Protein AF-0000000066917647 (afdb_homodimer)

Organism: Strongyloides stercoralis (NCBI:txid6248)

pLDDT: mean 91.64, std 12.32, range [26.16, 98.88]

Foldseek 3Di:
DVPDPPPPPPPPPPPVPPAFEEEEEAEQLDALRLVVRLLVQQLLQVVRHAYEYEYQDQAPVHDNPPHDRHHYDYFPDDDPQSVVLSVVLLVVLLCLLPDPPLLPLVVQLVNLLSVLSNLLSSLLVQLPRPVNLVVLLVVPGLEYEYALLNLLVLVSCVSSVHQAYEHEHAADDAQCLCQLLAHHWPLQQFAGLRHLDHRPDDPVSSVSRVSNNVSSVVSSVSSQVSSVVSCCVPPVVSVDRSSVSSNQHAAYEYLADPLLAPDTDDFPRYYHLHCLSPDDADADPPVVVVLLVPAQAEEEEEAGDSRAPVSNDPLLVVLVVVLLVVCLRYAYEYQHCDFCDPSCVPRPRYGYDVDDPLLNSLLDPRYAEYEYQQDSNNLSSNLLSLHQYEHEHRGGSRSVRQSSSVVQLLAYYDYSVCSRPPSPVVNVSVCCSRPPVSNSVRSVVSNVCVVVPPDNSNVVVNVSVVVCSVPGHDVVRGDDRDDPVND/DVPPPPPPPPPPPPPVPPAFEEEFEAEQLDALRLVVRLLVQQLLQVVRHAYEYEYQDQAPVYDNPPHDRHHYDYFPDDDPQSVVLSVVLLVVLLCLLPDPPLLPLVVQLVNLLSVLSNLLSSLLVQLPRPVNLVVLLVVQGLEYEYALLNLLVLVSCVSSVHQAYEHEHAADDAQCLCQLLAHHWPLQQFAGLRHLDHRPDDPVSSVSRVSNNVSSVVSSVSSQVSSQVSCCVRPVVSVDRSSVSSNQHAAYEYLADPLLAPDTDDFPRYYHLHCLSPDDADADPPVVVVLLVPAQAEEEEEAGDSRAPVSNDPLLVVLVVVLLVVCLRYAYEYQHCDFCDPSCVPRPRYGYDVDDPVLNSLLDPRYAEYEYQQDSNNLSSNLLSLHQYEHEHRGGSRSNRQSSSVVQLLAYYDYSVCSRPPSPVVNVSVCCSRPPVSNSVRSVVSNVCVVVPPDNSNVVVNVSVVVCSVPGHDVVRGDDRDDPVND

Nearest PDB structures (foldseek):
  7vm0-assembly1_A  TM=7.507E-01  e=3.489E-16  Bacillus subtilis
  8in7-assembly1_A  TM=6.864E-01  e=1.246E-13  Catharanthus roseus
  8ind-assembly1_A  TM=6.768E-01  e=7.802E-14  Catharanthus roseus
  8ino-assembly1_A  TM=7.016E-01  e=4.575E-13  Catharanthus roseus
  7cjx-assembly2_B  TM=8.558E-01  e=3.903E-09  Homo sapiens

InterPro domains:
  IPR002213 UDP-glucuronosyl/UDP-glucosyltransferase [PF00201] (30-467)
  IPR002213 UDP-glucuronosyl/UDP-glucosyltransferase [cd03784] (21-450)
  IPR050271 UDP-glycosyltransferase [PTHR48043] (26-473)

Structure (mmCIF, N/CA/C/O backbone):
data_AF-0000000066917647-model_v1
#
loop_
_entity.id
_entity.type
_entity.pdbx_description
1 polymer glucuronosyltransferase
#
loop_
_atom_site.group_PDB
_atom_site.id
_atom_site.type_symbol
_atom_site.label_atom_id
_atom_site.label_alt_id
_atom_site.label_comp_id
_atom_site.label_asym_id
_atom_site.label_entity_id
_atom_site.label_seq_id
_atom_site.pdbx_PDB_ins_code
_atom_site.Cartn_x
_atom_site.Cartn_y
_atom_site.Cartn_z
_atom_site.occupancy
_atom_site.B_iso_or_equiv
_atom_site.auth_seq_id
_atom_site.auth_comp_id
_atom_site.auth_asym_id
_atom_site.auth_atom_id
_atom_site.pdbx_PDB_model_num
ATOM 1 N N . MET A 1 1 ? -22.734 21.031 -53.625 1 26.3 1 MET A N 1
ATOM 2 C CA . MET A 1 1 ? -23.734 20.766 -52.594 1 26.3 1 MET A CA 1
ATOM 3 C C . MET A 1 1 ? -23.234 19.719 -51.625 1 26.3 1 MET A C 1
ATOM 5 O O . MET A 1 1 ? -23.875 19.469 -50.594 1 26.3 1 MET A O 1
ATOM 9 N N . LEU A 1 2 ? -22.406 18.734 -52.094 1 32.75 2 LEU A N 1
ATOM 10 C CA . LEU A 1 2 ? -21.781 17.562 -51.469 1 32.75 2 LEU A CA 1
ATOM 11 C C . LEU A 1 2 ? -20.906 17.984 -50.281 1 32.75 2 LEU A C 1
ATOM 13 O O . LEU A 1 2 ? -20.297 17.125 -49.625 1 32.75 2 LEU A O 1
ATOM 17 N N . ILE A 1 3 ? -20.438 19.234 -50.312 1 33.56 3 ILE A N 1
ATOM 18 C CA . ILE A 1 3 ? -19.469 19.875 -49.406 1 33.56 3 ILE A CA 1
ATOM 19 C C . ILE A 1 3 ? -19.875 19.656 -47.969 1 33.56 3 ILE A C 1
ATOM 21 O O . ILE A 1 3 ? -19.031 19.344 -47.125 1 33.56 3 ILE A O 1
ATOM 25 N N . ASN A 1 4 ? -21.078 20.078 -47.594 1 34.41 4 ASN A N 1
ATOM 26 C CA . ASN A 1 4 ? -21.406 20.734 -46.344 1 34.41 4 ASN A CA 1
ATOM 27 C C . ASN A 1 4 ? -21.516 19.734 -45.188 1 34.41 4 ASN A C 1
ATOM 29 O O . ASN A 1 4 ? -21.719 20.109 -44.031 1 34.41 4 ASN A O 1
ATOM 33 N N . TYR A 1 5 ? -21.984 18.469 -45.469 1 35.78 5 TYR A N 1
ATOM 34 C CA . TYR A 1 5 ? -22.5 17.625 -44.406 1 35.78 5 TYR A CA 1
ATOM 35 C C . TYR A 1 5 ? -21.375 17.047 -43.562 1 35.78 5 TYR A C 1
ATOM 37 O O . TYR A 1 5 ? -21.578 16.109 -42.781 1 35.78 5 TYR A O 1
ATOM 45 N N . ASN A 1 6 ? -20.094 17.328 -43.906 1 35.38 6 ASN A N 1
ATOM 46 C CA . ASN A 1 6 ? -19.078 16.797 -43 1 35.38 6 ASN A CA 1
ATOM 47 C C . ASN A 1 6 ? -19.344 17.203 -41.562 1 35.38 6 ASN A C 1
ATOM 49 O O . ASN A 1 6 ? -18.859 18.25 -41.094 1 35.38 6 ASN A O 1
ATOM 53 N N . LEU A 1 7 ? -20.578 17.422 -41.188 1 35.72 7 LEU A N 1
ATOM 54 C CA . LEU A 1 7 ? -20.891 17.547 -39.781 1 35.72 7 LEU A CA 1
ATOM 55 C C . LEU A 1 7 ? -20.047 16.547 -38.969 1 35.72 7 LEU A C 1
ATOM 57 O O . LEU A 1 7 ? -20.141 15.344 -39.156 1 35.72 7 LEU A O 1
ATOM 61 N N . LEU A 1 8 ? -18.844 16.875 -38.562 1 36.09 8 LEU A N 1
ATOM 62 C CA . LEU A 1 8 ? -17.906 16.359 -37.594 1 36.09 8 LEU A CA 1
ATOM 63 C C . LEU A 1 8 ? -18.625 15.773 -36.406 1 36.09 8 LEU A C 1
ATOM 65 O O . LEU A 1 8 ? -19.281 16.5 -35.656 1 36.09 8 LEU A O 1
ATOM 69 N N . ILE A 1 9 ? -19.234 14.656 -36.5 1 37.34 9 ILE A N 1
ATOM 70 C CA . ILE A 1 9 ? -19.641 13.875 -35.344 1 37.34 9 ILE A CA 1
ATOM 71 C C . ILE A 1 9 ? -18.578 13.938 -34.281 1 37.34 9 ILE A C 1
ATOM 73 O O . ILE A 1 9 ? -17.484 13.398 -34.438 1 37.34 9 ILE A O 1
ATOM 77 N N . PHE A 1 10 ? -18.266 15.078 -33.719 1 38.56 10 PHE A N 1
ATOM 78 C CA . PHE A 1 10 ? -17.641 15.117 -32.406 1 38.56 10 PHE A CA 1
ATOM 79 C C . PHE A 1 10 ? -18.188 14.008 -31.5 1 38.56 10 PHE A C 1
ATOM 81 O O . PHE A 1 10 ? -19.328 14.078 -31.047 1 38.56 10 PHE A O 1
ATOM 88 N N . ALA A 1 11 ? -17.891 12.773 -31.812 1 35.53 11 ALA A N 1
ATOM 89 C CA . ALA A 1 11 ? -18.078 11.711 -30.812 1 35.53 11 ALA A CA 1
ATOM 90 C C . ALA A 1 11 ? -17.75 12.219 -29.422 1 35.53 11 ALA A C 1
ATOM 92 O O . ALA A 1 11 ? -16.578 12.438 -29.078 1 35.53 11 ALA A O 1
ATOM 93 N N . ILE A 1 12 ? -18.469 13.102 -28.859 1 38.66 12 ILE A N 1
ATOM 94 C CA . ILE A 1 12 ? -18.516 13.273 -27.406 1 38.66 12 ILE A CA 1
ATOM 95 C C . ILE A 1 12 ? -18.359 11.922 -26.719 1 38.66 12 ILE A C 1
ATOM 97 O O . ILE A 1 12 ? -19.219 11.047 -26.828 1 38.66 12 ILE A O 1
ATOM 101 N N . ILE A 1 13 ? -17.328 11.312 -26.766 1 40.53 13 ILE A N 1
ATOM 102 C CA . ILE A 1 13 ? -17.062 10.312 -25.734 1 40.53 13 ILE A CA 1
ATOM 103 C C . ILE A 1 13 ? -17.609 10.805 -24.391 1 40.53 13 ILE A C 1
ATOM 105 O O . ILE A 1 13 ? -17.031 11.695 -23.766 1 40.53 13 ILE A O 1
ATOM 109 N N . ILE A 1 14 ? -18.859 11.078 -24.266 1 39.38 14 ILE A N 1
ATOM 110 C CA . ILE A 1 14 ? -19.531 11.125 -22.969 1 39.38 14 ILE A CA 1
ATOM 111 C C . ILE A 1 14 ? -18.984 10.016 -22.062 1 39.38 14 ILE A C 1
ATOM 113 O O . ILE A 1 14 ? -19.203 8.836 -22.328 1 39.38 14 ILE A O 1
ATOM 117 N N . LYS A 1 15 ? -17.844 10.117 -21.672 1 45.09 15 LYS A N 1
ATOM 118 C CA . LYS A 1 15 ? -17.562 9.312 -20.484 1 45.09 15 LYS A CA 1
ATOM 119 C C . LYS A 1 15 ? -18.766 9.258 -19.562 1 45.09 15 LYS A C 1
ATOM 121 O O . LYS A 1 15 ? -19.156 10.273 -18.969 1 45.09 15 LYS A O 1
ATOM 126 N N . LEU A 1 16 ? -19.812 8.633 -19.844 1 48.5 16 LEU A N 1
ATOM 127 C CA . LEU A 1 16 ? -20.859 8.297 -18.875 1 48.5 16 LEU A CA 1
ATOM 128 C C . LEU A 1 16 ? -20.266 8.102 -17.484 1 48.5 16 LEU A C 1
ATOM 130 O O . LEU A 1 16 ? -19.875 6.996 -17.125 1 48.5 16 LEU A O 1
ATOM 134 N N . SER A 1 17 ? -19.438 8.945 -17.109 1 58.72 17 SER A N 1
ATOM 135 C CA . SER A 1 17 ? -18.938 8.836 -15.734 1 58.72 17 SER A CA 1
ATOM 136 C C . SER A 1 17 ? -20.094 8.812 -14.734 1 58.72 17 SER A C 1
ATOM 138 O O . SER A 1 17 ? -21.031 9.602 -14.844 1 58.72 17 SER A O 1
ATOM 140 N N . TYR A 1 18 ? -20.391 7.688 -14.148 1 71.25 18 TYR A N 1
ATOM 141 C CA . TYR A 1 18 ? -21.375 7.535 -13.078 1 71.25 18 TYR A CA 1
ATOM 142 C C . TYR A 1 18 ? -21.234 8.664 -12.055 1 71.25 18 TYR A C 1
ATOM 144 O O . TYR A 1 18 ? -20.141 8.992 -11.625 1 71.25 18 TYR A O 1
ATOM 152 N N . GLN A 1 19 ? -22.141 9.578 -12.039 1 92.75 19 GLN A N 1
ATOM 153 C CA . GLN A 1 19 ? -22.25 10.609 -11.008 1 92.75 19 GLN A CA 1
ATOM 154 C C . GLN A 1 19 ? -22.688 10.016 -9.672 1 92.75 19 GLN A C 1
ATOM 156 O O . GLN A 1 19 ? -23.812 9.5 -9.562 1 92.75 19 GLN A O 1
ATOM 161 N N . PHE A 1 20 ? -21.766 9.969 -8.695 1 97.94 20 PHE A N 1
ATOM 162 C CA . PHE A 1 20 ? -22.078 9.461 -7.367 1 97.94 20 PHE A CA 1
ATOM 163 C C . PHE A 1 20 ? -22.547 10.594 -6.453 1 97.94 20 PHE A C 1
ATOM 165 O O . PHE A 1 20 ? -22.094 11.734 -6.602 1 97.94 20 PHE A O 1
ATOM 172 N N . LYS A 1 21 ? -23.469 10.32 -5.586 1 98.31 21 LYS A N 1
ATOM 173 C CA . LYS A 1 21 ? -23.875 11.227 -4.52 1 98.31 21 LYS A CA 1
ATOM 174 C C . LYS A 1 21 ? -23.047 11.008 -3.262 1 98.31 21 LYS A C 1
ATOM 176 O O . LYS A 1 21 ? -23.125 9.953 -2.629 1 98.31 21 LYS A O 1
ATOM 181 N N . ILE A 1 22 ? -22.266 12.023 -2.883 1 98.75 22 ILE A N 1
ATOM 182 C CA . ILE A 1 22 ? -21.281 11.852 -1.814 1 98.75 22 ILE A CA 1
ATOM 183 C C . ILE A 1 22 ? -21.531 12.883 -0.717 1 98.75 22 ILE A C 1
ATOM 185 O O . ILE A 1 22 ? -21.75 14.062 -1.005 1 98.75 22 ILE A O 1
ATOM 189 N N . LEU A 1 23 ? -21.547 12.461 0.507 1 98.81 23 LEU A N 1
ATOM 190 C CA . LEU A 1 23 ? -21.625 13.352 1.661 1 98.81 23 LEU A CA 1
ATOM 191 C C . LEU A 1 23 ? -20.266 13.5 2.334 1 98.81 23 LEU A C 1
ATOM 193 O O . LEU A 1 23 ? -19.641 12.508 2.693 1 98.81 23 LEU A O 1
ATOM 197 N N . VAL A 1 24 ? -19.812 14.688 2.504 1 98.69 24 VAL A N 1
ATOM 198 C CA . VAL A 1 24 ? -18.594 15.008 3.23 1 98.69 24 VAL A CA 1
ATOM 199 C C . VAL A 1 24 ? -18.938 15.711 4.539 1 98.69 24 VAL A C 1
ATOM 201 O O . VAL A 1 24 ? -19.766 16.609 4.559 1 98.69 24 VAL A O 1
ATOM 204 N N . TYR A 1 25 ? -18.328 15.266 5.625 1 98.12 25 TYR A N 1
ATOM 205 C CA . TYR A 1 25 ? -18.547 15.898 6.922 1 98.12 25 TYR A CA 1
ATOM 206 C C . TYR A 1 25 ? -17.328 16.75 7.316 1 98.12 25 TYR A C 1
ATOM 208 O O . TYR A 1 25 ? -16.203 16.25 7.383 1 98.12 25 TYR A O 1
ATOM 216 N N . ASN A 1 26 ? -17.547 18 7.605 1 97.12 26 ASN A N 1
ATOM 217 C CA . ASN A 1 26 ? -16.5 18.953 7.969 1 97.12 26 ASN A CA 1
ATOM 218 C C . ASN A 1 26 ? -16.688 19.484 9.391 1 97.12 26 ASN A C 1
ATOM 220 O O . ASN A 1 26 ? -17.516 20.359 9.617 1 97.12 26 ASN A O 1
ATOM 224 N N . PRO A 1 27 ? -15.898 18.875 10.312 1 95.12 27 PRO A N 1
ATOM 225 C CA . PRO A 1 27 ? -15.875 19.531 11.625 1 95.12 27 PRO A CA 1
ATOM 226 C C . PRO A 1 27 ? -15.102 20.844 11.617 1 95.12 27 PRO A C 1
ATOM 228 O O . PRO A 1 27 ? -13.867 20.844 11.594 1 95.12 27 PRO A O 1
ATOM 231 N N . VAL A 1 28 ? -15.812 21.969 11.781 1 94 28 VAL A N 1
ATOM 232 C CA . VAL A 1 28 ? -15.195 23.281 11.57 1 94 28 VAL A CA 1
ATOM 233 C C . VAL A 1 28 ? -14.531 23.75 12.859 1 94 28 VAL A C 1
ATOM 235 O O . VAL A 1 28 ? -14.938 24.766 13.438 1 94 28 VAL A O 1
ATOM 238 N N . PHE A 1 29 ? -13.516 23.031 13.273 1 91.19 29 PHE A N 1
ATOM 239 C CA . PHE A 1 29 ? -12.875 23.422 14.523 1 91.19 29 PHE A CA 1
ATOM 240 C C . PHE A 1 29 ? -11.555 24.125 14.258 1 91.19 29 PHE A C 1
ATOM 242 O O . PHE A 1 29 ? -11.078 24.906 15.094 1 91.19 29 PHE A O 1
ATOM 249 N N . GLY A 1 30 ? -10.953 23.797 13.117 1 89.62 30 GLY A N 1
ATOM 250 C CA . GLY A 1 30 ? -9.68 24.391 12.75 1 89.62 30 GLY A CA 1
ATOM 251 C C . GLY A 1 30 ? -9.516 24.578 11.25 1 89.62 30 GLY A C 1
ATOM 252 O O . GLY A 1 30 ? -10.031 23.781 10.461 1 89.62 30 GLY A O 1
ATOM 253 N N . THR A 1 31 ? -8.734 25.531 10.906 1 88.06 31 THR A N 1
ATOM 254 C CA . THR A 1 31 ? -8.633 25.953 9.516 1 88.06 31 THR A CA 1
ATOM 255 C C . THR A 1 31 ? -8.023 24.844 8.656 1 88.06 31 THR A C 1
ATOM 257 O O . THR A 1 31 ? -8.547 24.531 7.586 1 88.06 31 THR A O 1
ATOM 260 N N . SER A 1 32 ? -6.973 24.266 9.102 1 88.06 32 SER A N 1
ATOM 261 C CA . SER A 1 32 ? -6.273 23.25 8.312 1 88.06 32 SER A CA 1
ATOM 262 C C . SER A 1 32 ? -7.164 22.047 8.047 1 88.06 32 SER A C 1
ATOM 264 O O . SER A 1 32 ? -7.227 21.547 6.922 1 88.06 32 SER A O 1
ATOM 266 N N . HIS A 1 33 ? -7.84 21.562 9.023 1 91.88 33 HIS A N 1
ATOM 267 C CA . HIS A 1 33 ? -8.727 20.406 8.891 1 91.88 33 HIS A CA 1
ATOM 268 C C . HIS A 1 33 ? -9.945 20.75 8.047 1 91.88 33 HIS A C 1
ATOM 270 O O . HIS A 1 33 ? -10.359 19.969 7.188 1 91.88 33 HIS A O 1
ATOM 276 N N . SER A 1 34 ? -10.523 21.922 8.367 1 93.69 34 SER A N 1
ATOM 277 C CA . SER A 1 34 ? -11.68 22.359 7.59 1 93.69 34 SER A CA 1
ATOM 278 C C . SER A 1 34 ? -11.336 22.516 6.117 1 93.69 34 SER A C 1
ATOM 280 O O . SER A 1 34 ? -12.078 22.078 5.242 1 93.69 34 SER A O 1
ATOM 282 N N . ASN A 1 35 ? -10.188 23.156 5.883 1 92.31 35 ASN A N 1
ATOM 283 C CA . ASN A 1 35 ? -9.742 23.328 4.504 1 92.31 35 ASN A CA 1
ATOM 284 C C . ASN A 1 35 ? -9.539 21.984 3.812 1 92.31 35 ASN A C 1
ATOM 286 O O . ASN A 1 35 ? -9.836 21.828 2.625 1 92.31 35 ASN A O 1
ATOM 290 N N . HIS A 1 36 ? -9 21.047 4.531 1 94.69 36 HIS A N 1
ATOM 291 C CA . HIS A 1 36 ? -8.781 19.719 3.98 1 94.69 36 HIS A CA 1
ATOM 292 C C . HIS A 1 36 ? -10.086 19.094 3.516 1 94.69 36 HIS A C 1
ATOM 294 O O . HIS A 1 36 ? -10.18 18.609 2.387 1 94.69 36 HIS A O 1
ATOM 300 N N . MET A 1 37 ? -11.109 19.125 4.309 1 97.31 37 MET A N 1
ATOM 301 C CA . MET A 1 37 ? -12.398 18.531 3.98 1 97.31 37 MET A CA 1
ATOM 302 C C . MET A 1 37 ? -13.086 19.297 2.859 1 97.31 37 MET A C 1
ATOM 304 O O . MET A 1 37 ? -13.703 18.688 1.974 1 97.31 37 MET A O 1
ATOM 308 N N . ILE A 1 38 ? -12.953 20.594 2.912 1 97.25 38 ILE A N 1
ATOM 309 C CA . ILE A 1 38 ? -13.562 21.422 1.876 1 97.25 38 ILE A CA 1
ATOM 310 C C . ILE A 1 38 ? -12.906 21.125 0.529 1 97.25 38 ILE A C 1
ATOM 312 O O . ILE A 1 38 ? -13.594 20.953 -0.48 1 97.25 38 ILE A O 1
ATOM 316 N N . LYS A 1 39 ? -11.602 21.047 0.543 1 96.5 39 LYS A N 1
ATOM 317 C CA . LYS A 1 39 ? -10.891 20.766 -0.697 1 96.5 39 LYS A CA 1
ATOM 318 C C . LYS A 1 39 ? -11.289 19.391 -1.255 1 96.5 39 LYS A C 1
ATOM 320 O O . LYS A 1 39 ? -11.391 19.219 -2.471 1 96.5 39 LYS A O 1
ATOM 325 N N . ILE A 1 40 ? -11.492 18.406 -0.417 1 98.25 40 ILE A N 1
ATOM 326 C CA . ILE A 1 40 ? -11.945 17.094 -0.85 1 98.25 40 ILE A CA 1
ATOM 327 C C . ILE A 1 40 ? -13.312 17.203 -1.516 1 98.25 40 ILE A C 1
ATOM 329 O O . ILE A 1 40 ? -13.523 16.703 -2.621 1 98.25 40 ILE A O 1
ATOM 333 N N . ALA A 1 41 ? -14.219 17.922 -0.848 1 98.38 41 ALA A N 1
ATOM 334 C CA . ALA A 1 41 ? -15.57 18.094 -1.373 1 98.38 41 ALA A CA 1
ATOM 335 C C . ALA A 1 41 ? -15.555 18.797 -2.727 1 98.38 41 ALA A C 1
ATOM 337 O O . ALA A 1 41 ? -16.203 18.344 -3.678 1 98.38 41 ALA A O 1
ATOM 338 N N . GLU A 1 42 ? -14.789 19.844 -2.801 1 97.44 42 GLU A N 1
ATOM 339 C CA . GLU A 1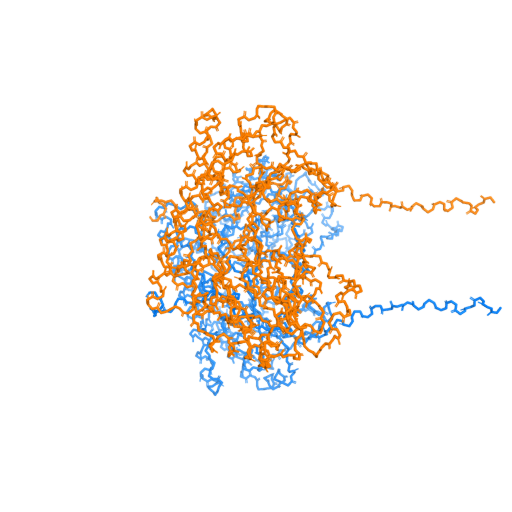 42 ? -14.711 20.625 -4.031 1 97.44 42 GLU A CA 1
ATOM 340 C C . GLU A 1 42 ? -14.086 19.812 -5.16 1 97.44 42 GLU A C 1
ATOM 342 O O . GLU A 1 42 ? -14.547 19.859 -6.301 1 97.44 42 GLU A O 1
ATOM 347 N N . PHE A 1 43 ? -13.039 19.109 -4.863 1 96.88 43 PHE A N 1
ATOM 348 C CA . PHE A 1 43 ? -12.344 18.297 -5.852 1 96.88 43 PHE A CA 1
ATOM 349 C C . PHE A 1 43 ? -13.281 17.266 -6.465 1 96.88 43 PHE A C 1
ATOM 351 O O . PHE A 1 43 ? -13.336 17.109 -7.684 1 96.88 43 PHE A O 1
ATOM 358 N N . LEU A 1 44 ? -14.023 16.547 -5.629 1 98.06 44 LEU A N 1
ATOM 359 C CA . LEU A 1 44 ? -14.938 15.531 -6.109 1 98.06 44 LEU A CA 1
ATOM 360 C C . LEU A 1 44 ? -16.078 16.156 -6.914 1 98.06 44 LEU A C 1
ATOM 362 O O . LEU A 1 44 ? -16.5 15.594 -7.926 1 98.06 44 LEU A O 1
ATOM 366 N N . ALA A 1 45 ? -16.562 17.328 -6.469 1 97.88 45 ALA A N 1
ATOM 367 C CA . ALA A 1 45 ? -17.609 18.031 -7.211 1 97.88 45 ALA A CA 1
ATOM 368 C C . ALA A 1 45 ? -17.094 18.484 -8.578 1 97.88 45 ALA A C 1
ATOM 370 O O . ALA A 1 45 ? -17.797 18.359 -9.578 1 97.88 45 ALA A O 1
ATOM 371 N N . GLU A 1 46 ? -15.891 18.969 -8.594 1 95.88 46 GLU A N 1
ATOM 372 C CA . GLU A 1 46 ? -15.273 19.422 -9.844 1 95.88 46 GLU A CA 1
ATOM 373 C C . GLU A 1 46 ? -15.086 18.266 -10.812 1 95.88 46 GLU A C 1
ATOM 375 O O . GLU A 1 46 ? -15.023 18.469 -12.031 1 95.88 46 GLU A O 1
ATOM 380 N N . ASN A 1 47 ? -14.953 17.109 -10.289 1 96 47 ASN A N 1
ATOM 381 C CA . ASN A 1 47 ? -14.742 15.938 -11.141 1 96 47 ASN A CA 1
ATOM 382 C C . ASN A 1 47 ? -16.062 15.211 -11.422 1 96 47 ASN A C 1
ATOM 384 O O . ASN A 1 47 ? -16.062 14 -11.664 1 96 47 ASN A O 1
ATOM 388 N N . GLY A 1 48 ? -17.203 15.852 -11.258 1 96.25 48 GLY A N 1
ATOM 389 C CA . GLY A 1 48 ? -18.453 15.406 -11.844 1 96.25 48 GLY A CA 1
ATOM 390 C C . GLY A 1 48 ? -19.359 14.719 -10.852 1 96.25 48 GLY A C 1
ATOM 391 O O . GLY A 1 48 ? -20.453 14.258 -11.211 1 96.25 48 GLY A O 1
ATOM 392 N N . HIS A 1 49 ? -19.047 14.656 -9.578 1 98.06 49 HIS A N 1
ATOM 393 C CA . HIS A 1 49 ? -19.906 14 -8.594 1 98.06 49 HIS A CA 1
ATOM 394 C C . HIS A 1 49 ? -20.828 15 -7.91 1 98.06 49 HIS A C 1
ATOM 396 O O . HIS A 1 49 ? -20.562 16.203 -7.914 1 98.06 49 HIS A O 1
ATOM 402 N N . ASP A 1 50 ? -22 14.523 -7.457 1 98.06 50 ASP A N 1
ATOM 403 C CA . ASP A 1 50 ? -22.922 15.312 -6.648 1 98.06 50 ASP A CA 1
ATOM 404 C C . ASP A 1 50 ? -22.516 15.289 -5.176 1 98.06 50 ASP A C 1
ATOM 406 O O . ASP A 1 50 ? -22.875 14.367 -4.441 1 98.06 50 ASP A O 1
ATOM 410 N N . VAL A 1 51 ? -21.875 16.375 -4.75 1 98.44 51 VAL A N 1
ATOM 411 C CA . VAL A 1 51 ? -21.25 16.375 -3.432 1 98.44 51 VAL A CA 1
ATOM 412 C C . VAL A 1 51 ? -21.984 17.344 -2.508 1 98.44 51 VAL A C 1
ATOM 414 O O . VAL A 1 51 ? -22.219 18.5 -2.881 1 98.44 51 VAL A O 1
ATOM 417 N N . THR A 1 52 ? -22.359 16.875 -1.393 1 98.38 52 THR A N 1
ATOM 418 C CA . THR A 1 52 ? -22.859 17.688 -0.294 1 98.38 52 THR A CA 1
ATOM 419 C C . THR A 1 52 ? -21.891 17.703 0.875 1 98.38 52 THR A C 1
ATOM 421 O O . THR A 1 52 ? -21.344 16.656 1.246 1 98.38 52 THR A O 1
ATOM 424 N N . ILE A 1 53 ? -21.625 18.859 1.404 1 98.25 53 ILE A N 1
ATOM 425 C CA . ILE A 1 53 ? -20.75 18.984 2.566 1 98.25 53 ILE A CA 1
ATOM 426 C C . ILE A 1 53 ? -21.516 19.578 3.736 1 98.25 53 ILE A C 1
ATOM 428 O O . ILE A 1 53 ? -22.188 20.609 3.586 1 98.25 53 ILE A O 1
ATOM 432 N N . ILE A 1 54 ? -21.469 18.906 4.871 1 97.38 54 ILE A N 1
ATOM 433 C CA . ILE A 1 54 ? -22.031 19.453 6.105 1 97.38 54 ILE A CA 1
ATOM 434 C C . ILE A 1 54 ? -20.938 20.203 6.875 1 97.38 54 ILE A C 1
ATOM 436 O O . ILE A 1 54 ? -19.938 19.609 7.273 1 97.38 54 ILE A O 1
ATOM 440 N N . HIS A 1 55 ? -21.125 21.469 7.043 1 96.62 55 HIS A N 1
ATOM 441 C CA . HIS A 1 55 ? -20.281 22.234 7.953 1 96.62 55 HIS A CA 1
ATOM 442 C C . HIS A 1 55 ? -20.844 22.219 9.375 1 96.62 55 HIS A C 1
ATOM 444 O O . HIS A 1 55 ? -21.875 22.844 9.641 1 96.62 55 HIS A O 1
ATOM 450 N N . ALA A 1 56 ? -20.188 21.484 10.281 1 95.88 56 ALA A N 1
ATOM 451 C CA . ALA A 1 56 ? -20.562 21.516 11.695 1 95.88 56 ALA A CA 1
ATOM 452 C C . ALA A 1 56 ? -19.906 22.703 12.406 1 95.88 56 ALA A C 1
ATOM 454 O O . ALA A 1 56 ? -18.688 22.734 12.586 1 95.88 56 ALA A O 1
ATOM 455 N N . PRO A 1 57 ? -20.688 23.641 12.836 1 94.06 57 PRO A N 1
ATOM 456 C CA . PRO A 1 57 ? -20.094 24.828 13.43 1 94.06 57 PRO A CA 1
ATOM 457 C C . PRO A 1 57 ? -19.547 24.578 14.836 1 94.06 57 PRO A C 1
ATOM 459 O O . PRO A 1 57 ? -20.312 24.297 15.758 1 94.06 57 PRO A O 1
ATOM 462 N N . MET A 1 58 ? -18.25 24.688 14.961 1 95.06 58 MET A N 1
ATOM 463 C CA . MET A 1 58 ? -17.594 24.422 16.234 1 95.06 58 MET A CA 1
ATOM 464 C C . MET A 1 58 ? -16.797 25.625 16.719 1 95.06 58 MET A C 1
ATOM 466 O O . MET A 1 58 ? -16.859 26 17.891 1 95.06 58 MET A O 1
ATOM 470 N N . ASN A 1 59 ? -16.031 26.156 15.859 1 93.19 59 ASN A N 1
ATOM 471 C CA . ASN A 1 59 ? -15.148 27.297 16.109 1 93.19 59 ASN A CA 1
ATOM 472 C C . ASN A 1 59 ? -15.531 28.5 15.25 1 93.19 59 ASN A C 1
ATOM 474 O O . ASN A 1 59 ? -15.25 28.531 14.047 1 93.19 59 ASN A O 1
ATOM 478 N N . PRO A 1 60 ? -16.125 29.547 15.805 1 90 60 PRO A N 1
ATOM 479 C CA . PRO A 1 60 ? -16.578 30.703 15.031 1 90 60 PRO A CA 1
ATOM 480 C C . PRO A 1 60 ? -15.414 31.469 14.398 1 90 60 PRO A C 1
ATOM 482 O O . PRO A 1 60 ? -15.633 32.312 13.508 1 90 60 PRO A O 1
ATOM 485 N N . LYS A 1 61 ? -14.234 31.172 14.773 1 86.75 61 LYS A N 1
ATOM 486 C CA . LYS A 1 61 ? -13.062 31.875 14.258 1 86.75 61 LYS A CA 1
ATOM 487 C C . LYS A 1 61 ? -12.516 31.188 13.008 1 86.75 61 LYS A C 1
ATOM 489 O O . LYS A 1 61 ? -11.555 31.672 12.406 1 86.75 61 LYS A O 1
ATOM 494 N N . THR A 1 62 ? -13.07 30.078 12.664 1 87.31 62 THR A N 1
ATOM 495 C CA . THR A 1 62 ? -12.609 29.328 11.508 1 87.31 62 THR A CA 1
ATOM 496 C C . THR A 1 62 ? -13.484 29.625 10.289 1 87.31 62 THR A C 1
ATOM 498 O O . THR A 1 62 ? -14.703 29.469 10.344 1 87.31 62 THR A O 1
ATOM 501 N N . ASN A 1 63 ? -12.797 30.031 9.195 1 81.81 63 ASN A N 1
ATOM 502 C CA . ASN A 1 63 ? -13.516 30.297 7.953 1 81.81 63 ASN A CA 1
ATOM 503 C C . ASN A 1 63 ? -13.789 29 7.188 1 81.81 63 ASN A C 1
ATOM 505 O O . ASN A 1 63 ? -12.898 28.172 7.016 1 81.81 63 ASN A O 1
ATOM 509 N N . ASP A 1 64 ? -15.023 28.844 6.773 1 84.31 64 ASP A N 1
ATOM 510 C CA . ASP A 1 64 ? -15.406 27.625 6.051 1 84.31 64 ASP A CA 1
ATOM 511 C C . ASP A 1 64 ? -16.188 27.969 4.785 1 84.31 64 ASP A C 1
ATOM 513 O O . ASP A 1 64 ? -16.938 27.141 4.262 1 84.31 64 ASP A O 1
ATOM 517 N N . ASN A 1 65 ? -16.047 29.156 4.238 1 81.56 65 ASN A N 1
ATOM 518 C CA . ASN A 1 65 ? -16.891 29.625 3.145 1 81.56 65 ASN A CA 1
ATOM 519 C C . ASN A 1 65 ? -16.141 29.594 1.812 1 81.56 65 ASN A C 1
ATOM 521 O O . ASN A 1 65 ? -16.609 30.172 0.829 1 81.56 65 ASN A O 1
ATOM 525 N N . HIS A 1 66 ? -15.164 28.906 1.649 1 79.44 66 HIS A N 1
ATOM 526 C CA . HIS A 1 66 ? -14.391 29 0.418 1 79.44 66 HIS A CA 1
ATOM 527 C C . HIS A 1 66 ? -14.812 27.922 -0.582 1 79.44 66 HIS A C 1
ATOM 529 O O . HIS A 1 66 ? -14.43 27.969 -1.752 1 79.44 66 HIS A O 1
ATOM 535 N N . GLY A 1 67 ? -15.703 27.109 -0.289 1 83.25 67 GLY A N 1
ATOM 536 C CA . GLY A 1 67 ? -16.203 26.141 -1.252 1 83.25 67 GLY A CA 1
ATOM 537 C C . GLY A 1 67 ? -17.281 26.703 -2.156 1 83.25 67 GLY A C 1
ATOM 538 O O . GLY A 1 67 ? -18.125 27.484 -1.714 1 83.25 67 GLY A O 1
ATOM 539 N N . LYS A 1 68 ? -17.172 26.266 -3.559 1 87.75 68 LYS A N 1
ATOM 540 C CA . LYS A 1 68 ? -18.094 26.875 -4.504 1 87.75 68 LYS A CA 1
ATOM 541 C C . LYS A 1 68 ? -18.875 25.812 -5.266 1 87.75 68 LYS A C 1
ATOM 543 O O . LYS A 1 68 ? -19.953 26.094 -5.812 1 87.75 68 LYS A O 1
ATOM 548 N N . LYS A 1 69 ? -18.438 24.703 -5.32 1 94.81 69 LYS A N 1
ATOM 549 C CA . LYS A 1 69 ? -19.016 23.703 -6.211 1 94.81 69 LYS A CA 1
ATOM 550 C C . LYS A 1 69 ? -19.891 22.719 -5.441 1 94.81 69 LYS A C 1
ATOM 552 O O . LYS A 1 69 ? -20.969 22.359 -5.906 1 94.81 69 LYS A O 1
ATOM 557 N N . ALA A 1 70 ? -19.469 22.312 -4.285 1 97.06 70 ALA A N 1
ATOM 558 C CA . ALA A 1 70 ? -20.25 21.375 -3.477 1 97.06 70 ALA A CA 1
ATOM 559 C C . ALA A 1 70 ? -21.453 22.078 -2.832 1 97.06 70 ALA A C 1
ATOM 561 O O . ALA A 1 70 ? -21.391 23.266 -2.547 1 97.06 70 ALA A O 1
ATOM 562 N N . ARG A 1 71 ? -22.531 21.359 -2.668 1 97.25 71 ARG A N 1
ATOM 563 C CA . ARG A 1 71 ? -23.688 21.875 -1.93 1 97.25 71 ARG A CA 1
ATOM 564 C C . ARG A 1 71 ? -23.375 21.953 -0.437 1 97.25 71 ARG A C 1
ATOM 566 O O . ARG A 1 71 ? -23.031 20.953 0.186 1 97.25 71 ARG A O 1
ATOM 573 N N . VAL A 1 72 ? -23.516 23.156 0.129 1 97.06 72 VAL A N 1
ATOM 574 C CA . VAL A 1 72 ? -23.203 23.359 1.536 1 97.06 72 VAL A CA 1
ATOM 575 C C . VAL A 1 72 ? -24.469 23.297 2.377 1 97.06 72 VAL A C 1
ATOM 577 O O . VAL A 1 72 ? -25.469 23.938 2.045 1 97.06 72 VAL A O 1
ATOM 580 N N . ILE A 1 73 ? -24.406 22.547 3.418 1 95.94 73 ILE A N 1
ATOM 581 C CA . ILE A 1 73 ? -25.516 22.453 4.367 1 95.94 73 ILE A CA 1
ATOM 582 C C . ILE A 1 73 ? -25.016 22.766 5.773 1 95.94 73 ILE A C 1
ATOM 584 O O . ILE A 1 73 ? -23.891 22.391 6.145 1 95.94 73 ILE A O 1
ATOM 588 N N . ARG A 1 74 ? -25.844 23.422 6.555 1 93.69 74 ARG A N 1
ATOM 589 C CA . ARG A 1 74 ? -25.578 23.781 7.945 1 93.69 74 ARG A CA 1
ATOM 590 C C . ARG A 1 74 ? -26.781 23.469 8.828 1 93.69 74 ARG A C 1
ATOM 592 O O . ARG A 1 74 ? -27.922 23.484 8.352 1 93.69 74 ARG A O 1
ATOM 599 N N . PRO A 1 75 ? -26.422 23.203 10.094 1 94.06 75 PRO A N 1
ATOM 600 C CA . PRO A 1 75 ? -27.562 23.078 10.992 1 94.06 75 PRO A CA 1
ATOM 601 C C . PRO A 1 75 ? -28.328 24.391 11.164 1 94.06 75 PRO A C 1
ATOM 603 O O . PRO A 1 75 ? -27.766 25.469 10.938 1 94.06 75 PRO A O 1
ATOM 606 N N . SER A 1 76 ? -29.547 24.297 11.609 1 89.56 76 SER A N 1
ATOM 607 C CA . SER A 1 76 ? -30.391 25.469 11.773 1 89.56 76 SER A CA 1
ATOM 608 C C . SER A 1 76 ? -30.156 26.141 13.125 1 89.56 76 SER A C 1
ATOM 610 O O . SER A 1 76 ? -30.547 27.281 13.328 1 89.56 76 SER A O 1
ATOM 612 N N . THR A 1 77 ? -29.469 25.453 14 1 86.88 77 THR A N 1
ATOM 613 C CA . THR A 1 77 ? -29.328 25.969 15.352 1 86.88 77 THR A CA 1
ATOM 614 C C . THR A 1 77 ? -27.859 26.047 15.758 1 86.88 77 THR A C 1
ATOM 616 O O . THR A 1 77 ? -26.984 25.531 15.062 1 86.88 77 THR A O 1
ATOM 619 N N . TYR A 1 78 ? -27.625 26.781 16.797 1 86.81 78 TYR A N 1
ATOM 620 C CA . TYR A 1 78 ? -26.344 26.812 17.484 1 86.81 78 TYR A CA 1
ATOM 621 C C . TYR A 1 78 ? -26.438 26.125 18.844 1 86.81 78 TYR A C 1
ATOM 623 O O . TYR A 1 78 ? -27.484 26.156 19.484 1 86.81 78 TYR A O 1
ATOM 631 N N . ASP A 1 79 ? -25.391 25.469 19.203 1 92.56 79 ASP A N 1
ATOM 632 C CA . ASP A 1 79 ? -25.406 24.688 20.438 1 92.56 79 ASP A CA 1
ATOM 633 C C . ASP A 1 79 ? -24.531 25.359 21.516 1 92.56 79 ASP A C 1
ATOM 635 O O . ASP A 1 79 ? -23.328 25.547 21.312 1 92.56 79 ASP A O 1
ATOM 639 N N . LYS A 1 80 ? -25.125 25.594 22.656 1 94.94 80 LYS A N 1
ATOM 640 C CA . LYS A 1 80 ? -24.422 26.266 23.75 1 94.94 80 LYS A CA 1
ATOM 641 C C . LYS A 1 80 ? -23.281 25.406 24.281 1 94.94 80 LYS A C 1
ATOM 643 O O . LYS A 1 80 ? -22.219 25.938 24.641 1 94.94 80 LYS A O 1
ATOM 648 N N . LYS A 1 81 ? -23.5 24.156 24.375 1 95.5 81 LYS A N 1
ATOM 649 C CA . LYS A 1 81 ? -22.469 23.266 24.875 1 95.5 81 LYS A CA 1
ATOM 650 C C . LYS A 1 81 ? -21.219 23.328 24 1 95.5 81 LYS A C 1
ATOM 652 O O . LYS A 1 81 ? -20.094 23.344 24.516 1 95.5 81 LYS A O 1
ATOM 657 N N . VAL A 1 82 ? -21.375 23.312 22.719 1 97.12 82 VAL A N 1
ATOM 658 C CA . VAL A 1 82 ? -20.281 23.422 21.781 1 97.12 82 VAL A CA 1
ATOM 659 C C . VAL A 1 82 ? -19.531 24.734 21.984 1 97.12 82 VAL A C 1
ATOM 661 O O . VAL A 1 82 ? -18.297 24.766 22.031 1 97.12 82 VAL A O 1
ATOM 664 N N . LYS A 1 83 ? -20.266 25.812 22.156 1 96.12 83 LYS A N 1
ATOM 665 C CA . LYS A 1 83 ? -19.688 27.125 22.375 1 96.12 83 LYS A CA 1
ATOM 666 C C . LYS A 1 83 ? -18.906 27.188 23.672 1 96.12 83 LYS A C 1
ATOM 668 O O . LYS A 1 83 ? -17.812 27.75 23.734 1 96.12 83 LYS A O 1
ATOM 673 N N . ASP A 1 84 ? -19.5 26.594 24.734 1 96.5 84 ASP A N 1
ATOM 674 C CA . ASP A 1 84 ? -18.844 26.609 26.047 1 96.5 84 ASP A CA 1
ATOM 675 C C . ASP A 1 84 ? -17.5 25.875 26 1 96.5 84 ASP A C 1
ATOM 677 O O . ASP A 1 84 ? -16.516 26.344 26.562 1 96.5 84 ASP A O 1
ATOM 681 N N . ILE A 1 85 ? -17.516 24.781 25.391 1 96 85 ILE A N 1
ATOM 682 C CA . ILE A 1 85 ? -16.281 24 25.312 1 96 85 ILE A CA 1
ATOM 683 C C . ILE A 1 85 ? -15.258 24.734 24.453 1 96 85 ILE A C 1
ATOM 685 O O . ILE A 1 85 ? -14.062 24.719 24.734 1 96 85 ILE A O 1
ATOM 689 N N . PHE A 1 86 ? -15.711 25.344 23.359 1 94.56 86 PHE 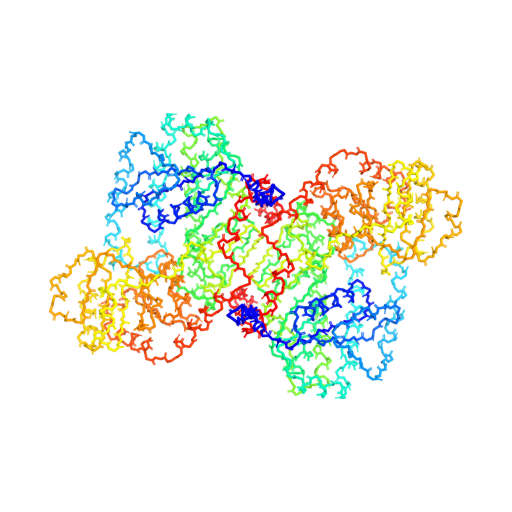A N 1
ATOM 690 C CA . PHE A 1 86 ? -14.836 26.141 22.516 1 94.56 86 PHE A CA 1
ATOM 691 C C . PHE A 1 86 ? -14.062 27.156 23.344 1 94.56 86 PHE A C 1
ATOM 693 O O . PHE A 1 86 ? -12.859 27.344 23.156 1 94.56 86 PHE A O 1
ATOM 700 N N . GLU A 1 87 ? -14.742 27.844 24.25 1 94.12 87 GLU A N 1
ATOM 701 C CA . GLU A 1 87 ? -14.102 28.875 25.047 1 94.12 87 GLU A CA 1
ATOM 702 C C . GLU A 1 87 ? -12.961 28.312 25.891 1 94.12 87 GLU A C 1
ATOM 704 O O . GLU A 1 87 ? -11.922 28.938 26.047 1 94.12 87 GLU A O 1
ATOM 709 N N . ILE A 1 88 ? -13.156 27.156 26.344 1 92.31 88 ILE A N 1
ATOM 710 C CA . ILE A 1 88 ? -12.133 26.5 27.141 1 92.31 88 ILE A CA 1
ATOM 711 C C . ILE A 1 88 ? -10.961 26.094 26.25 1 92.31 88 ILE A C 1
ATOM 713 O O . ILE A 1 88 ? -9.805 26.344 26.578 1 92.31 88 ILE A O 1
ATOM 717 N N . VAL A 1 89 ? -11.305 25.469 25.109 1 90.44 89 VAL A N 1
ATOM 718 C CA . VAL A 1 89 ? -10.289 25.016 24.172 1 90.44 89 VAL A CA 1
ATOM 719 C C . VAL A 1 89 ? -9.484 26.219 23.656 1 90.44 89 VAL A C 1
ATOM 721 O O . VAL A 1 89 ? -8.258 26.156 23.578 1 90.44 89 VAL A O 1
ATOM 724 N N . ASP A 1 90 ? -10.164 27.266 23.312 1 88.56 90 ASP A N 1
ATOM 725 C CA . ASP A 1 90 ? -9.531 28.469 22.797 1 88.56 90 ASP A CA 1
ATOM 726 C C . ASP A 1 90 ? -8.555 29.047 23.812 1 88.56 90 ASP A C 1
ATOM 728 O O . ASP A 1 90 ? -7.469 29.516 23.453 1 88.56 90 ASP A O 1
ATOM 732 N N . LYS A 1 91 ? -8.93 29.016 25.078 1 86.69 91 LYS A N 1
ATOM 733 C CA . LYS A 1 91 ? -8.062 29.5 26.156 1 86.69 91 LYS A CA 1
ATOM 734 C C . LYS A 1 91 ? -6.82 28.641 26.281 1 86.69 91 LYS A C 1
ATOM 736 O O . LYS A 1 91 ? -5.707 29.141 26.438 1 86.69 91 LYS A O 1
ATOM 741 N N . ASN A 1 92 ? -7.016 27.391 26.188 1 84.25 92 ASN A N 1
ATOM 742 C CA . ASN A 1 92 ? -5.895 26.453 26.281 1 84.25 92 ASN A CA 1
ATOM 743 C C . ASN A 1 92 ? -4.922 26.625 25.125 1 84.25 92 ASN A C 1
ATOM 745 O O . ASN A 1 92 ? -3.711 26.469 25.297 1 84.25 92 ASN A O 1
ATOM 749 N N . LEU A 1 93 ? -5.426 26.875 23.969 1 82.88 93 LEU A N 1
ATOM 750 C CA . LEU A 1 93 ? -4.594 27.016 22.781 1 82.88 93 LEU A CA 1
ATOM 751 C C . LEU A 1 93 ? -3.707 28.25 22.875 1 82.88 93 LEU A C 1
ATOM 753 O O . LEU A 1 93 ? -2.602 28.266 22.328 1 82.88 93 LEU A O 1
ATOM 757 N N . LYS A 1 94 ? -4.152 29.219 23.578 1 82.56 94 LYS A N 1
ATOM 758 C CA . LYS A 1 94 ? -3.359 30.422 23.766 1 82.56 94 LYS A CA 1
ATOM 759 C C . LYS A 1 94 ? -2.113 30.141 24.594 1 82.56 94 LYS A C 1
ATOM 761 O O . LYS A 1 94 ? -1.097 30.828 24.453 1 82.56 94 LYS A O 1
ATOM 766 N N . ASP A 1 95 ? -2.199 29.062 25.312 1 85.31 95 ASP A N 1
ATOM 767 C CA . ASP A 1 95 ? -1.109 28.766 26.234 1 85.31 95 ASP A CA 1
ATOM 768 C C . ASP A 1 95 ? -0.141 27.75 25.641 1 85.31 95 ASP A C 1
ATOM 770 O O . ASP A 1 95 ? 0.843 27.375 26.281 1 85.31 95 ASP A O 1
ATOM 774 N N . VAL A 1 96 ? -0.395 27.375 24.484 1 86.5 96 VAL A N 1
ATOM 775 C CA . VAL A 1 96 ? 0.385 26.297 23.891 1 86.5 96 VAL A CA 1
ATOM 776 C C . VAL A 1 96 ? 1.842 26.719 23.734 1 86.5 96 VAL A C 1
ATOM 778 O O . VAL A 1 96 ? 2.756 25.906 23.875 1 86.5 96 VAL A O 1
ATOM 781 N N . TRP A 1 97 ? 2.117 27.984 23.5 1 88.38 97 TRP A N 1
ATOM 782 C CA . TRP A 1 97 ? 3.475 28.5 23.344 1 88.38 97 TRP A CA 1
ATOM 783 C C . TRP A 1 97 ? 4.254 28.375 24.656 1 88.38 97 TRP A C 1
ATOM 785 O O . TRP A 1 97 ? 5.477 28.234 24.641 1 88.38 97 TRP A O 1
ATOM 795 N N . ASN A 1 98 ? 3.506 28.344 25.703 1 85.44 98 ASN A N 1
ATOM 796 C CA . ASN A 1 98 ? 4.152 28.484 27 1 85.44 98 ASN A CA 1
ATOM 797 C C . ASN A 1 98 ? 4.25 27.141 27.719 1 85.44 98 ASN A C 1
ATOM 799 O O . ASN A 1 98 ? 5.02 27.016 28.672 1 85.44 98 ASN A O 1
ATOM 803 N N . ILE A 1 99 ? 3.582 26.25 27.25 1 83.19 99 ILE A N 1
ATOM 804 C CA . ILE A 1 99 ? 3.545 24.969 27.938 1 83.19 99 ILE A CA 1
ATOM 805 C C . ILE A 1 99 ? 4.598 24.031 27.344 1 83.19 99 ILE A C 1
ATOM 807 O O . ILE A 1 99 ? 4.699 23.891 26.125 1 83.19 99 ILE A O 1
ATOM 811 N N . ASN A 1 100 ? 5.406 23.5 28.25 1 79.75 100 ASN A N 1
ATOM 812 C CA . ASN A 1 100 ? 6.363 22.484 27.812 1 79.75 100 ASN A CA 1
ATOM 813 C C . ASN A 1 100 ? 5.695 21.125 27.625 1 79.75 100 ASN A C 1
ATOM 815 O O . ASN A 1 100 ? 5.766 20.281 28.516 1 79.75 100 ASN A O 1
ATOM 819 N N . SER A 1 101 ? 5.188 20.891 26.453 1 77.88 101 SER A N 1
ATOM 820 C CA . SER A 1 101 ? 4.301 19.75 26.266 1 77.88 101 SER A CA 1
ATOM 821 C C . SER A 1 101 ? 4.867 18.766 25.25 1 77.88 101 SER A C 1
ATOM 823 O O . SER A 1 101 ? 4.367 17.656 25.109 1 77.88 101 SER A O 1
ATOM 825 N N . LEU A 1 102 ? 5.953 19.078 24.641 1 79.62 102 LEU A N 1
ATOM 826 C CA . LEU A 1 102 ? 6.387 18.266 23.5 1 79.62 102 LEU A CA 1
ATOM 827 C C . LEU A 1 102 ? 6.852 16.891 23.953 1 79.62 102 LEU A C 1
ATOM 829 O O . LEU A 1 102 ? 6.75 15.914 23.203 1 79.62 102 LEU A O 1
ATOM 833 N N . TRP A 1 103 ? 7.266 16.828 25.203 1 80.5 103 TRP A N 1
ATOM 834 C CA . TRP A 1 103 ? 7.785 15.57 25.734 1 80.5 103 TRP A CA 1
ATOM 835 C C . TRP A 1 103 ? 6.91 15.047 26.859 1 80.5 103 TRP A C 1
ATOM 837 O O . TRP A 1 103 ? 7.359 14.242 27.672 1 80.5 103 TRP A O 1
ATOM 847 N N . ASN A 1 104 ? 5.688 15.562 26.938 1 85.25 104 ASN A N 1
ATOM 848 C CA . ASN A 1 104 ? 4.805 15.219 28.047 1 85.25 104 ASN A CA 1
ATOM 849 C C . ASN A 1 104 ? 3.521 14.555 27.562 1 85.25 104 ASN A C 1
ATOM 851 O O . ASN A 1 104 ? 2.559 15.242 27.203 1 85.25 104 ASN A O 1
ATOM 855 N N . PRO A 1 105 ? 3.455 13.273 27.672 1 86.44 105 PRO A N 1
ATOM 856 C CA . PRO A 1 105 ? 2.266 12.562 27.188 1 86.44 105 PRO A CA 1
ATOM 857 C C . PRO A 1 105 ? 1.002 12.953 27.953 1 86.44 105 PRO A C 1
ATOM 859 O O . PRO A 1 105 ? -0.097 12.922 27.391 1 86.44 105 PRO A O 1
ATOM 862 N N . TYR A 1 106 ? 1.189 13.375 29.188 1 84.75 106 TYR A N 1
ATOM 863 C CA . TYR A 1 106 ? 0.033 13.742 29.984 1 84.75 106 TYR A CA 1
ATOM 864 C C . TYR A 1 106 ? -0.61 15.023 29.469 1 84.75 106 TYR A C 1
ATOM 866 O O . TYR A 1 106 ? -1.837 15.133 29.406 1 84.75 106 TYR A O 1
ATOM 874 N N . TYR A 1 107 ? 0.197 15.961 29.156 1 82.5 107 TYR A N 1
ATOM 875 C CA . TYR A 1 107 ? -0.333 17.203 28.594 1 82.5 107 TYR A CA 1
ATOM 876 C C . TYR A 1 107 ? -1.059 16.938 27.281 1 82.5 107 TYR A C 1
ATOM 878 O O . TYR A 1 107 ? -2.123 17.5 27.016 1 82.5 107 TYR A O 1
ATOM 886 N N . THR A 1 108 ? -0.48 16.094 26.5 1 82.62 108 THR A N 1
ATOM 887 C CA . THR A 1 108 ? -1.11 15.727 25.25 1 82.62 108 THR A CA 1
ATOM 888 C C . THR A 1 108 ? -2.475 15.086 25.5 1 82.62 108 THR A C 1
ATOM 890 O O . THR A 1 108 ? -3.459 15.438 24.844 1 82.62 108 THR A O 1
ATOM 893 N N . LEU A 1 109 ? -2.541 14.281 26.484 1 87 109 LEU A N 1
ATOM 894 C CA . LEU A 1 109 ? -3.779 13.594 26.828 1 87 109 LEU A CA 1
ATOM 895 C C . LEU A 1 109 ? -4.855 14.594 27.25 1 87 109 LEU A C 1
ATOM 897 O O . LEU A 1 109 ? -5.992 14.516 26.781 1 87 109 LEU A O 1
ATOM 901 N N . THR A 1 110 ? -4.484 15.547 28.047 1 84.44 110 THR A N 1
ATOM 902 C CA . THR A 1 110 ? -5.457 16.484 28.594 1 84.44 110 THR A CA 1
ATOM 903 C C . THR A 1 110 ? -6 17.406 27.5 1 84.44 110 THR A C 1
ATOM 905 O O . THR A 1 110 ? -7.203 17.656 27.438 1 84.44 110 THR A O 1
ATOM 908 N N . LEU A 1 111 ? -5.117 17.797 26.688 1 81.75 111 LEU A N 1
ATOM 909 C CA . LEU A 1 111 ? -5.52 18.688 25.609 1 81.75 111 LEU A CA 1
ATOM 910 C C . LEU A 1 111 ? -6.43 17.969 24.609 1 81.75 111 LEU A C 1
ATOM 912 O O . LEU A 1 111 ? -7.473 18.5 24.219 1 81.75 111 LEU A O 1
ATOM 916 N N . ILE A 1 112 ? -6.105 16.797 24.281 1 86.06 112 ILE A N 1
ATOM 917 C CA . ILE A 1 112 ? -6.855 16.094 23.25 1 86.06 112 ILE A CA 1
ATOM 918 C C . ILE A 1 112 ? -8.156 15.539 23.828 1 86.06 112 ILE A C 1
ATOM 920 O O . ILE A 1 112 ? -9.156 15.422 23.125 1 86.06 112 ILE A O 1
ATOM 924 N N . SER A 1 113 ? -8.156 15.266 25.125 1 89.81 113 SER A N 1
ATOM 925 C CA . SER A 1 113 ? -9.406 14.867 25.766 1 89.81 113 SER A CA 1
ATOM 926 C C . SER A 1 113 ? -10.453 15.969 25.688 1 89.81 113 SER A C 1
ATOM 928 O O . SER A 1 113 ? -11.641 15.695 25.5 1 89.81 113 SER A O 1
ATOM 930 N N . MET A 1 114 ? -10.008 17.172 25.828 1 90.81 114 MET A N 1
ATOM 931 C CA . MET A 1 114 ? -10.922 18.297 25.672 1 90.81 114 MET A CA 1
ATOM 932 C C . MET A 1 114 ? -11.461 18.391 24.25 1 90.81 114 MET A C 1
ATOM 934 O O . MET A 1 114 ? -12.625 18.734 24.047 1 90.81 114 MET A O 1
ATOM 938 N N . PHE A 1 115 ? -10.656 18.062 23.359 1 91.62 115 PHE A N 1
ATOM 939 C CA . PHE A 1 115 ? -11.086 18.031 21.969 1 91.62 115 PHE A CA 1
ATOM 940 C C . PHE A 1 115 ? -12.125 16.938 21.734 1 91.62 115 PHE A C 1
ATOM 942 O O . PHE A 1 115 ? -13.094 17.141 21 1 91.62 115 PHE A O 1
ATOM 949 N N . ASN A 1 116 ? -11.859 15.805 22.312 1 95.56 116 ASN A N 1
ATOM 950 C CA . ASN A 1 116 ? -12.828 14.719 22.203 1 95.56 116 ASN A CA 1
ATOM 951 C C . ASN A 1 116 ? -14.203 15.125 22.734 1 95.56 116 ASN A C 1
ATOM 953 O O . ASN A 1 116 ? -15.227 14.781 22.141 1 95.56 116 ASN A O 1
ATOM 957 N N . LYS A 1 117 ? -14.203 15.844 23.844 1 96 117 LYS A N 1
ATOM 958 C CA . LYS A 1 117 ? -15.453 16.375 24.375 1 96 117 LYS A CA 1
ATOM 959 C C . LYS A 1 117 ? -16.109 17.328 23.406 1 96 117 LYS A C 1
ATOM 961 O O . LYS A 1 117 ? -17.328 17.297 23.203 1 96 117 LYS A O 1
ATOM 966 N N . TRP A 1 118 ? -15.297 18.156 22.844 1 96.62 118 TRP A N 1
ATOM 967 C CA . TRP A 1 118 ? -15.758 19.141 21.875 1 96.62 118 TRP A CA 1
ATOM 968 C C . TRP A 1 118 ? -16.375 18.453 20.656 1 96.62 118 TRP A C 1
ATOM 970 O O . TRP A 1 118 ? -17.469 18.828 20.219 1 96.62 118 TRP A O 1
ATOM 980 N N . LEU A 1 119 ? -15.734 17.422 20.125 1 96.38 119 LEU A N 1
ATOM 981 C CA . LEU A 1 119 ? -16.188 16.672 18.953 1 96.38 119 LEU A CA 1
ATOM 982 C C . LEU A 1 119 ? -17.484 15.938 19.25 1 96.38 119 LEU A C 1
ATOM 984 O O . LEU A 1 119 ? -18.406 15.914 18.406 1 96.38 119 LEU A O 1
ATOM 988 N N . ALA A 1 120 ? -17.562 15.359 20.375 1 96.5 120 ALA A N 1
ATOM 989 C CA . ALA A 1 120 ? -18.781 14.656 20.766 1 96.5 120 ALA A CA 1
ATOM 990 C C . ALA A 1 120 ? -19.969 15.625 20.891 1 96.5 120 ALA A C 1
ATOM 992 O O . ALA A 1 120 ? -21.078 15.312 20.453 1 96.5 120 ALA A O 1
ATOM 993 N N . ALA A 1 121 ? -19.703 16.766 21.5 1 97.19 121 ALA A N 1
ATOM 994 C CA . ALA A 1 121 ? -20.75 17.781 21.625 1 97.19 121 ALA A CA 1
ATOM 995 C C . ALA A 1 121 ? -21.219 18.234 20.25 1 97.19 121 ALA A C 1
ATOM 997 O O . ALA A 1 121 ? -22.422 18.484 20.047 1 97.19 121 ALA A O 1
ATOM 998 N N . SER A 1 122 ? -20.312 18.422 19.375 1 96.88 122 SER A N 1
ATOM 999 C CA . SER A 1 122 ? -20.656 18.797 18 1 96.88 122 SER A CA 1
ATOM 1000 C C . SER A 1 122 ? -21.516 17.734 17.344 1 96.88 122 SER A C 1
ATOM 1002 O O . SER A 1 122 ? -22.516 18.062 16.688 1 96.88 122 SER A O 1
ATOM 1004 N N . CYS A 1 123 ? -21.141 16.484 17.453 1 95.56 123 CYS A N 1
ATOM 1005 C CA . CYS A 1 123 ? -21.922 15.383 16.891 1 95.56 123 CYS A CA 1
ATOM 1006 C C . CYS A 1 123 ? -23.344 15.383 17.469 1 95.56 123 CYS A C 1
ATOM 1008 O O . CYS A 1 123 ? -24.312 15.188 16.719 1 95.56 123 CYS A O 1
ATOM 1010 N N . GLU A 1 124 ? -23.406 15.555 18.734 1 96.19 124 GLU A N 1
ATOM 1011 C CA . GLU A 1 124 ? -24.703 15.656 19.391 1 96.19 124 GLU A CA 1
ATOM 1012 C C . GLU A 1 124 ? -25.547 16.781 18.797 1 96.19 124 GLU A C 1
ATOM 1014 O O . GLU A 1 124 ? -26.719 16.578 18.484 1 96.19 124 GLU A O 1
ATOM 1019 N N . HIS A 1 125 ? -24.984 17.906 18.625 1 96.75 125 HIS A N 1
ATOM 1020 C CA . HIS A 1 125 ? -25.656 19.062 18.031 1 96.75 125 HIS A CA 1
ATOM 1021 C C . HIS A 1 125 ? -26.219 18.719 16.656 1 96.75 125 HIS A C 1
ATOM 1023 O O . HIS A 1 125 ? -27.375 19.047 16.359 1 96.75 125 HIS A O 1
ATOM 1029 N N . ILE A 1 126 ? -25.422 18.031 15.836 1 95.81 126 ILE A N 1
ATOM 1030 C CA . ILE A 1 126 ? -25.781 17.781 14.445 1 95.81 126 ILE A CA 1
ATOM 1031 C C . ILE A 1 126 ? -26.891 16.734 14.375 1 95.81 126 ILE A C 1
ATOM 1033 O O . ILE A 1 126 ? -27.859 16.891 13.617 1 95.81 126 ILE A O 1
ATOM 1037 N N . ILE A 1 127 ? -26.828 15.68 15.18 1 93 127 ILE A N 1
ATOM 1038 C CA . ILE A 1 127 ? -27.781 14.586 15.039 1 93 127 ILE A CA 1
ATOM 1039 C C . ILE A 1 127 ? -29.125 14.984 15.641 1 93 127 ILE A C 1
ATOM 1041 O O . ILE A 1 127 ? -30.156 14.359 15.359 1 93 127 ILE A O 1
ATOM 1045 N N . LYS A 1 128 ? -29.156 16.031 16.469 1 93.31 128 LYS A N 1
ATOM 1046 C CA . LYS A 1 128 ? -30.391 16.5 17.078 1 93.31 128 LYS A CA 1
ATOM 1047 C C . LYS A 1 128 ? -31.188 17.375 16.125 1 93.31 128 LYS A C 1
ATOM 1049 O O . LYS A 1 128 ? -32.344 17.703 16.391 1 93.31 128 LYS A O 1
ATOM 1054 N N . ASP A 1 129 ? -30.562 17.781 15.094 1 94.06 129 ASP A N 1
ATOM 1055 C CA . ASP A 1 129 ? -31.266 18.562 14.078 1 94.06 129 ASP A CA 1
ATOM 1056 C C . ASP A 1 129 ? -32.125 17.672 13.195 1 94.06 129 ASP A C 1
ATOM 1058 O O . ASP A 1 129 ? -31.672 17.172 12.172 1 94.06 129 ASP A O 1
ATOM 1062 N N . ASP A 1 130 ? -33.438 17.641 13.477 1 92.12 130 ASP A N 1
ATOM 1063 C CA . ASP A 1 130 ? -34.344 16.703 12.82 1 92.12 130 ASP A CA 1
ATOM 1064 C C . ASP A 1 130 ? -34.5 17.047 11.344 1 92.12 130 ASP A C 1
ATOM 1066 O O . ASP A 1 130 ? -34.594 16.141 10.508 1 92.12 130 ASP A O 1
ATOM 1070 N N . GLU A 1 131 ? -34.562 18.297 11.078 1 94 131 GLU A N 1
ATOM 1071 C CA . GLU A 1 131 ? -34.719 18.703 9.68 1 94 131 GLU A CA 1
ATOM 1072 C C . GLU A 1 131 ? -33.5 18.297 8.844 1 94 131 GLU A C 1
ATOM 1074 O O . GLU A 1 131 ? -33.656 17.797 7.727 1 94 131 GLU A O 1
ATOM 1079 N N . LEU A 1 132 ? -32.375 18.547 9.398 1 95.31 132 LEU A N 1
ATOM 1080 C CA . LEU A 1 132 ? -31.141 18.156 8.719 1 95.31 132 LEU A CA 1
ATOM 1081 C C . LEU A 1 132 ? -31.094 16.641 8.531 1 95.31 132 LEU A C 1
ATOM 1083 O O . LEU A 1 132 ? -30.703 16.156 7.461 1 95.31 132 LEU A O 1
ATOM 1087 N N . THR A 1 133 ? -31.438 15.93 9.539 1 94.44 133 THR A N 1
ATOM 1088 C CA . THR A 1 133 ? -31.422 14.469 9.484 1 94.44 133 THR A CA 1
ATOM 1089 C C . THR A 1 133 ? -32.344 13.961 8.383 1 94.44 133 THR A C 1
ATOM 1091 O O . THR A 1 133 ? -31.984 13.086 7.602 1 94.44 133 THR A O 1
ATOM 1094 N N . LYS A 1 134 ? -33.562 14.5 8.391 1 95.38 134 LYS A N 1
ATOM 1095 C CA . LYS A 1 134 ? -34.531 14.102 7.371 1 95.38 134 LYS A CA 1
ATOM 1096 C C . LYS A 1 134 ? -34 14.375 5.969 1 95.38 134 LYS A C 1
ATOM 1098 O O . LYS A 1 134 ? -34.125 13.539 5.074 1 95.38 134 LYS A O 1
ATOM 1103 N N . LEU A 1 135 ? -33.438 15.516 5.809 1 95.94 135 LEU A N 1
ATOM 1104 C CA . LEU A 1 135 ? -32.875 15.898 4.52 1 95.94 135 LEU A CA 1
ATOM 1105 C C . LEU A 1 135 ? -31.781 14.914 4.09 1 95.94 135 LEU A C 1
ATOM 1107 O O . LEU A 1 135 ? -31.766 14.469 2.941 1 95.94 135 LEU A O 1
ATOM 1111 N N . MET A 1 136 ? -30.812 14.586 4.957 1 96.5 136 MET A N 1
ATOM 1112 C CA . MET A 1 136 ? -29.688 13.703 4.645 1 96.5 136 MET A CA 1
ATOM 1113 C C . MET A 1 136 ? -30.172 12.297 4.312 1 96.5 136 MET A C 1
ATOM 1115 O O . MET A 1 136 ? -29.656 11.656 3.4 1 96.5 136 MET A O 1
ATOM 1119 N N . ARG A 1 137 ? -31.125 11.828 5.023 1 96 137 ARG A N 1
ATOM 1120 C CA . ARG A 1 137 ? -31.641 10.477 4.809 1 96 137 ARG A CA 1
ATOM 1121 C C . ARG A 1 137 ? -32.344 10.375 3.461 1 96 137 ARG A C 1
ATOM 1123 O O . ARG A 1 137 ? -32.312 9.336 2.809 1 96 137 ARG A O 1
ATOM 1130 N N . ASN A 1 138 ? -32.969 11.398 3.012 1 96.38 138 ASN A N 1
ATOM 1131 C CA . ASN A 1 138 ? -33.75 11.398 1.774 1 96.38 138 ASN A CA 1
ATOM 1132 C C . ASN A 1 138 ? -32.844 11.508 0.548 1 96.38 138 ASN A C 1
ATOM 1134 O O . ASN A 1 138 ? -33.281 11.195 -0.567 1 96.38 138 ASN A O 1
ATOM 1138 N N . GLU A 1 139 ? -31.625 11.898 0.764 1 96.19 139 GLU A N 1
ATOM 1139 C CA . GLU A 1 139 ? -30.703 12.094 -0.354 1 96.19 139 GLU A CA 1
ATOM 1140 C C . GLU A 1 139 ? -30.203 10.766 -0.912 1 96.19 139 GLU A C 1
ATOM 1142 O O . GLU A 1 139 ? -29.812 10.68 -2.078 1 96.19 139 GLU A O 1
ATOM 1147 N N . ASN A 1 140 ? -30.203 9.711 -0.082 1 96.31 140 ASN A N 1
ATOM 1148 C CA . ASN A 1 140 ? -29.719 8.391 -0.485 1 96.31 140 ASN A CA 1
ATOM 1149 C C . ASN A 1 140 ? -28.297 8.453 -1.04 1 96.31 140 ASN A C 1
ATOM 1151 O O . ASN A 1 140 ? -28.047 8.008 -2.162 1 96.31 140 ASN A O 1
ATOM 1155 N N . PHE A 1 141 ? -27.375 8.883 -0.234 1 98.5 141 PHE A N 1
ATOM 1156 C CA . PHE A 1 141 ? -25.969 9.031 -0.618 1 98.5 141 PHE A CA 1
ATOM 1157 C C . PHE A 1 141 ? -25.344 7.672 -0.917 1 98.5 141 PHE A C 1
ATOM 1159 O O . PHE A 1 141 ? -25.656 6.684 -0.248 1 98.5 141 PHE A O 1
ATOM 1166 N N . ASP A 1 142 ? -24.422 7.68 -1.871 1 98.19 142 ASP A N 1
ATOM 1167 C CA . ASP A 1 142 ? -23.672 6.48 -2.219 1 98.19 142 ASP A CA 1
ATOM 1168 C C . ASP A 1 142 ? -22.516 6.25 -1.239 1 98.19 142 ASP A C 1
ATOM 1170 O O . ASP A 1 142 ? -22.078 5.113 -1.045 1 98.19 142 ASP A O 1
ATOM 1174 N N . LEU A 1 143 ? -22.047 7.344 -0.664 1 98.69 143 LEU A N 1
ATOM 1175 C CA . LEU A 1 143 ? -20.828 7.254 0.138 1 98.69 143 LEU A CA 1
ATOM 1176 C C . LEU A 1 143 ? -20.734 8.422 1.112 1 98.69 143 LEU A C 1
ATOM 1178 O O . LEU A 1 143 ? -21.109 9.547 0.779 1 98.69 143 LEU A O 1
ATOM 1182 N N . GLY A 1 144 ? -20.25 8.156 2.303 1 98.62 144 GLY A N 1
ATOM 1183 C CA . GLY A 1 144 ? -19.844 9.188 3.25 1 98.62 144 GLY A CA 1
ATOM 1184 C C . GLY A 1 144 ? -18.344 9.297 3.4 1 98.62 144 GLY A C 1
ATOM 1185 O O . GLY A 1 144 ? -17.625 8.289 3.396 1 98.62 144 GLY A O 1
ATOM 1186 N N . ILE A 1 145 ? -17.812 10.523 3.541 1 98.81 145 ILE A N 1
ATOM 1187 C CA . ILE A 1 145 ? -16.406 10.766 3.803 1 98.81 145 ILE A CA 1
ATOM 1188 C C . ILE A 1 145 ? -16.234 11.562 5.09 1 98.81 145 ILE A C 1
ATOM 1190 O O . ILE A 1 145 ? -16.828 12.641 5.238 1 98.81 145 ILE A O 1
ATOM 1194 N N . GLY A 1 146 ? -15.516 11.055 5.98 1 98 146 GLY A N 1
ATOM 1195 C CA . GLY A 1 146 ? -15.258 11.711 7.254 1 98 146 GLY A CA 1
ATOM 1196 C C . GLY A 1 146 ? -13.805 11.625 7.68 1 98 146 GLY A C 1
ATOM 1197 O O . GLY A 1 146 ? -13.047 10.797 7.168 1 98 146 GLY A O 1
ATOM 1198 N N . GLU A 1 147 ? -13.422 12.445 8.578 1 96.75 147 GLU A N 1
ATOM 1199 C CA . GLU A 1 147 ? -12.07 12.375 9.117 1 96.75 147 GLU A CA 1
ATOM 1200 C C . GLU A 1 147 ? -11.969 11.312 10.203 1 96.75 147 GLU A C 1
ATOM 1202 O O . GLU A 1 147 ? -12.828 11.227 11.086 1 96.75 147 GLU A O 1
ATOM 1207 N N . ALA A 1 148 ? -10.945 10.625 10.195 1 95.31 148 ALA A N 1
ATOM 1208 C CA . ALA A 1 148 ? -10.781 9.414 10.992 1 95.31 148 ALA A CA 1
ATOM 1209 C C . ALA A 1 148 ? -10.711 9.75 12.484 1 95.31 148 ALA A C 1
ATOM 1211 O O . ALA A 1 148 ? -11.117 8.945 13.328 1 95.31 148 ALA A O 1
ATOM 1212 N N . PHE A 1 149 ? -10.242 10.891 12.867 1 91.88 149 PHE A N 1
ATOM 1213 C CA . PHE A 1 149 ? -10.062 11.172 14.289 1 91.88 149 PHE A CA 1
ATOM 1214 C C . PHE A 1 149 ? -11.352 11.68 14.906 1 91.88 149 PHE A C 1
ATOM 1216 O O . PHE A 1 149 ? -11.414 11.953 16.109 1 91.88 149 PHE A O 1
ATOM 1223 N N . VAL A 1 150 ? -12.414 11.773 14.102 1 94.12 150 VAL A N 1
ATOM 1224 C CA . VAL A 1 150 ? -13.766 12.078 14.57 1 94.12 150 VAL A CA 1
ATOM 1225 C C . VAL A 1 150 ? -14.609 10.812 14.555 1 94.12 150 VAL A C 1
ATOM 1227 O O . VAL A 1 150 ? -15.453 10.633 13.672 1 94.12 150 VAL A O 1
ATOM 1230 N N . PRO A 1 151 ? -14.539 10.07 15.594 1 93.56 151 PRO A N 1
ATOM 1231 C CA . PRO A 1 151 ? -15.203 8.766 15.531 1 93.56 151 PRO A CA 1
ATOM 1232 C C . PRO A 1 151 ? -16.719 8.883 15.305 1 93.56 151 PRO A C 1
ATOM 1234 O O . PRO A 1 151 ? -17.297 8.078 14.578 1 93.56 151 PRO A O 1
ATOM 1237 N N . CYS A 1 152 ? -17.375 9.852 15.828 1 95.31 152 CYS A N 1
ATOM 1238 C CA . CYS A 1 152 ? -18.828 9.953 15.82 1 95.31 152 CYS A CA 1
ATOM 1239 C C . CYS A 1 152 ? -19.344 10.141 14.398 1 95.31 152 CYS A C 1
ATOM 1241 O O . CYS A 1 152 ? -20.5 9.805 14.109 1 95.31 152 CYS A O 1
ATOM 1243 N N . VAL A 1 153 ? -18.516 10.648 13.469 1 96.56 153 VAL A N 1
ATOM 1244 C CA . VAL A 1 153 ? -18.969 10.914 12.109 1 96.56 153 VAL A CA 1
ATOM 1245 C C . VAL A 1 153 ? -19.375 9.609 11.43 1 96.56 153 VAL A C 1
ATOM 1247 O O . VAL A 1 153 ? -20.297 9.578 10.625 1 96.56 153 VAL A O 1
ATOM 1250 N N . PHE A 1 154 ? -18.766 8.57 11.742 1 96.56 154 PHE A N 1
ATOM 1251 C CA . PHE A 1 154 ? -19.047 7.293 11.094 1 96.56 154 PHE A CA 1
ATOM 1252 C C . PHE A 1 154 ? -20.359 6.707 11.594 1 96.56 154 PHE A C 1
ATOM 1254 O O . PHE A 1 154 ? -21.062 6.008 10.852 1 96.56 154 PHE A O 1
ATOM 1261 N N . GLY A 1 155 ? -20.703 6.984 12.844 1 96.5 155 GLY A N 1
ATOM 1262 C CA . GLY A 1 155 ? -22.047 6.668 13.32 1 96.5 155 GLY A CA 1
ATOM 1263 C C . GLY A 1 155 ? -23.125 7.52 12.672 1 96.5 155 GLY A C 1
ATOM 1264 O O . GLY A 1 155 ? -24.219 7.039 12.414 1 96.5 155 GLY A O 1
ATOM 1265 N N . MET A 1 156 ? -22.797 8.773 12.438 1 96.62 156 MET A N 1
ATOM 1266 C CA . MET A 1 156 ? -23.719 9.68 11.758 1 96.62 156 MET A CA 1
ATOM 1267 C C . MET A 1 156 ? -24.062 9.164 10.367 1 96.62 156 MET A C 1
ATOM 1269 O O . MET A 1 156 ? -25.203 9.273 9.922 1 96.62 156 MET A O 1
ATOM 1273 N N . PHE A 1 157 ? -23.047 8.625 9.656 1 96.94 157 PHE A N 1
ATOM 1274 C CA . PHE A 1 157 ? -23.312 8.055 8.336 1 96.94 157 PHE A CA 1
ATOM 1275 C C . PHE A 1 157 ? -24.344 6.934 8.43 1 96.94 157 PHE A C 1
ATOM 1277 O O . PHE A 1 157 ? -25.297 6.895 7.656 1 96.94 157 PHE A O 1
ATOM 1284 N N . LYS A 1 158 ? -24.109 6.078 9.406 1 94.94 158 LYS A N 1
ATOM 1285 C CA . LYS A 1 158 ? -25.094 5.016 9.617 1 94.94 158 LYS A CA 1
ATOM 1286 C C . LYS A 1 158 ? -26.469 5.586 9.969 1 94.94 158 LYS A C 1
ATOM 1288 O O . LYS A 1 158 ? -27.484 5.117 9.461 1 94.94 158 LYS A O 1
ATOM 1293 N N . TYR A 1 159 ? -26.469 6.574 10.836 1 96.25 159 TYR A N 1
ATOM 1294 C CA . TYR A 1 159 ? -27.688 7.254 11.242 1 96.25 159 TYR A CA 1
ATOM 1295 C C . TYR A 1 159 ? -28.391 7.863 10.039 1 96.25 159 TYR A C 1
ATOM 1297 O O . TYR A 1 159 ? -29.625 7.926 10 1 96.25 159 TYR A O 1
ATOM 1305 N N . TYR A 1 160 ? -27.719 8.281 9.023 1 96.88 160 TYR A N 1
ATOM 1306 C CA . TYR A 1 160 ? -28.266 8.906 7.816 1 96.88 160 TYR A CA 1
ATOM 1307 C C . TYR A 1 160 ? -28.5 7.863 6.727 1 96.88 160 TYR A C 1
ATOM 1309 O O . TYR A 1 160 ? -28.766 8.211 5.574 1 96.88 160 TYR A O 1
ATOM 1317 N N . ASN A 1 161 ? -28.297 6.594 6.98 1 95.44 161 ASN A N 1
ATOM 1318 C CA . ASN A 1 161 ? -28.531 5.465 6.086 1 95.44 161 ASN A CA 1
ATOM 1319 C C . ASN A 1 161 ? -27.453 5.395 4.992 1 95.44 161 ASN A C 1
ATOM 1321 O O . ASN A 1 161 ? -27.766 5.047 3.85 1 95.44 161 ASN A O 1
ATOM 1325 N N . ILE A 1 162 ? -26.328 5.848 5.32 1 96.88 162 ILE A N 1
ATOM 1326 C CA . ILE A 1 162 ? -25.188 5.691 4.426 1 96.88 162 ILE A CA 1
ATOM 1327 C C . ILE A 1 162 ? -24.375 4.457 4.828 1 96.88 162 ILE A C 1
ATOM 1329 O O . ILE A 1 162 ? -23.781 4.422 5.906 1 96.88 162 ILE A O 1
ATOM 1333 N N . THR A 1 163 ? -24.281 3.486 3.965 1 93.44 163 THR A N 1
ATOM 1334 C CA . THR A 1 163 ? -23.734 2.191 4.348 1 93.44 163 THR A CA 1
ATOM 1335 C C . THR A 1 163 ? -22.266 2.094 3.953 1 93.44 163 THR A C 1
ATOM 1337 O O . THR A 1 163 ? -21.547 1.209 4.426 1 93.44 163 THR A O 1
ATOM 1340 N N . LYS A 1 164 ? -21.781 2.928 3.057 1 97.5 164 LYS A N 1
ATOM 1341 C CA . LYS A 1 164 ? -20.391 2.943 2.621 1 97.5 164 LYS A CA 1
ATOM 1342 C C . LYS A 1 164 ? -19.688 4.227 3.059 1 97.5 164 LYS A C 1
ATOM 1344 O O . LYS A 1 164 ? -20.266 5.316 2.973 1 97.5 164 LYS A O 1
ATOM 1349 N N . HIS A 1 165 ? -18.5 4.086 3.561 1 97.88 165 HIS A N 1
ATOM 1350 C CA . HIS A 1 165 ? -17.797 5.305 3.941 1 97.88 165 HIS A CA 1
ATOM 1351 C C . HIS A 1 165 ? -16.297 5.148 3.777 1 97.88 165 HIS A C 1
ATOM 1353 O O . HIS A 1 165 ? -15.789 4.023 3.732 1 97.88 165 HIS A O 1
ATOM 1359 N N . VAL A 1 166 ? -15.633 6.219 3.582 1 98.31 166 VAL A N 1
ATOM 1360 C CA . VAL A 1 166 ? -14.18 6.332 3.533 1 98.31 166 VAL A CA 1
ATOM 1361 C C . VAL A 1 166 ? -13.695 7.234 4.664 1 98.31 166 VAL A C 1
ATOM 1363 O O . VAL A 1 166 ? -14.297 8.273 4.945 1 98.31 166 VAL A O 1
ATOM 1366 N N . ALA A 1 167 ? -12.672 6.797 5.367 1 97.88 167 ALA A N 1
ATOM 1367 C CA . ALA A 1 167 ? -12.016 7.609 6.383 1 97.88 167 ALA A CA 1
ATOM 1368 C C . ALA A 1 167 ? -10.797 8.328 5.809 1 97.88 167 ALA A C 1
ATOM 1370 O O . ALA A 1 167 ? -9.922 7.703 5.207 1 97.88 167 ALA A O 1
ATOM 1371 N N . VAL A 1 168 ? -10.812 9.609 5.977 1 98.19 168 VAL A N 1
ATOM 1372 C CA . VAL A 1 168 ? -9.641 10.375 5.566 1 98.19 168 VAL A CA 1
ATOM 1373 C C . VAL A 1 168 ? -8.938 10.945 6.793 1 98.19 168 VAL A C 1
ATOM 1375 O O . VAL A 1 168 ? -9.547 11.094 7.855 1 98.19 168 VAL A O 1
ATOM 1378 N N . MET A 1 169 ? -7.664 11.156 6.66 1 97.12 169 MET A N 1
ATOM 1379 C CA . MET A 1 169 ? -6.844 11.766 7.703 1 97.12 169 MET A CA 1
ATOM 1380 C C . MET A 1 169 ? -5.98 12.891 7.141 1 97.12 169 MET A C 1
ATOM 1382 O O . MET A 1 169 ? -5.18 12.664 6.23 1 97.12 169 MET A O 1
ATOM 1386 N N . SER A 1 170 ? -6.141 14.055 7.641 1 95.31 170 SER A N 1
ATOM 1387 C CA . SER A 1 170 ? -5.414 15.219 7.145 1 95.31 170 SER A CA 1
ATOM 1388 C C . SER A 1 170 ? -3.938 15.148 7.516 1 95.31 170 SER A C 1
ATOM 1390 O O . SER A 1 170 ? -3.111 15.859 6.934 1 95.31 170 SER A O 1
ATOM 1392 N N . GLY A 1 171 ? -3.578 14.289 8.391 1 94.5 171 GLY A N 1
ATOM 1393 C CA . GLY A 1 171 ? -2.201 14.109 8.812 1 94.5 171 GLY A CA 1
ATOM 1394 C C . GLY A 1 171 ? -1.817 12.648 8.984 1 94.5 171 GLY A C 1
ATOM 1395 O O . GLY A 1 171 ? -2.199 11.805 8.172 1 94.5 171 GLY A O 1
ATOM 1396 N N . ILE A 1 172 ? -1.04 12.406 10.016 1 95.44 172 ILE A N 1
ATOM 1397 C CA . ILE A 1 172 ? -0.518 11.078 10.32 1 95.44 172 ILE A CA 1
ATOM 1398 C C . ILE A 1 172 ? -1.615 10.219 10.953 1 95.44 172 ILE A C 1
ATOM 1400 O O . ILE A 1 172 ? -2.346 10.688 11.828 1 95.44 172 ILE A O 1
ATOM 1404 N N . PRO A 1 173 ? -1.774 9.023 10.477 1 96.19 173 PRO A N 1
ATOM 1405 C CA . PRO A 1 173 ? -2.729 8.141 11.148 1 96.19 173 PRO A CA 1
ATOM 1406 C C . PRO A 1 173 ? -2.43 7.969 12.633 1 96.19 173 PRO A C 1
ATOM 1408 O O . PRO A 1 173 ? -1.263 7.875 13.023 1 96.19 173 PRO A O 1
ATOM 1411 N N . ILE A 1 174 ? -3.457 7.984 13.383 1 95.62 174 ILE A N 1
ATOM 1412 C CA . ILE A 1 174 ? -3.322 7.684 14.805 1 95.62 174 ILE A CA 1
ATOM 1413 C C . ILE A 1 174 ? -2.863 6.242 14.984 1 95.62 174 ILE A C 1
ATOM 1415 O O . ILE A 1 174 ? -3.293 5.348 14.25 1 95.62 174 ILE A O 1
ATOM 1419 N N . ASP A 1 175 ? -2.062 6.031 16.047 1 95.69 175 ASP A N 1
ATOM 1420 C CA . ASP A 1 175 ? -1.458 4.723 16.266 1 95.69 175 ASP A CA 1
ATOM 1421 C C . ASP A 1 175 ? -2.523 3.633 16.359 1 95.69 175 ASP A C 1
ATOM 1423 O O . ASP A 1 175 ? -2.387 2.574 15.742 1 95.69 175 ASP A O 1
ATOM 1427 N N . SER A 1 176 ? -3.58 3.951 16.984 1 93.12 176 SER A N 1
ATOM 1428 C CA . SER A 1 176 ? -4.633 2.975 17.25 1 93.12 176 SER A CA 1
ATOM 1429 C C . SER A 1 176 ? -5.418 2.65 15.984 1 93.12 176 SER A C 1
ATOM 1431 O O . SER A 1 176 ? -6.086 1.616 15.914 1 93.12 176 SER A O 1
ATOM 1433 N N . HIS A 1 177 ? -5.395 3.564 15.047 1 94.5 177 HIS A N 1
ATOM 1434 C CA . HIS A 1 177 ? -6.113 3.307 13.805 1 94.5 177 HIS A CA 1
ATOM 1435 C C . HIS A 1 177 ? -5.516 2.121 13.055 1 94.5 177 HIS A C 1
ATOM 1437 O O . HIS A 1 177 ? -6.234 1.379 12.383 1 94.5 177 HIS A O 1
ATOM 1443 N N . TYR A 1 178 ? -4.152 1.882 13.172 1 93.19 178 TYR A N 1
ATOM 1444 C CA . TYR A 1 178 ? -3.533 0.684 12.609 1 93.19 178 TYR A CA 1
ATOM 1445 C C . TYR A 1 178 ? -4.145 -0.576 13.219 1 93.19 178 TYR A C 1
ATOM 1447 O O . TYR A 1 178 ? -4.512 -1.504 12.492 1 93.19 178 TYR A O 1
ATOM 1455 N N . ASN A 1 179 ? -4.344 -0.478 14.477 1 90.69 179 ASN A N 1
ATOM 1456 C CA . ASN A 1 179 ? -4.906 -1.621 15.18 1 90.69 179 ASN A CA 1
ATOM 1457 C C . ASN A 1 179 ? -6.352 -1.879 14.766 1 90.69 179 ASN A C 1
ATOM 1459 O O . ASN A 1 179 ? -6.777 -3.031 14.664 1 90.69 179 ASN A O 1
ATOM 1463 N N . GLU A 1 180 ? -7.062 -0.771 14.578 1 90.25 180 GLU A N 1
ATOM 1464 C CA . GLU A 1 180 ? -8.453 -0.9 14.141 1 90.25 180 GLU A CA 1
ATOM 1465 C C . GLU A 1 180 ? -8.547 -1.556 12.773 1 90.25 180 GLU A C 1
ATOM 1467 O O . GLU A 1 180 ? -9.562 -2.176 12.438 1 90.25 180 GLU A O 1
ATOM 1472 N N . MET A 1 181 ? -7.488 -1.438 11.984 1 89.62 181 MET A N 1
ATOM 1473 C CA . MET A 1 181 ? -7.457 -2.031 10.656 1 89.62 181 MET A CA 1
ATOM 1474 C C . MET A 1 181 ? -6.793 -3.404 10.688 1 89.62 181 MET A C 1
ATOM 1476 O O . MET A 1 181 ? -6.512 -3.986 9.641 1 89.62 181 MET A O 1
ATOM 1480 N N . GLY A 1 182 ? -6.477 -3.865 11.859 1 88.25 182 GLY A N 1
ATOM 1481 C CA . GLY A 1 182 ? -5.918 -5.195 12.031 1 88.25 182 GLY A CA 1
ATOM 1482 C C . GLY A 1 182 ? -4.402 -5.227 11.953 1 88.25 182 GLY A C 1
ATOM 1483 O O . GLY A 1 182 ? -3.801 -6.293 11.836 1 88.25 182 GLY A O 1
ATOM 1484 N N . ILE A 1 183 ? -3.76 -4.137 11.992 1 91.31 183 ILE A N 1
ATOM 1485 C CA . ILE A 1 183 ? -2.305 -4.066 11.906 1 91.31 183 ILE A CA 1
ATOM 1486 C C . ILE A 1 183 ? -1.724 -3.76 13.289 1 91.31 183 ILE A C 1
ATOM 1488 O O . ILE A 1 183 ? -2.09 -2.764 13.914 1 91.31 183 ILE A O 1
ATOM 1492 N N . ASP A 1 184 ? -0.828 -4.57 13.719 1 88.75 184 ASP A N 1
ATOM 1493 C CA . ASP A 1 184 ? -0.146 -4.285 14.977 1 88.75 184 ASP A CA 1
ATOM 1494 C C . ASP A 1 184 ? 0.849 -3.139 14.812 1 88.75 184 ASP A C 1
ATOM 1496 O O . ASP A 1 184 ? 1.812 -3.248 14.055 1 88.75 184 ASP A O 1
ATOM 1500 N N . PHE A 1 185 ? 0.578 -2.102 15.516 1 91.94 185 PHE A N 1
ATOM 1501 C CA . PHE A 1 185 ? 1.498 -0.973 15.469 1 91.94 185 PHE A CA 1
ATOM 1502 C C . PHE A 1 185 ? 2.846 -1.343 16.078 1 91.94 185 PHE A C 1
ATOM 1504 O O . PHE A 1 185 ? 2.91 -1.804 17.219 1 91.94 185 PHE A O 1
ATOM 1511 N N . PRO A 1 186 ? 3.959 -1.147 15.344 1 92.44 186 PRO A N 1
ATOM 1512 C CA . PRO A 1 186 ? 5.27 -1.523 15.883 1 92.44 186 PRO A CA 1
ATOM 1513 C C . PRO A 1 186 ? 5.828 -0.482 16.844 1 92.44 186 PRO A C 1
ATOM 1515 O O . PRO A 1 186 ? 6.738 0.27 16.5 1 92.44 186 PRO A O 1
ATOM 1518 N N . ILE A 1 187 ? 5.543 -0.557 18.062 1 92.56 187 ILE A N 1
ATOM 1519 C CA . ILE A 1 187 ? 5.766 0.47 19.078 1 92.56 187 ILE A CA 1
ATOM 1520 C C . ILE A 1 187 ? 7.262 0.655 19.312 1 92.56 187 ILE A C 1
ATOM 1522 O O . ILE A 1 187 ? 7.719 1.761 19.609 1 92.56 187 ILE A O 1
ATOM 1526 N N . GLY A 1 188 ? 8.039 -0.333 19.156 1 91.62 188 GLY A N 1
ATOM 1527 C CA . GLY A 1 188 ? 9.469 -0.24 19.406 1 91.62 188 GLY A CA 1
ATOM 1528 C C . GLY A 1 188 ? 10.258 0.262 18.219 1 91.62 188 GLY A C 1
ATOM 1529 O O . GLY A 1 188 ? 11.445 0.55 18.328 1 91.62 188 GLY A O 1
ATOM 1530 N N . ARG A 1 189 ? 9.555 0.499 17.078 1 92.81 189 ARG A N 1
ATOM 1531 C CA . ARG A 1 189 ? 10.32 0.764 15.867 1 92.81 189 ARG A CA 1
ATOM 1532 C C . ARG A 1 189 ? 9.734 1.948 15.102 1 92.81 189 ARG A C 1
ATOM 1534 O O . ARG A 1 189 ? 10.398 2.514 14.227 1 92.81 189 ARG A O 1
ATOM 1541 N N . VAL A 1 190 ? 8.492 2.279 15.367 1 94.5 190 VAL A N 1
ATOM 1542 C CA . VAL A 1 190 ? 7.824 3.396 14.711 1 94.5 190 VAL A CA 1
ATOM 1543 C C . VAL A 1 190 ? 7.438 4.449 15.75 1 94.5 190 VAL A C 1
ATOM 1545 O O . VAL A 1 190 ? 6.797 4.129 16.75 1 94.5 190 VAL A O 1
ATOM 1548 N N . PRO A 1 191 ? 7.812 5.66 15.508 1 95.88 191 PRO A N 1
ATOM 1549 C CA . PRO A 1 191 ? 7.402 6.703 16.453 1 95.88 191 PRO A CA 1
ATOM 1550 C C . PRO A 1 191 ? 5.891 6.902 16.5 1 95.88 191 PRO A C 1
ATOM 1552 O O . PRO A 1 191 ? 5.234 6.895 15.453 1 95.88 191 PRO A O 1
ATOM 1555 N N . SER A 1 192 ? 5.418 7.004 17.734 1 96.06 192 SER A N 1
ATOM 1556 C CA . SER A 1 192 ? 4.008 7.352 17.906 1 96.06 192 SER A CA 1
ATOM 1557 C C . SER A 1 192 ? 3.695 8.711 17.297 1 96.06 192 SER A C 1
ATOM 1559 O O . SER A 1 192 ? 4.586 9.547 17.141 1 96.06 192 SER A O 1
ATOM 1561 N N . ILE A 1 193 ? 2.488 8.969 17.031 1 95.81 193 ILE A N 1
ATOM 1562 C CA . ILE A 1 193 ? 2.029 10.156 16.312 1 95.81 193 ILE A CA 1
ATOM 1563 C C . ILE A 1 193 ? 2.455 11.406 17.078 1 95.81 193 ILE A C 1
ATOM 1565 O O . ILE A 1 193 ? 2.697 12.453 16.469 1 95.81 193 ILE A O 1
ATOM 1569 N N . PHE A 1 194 ? 2.662 11.297 18.375 1 93.19 194 PHE A N 1
ATOM 1570 C CA . PHE A 1 194 ? 2.93 12.5 19.172 1 93.19 194 PHE A CA 1
ATOM 1571 C C . PHE A 1 194 ? 4.375 12.516 19.641 1 93.19 194 PHE A C 1
ATOM 1573 O O . PHE A 1 194 ? 4.801 13.461 20.328 1 93.19 194 PHE A O 1
ATOM 1580 N N . ALA A 1 195 ? 5.117 11.508 19.312 1 93.12 195 ALA A N 1
ATOM 1581 C CA . ALA A 1 195 ? 6.441 11.359 19.922 1 93.12 195 ALA A CA 1
ATOM 1582 C C . ALA A 1 195 ? 7.508 12.062 19.078 1 93.12 195 ALA A C 1
ATOM 1584 O O . ALA A 1 195 ? 7.609 11.828 17.875 1 93.12 195 ALA A O 1
ATOM 1585 N N . PRO A 1 196 ? 8.25 12.938 19.688 1 91.25 196 PRO A N 1
ATOM 1586 C CA . PRO A 1 196 ? 9.375 13.562 19 1 91.25 196 PRO A CA 1
ATOM 1587 C C . PRO A 1 196 ? 10.617 12.68 18.953 1 91.25 196 PRO A C 1
ATOM 1589 O O . PRO A 1 196 ? 11.711 13.133 19.312 1 91.25 196 PRO A O 1
ATOM 1592 N N . ILE A 1 197 ? 10.469 11.484 18.516 1 93.12 197 ILE A N 1
ATOM 1593 C CA . ILE A 1 197 ? 11.57 10.531 18.5 1 93.12 197 ILE A CA 1
ATOM 1594 C C . ILE A 1 197 ? 11.711 9.922 17.109 1 93.12 197 ILE A C 1
ATOM 1596 O O . ILE A 1 197 ? 10.828 10.094 16.266 1 93.12 197 ILE A O 1
ATOM 1600 N N . SER A 1 198 ? 12.852 9.336 16.844 1 91.12 198 SER A N 1
ATOM 1601 C CA . SER A 1 198 ? 13.125 8.711 15.555 1 91.12 198 SER A CA 1
ATOM 1602 C C . SER A 1 198 ? 12.969 7.199 15.633 1 91.12 198 SER A C 1
ATOM 1604 O O . SER A 1 198 ? 12.641 6.656 16.688 1 91.12 198 SER A O 1
ATOM 1606 N N . GLU A 1 199 ? 13.125 6.547 14.523 1 88.81 199 GLU A N 1
ATOM 1607 C CA . GLU A 1 199 ? 12.93 5.105 14.43 1 88.81 199 GLU A CA 1
ATOM 1608 C C . GLU A 1 199 ? 14.047 4.348 15.133 1 88.81 199 GLU A C 1
ATOM 1610 O O . GLU A 1 199 ? 13.859 3.207 15.57 1 88.81 199 GLU A O 1
ATOM 1615 N N . ASN A 1 200 ? 15.258 4.855 15.172 1 88 200 ASN A N 1
ATOM 1616 C CA . ASN A 1 200 ? 16.344 4.234 15.914 1 88 200 ASN A CA 1
ATOM 1617 C C . ASN A 1 200 ? 16.312 4.621 17.391 1 88 200 ASN A C 1
ATOM 1619 O O . ASN A 1 200 ? 17.141 5.395 17.859 1 88 200 ASN A O 1
ATOM 1623 N N . MET A 1 201 ? 15.516 3.918 18.156 1 93 201 MET A N 1
ATOM 1624 C CA . MET A 1 201 ? 15.195 4.312 19.516 1 93 201 MET A CA 1
ATOM 1625 C C . MET A 1 201 ? 16.156 3.664 20.516 1 93 201 MET A C 1
ATOM 1627 O O . MET A 1 201 ? 16.469 2.48 20.391 1 93 201 MET A O 1
ATOM 1631 N N . SER A 1 202 ? 16.594 4.473 21.438 1 93.25 202 SER A N 1
ATOM 1632 C CA . SER A 1 202 ? 17.219 3.91 22.641 1 93.25 202 SER A CA 1
ATOM 1633 C C . SER A 1 202 ? 16.188 3.244 23.531 1 93.25 202 SER A C 1
ATOM 1635 O O . SER A 1 202 ? 14.984 3.33 23.281 1 93.25 202 SER A O 1
ATOM 1637 N N . PHE A 1 203 ? 16.703 2.564 24.562 1 93.62 203 PHE A N 1
ATOM 1638 C CA . PHE A 1 203 ? 15.781 1.908 25.484 1 93.62 203 PHE A CA 1
ATOM 1639 C C . PHE A 1 203 ? 14.844 2.922 26.125 1 93.62 203 PHE A C 1
ATOM 1641 O O . PHE A 1 203 ? 13.633 2.688 26.203 1 93.62 203 PHE A O 1
ATOM 1648 N N . LEU A 1 204 ? 15.406 4.035 26.531 1 93.44 204 LEU A N 1
ATOM 1649 C CA . LEU A 1 204 ? 14.594 5.07 27.156 1 93.44 204 LEU A CA 1
ATOM 1650 C C . LEU A 1 204 ? 13.602 5.66 26.172 1 93.44 204 LEU A C 1
ATOM 1652 O O . LEU A 1 204 ? 12.453 5.949 26.531 1 93.44 204 LEU A O 1
ATOM 1656 N N . GLU A 1 205 ? 13.969 5.879 24.953 1 93.62 205 GLU A N 1
ATOM 1657 C CA . GLU A 1 205 ? 13.078 6.406 23.938 1 93.62 205 GLU A CA 1
ATOM 1658 C C . GLU A 1 205 ? 11.93 5.441 23.656 1 93.62 205 GLU A C 1
ATOM 1660 O O . GLU A 1 205 ? 10.812 5.871 23.359 1 93.62 205 GLU A O 1
ATOM 1665 N N . ARG A 1 206 ? 12.203 4.191 23.781 1 94.81 206 ARG A N 1
ATOM 1666 C CA . ARG A 1 206 ? 11.156 3.195 23.594 1 94.81 206 ARG A CA 1
ATOM 1667 C C . ARG A 1 206 ? 10.102 3.299 24.688 1 94.81 206 ARG A C 1
ATOM 1669 O O . ARG A 1 206 ? 8.914 3.123 24.438 1 94.81 206 ARG A O 1
ATOM 1676 N N . ILE A 1 207 ? 10.602 3.512 25.844 1 94.38 207 ILE A N 1
ATOM 1677 C CA . ILE A 1 207 ? 9.672 3.688 26.953 1 94.38 207 ILE A CA 1
ATOM 1678 C C . ILE A 1 207 ? 8.797 4.914 26.719 1 94.38 207 ILE A C 1
ATOM 1680 O O . ILE A 1 207 ? 7.578 4.852 26.859 1 94.38 207 ILE A O 1
ATOM 1684 N N . TYR A 1 208 ? 9.414 6.031 26.281 1 92.38 208 TYR A N 1
ATOM 1685 C CA . TYR A 1 208 ? 8.672 7.25 25.984 1 92.38 208 TYR A CA 1
ATOM 1686 C C . TYR A 1 208 ? 7.672 7.02 24.859 1 92.38 208 TYR A C 1
ATOM 1688 O O . TYR A 1 208 ? 6.527 7.469 24.922 1 92.38 208 TYR A O 1
ATOM 1696 N N . ASN A 1 209 ? 8.164 6.285 23.875 1 95.12 209 ASN A N 1
ATOM 1697 C CA . ASN A 1 209 ? 7.285 5.988 22.734 1 95.12 209 ASN A CA 1
ATOM 1698 C C . ASN A 1 209 ? 6.078 5.16 23.172 1 95.12 209 ASN A C 1
ATOM 1700 O O . ASN A 1 209 ? 4.965 5.383 22.688 1 95.12 209 ASN A O 1
ATOM 1704 N N . THR A 1 210 ? 6.305 4.266 24.047 1 95.81 210 THR A N 1
ATOM 1705 C CA . THR A 1 210 ? 5.223 3.438 24.562 1 95.81 210 THR A CA 1
ATOM 1706 C C . THR A 1 210 ? 4.207 4.289 25.312 1 95.81 210 THR A C 1
ATOM 1708 O O . THR A 1 210 ? 2.998 4.082 25.172 1 95.81 210 THR A O 1
ATOM 1711 N N . MET A 1 211 ? 4.699 5.215 26.078 1 95.06 211 MET A N 1
ATOM 1712 C CA . MET A 1 211 ? 3.797 6.09 26.812 1 95.06 211 MET A CA 1
ATOM 1713 C C . MET A 1 211 ? 2.941 6.918 25.859 1 95.06 211 MET A C 1
ATOM 1715 O O . MET A 1 211 ? 1.749 7.113 26.109 1 95.06 211 MET A O 1
ATOM 1719 N N . PHE A 1 212 ? 3.545 7.414 24.812 1 94.81 212 PHE A N 1
ATOM 1720 C CA . PHE A 1 212 ? 2.787 8.172 23.828 1 94.81 212 PHE A CA 1
ATOM 1721 C C . PHE A 1 212 ? 1.785 7.281 23.109 1 94.81 212 PHE A C 1
ATOM 1723 O O . PHE A 1 212 ? 0.669 7.711 22.797 1 94.81 212 PHE A O 1
ATOM 1730 N N . TYR A 1 213 ? 2.199 6.07 22.812 1 95.31 213 TYR A N 1
ATOM 1731 C CA . TYR A 1 213 ? 1.286 5.113 22.203 1 95.31 213 TYR A CA 1
ATOM 1732 C C . TYR A 1 213 ? 0.07 4.875 23.094 1 95.31 213 TYR A C 1
ATOM 1734 O O . TYR A 1 213 ? -1.065 4.879 22.609 1 95.31 213 TYR A O 1
ATOM 1742 N N . LEU A 1 214 ? 0.326 4.684 24.375 1 95.38 214 LEU A N 1
ATOM 1743 C CA . LEU A 1 214 ? -0.765 4.457 25.312 1 95.38 214 LEU A CA 1
ATOM 1744 C C . LEU A 1 214 ? -1.667 5.688 25.406 1 95.38 214 LEU A C 1
ATOM 1746 O O . LEU A 1 214 ? -2.887 5.559 25.531 1 95.38 214 LEU A O 1
ATOM 1750 N N . THR A 1 215 ? -1.072 6.82 25.297 1 93.56 215 THR A N 1
ATOM 1751 C CA . THR A 1 215 ? -1.832 8.062 25.281 1 93.56 215 THR A CA 1
ATOM 1752 C C . THR A 1 215 ? -2.754 8.109 24.062 1 93.56 215 THR A C 1
ATOM 1754 O O . THR A 1 215 ? -3.943 8.406 24.188 1 93.56 215 THR A O 1
ATOM 1757 N N . SER A 1 216 ? -2.178 7.812 22.953 1 93.38 216 SER A N 1
ATOM 1758 C CA . SER A 1 216 ? -2.971 7.812 21.719 1 93.38 216 SER A CA 1
ATOM 1759 C C . SER A 1 216 ? -4.09 6.777 21.797 1 93.38 216 SER A C 1
ATOM 1761 O O . SER A 1 216 ? -5.199 7.023 21.312 1 93.38 216 SER A O 1
ATOM 1763 N N . LYS A 1 217 ? -3.807 5.668 22.312 1 94.19 217 LYS A N 1
ATOM 1764 C CA . LYS A 1 217 ? -4.801 4.613 22.484 1 94.19 217 LYS A CA 1
ATOM 1765 C C . LYS A 1 217 ? -5.949 5.07 23.375 1 94.19 217 LYS A C 1
ATOM 1767 O O . LYS A 1 217 ? -7.117 4.848 23.062 1 94.19 217 LYS A O 1
ATOM 1772 N N . TYR A 1 218 ? -5.605 5.664 24.453 1 94.94 218 TYR A N 1
ATOM 1773 C CA . TYR A 1 218 ? -6.617 6.164 25.375 1 94.94 218 TYR A CA 1
ATOM 1774 C C . TYR A 1 218 ? -7.48 7.234 24.719 1 94.94 218 TYR A C 1
ATOM 1776 O O . TYR A 1 218 ? -8.703 7.238 24.859 1 94.94 218 TYR A O 1
ATOM 1784 N N . ILE A 1 219 ? -6.816 8.109 24.031 1 93.81 219 ILE A N 1
ATOM 1785 C CA . ILE A 1 219 ? -7.516 9.203 23.359 1 93.81 219 ILE A CA 1
ATOM 1786 C C . ILE A 1 219 ? -8.523 8.633 22.359 1 93.81 219 ILE A C 1
ATOM 1788 O O . ILE A 1 219 ? -9.672 9.086 22.312 1 93.81 219 ILE A O 1
ATOM 1792 N N . HIS A 1 220 ? -8.086 7.68 21.625 1 94.06 220 HIS A N 1
ATOM 1793 C CA . HIS A 1 220 ? -8.984 7.055 20.656 1 94.06 220 HIS A CA 1
ATOM 1794 C C . HIS A 1 220 ? -10.156 6.371 21.359 1 94.06 220 HIS A C 1
ATOM 1796 O O . HIS A 1 220 ? -11.312 6.543 20.953 1 94.06 220 HIS A O 1
ATOM 1802 N N . LYS A 1 221 ? -9.906 5.641 22.375 1 94.69 221 LYS A N 1
ATOM 1803 C CA . LYS A 1 221 ? -10.953 4.934 23.125 1 94.69 221 LYS A CA 1
ATOM 1804 C C . LYS A 1 221 ? -11.945 5.914 23.734 1 94.69 221 LYS A C 1
ATOM 1806 O O . LYS A 1 221 ? -13.156 5.66 23.734 1 94.69 221 LYS A O 1
ATOM 1811 N N . GLU A 1 222 ? -11.398 6.926 24.266 1 96 222 GLU A N 1
ATOM 1812 C CA . GLU A 1 222 ? -12.258 7.945 24.859 1 96 222 GLU A CA 1
ATOM 1813 C C . GLU A 1 222 ? -13.164 8.578 23.812 1 96 222 GLU A C 1
ATOM 1815 O O . GLU A 1 222 ? -14.352 8.797 24.062 1 96 222 GLU A O 1
ATOM 1820 N N . GLY A 1 223 ? -12.602 8.93 22.656 1 95.56 223 GLY A N 1
ATOM 1821 C CA . GLY A 1 223 ? -13.406 9.477 21.578 1 95.56 223 GLY A CA 1
ATOM 1822 C C . GLY A 1 223 ? -14.523 8.547 21.141 1 95.56 223 GLY A C 1
ATOM 1823 O O . GLY A 1 223 ? -15.664 8.977 20.938 1 95.56 223 GLY A O 1
ATOM 1824 N N . VAL A 1 224 ? -14.195 7.289 21 1 96 224 VAL A N 1
ATOM 1825 C CA . VAL A 1 224 ? -15.172 6.273 20.609 1 96 224 VAL A CA 1
ATOM 1826 C C . VAL A 1 224 ? -16.25 6.156 21.672 1 96 224 VAL A C 1
ATOM 1828 O O . VAL A 1 224 ? -17.438 6.109 21.359 1 96 224 VAL A O 1
ATOM 1831 N N . TYR A 1 225 ? -15.805 6.113 22.906 1 96.69 225 TYR A N 1
ATOM 1832 C CA . TYR A 1 225 ? -16.734 6.016 24.031 1 96.69 225 TYR A CA 1
ATOM 1833 C C . TYR A 1 225 ? -17.719 7.188 24.031 1 96.69 225 TYR A C 1
ATOM 1835 O O . TYR A 1 225 ? -18.922 6.988 24.125 1 96.69 225 TYR A O 1
ATOM 1843 N N . ARG A 1 226 ? -17.25 8.359 23.922 1 96.75 226 ARG A N 1
ATOM 1844 C CA . ARG A 1 226 ? -18.094 9.555 23.922 1 96.75 226 ARG A CA 1
ATOM 1845 C C . ARG A 1 226 ? -19.047 9.562 22.734 1 96.75 226 ARG A C 1
ATOM 1847 O O . ARG A 1 226 ? -20.203 9.961 22.859 1 96.75 226 ARG A O 1
ATOM 1854 N N . GLY A 1 227 ? -18.516 9.172 21.578 1 96.5 227 GLY A N 1
ATOM 1855 C CA . GLY A 1 227 ? -19.375 9.047 20.406 1 96.5 227 GLY A CA 1
ATOM 1856 C C . GLY A 1 227 ? -20.5 8.039 20.594 1 96.5 227 GLY A C 1
ATOM 1857 O O . GLY A 1 227 ? -21.656 8.32 20.25 1 96.5 227 GLY A O 1
ATOM 1858 N N . ASN A 1 228 ? -20.141 6.871 21.094 1 97.31 228 ASN A N 1
ATOM 1859 C CA . ASN A 1 228 ? -21.156 5.859 21.375 1 97.31 228 ASN A CA 1
ATOM 1860 C C . ASN A 1 228 ? -22.219 6.387 22.328 1 97.31 228 ASN A C 1
ATOM 1862 O O . ASN A 1 228 ? -23.406 6.102 22.172 1 97.31 228 ASN A O 1
ATOM 1866 N N . ASP A 1 229 ? -21.781 7.113 23.344 1 97.12 229 ASP A N 1
ATOM 1867 C CA . ASP A 1 229 ? -22.703 7.688 24.312 1 97.12 229 ASP A CA 1
ATOM 1868 C C . ASP A 1 229 ? -23.719 8.594 23.625 1 97.12 229 ASP A C 1
ATOM 1870 O O . ASP A 1 229 ? -24.906 8.586 23.969 1 97.12 229 ASP A O 1
ATOM 1874 N N . VAL A 1 230 ? -23.297 9.398 22.672 1 96.81 230 VAL A N 1
ATOM 1875 C CA . VAL A 1 230 ? -24.172 10.297 21.922 1 96.81 230 VAL A CA 1
ATOM 1876 C C . VAL A 1 230 ? -25.25 9.484 21.234 1 96.81 230 VAL A C 1
ATOM 1878 O O . VAL A 1 230 ? -26.438 9.797 21.344 1 96.81 230 VAL A O 1
ATOM 1881 N N . PHE A 1 231 ? -24.891 8.406 20.594 1 96.5 231 PHE A N 1
ATOM 1882 C CA . PHE A 1 231 ? -25.859 7.633 19.812 1 96.5 231 PHE A CA 1
ATOM 1883 C C . PHE A 1 231 ? -26.75 6.801 20.719 1 96.5 231 PHE A C 1
ATOM 1885 O O . PHE A 1 231 ? -27.922 6.586 20.422 1 96.5 231 PHE A O 1
ATOM 1892 N N . ASN A 1 232 ? -26.172 6.312 21.781 1 96.81 232 ASN A N 1
ATOM 1893 C CA . ASN A 1 232 ? -26.984 5.578 22.75 1 96.81 232 ASN A CA 1
ATOM 1894 C C . ASN A 1 232 ? -28.094 6.461 23.344 1 96.81 232 ASN A C 1
ATOM 1896 O O . ASN A 1 232 ? -29.172 5.977 23.641 1 96.81 232 ASN A O 1
ATOM 1900 N N . GLN A 1 233 ? -27.859 7.645 23.531 1 96.25 233 GLN A N 1
ATOM 1901 C CA . GLN A 1 233 ? -28.781 8.578 24.156 1 96.25 233 GLN A CA 1
ATOM 1902 C C . GLN A 1 233 ? -29.797 9.109 23.156 1 96.25 233 GLN A C 1
ATOM 1904 O O . GLN A 1 233 ? -30.984 9.219 23.453 1 96.25 233 GLN A O 1
ATOM 1909 N N . TYR A 1 234 ? -29.375 9.422 21.938 1 93.94 234 TYR A N 1
ATOM 1910 C CA . TYR A 1 234 ? -30.219 10.203 21.047 1 93.94 234 TYR A CA 1
ATOM 1911 C C . TYR A 1 234 ? -30.688 9.383 19.859 1 93.94 234 TYR A C 1
ATOM 1913 O O . TYR A 1 234 ? -31.594 9.781 19.141 1 93.94 234 TYR A O 1
ATOM 1921 N N . ALA A 1 235 ? -30.047 8.242 19.656 1 93.44 235 ALA A N 1
ATOM 1922 C CA . ALA A 1 235 ? -30.422 7.344 18.578 1 93.44 235 ALA A CA 1
ATOM 1923 C C . ALA A 1 235 ? -30.297 5.887 19 1 93.44 235 ALA A C 1
ATOM 1925 O O . ALA A 1 235 ? -29.688 5.082 18.297 1 93.44 235 ALA A O 1
ATOM 1926 N N . PRO A 1 236 ? -30.859 5.504 20.078 1 93.88 236 PRO A N 1
ATOM 1927 C CA . PRO A 1 236 ? -30.656 4.16 20.625 1 93.88 236 PRO A CA 1
ATOM 1928 C C . PRO A 1 236 ? -31.156 3.062 19.688 1 93.88 236 PRO A C 1
ATOM 1930 O O . PRO A 1 236 ? -30.594 1.968 19.656 1 93.88 236 PRO A O 1
ATOM 1933 N N . SER A 1 237 ? -32.125 3.262 18.875 1 93.19 237 SER A N 1
ATOM 1934 C CA . SER A 1 237 ? -32.75 2.246 18.016 1 93.19 237 SER A CA 1
ATOM 1935 C C . SER A 1 237 ? -31.812 1.833 16.891 1 93.19 237 SER A C 1
ATOM 1937 O O . SER A 1 237 ? -32 0.784 16.266 1 93.19 237 SER A O 1
ATOM 1939 N N . TYR A 1 238 ? -30.828 2.582 16.656 1 91.81 238 TYR A N 1
ATOM 1940 C CA . TYR A 1 238 ? -29.938 2.303 15.531 1 91.81 238 TYR A CA 1
ATOM 1941 C C . TYR A 1 238 ? -28.781 1.411 15.961 1 91.81 238 TYR A C 1
ATOM 1943 O O . TYR A 1 238 ? -28.062 0.876 15.125 1 91.81 238 TYR A O 1
ATOM 1951 N N . ASN A 1 239 ? -28.625 1.179 17.203 1 92.44 239 ASN A N 1
ATOM 1952 C CA . ASN A 1 239 ? -27.625 0.278 17.75 1 92.44 239 ASN A CA 1
ATOM 1953 C C . ASN A 1 239 ? -26.234 0.533 17.156 1 92.44 239 ASN A C 1
ATOM 1955 O O . ASN A 1 239 ? -25.594 -0.393 16.656 1 92.44 239 ASN A O 1
ATOM 1959 N N . ILE A 1 240 ? -25.938 1.784 17.141 1 94.19 240 ILE A N 1
ATOM 1960 C CA . ILE A 1 240 ? -24.672 2.191 16.562 1 94.19 240 ILE A CA 1
ATOM 1961 C C . ILE A 1 240 ? -23.531 1.855 17.531 1 94.19 240 ILE A C 1
ATOM 1963 O O . ILE A 1 240 ? -23.594 2.186 18.719 1 94.19 240 ILE A O 1
ATOM 1967 N N . ASN A 1 241 ? -22.516 1.114 17.047 1 93.69 241 ASN A N 1
ATOM 1968 C CA . ASN A 1 241 ? -21.25 0.814 17.719 1 93.69 241 ASN A CA 1
ATOM 1969 C C . ASN A 1 241 ? -20.062 1.298 16.906 1 93.69 241 ASN A C 1
ATOM 1971 O O . ASN A 1 241 ? -19.672 0.667 15.922 1 93.69 241 ASN A O 1
ATOM 1975 N N . LEU A 1 242 ? -19.453 2.324 17.422 1 94.44 242 LEU A N 1
ATOM 1976 C CA . LEU A 1 242 ? -18.422 3.014 16.656 1 94.44 242 LEU A CA 1
ATOM 1977 C C . LEU A 1 242 ? -17.156 2.154 16.531 1 94.44 242 LEU A C 1
ATOM 1979 O O . LEU A 1 242 ? -16.375 2.316 15.602 1 94.44 242 LEU A O 1
ATOM 1983 N N . GLU A 1 243 ? -16.844 1.258 17.422 1 87.12 243 GLU A N 1
ATOM 1984 C CA . GLU A 1 243 ? -15.695 0.359 17.328 1 87.12 243 GLU A CA 1
ATOM 1985 C C . GLU A 1 243 ? -15.789 -0.53 16.094 1 87.12 243 GLU A C 1
ATOM 1987 O O . GLU A 1 243 ? -14.789 -0.756 15.406 1 87.12 243 GLU A O 1
ATOM 1992 N N . ASN A 1 244 ? -16.938 -0.943 15.781 1 86.69 244 ASN A N 1
ATOM 1993 C CA . ASN A 1 244 ? -17.172 -1.833 14.648 1 86.69 244 ASN A CA 1
ATOM 1994 C C . ASN A 1 244 ? -17.219 -1.062 13.336 1 86.69 244 ASN A C 1
ATOM 1996 O O . ASN A 1 244 ? -16.734 -1.542 12.305 1 86.69 244 ASN A O 1
ATOM 2000 N N . ILE A 1 245 ? -17.719 0.12 13.422 1 90.06 245 ILE A N 1
ATOM 2001 C CA . ILE A 1 245 ? -18 0.872 12.195 1 90.06 245 ILE A CA 1
ATOM 2002 C C . ILE A 1 245 ? -16.688 1.375 11.602 1 90.06 245 ILE A C 1
ATOM 2004 O O . ILE A 1 245 ? -16.547 1.47 10.375 1 90.06 245 ILE A O 1
ATOM 2008 N N . PHE A 1 246 ? -15.734 1.671 12.445 1 83.69 246 PHE A N 1
ATOM 2009 C CA . PHE A 1 246 ? -14.484 2.242 11.969 1 83.69 246 PHE A CA 1
ATOM 2010 C C . PHE A 1 246 ? -13.75 1.264 11.055 1 83.69 246 PHE A C 1
ATOM 2012 O O . PHE A 1 246 ? -13.211 1.657 10.023 1 83.69 246 PHE A O 1
ATOM 2019 N N . ASN A 1 247 ? -13.766 -0.028 11.359 1 86.12 247 ASN A N 1
ATOM 2020 C CA . ASN A 1 247 ? -13.062 -1.034 10.578 1 86.12 247 ASN A CA 1
ATOM 2021 C C . ASN A 1 247 ? -13.82 -1.379 9.297 1 86.12 247 ASN A C 1
ATOM 2023 O O . ASN A 1 247 ? -13.281 -2.055 8.414 1 86.12 247 ASN A O 1
ATOM 2027 N N . GLU A 1 248 ? -14.961 -0.783 9.164 1 91.31 248 GLU A N 1
ATOM 2028 C CA . GLU A 1 248 ? -15.781 -1.069 7.992 1 91.31 248 GLU A CA 1
ATOM 2029 C C . GLU A 1 248 ? -15.555 -0.039 6.891 1 91.31 248 GLU A C 1
ATOM 2031 O O . GLU A 1 248 ? -16.125 -0.148 5.801 1 91.31 248 GLU A O 1
ATOM 2036 N N . CYS A 1 249 ? -14.742 0.945 7.188 1 94.81 249 CYS A N 1
ATOM 2037 C CA . CYS A 1 249 ? -14.461 1.888 6.109 1 94.81 249 CYS A CA 1
ATOM 2038 C C . CYS A 1 249 ? -13.859 1.176 4.906 1 94.81 249 CYS A C 1
ATOM 2040 O O . CYS A 1 249 ? -13.141 0.189 5.059 1 94.81 249 CYS A O 1
ATOM 2042 N N . VAL A 1 250 ? -14.172 1.625 3.766 1 96.69 250 VAL A N 1
ATOM 2043 C CA . VAL A 1 250 ? -13.672 1.004 2.545 1 96.69 250 VAL A CA 1
ATOM 2044 C C . VAL A 1 250 ? -12.172 1.261 2.416 1 96.69 250 VAL A C 1
ATOM 2046 O O . VAL A 1 250 ? -11.391 0.33 2.201 1 96.69 250 VAL A O 1
ATOM 2049 N N . PHE A 1 251 ? -11.828 2.52 2.57 1 97.19 251 PHE A N 1
ATOM 2050 C CA . PHE A 1 251 ? -10.43 2.926 2.557 1 97.19 251 PHE A CA 1
ATOM 2051 C C . PHE A 1 251 ? -10.133 3.895 3.695 1 97.19 251 PHE A C 1
ATOM 2053 O O . PHE A 1 251 ? -11.031 4.598 4.168 1 97.19 251 PHE A O 1
ATOM 2060 N N . TYR A 1 252 ? -8.984 3.824 4.188 1 96.94 252 TYR A N 1
ATOM 2061 C CA . TYR A 1 252 ? -8.352 4.809 5.066 1 96.94 252 TYR A CA 1
ATOM 2062 C C . TYR A 1 252 ? -7.266 5.578 4.332 1 96.94 252 TYR A C 1
ATOM 2064 O O . TYR A 1 252 ? -6.191 5.035 4.059 1 96.94 252 TYR A O 1
ATOM 2072 N N . ILE A 1 253 ? -7.535 6.859 4.023 1 98 253 ILE A N 1
ATOM 2073 C CA . ILE A 1 253 ? -6.621 7.621 3.18 1 98 253 ILE A CA 1
ATOM 2074 C C . ILE A 1 253 ? -5.992 8.75 3.988 1 98 253 ILE A C 1
ATOM 2076 O O . ILE A 1 253 ? -6.684 9.688 4.406 1 98 253 ILE A O 1
ATOM 2080 N N . SER A 1 254 ? -4.746 8.68 4.18 1 97.44 254 SER A N 1
ATOM 2081 C CA . SER A 1 254 ? -4.047 9.695 4.953 1 97.44 254 SER A CA 1
ATOM 2082 C C . SER A 1 254 ? -3.32 10.68 4.039 1 97.44 254 SER A C 1
ATOM 2084 O O . SER A 1 254 ? -2.887 10.32 2.945 1 97.44 254 SER A O 1
ATOM 2086 N N . ASN A 1 255 ? -3.252 11.891 4.504 1 97.19 255 ASN A N 1
ATOM 2087 C CA . ASN A 1 255 ? -2.506 12.93 3.797 1 97.19 255 ASN A CA 1
ATOM 2088 C C . ASN A 1 255 ? -1.01 12.828 4.078 1 97.19 255 ASN A C 1
ATOM 2090 O O . ASN A 1 255 ? -0.343 13.844 4.273 1 97.19 255 ASN A O 1
ATOM 2094 N N . THR A 1 256 ? -0.469 11.664 4.195 1 96.88 256 THR A N 1
ATOM 2095 C CA . THR A 1 256 ? 0.955 11.406 4.383 1 96.88 256 THR A CA 1
ATOM 2096 C C . THR A 1 256 ? 1.591 10.914 3.086 1 96.88 256 THR A C 1
ATOM 2098 O O . THR A 1 256 ? 0.928 10.273 2.27 1 96.88 256 THR A O 1
ATOM 2101 N N . ASP A 1 257 ? 2.787 11.328 2.928 1 97.06 257 ASP A N 1
ATOM 2102 C CA . ASP A 1 257 ? 3.602 10.891 1.799 1 97.06 257 ASP A CA 1
ATOM 2103 C C . ASP A 1 257 ? 4.688 9.914 2.25 1 97.06 257 ASP A C 1
ATOM 2105 O O . ASP A 1 257 ? 5.547 10.273 3.059 1 97.06 257 ASP A O 1
ATOM 2109 N N . PRO A 1 258 ? 4.676 8.711 1.676 1 96.38 258 PRO A N 1
ATOM 2110 C CA . PRO A 1 258 ? 5.676 7.738 2.125 1 96.38 258 PRO A CA 1
ATOM 2111 C C . PRO A 1 258 ? 7.105 8.242 1.946 1 96.38 258 PRO A C 1
ATOM 2113 O O . PRO A 1 258 ? 8 7.852 2.697 1 96.38 258 PRO A O 1
ATOM 2116 N N . ILE A 1 259 ? 7.406 9.117 1.055 1 97.44 259 ILE A N 1
ATOM 2117 C CA . ILE A 1 259 ? 8.742 9.617 0.756 1 97.44 259 ILE A CA 1
ATOM 2118 C C . ILE A 1 259 ? 9.227 10.5 1.899 1 97.44 259 ILE A C 1
ATOM 2120 O O . ILE A 1 259 ? 10.43 10.57 2.168 1 97.44 259 ILE A O 1
ATOM 2124 N N . ILE A 1 260 ? 8.32 11.172 2.604 1 97.62 260 ILE A N 1
ATOM 2125 C CA . ILE A 1 260 ? 8.703 12.047 3.703 1 97.62 260 ILE A CA 1
ATOM 2126 C C . ILE A 1 260 ? 8.008 11.602 4.988 1 97.62 260 ILE A C 1
ATOM 2128 O O . ILE A 1 260 ? 7.457 12.43 5.723 1 97.62 260 ILE A O 1
ATOM 2132 N N . ASN A 1 261 ? 7.961 10.344 5.195 1 96.69 261 ASN A N 1
ATOM 2133 C CA . ASN A 1 261 ? 7.414 9.711 6.391 1 96.69 261 ASN A CA 1
ATOM 2134 C C . ASN A 1 261 ? 8.352 8.641 6.938 1 96.69 261 ASN A C 1
ATOM 2136 O O . ASN A 1 261 ? 9.281 8.219 6.25 1 96.69 261 ASN A O 1
ATOM 2140 N N . PHE A 1 262 ? 8.164 8.297 8.211 1 95.06 262 PHE A N 1
ATOM 2141 C CA . PHE A 1 262 ? 8.82 7.094 8.711 1 95.06 262 PHE A CA 1
ATOM 2142 C C . PHE A 1 262 ? 8.219 5.848 8.062 1 95.06 262 PHE A C 1
ATOM 2144 O O . PHE A 1 262 ? 7.109 5.891 7.535 1 95.06 262 PHE A O 1
ATOM 2151 N N . GLY A 1 263 ? 9.062 4.82 8.047 1 93 263 GLY A N 1
ATOM 2152 C CA . GLY A 1 263 ? 8.5 3.557 7.602 1 93 263 GLY A CA 1
ATOM 2153 C C . GLY A 1 263 ? 7.414 3.027 8.523 1 93 263 GLY A C 1
ATOM 2154 O O . GLY A 1 263 ? 7.633 2.871 9.727 1 93 263 GLY A O 1
ATOM 2155 N N . VAL A 1 264 ? 6.242 2.844 7.98 1 93.62 264 VAL A N 1
ATOM 2156 C CA . VAL A 1 264 ? 5.113 2.326 8.742 1 93.62 264 VAL A CA 1
ATOM 2157 C C . VAL A 1 264 ? 4.473 1.162 7.996 1 93.62 264 VAL A C 1
ATOM 2159 O O . VAL A 1 264 ? 4.562 1.078 6.77 1 93.62 264 VAL A O 1
ATOM 2162 N N . PRO A 1 265 ? 3.842 0.261 8.773 1 91.62 265 PRO A N 1
ATOM 2163 C CA . PRO A 1 265 ? 3.09 -0.785 8.07 1 91.62 265 PRO A CA 1
ATOM 2164 C C . PRO A 1 265 ? 1.825 -0.255 7.402 1 91.62 265 PRO A C 1
ATOM 2166 O O . PRO A 1 265 ? 1.405 0.874 7.672 1 91.62 265 PRO A O 1
ATOM 2169 N N . GLY A 1 266 ? 1.341 -1.018 6.543 1 91.56 266 GLY A N 1
ATOM 2170 C CA . GLY A 1 266 ? 0.095 -0.681 5.871 1 91.56 266 GLY A CA 1
ATOM 2171 C C . GLY A 1 266 ? -0.676 -1.898 5.398 1 91.56 266 GLY A C 1
ATOM 2172 O O . GLY A 1 266 ? -0.448 -3.01 5.879 1 91.56 266 GLY A O 1
ATOM 2173 N N . SER A 1 267 ? -1.701 -1.679 4.668 1 91.94 267 SER A N 1
ATOM 2174 C CA . SER A 1 267 ? -2.549 -2.656 3.994 1 91.94 267 SER A CA 1
ATOM 2175 C C . SER A 1 267 ? -3.182 -2.066 2.738 1 91.94 267 SER A C 1
ATOM 2177 O O . SER A 1 267 ? -3.072 -0.864 2.488 1 91.94 267 SER A O 1
ATOM 2179 N N . PRO A 1 268 ? -3.775 -2.912 1.95 1 92.81 268 PRO A N 1
ATOM 2180 C CA . PRO A 1 268 ? -4.457 -2.373 0.771 1 92.81 268 PRO A CA 1
ATOM 2181 C C . PRO A 1 268 ? -5.559 -1.376 1.132 1 92.81 268 PRO A C 1
ATOM 2183 O O . PRO A 1 268 ? -5.98 -0.585 0.284 1 92.81 268 PRO A O 1
ATOM 2186 N N . LYS A 1 269 ? -5.977 -1.408 2.34 1 94.31 269 LYS A N 1
ATOM 2187 C CA . LYS A 1 269 ? -7.023 -0.503 2.807 1 94.31 269 LYS A CA 1
ATOM 2188 C C . LYS A 1 269 ? -6.445 0.861 3.174 1 94.31 269 LYS A C 1
ATOM 2190 O O . LYS A 1 269 ? -7.121 1.884 3.035 1 94.31 269 LYS A O 1
ATOM 2195 N N . MET A 1 270 ? -5.273 0.883 3.643 1 95.31 270 MET A N 1
ATOM 2196 C CA . MET A 1 270 ? -4.656 2.109 4.137 1 95.31 270 MET A CA 1
ATOM 2197 C C . MET A 1 270 ? -3.768 2.738 3.07 1 95.31 270 MET A C 1
ATOM 2199 O O . MET A 1 270 ? -2.75 2.158 2.684 1 95.31 270 MET A O 1
ATOM 2203 N N . LEU A 1 271 ? -4.164 3.924 2.662 1 95.94 271 LEU A N 1
ATOM 2204 C CA . LEU A 1 271 ? -3.469 4.598 1.571 1 95.94 271 LEU A CA 1
ATOM 2205 C C . LEU A 1 271 ? -2.809 5.883 2.059 1 95.94 271 LEU A C 1
ATOM 2207 O O . LEU A 1 271 ? -3.381 6.609 2.875 1 95.94 271 LEU A O 1
ATOM 2211 N N . GLN A 1 272 ? -1.602 6.09 1.635 1 96.75 272 GLN A N 1
ATOM 2212 C CA . GLN A 1 272 ? -0.89 7.348 1.849 1 96.75 272 GLN A CA 1
ATOM 2213 C C . GLN A 1 272 ? -0.853 8.18 0.572 1 96.75 272 GLN A C 1
ATOM 2215 O O . GLN A 1 272 ? -0.064 7.906 -0.334 1 96.75 272 GLN A O 1
ATOM 2220 N N . LEU A 1 273 ? -1.678 9.188 0.526 1 97.19 273 LEU A N 1
ATOM 2221 C CA . LEU A 1 273 ? -1.751 10.039 -0.657 1 97.19 273 LEU A CA 1
ATOM 2222 C C . LEU A 1 273 ? -1.447 11.492 -0.303 1 97.19 273 LEU A C 1
ATOM 2224 O O . LEU A 1 273 ? -2.248 12.383 -0.586 1 97.19 273 LEU A O 1
ATOM 2228 N N . GLY A 1 274 ? -0.275 11.641 0.247 1 95.94 274 GLY A N 1
ATOM 2229 C CA . GLY A 1 274 ? 0.127 12.969 0.693 1 95.94 274 GLY A CA 1
ATOM 2230 C C . GLY A 1 274 ? 0.186 13.977 -0.433 1 95.94 274 GLY A C 1
ATOM 2231 O O . GLY A 1 274 ? 0.802 13.727 -1.471 1 95.94 274 GLY A O 1
ATOM 2232 N N . GLY A 1 275 ? -0.501 15.156 -0.246 1 93.62 275 GLY A N 1
ATOM 2233 C CA . GLY A 1 275 ? -0.42 16.266 -1.192 1 93.62 275 GLY A CA 1
ATOM 2234 C C . GLY A 1 275 ? -1.377 16.109 -2.361 1 93.62 275 GLY A C 1
ATOM 2235 O O . GLY A 1 275 ? -1.285 16.859 -3.342 1 93.62 275 GLY A O 1
ATOM 2236 N N . PHE A 1 276 ? -2.311 15.141 -2.312 1 93.19 276 PHE A N 1
ATOM 2237 C CA . PHE A 1 276 ? -3.195 14.891 -3.443 1 93.19 276 PHE A CA 1
ATOM 2238 C C . PHE A 1 276 ? -4.078 16.094 -3.719 1 93.19 276 PHE A C 1
ATOM 2240 O O . PHE A 1 276 ? -4.668 16.219 -4.797 1 93.19 276 PHE A O 1
ATOM 2247 N N . LEU A 1 277 ? -4.148 17.062 -2.768 1 91 277 LEU A N 1
ATOM 2248 C CA . LEU A 1 277 ? -5 18.234 -2.945 1 91 277 LEU A CA 1
ATOM 2249 C C . LEU A 1 277 ? -4.172 19.453 -3.309 1 91 277 LEU A C 1
ATOM 2251 O O . LEU A 1 277 ? -4.715 20.547 -3.477 1 91 277 LEU A O 1
ATOM 2255 N N . LEU A 1 278 ? -2.846 19.281 -3.322 1 91.25 278 LEU A N 1
ATOM 2256 C CA . LEU A 1 278 ? -2 20.406 -3.699 1 91.25 278 LEU A CA 1
ATOM 2257 C C . LEU A 1 278 ? -2.102 20.688 -5.195 1 91.25 278 LEU A C 1
ATOM 2259 O O . LEU A 1 278 ? -1.949 19.781 -6.012 1 91.25 278 LEU A O 1
ATOM 2263 N N . LYS A 1 279 ? -2.412 21.875 -5.492 1 88.5 279 LYS A N 1
ATOM 2264 C CA . LYS A 1 279 ? -2.5 22.312 -6.883 1 88.5 279 LYS A CA 1
ATOM 2265 C C . LYS A 1 279 ? -1.139 22.75 -7.406 1 88.5 279 LYS A C 1
ATOM 2267 O O . LYS A 1 279 ? -0.207 22.969 -6.629 1 88.5 279 LYS A O 1
ATOM 2272 N N . GLN A 1 280 ? -1.048 22.844 -8.68 1 92.44 280 GLN A N 1
ATOM 2273 C CA . GLN A 1 280 ? 0.173 23.359 -9.281 1 92.44 280 GLN A CA 1
ATOM 2274 C C . GLN A 1 280 ? 0.44 24.797 -8.836 1 92.44 280 GLN A C 1
ATOM 2276 O O . GLN A 1 280 ? -0.486 25.609 -8.742 1 92.44 280 GLN A O 1
ATOM 2281 N N . PRO A 1 281 ? 1.695 25.016 -8.5 1 95.5 281 PRO A N 1
ATOM 2282 C CA . PRO A 1 281 ? 2.025 26.375 -8.086 1 95.5 281 PRO A CA 1
ATOM 2283 C C . PRO A 1 281 ? 1.711 27.406 -9.164 1 95.5 281 PRO A C 1
ATOM 2285 O O . PRO A 1 281 ? 1.905 27.156 -10.352 1 95.5 281 PRO A O 1
ATOM 2288 N N . LYS A 1 282 ? 1.295 28.547 -8.781 1 95.88 282 LYS A N 1
ATOM 2289 C CA . LYS A 1 282 ? 0.987 29.672 -9.664 1 95.88 282 LYS A CA 1
ATOM 2290 C C . LYS A 1 282 ? 2.051 30.766 -9.562 1 95.88 282 LYS A C 1
ATOM 2292 O O . LYS A 1 282 ? 2.771 30.844 -8.57 1 95.88 282 LYS A O 1
ATOM 2297 N N . PRO A 1 283 ? 2.049 31.547 -10.633 1 96.19 283 PRO A N 1
ATOM 2298 C CA . PRO A 1 283 ? 2.969 32.688 -10.539 1 96.19 283 PRO A CA 1
ATOM 2299 C C . PRO A 1 283 ? 2.598 33.656 -9.414 1 96.19 283 PRO A C 1
ATOM 2301 O O . PRO A 1 283 ? 1.413 33.875 -9.164 1 96.19 283 PRO A O 1
ATOM 2304 N N . LEU A 1 284 ? 3.637 34.281 -8.875 1 97.44 284 LEU A N 1
ATOM 2305 C CA . LEU A 1 284 ? 3.422 35.219 -7.785 1 97.44 284 LEU A CA 1
ATOM 2306 C C . LEU A 1 284 ? 2.855 36.531 -8.312 1 97.44 284 LEU A C 1
ATOM 2308 O O . LEU A 1 284 ? 3.148 36.938 -9.445 1 97.44 284 LEU A O 1
ATOM 2312 N N . ASP A 1 285 ? 2.006 37.219 -7.496 1 96.62 285 ASP A N 1
ATOM 2313 C CA . ASP A 1 285 ? 1.567 38.562 -7.855 1 96.62 285 ASP A CA 1
ATOM 2314 C C . ASP A 1 285 ? 2.729 39.531 -7.793 1 96.62 285 ASP A C 1
ATOM 2316 O O . ASP A 1 285 ? 3.842 39.188 -7.414 1 96.62 285 ASP A O 1
ATOM 2320 N N . SER A 1 286 ? 2.479 40.75 -8.242 1 97.06 286 SER A N 1
ATOM 2321 C CA . SER A 1 286 ? 3.539 41.75 -8.375 1 97.06 286 SER A CA 1
ATOM 2322 C C . SER A 1 286 ? 4.152 42.094 -7.02 1 97.06 286 SER A C 1
ATOM 2324 O O . SER A 1 286 ? 5.355 42.344 -6.922 1 97.06 286 SER A O 1
ATOM 2326 N N . PHE A 1 287 ? 3.41 42.031 -6.012 1 97.25 287 PHE A N 1
ATOM 2327 C CA . PHE A 1 287 ? 3.898 42.406 -4.684 1 97.25 287 PHE A CA 1
ATOM 2328 C C . PHE A 1 287 ? 4.98 41.438 -4.227 1 97.25 287 PHE A C 1
ATOM 2330 O O . PHE A 1 287 ? 6.086 41.844 -3.877 1 97.25 287 PHE A O 1
ATOM 2337 N N . PHE A 1 288 ? 4.695 40.219 -4.242 1 97.94 288 PHE A N 1
ATOM 2338 C CA . PHE A 1 288 ? 5.637 39.188 -3.76 1 97.94 288 PHE A CA 1
ATOM 2339 C C . PHE A 1 288 ? 6.816 39.062 -4.715 1 97.94 288 PHE A C 1
ATOM 2341 O O . PHE A 1 288 ? 7.941 38.812 -4.285 1 97.94 288 PHE A O 1
ATOM 2348 N N . ASP A 1 289 ? 6.496 39.156 -6.023 1 97.69 289 ASP A N 1
ATOM 2349 C CA . ASP A 1 289 ? 7.582 39.094 -6.996 1 97.69 289 ASP A CA 1
ATOM 2350 C C . ASP A 1 289 ? 8.625 40.188 -6.723 1 97.69 289 ASP A C 1
ATOM 2352 O O . ASP A 1 289 ? 9.828 39.906 -6.723 1 97.69 289 ASP A O 1
ATOM 2356 N N . GLU A 1 290 ? 8.164 41.406 -6.461 1 98 290 GLU A N 1
ATOM 2357 C CA . GLU A 1 290 ? 9.062 42.5 -6.164 1 98 290 GLU A CA 1
ATOM 2358 C C . GLU A 1 290 ? 9.773 42.312 -4.828 1 98 290 GLU A C 1
ATOM 2360 O O . GLU A 1 290 ? 10.953 42.625 -4.695 1 98 290 GLU A O 1
ATOM 2365 N N . LEU A 1 291 ? 9.039 41.812 -3.943 1 98.06 291 LEU A N 1
ATOM 2366 C CA . LEU A 1 291 ? 9.578 41.594 -2.607 1 98.06 291 LEU A CA 1
ATOM 2367 C C . LEU A 1 291 ? 10.766 40.625 -2.654 1 98.06 291 LEU A C 1
ATOM 2369 O O . LEU A 1 291 ? 11.773 40.875 -1.985 1 98.06 291 LEU A O 1
ATOM 2373 N N . LEU A 1 292 ? 10.711 39.594 -3.422 1 98.38 292 LEU A N 1
ATOM 2374 C CA . LEU A 1 292 ? 11.727 38.531 -3.486 1 98.38 292 LEU A CA 1
ATOM 2375 C C . LEU A 1 292 ? 12.977 39.062 -4.191 1 98.38 292 LEU A C 1
ATOM 2377 O O . LEU A 1 292 ? 14.039 38.406 -4.125 1 98.38 292 LEU A O 1
ATOM 2381 N N . ASN A 1 293 ? 12.891 40.219 -4.836 1 97.88 293 ASN A N 1
ATOM 2382 C CA . ASN A 1 293 ? 14.031 40.812 -5.547 1 97.88 293 ASN A CA 1
ATOM 2383 C C . ASN A 1 293 ? 14.805 41.781 -4.672 1 97.88 293 ASN A C 1
ATOM 2385 O O . ASN A 1 293 ? 15.906 42.188 -5.031 1 97.88 293 ASN A O 1
ATOM 2389 N N . LYS A 1 294 ? 14.297 42.094 -3.527 1 97.81 294 LYS A N 1
ATOM 2390 C CA . LYS A 1 294 ? 14.859 43.188 -2.721 1 97.81 294 LYS A CA 1
ATOM 2391 C C . LYS A 1 294 ? 16.203 42.781 -2.133 1 97.81 294 LYS A C 1
ATOM 2393 O O . LYS A 1 294 ? 17.078 43.625 -1.938 1 97.81 294 LYS A O 1
ATOM 2398 N N . ARG A 1 295 ? 16.297 41.531 -1.838 1 97.81 295 ARG A N 1
ATOM 2399 C CA . ARG A 1 295 ? 17.531 41.031 -1.211 1 97.81 295 ARG A CA 1
ATOM 2400 C C . ARG A 1 295 ? 17.969 39.719 -1.826 1 97.81 295 ARG A C 1
ATOM 2402 O O . ARG A 1 295 ? 17.25 39.125 -2.635 1 97.81 295 ARG A O 1
ATOM 2409 N N . GLU A 1 296 ? 19.109 39.25 -1.43 1 93.81 296 GLU A N 1
ATOM 2410 C CA . GLU A 1 296 ? 19.734 38.094 -2.057 1 93.81 296 GLU A CA 1
ATOM 2411 C C . GLU A 1 296 ? 19.016 36.812 -1.686 1 93.81 296 GLU A C 1
ATOM 2413 O O . GLU A 1 296 ? 18.922 35.875 -2.494 1 93.81 296 GLU A O 1
ATOM 2418 N N . ARG A 1 297 ? 18.625 36.75 -0.483 1 97.06 297 ARG A N 1
ATOM 2419 C CA . ARG A 1 297 ? 17.953 35.562 0.022 1 97.06 297 ARG A CA 1
ATOM 2420 C C . ARG A 1 297 ? 16.609 35.906 0.661 1 97.06 297 ARG A C 1
ATOM 2422 O O . ARG A 1 297 ? 16.406 37.031 1.125 1 97.06 297 ARG A O 1
ATOM 2429 N N . ASN A 1 298 ? 15.719 34.969 0.612 1 98.75 298 ASN A N 1
ATOM 2430 C CA . ASN A 1 298 ? 14.391 35.125 1.19 1 98.75 298 ASN A CA 1
ATOM 2431 C C . ASN A 1 298 ? 14.016 33.938 2.07 1 98.75 298 ASN A C 1
ATOM 2433 O O . ASN A 1 298 ? 14.281 32.781 1.717 1 98.75 298 ASN A O 1
ATOM 2437 N N . VAL A 1 299 ? 13.484 34.25 3.195 1 98.88 299 VAL A N 1
ATOM 2438 C CA . VAL A 1 299 ? 13.07 33.25 4.16 1 98.88 299 VAL A CA 1
ATOM 2439 C C . VAL A 1 299 ? 11.578 33.406 4.465 1 98.88 299 VAL A C 1
ATOM 2441 O O . VAL A 1 299 ? 11.094 34.5 4.688 1 98.88 299 VAL A O 1
ATOM 2444 N N . ILE A 1 300 ? 10.883 32.281 4.41 1 98.75 300 ILE A N 1
ATOM 2445 C CA . ILE A 1 300 ? 9.469 32.281 4.777 1 98.75 300 ILE A CA 1
ATOM 2446 C C . ILE A 1 300 ? 9.312 31.75 6.199 1 98.75 300 ILE A C 1
ATOM 2448 O O . ILE A 1 300 ? 9.93 30.75 6.57 1 98.75 300 ILE A O 1
ATOM 2452 N N . ILE A 1 301 ? 8.5 32.438 7.008 1 98.25 301 ILE A N 1
ATOM 2453 C CA . ILE A 1 301 ? 8.203 32.031 8.375 1 98.25 301 ILE A CA 1
ATOM 2454 C C . ILE A 1 301 ? 6.691 31.859 8.539 1 98.25 301 ILE A C 1
ATOM 2456 O O . ILE A 1 301 ? 5.918 32.781 8.266 1 98.25 301 ILE A O 1
ATOM 2460 N N . SER A 1 302 ? 6.266 30.672 8.914 1 96.62 302 SER A N 1
ATOM 2461 C CA . SER A 1 302 ? 4.855 30.422 9.195 1 96.62 302 SER A CA 1
ATOM 2462 C C . SER A 1 302 ? 4.684 29.406 10.312 1 96.62 302 SER A C 1
ATOM 2464 O O . SER A 1 302 ? 5.125 28.266 10.188 1 96.62 302 SER A O 1
ATOM 2466 N N . PHE A 1 303 ? 4.027 29.75 11.391 1 93.31 303 PHE A N 1
ATOM 2467 C CA . PHE A 1 303 ? 3.781 28.844 12.508 1 93.31 303 PHE A CA 1
ATOM 2468 C C . PHE A 1 303 ? 2.328 28.391 12.523 1 93.31 303 PHE A C 1
ATOM 2470 O O . PHE A 1 303 ? 1.804 28.016 13.578 1 93.31 303 PHE A O 1
ATOM 2477 N N . GLY A 1 304 ? 1.679 28.484 11.391 1 84.62 304 GLY A N 1
ATOM 2478 C CA . GLY A 1 304 ? 0.32 27.984 11.273 1 84.62 304 GLY A CA 1
ATOM 2479 C C . GLY A 1 304 ? -0.724 28.953 11.805 1 84.62 304 GLY A C 1
ATOM 2480 O O . GLY A 1 304 ? -0.429 30.125 12.039 1 84.62 304 GLY A O 1
ATOM 2481 N N . SER A 1 305 ? -2.033 28.484 11.852 1 75.81 305 SER A N 1
ATOM 2482 C CA . SER A 1 305 ? -3.125 29.375 12.227 1 75.81 305 SER A CA 1
ATOM 2483 C C . SER A 1 305 ? -3.758 28.953 13.547 1 75.81 305 SER A C 1
ATOM 2485 O O . SER A 1 305 ? -4.543 29.703 14.133 1 75.81 305 SER A O 1
ATOM 2487 N N . PHE A 1 306 ? -3.309 27.766 13.922 1 77.56 306 PHE A N 1
ATOM 2488 C CA . PHE A 1 306 ? -3.971 27.266 15.117 1 77.56 306 PHE A CA 1
ATOM 2489 C C . PHE A 1 306 ? -3.396 27.922 16.375 1 77.56 306 PHE A C 1
ATOM 2491 O O . PHE A 1 306 ? -4.137 28.5 17.172 1 77.56 306 PHE A O 1
ATOM 2498 N N . ALA A 1 307 ? -2.09 27.859 16.5 1 78.81 307 ALA A N 1
ATOM 2499 C CA . ALA A 1 307 ? -1.383 28.656 17.5 1 78.81 307 ALA A CA 1
ATOM 2500 C C . ALA A 1 307 ? -0.891 29.969 16.906 1 78.81 307 ALA A C 1
ATOM 2502 O O . ALA A 1 307 ? 0.027 29.984 16.078 1 78.81 307 ALA A O 1
ATOM 2503 N N . LYS A 1 308 ? -1.402 31 17.438 1 87.5 308 LYS A N 1
ATOM 2504 C CA . LYS A 1 308 ? -1.113 32.312 16.859 1 87.5 308 LYS A CA 1
ATOM 2505 C C . LYS A 1 308 ? 0.287 32.781 17.234 1 87.5 308 LYS A C 1
ATOM 2507 O O . LYS A 1 308 ? 0.705 32.625 18.391 1 87.5 308 LYS A O 1
ATOM 2512 N N . SER A 1 309 ? 0.946 33.312 16.266 1 91.69 309 SER A N 1
ATOM 2513 C CA . SER A 1 309 ? 2.301 33.812 16.469 1 91.69 309 SER A CA 1
ATOM 2514 C C . SER A 1 309 ? 2.309 35 17.422 1 91.69 309 SER A C 1
ATOM 2516 O O . SER A 1 309 ? 3.285 35.219 18.156 1 91.69 309 SER A O 1
ATOM 2518 N N . MET A 1 310 ? 1.201 35.688 17.469 1 89.69 310 MET A N 1
ATOM 2519 C CA . MET A 1 310 ? 1.125 36.875 18.328 1 89.69 310 MET A CA 1
ATOM 2520 C C . MET A 1 310 ? 1.166 36.5 19.797 1 89.69 310 MET A C 1
ATOM 2522 O O . MET A 1 310 ? 1.441 37.344 20.656 1 89.69 310 MET A O 1
ATOM 2526 N N . HIS A 1 311 ? 0.826 35.219 20.078 1 89.94 311 HIS A N 1
ATOM 2527 C CA . HIS A 1 311 ? 0.834 34.781 21.469 1 89.94 311 HIS A CA 1
ATOM 2528 C C . HIS A 1 311 ? 2.197 34.219 21.859 1 89.94 311 HIS A C 1
ATOM 2530 O O . HIS A 1 311 ? 2.381 33.719 22.984 1 89.94 311 HIS A O 1
ATOM 2536 N N . MET A 1 312 ? 3.119 34.25 20.953 1 92.31 312 MET A N 1
ATOM 2537 C CA . MET A 1 312 ? 4.484 33.844 21.234 1 92.31 312 MET A CA 1
ATOM 2538 C C . MET A 1 312 ? 5.07 34.625 22.406 1 92.31 312 MET A C 1
ATOM 2540 O O . MET A 1 312 ? 4.875 35.844 22.484 1 92.31 312 MET A O 1
ATOM 2544 N N . PRO A 1 313 ? 5.766 33.938 23.266 1 92.94 313 PRO A N 1
ATOM 2545 C CA . PRO A 1 313 ? 6.379 34.656 24.375 1 92.94 313 PRO A CA 1
ATOM 2546 C C . PRO A 1 313 ? 7.406 35.688 23.922 1 92.94 313 PRO A C 1
ATOM 2548 O O . PRO A 1 313 ? 7.984 35.562 22.844 1 92.94 313 PRO A O 1
ATOM 2551 N N . LYS A 1 314 ? 7.656 36.656 24.844 1 93.94 314 LYS A N 1
ATOM 2552 C CA . LYS A 1 314 ? 8.562 37.75 24.531 1 93.94 314 LYS A CA 1
ATOM 2553 C C . LYS A 1 314 ? 9.953 37.25 24.156 1 93.94 314 LYS A C 1
ATOM 2555 O O . LYS A 1 314 ? 10.602 37.781 23.266 1 93.94 314 LYS A O 1
ATOM 2560 N N . GLU A 1 315 ? 10.344 36.219 24.859 1 95.38 315 GLU A N 1
ATOM 2561 C CA . GLU A 1 315 ? 11.664 35.656 24.609 1 95.38 315 GLU A CA 1
ATOM 2562 C C . GLU A 1 315 ? 11.766 35.125 23.172 1 95.38 315 GLU A C 1
ATOM 2564 O O . GLU A 1 315 ? 12.781 35.312 22.5 1 95.38 315 GLU A O 1
ATOM 2569 N N . GLY A 1 316 ? 10.758 34.406 22.734 1 95.12 316 GLY A N 1
ATOM 2570 C CA . GLY A 1 316 ? 10.734 33.938 21.375 1 95.12 316 GLY A CA 1
ATOM 2571 C C . GLY A 1 316 ? 10.727 35.031 20.344 1 95.12 316 GLY A C 1
ATOM 2572 O O . GLY A 1 316 ? 11.469 35 19.359 1 95.12 316 GLY A O 1
ATOM 2573 N N . ARG A 1 317 ? 9.953 36.031 20.578 1 94.69 317 ARG A N 1
ATOM 2574 C CA . ARG A 1 317 ? 9.883 37.188 19.688 1 94.69 317 ARG A CA 1
ATOM 2575 C C . ARG A 1 317 ? 11.227 37.906 19.594 1 94.69 317 ARG A C 1
ATOM 2577 O O . ARG A 1 317 ? 11.656 38.312 18.516 1 94.69 317 ARG A O 1
ATOM 2584 N N . ASN A 1 318 ? 11.844 38 20.703 1 95.88 318 ASN A N 1
ATOM 2585 C CA . ASN A 1 318 ? 13.164 38.625 20.75 1 95.88 318 ASN A CA 1
ATOM 2586 C C . ASN A 1 318 ? 14.18 37.844 19.922 1 95.88 318 ASN A C 1
ATOM 2588 O O . ASN A 1 318 ? 15.062 38.438 19.297 1 95.88 318 ASN A O 1
ATOM 2592 N N . ASN A 1 319 ? 14.078 36.531 20.031 1 97.25 319 ASN A N 1
ATOM 2593 C CA . ASN A 1 319 ? 14.992 35.719 19.25 1 97.25 319 ASN A CA 1
ATOM 2594 C C . ASN A 1 319 ? 14.797 35.906 17.75 1 97.25 319 ASN A C 1
ATOM 2596 O O . ASN A 1 319 ? 15.766 35.938 16.984 1 97.25 319 ASN A O 1
ATOM 2600 N N . LEU A 1 320 ? 13.57 36.125 17.312 1 97.12 320 LEU A N 1
ATOM 2601 C CA . LEU A 1 320 ? 13.305 36.438 15.914 1 97.12 320 LEU A CA 1
ATOM 2602 C C . LEU A 1 320 ? 13.875 37.812 15.555 1 97.12 320 LEU A C 1
ATOM 2604 O O . LEU A 1 320 ? 14.461 37.969 14.484 1 97.12 320 LEU A O 1
ATOM 2608 N N . VAL A 1 321 ? 13.688 38.688 16.469 1 96.06 321 VAL A N 1
ATOM 2609 C CA . VAL A 1 321 ? 14.219 40.031 16.25 1 96.06 321 VAL A CA 1
ATOM 2610 C C . VAL A 1 321 ? 15.734 39.969 16.062 1 96.06 321 VAL A C 1
ATOM 2612 O O . VAL A 1 321 ? 16.281 40.625 15.18 1 96.06 321 VAL A O 1
ATOM 2615 N N . GLU A 1 322 ? 16.359 39.25 16.938 1 97 322 GLU A N 1
ATOM 2616 C CA . GLU A 1 322 ? 17.812 39.094 16.812 1 97 322 GLU A CA 1
ATOM 2617 C C . GLU A 1 322 ? 18.188 38.5 15.469 1 97 322 GLU A C 1
ATOM 2619 O O . GLU A 1 322 ? 19.172 38.875 14.859 1 97 322 GLU A O 1
ATOM 2624 N N . LEU A 1 323 ? 17.422 37.5 15.023 1 97.88 323 LEU A N 1
ATOM 2625 C CA . LEU A 1 323 ? 17.656 36.875 13.711 1 97.88 323 LEU A CA 1
ATOM 2626 C C . LEU A 1 323 ? 17.578 37.938 12.609 1 97.88 323 LEU A C 1
ATOM 2628 O O . LEU A 1 323 ? 18.438 38 11.734 1 97.88 323 LEU A O 1
ATOM 2632 N N . PHE A 1 324 ? 16.609 38.812 12.68 1 97.69 324 PHE A N 1
ATOM 2633 C CA . PHE A 1 324 ? 16.391 39.844 11.664 1 97.69 324 PHE A CA 1
ATOM 2634 C C . PHE A 1 324 ? 17.531 40.844 11.648 1 97.69 324 PHE A C 1
ATOM 2636 O O . PHE A 1 324 ? 17.938 41.312 10.586 1 97.69 324 PHE A O 1
ATOM 2643 N N . LYS A 1 325 ? 18.016 41.125 12.789 1 96.81 325 LYS A N 1
ATOM 2644 C CA . LYS A 1 325 ? 19.125 42.062 12.93 1 96.81 325 LYS A CA 1
ATOM 2645 C C . LYS A 1 325 ? 20.422 41.469 12.359 1 96.81 325 LYS A C 1
ATOM 2647 O O . LYS A 1 325 ? 21.188 42.188 11.703 1 96.81 325 LYS A O 1
ATOM 2652 N N . LEU A 1 326 ? 20.625 40.281 12.602 1 97.31 326 LEU A N 1
ATOM 2653 C CA . LEU A 1 326 ? 21.875 39.625 12.25 1 97.31 326 LEU A CA 1
ATOM 2654 C C . LEU A 1 326 ? 21.969 39.406 10.75 1 97.31 326 LEU A C 1
ATOM 2656 O O . LEU A 1 326 ? 23.062 39.281 10.195 1 97.31 326 LEU A O 1
ATOM 2660 N N . PHE A 1 327 ? 20.812 39.375 10.078 1 97.69 327 PHE A N 1
ATOM 2661 C CA . PHE A 1 327 ? 20.797 39.062 8.648 1 97.69 327 PHE A CA 1
ATOM 2662 C C . PHE A 1 327 ? 20.031 40.156 7.875 1 97.69 327 PHE A C 1
ATOM 2664 O O . PHE A 1 327 ? 19.016 39.844 7.238 1 97.69 327 PHE A O 1
ATOM 2671 N N . PRO A 1 328 ? 20.562 41.312 7.797 1 96.25 328 PRO A N 1
ATOM 2672 C CA . PRO A 1 328 ? 19.859 42.406 7.117 1 96.25 328 PRO A CA 1
ATOM 2673 C C . PRO A 1 328 ? 19.75 42.188 5.609 1 96.25 328 PRO A C 1
ATOM 2675 O O . PRO A 1 328 ? 18.922 42.812 4.949 1 96.25 328 PRO A O 1
ATOM 2678 N N . ASN A 1 329 ? 20.547 41.281 5.055 1 96.88 329 ASN A N 1
ATOM 2679 C CA . ASN A 1 329 ? 20.531 41.031 3.615 1 96.88 329 ASN A CA 1
ATOM 2680 C C . ASN A 1 329 ? 19.562 39.906 3.244 1 96.88 329 ASN A C 1
ATOM 2682 O O . ASN A 1 329 ? 19.578 39.406 2.109 1 96.88 329 ASN A O 1
ATOM 2686 N N . ILE A 1 330 ? 18.781 39.469 4.219 1 98.44 330 ILE A N 1
ATOM 2687 C CA . ILE A 1 330 ? 17.75 38.469 3.986 1 98.44 330 ILE A CA 1
ATOM 2688 C C . ILE A 1 330 ? 16.359 39.094 4.16 1 98.44 330 ILE A C 1
ATOM 2690 O O . ILE A 1 330 ? 16.141 39.844 5.109 1 98.44 330 ILE A O 1
ATOM 2694 N N . THR A 1 331 ? 15.484 38.875 3.199 1 98.69 331 THR A N 1
ATOM 2695 C CA . THR A 1 331 ? 14.086 39.219 3.379 1 98.69 331 THR A CA 1
ATOM 2696 C C . THR A 1 331 ? 13.344 38.125 4.137 1 98.69 331 THR A C 1
ATOM 2698 O O . THR A 1 331 ? 13.344 36.969 3.719 1 98.69 331 THR A O 1
ATOM 2701 N N . PHE A 1 332 ? 12.789 38.5 5.254 1 98.5 332 PHE A N 1
ATOM 2702 C CA . PHE A 1 332 ? 11.961 37.594 6.02 1 98.5 332 PHE A CA 1
ATOM 2703 C C . PHE A 1 332 ? 10.477 37.875 5.777 1 98.5 332 PHE A C 1
ATOM 2705 O O . PHE A 1 332 ? 9.984 38.938 6.086 1 98.5 332 PHE A O 1
ATOM 2712 N N . ILE A 1 333 ? 9.797 36.906 5.172 1 98.31 333 ILE A N 1
ATOM 2713 C CA . ILE A 1 333 ? 8.359 36.969 4.965 1 98.31 333 ILE A CA 1
ATOM 2714 C C . ILE A 1 333 ? 7.648 36.125 6.023 1 98.31 333 ILE A C 1
ATOM 2716 O O . ILE A 1 333 ? 7.727 34.906 6.008 1 98.31 333 ILE A O 1
ATOM 2720 N N . PHE A 1 334 ? 6.91 36.812 6.883 1 97.5 334 PHE A N 1
ATOM 2721 C CA . PHE A 1 334 ? 6.41 36.188 8.109 1 97.5 334 PHE A CA 1
ATOM 2722 C C . PHE A 1 334 ? 4.887 36.25 8.156 1 97.5 334 PHE A C 1
ATOM 2724 O O . PHE A 1 334 ? 4.305 37.312 8.242 1 97.5 334 PHE A O 1
ATOM 2731 N N . LYS A 1 335 ? 4.219 35 8.055 1 96 335 LYS A N 1
ATOM 2732 C CA . LYS A 1 335 ? 2.785 34.969 8.32 1 96 335 LYS A CA 1
ATOM 2733 C C . LYS A 1 335 ? 2.477 35.312 9.773 1 96 335 LYS A C 1
ATOM 2735 O O . LYS A 1 335 ? 2.893 34.594 10.688 1 96 335 LYS A O 1
ATOM 2740 N N . TYR A 1 336 ? 1.743 36.344 9.914 1 93.12 336 TYR A N 1
ATOM 2741 C CA . TYR A 1 336 ? 1.448 36.906 11.234 1 93.12 336 TYR A CA 1
ATOM 2742 C C . TYR A 1 336 ? 0.006 37.375 11.312 1 93.12 336 TYR A C 1
ATOM 2744 O O . TYR A 1 336 ? -0.641 37.594 10.289 1 93.12 336 TYR A O 1
ATOM 2752 N N . GLU A 1 337 ? -0.551 37.5 12.508 1 90.44 337 GLU A N 1
ATOM 2753 C CA . GLU A 1 337 ? -1.962 37.844 12.688 1 90.44 337 GLU A CA 1
ATOM 2754 C C . GLU A 1 337 ? -2.227 39.312 12.391 1 90.44 337 GLU A C 1
ATOM 2756 O O . GLU A 1 337 ? -3.359 39.688 12.086 1 90.44 337 GLU A O 1
ATOM 2761 N N . ILE A 1 338 ? -1.203 40.188 12.516 1 88.81 338 ILE A N 1
ATOM 2762 C CA . ILE A 1 338 ? -1.333 41.594 12.219 1 88.81 338 ILE A CA 1
ATOM 2763 C C . ILE A 1 338 ? -0.259 42.031 11.219 1 88.81 338 ILE A C 1
ATOM 2765 O O . ILE A 1 338 ? 0.882 41.562 11.297 1 88.81 338 ILE A O 1
ATOM 2769 N N . GLU A 1 339 ? -0.761 42.844 10.336 1 87.62 339 GLU A N 1
ATOM 2770 C CA . GLU A 1 339 ? 0.224 43.375 9.406 1 87.62 339 GLU A CA 1
ATOM 2771 C C . GLU A 1 339 ? 1.062 44.469 10.062 1 87.62 339 GLU A C 1
ATOM 2773 O O . GLU A 1 339 ? 0.54 45.312 10.812 1 87.62 339 GLU A O 1
ATOM 2778 N N . ASP A 1 340 ? 2.309 44.438 9.906 1 83.62 340 ASP A N 1
ATOM 2779 C CA . ASP A 1 340 ? 3.291 45.406 10.352 1 83.62 340 ASP A CA 1
ATOM 2780 C C . ASP A 1 340 ? 3.145 45.688 11.852 1 83.62 340 ASP A C 1
ATOM 2782 O O . ASP A 1 340 ? 2.996 46.844 12.258 1 83.62 340 ASP A O 1
ATOM 2786 N N . PRO A 1 341 ? 3.271 44.656 12.609 1 88.12 341 PRO A N 1
ATOM 2787 C CA . PRO A 1 341 ? 3.219 44.938 14.047 1 88.12 341 PRO A CA 1
ATOM 2788 C C . PRO A 1 341 ? 4.32 45.875 14.523 1 88.12 341 PRO A C 1
ATOM 2790 O O . PRO A 1 341 ? 5.418 45.875 13.961 1 88.12 341 PRO A O 1
ATOM 2793 N N . ILE A 1 342 ? 4.113 46.5 15.562 1 85.62 342 ILE A N 1
ATOM 2794 C CA . ILE A 1 342 ? 4.988 47.562 16.062 1 85.62 342 ILE A CA 1
ATOM 2795 C C . ILE A 1 342 ? 6.367 47 16.375 1 85.62 342 ILE A C 1
ATOM 2797 O O . ILE A 1 342 ? 7.387 47.625 16.109 1 85.62 342 ILE A O 1
ATOM 2801 N N . PHE A 1 343 ? 6.34 45.844 16.781 1 86.56 343 PHE A N 1
ATOM 2802 C CA . PHE A 1 343 ? 7.578 45.219 17.219 1 86.56 343 PHE A CA 1
ATOM 2803 C C . PHE A 1 343 ? 8.5 44.938 16.047 1 86.56 343 PHE A C 1
ATOM 2805 O O . PHE A 1 343 ? 9.719 44.844 16.203 1 86.56 343 PHE A O 1
ATOM 2812 N N . PHE A 1 344 ? 7.918 44.812 14.828 1 89.38 344 PHE A N 1
ATOM 2813 C CA . PHE A 1 344 ? 8.719 44.5 13.656 1 89.38 344 PHE A CA 1
ATOM 2814 C C . PHE A 1 344 ? 8.797 45.719 12.719 1 89.38 344 PHE A C 1
ATOM 2816 O O . PHE A 1 344 ? 9.406 45.625 11.648 1 89.38 344 PHE A O 1
ATOM 2823 N N . LYS A 1 345 ? 8.273 46.781 13.023 1 87.12 345 LYS A N 1
ATOM 2824 C CA . LYS A 1 345 ? 8.102 47.938 12.156 1 87.12 345 LYS A CA 1
ATOM 2825 C C . LYS A 1 345 ? 9.445 48.531 11.734 1 87.12 345 LYS A C 1
ATOM 2827 O O . LYS A 1 345 ? 9.586 49.062 10.633 1 87.12 345 LYS A O 1
ATOM 2832 N N . ASN A 1 346 ? 10.438 48.469 12.555 1 88.25 346 ASN A N 1
ATOM 2833 C CA . ASN A 1 346 ? 11.719 49.094 12.297 1 88.25 346 ASN A CA 1
ATOM 2834 C C . ASN A 1 346 ? 12.641 48.219 11.461 1 88.25 346 ASN A C 1
ATOM 2836 O O . ASN A 1 346 ? 13.773 48.594 11.164 1 88.25 346 ASN A O 1
ATOM 2840 N N . PHE A 1 347 ? 12.156 47.094 11.102 1 93.75 347 PHE A N 1
ATOM 2841 C CA . PHE A 1 347 ? 12.969 46.188 10.289 1 93.75 347 PHE A CA 1
ATOM 2842 C C . PHE A 1 347 ? 12.531 46.25 8.828 1 93.75 347 PHE A C 1
ATOM 2844 O O . PHE A 1 347 ? 11.477 45.719 8.469 1 93.75 347 PHE A O 1
ATOM 2851 N N . GLU A 1 348 ? 13.383 46.719 7.988 1 94.12 348 GLU A N 1
ATOM 2852 C CA . GLU A 1 348 ? 13.078 46.875 6.566 1 94.12 348 GLU A CA 1
ATOM 2853 C C . GLU A 1 348 ? 13.055 45.5 5.875 1 94.12 348 GLU A C 1
ATOM 2855 O O . GLU A 1 348 ? 12.422 45.344 4.828 1 94.12 348 GLU A O 1
ATOM 2860 N N . ASN A 1 349 ? 13.742 44.562 6.473 1 97.56 349 ASN A N 1
ATOM 2861 C CA . ASN A 1 349 ? 13.875 43.281 5.816 1 97.56 349 ASN A CA 1
ATOM 2862 C C . ASN A 1 349 ? 12.82 42.281 6.316 1 97.56 349 ASN A C 1
ATOM 2864 O O . ASN A 1 349 ? 12.898 41.094 6.039 1 97.56 349 ASN A O 1
ATOM 2868 N N . VAL A 1 350 ? 11.836 42.781 7.141 1 97.56 350 VAL A N 1
ATOM 2869 C CA . VAL A 1 350 ? 10.766 41.906 7.637 1 97.56 350 VAL A CA 1
ATOM 2870 C C . VAL A 1 350 ? 9.422 42.375 7.098 1 97.56 350 VAL A C 1
ATOM 2872 O O . VAL A 1 350 ? 9.07 43.562 7.238 1 97.56 350 VAL A O 1
ATOM 2875 N N . VAL A 1 351 ? 8.727 41.5 6.457 1 96.81 351 VAL A N 1
ATOM 2876 C CA . VAL A 1 351 ? 7.379 41.75 5.961 1 96.81 351 VAL A CA 1
ATOM 2877 C C . VAL A 1 351 ? 6.391 40.75 6.574 1 96.81 351 VAL A C 1
ATOM 2879 O O . VAL A 1 351 ? 6.555 39.562 6.434 1 96.81 351 VAL A O 1
ATOM 2882 N N . THR A 1 352 ? 5.367 41.25 7.285 1 96.19 352 THR A N 1
ATOM 2883 C CA . THR A 1 352 ? 4.34 40.406 7.875 1 96.19 352 THR A CA 1
ATOM 2884 C C . THR A 1 352 ? 3.039 40.5 7.086 1 96.19 352 THR A C 1
ATOM 2886 O O . THR A 1 352 ? 2.666 41.562 6.621 1 96.19 352 THR A O 1
ATOM 2889 N N . LYS A 1 353 ? 2.459 39.344 6.816 1 94.81 353 LYS A N 1
ATOM 2890 C CA . LYS A 1 353 ? 1.155 39.281 6.164 1 94.81 353 LYS A CA 1
ATOM 2891 C C . LYS A 1 353 ? 0.228 38.312 6.902 1 94.81 353 LYS A C 1
ATOM 2893 O O . LYS A 1 353 ? 0.681 37.312 7.457 1 94.81 353 LYS A O 1
ATOM 2898 N N . THR A 1 354 ? -1.068 38.625 6.902 1 92.06 354 THR A N 1
ATOM 2899 C CA . THR A 1 354 ? -2.047 37.781 7.57 1 92.06 354 THR A CA 1
ATOM 2900 C C . THR A 1 354 ? -2.312 36.5 6.754 1 92.06 354 THR A C 1
ATOM 2902 O O . THR A 1 354 ? -2.803 35.5 7.289 1 92.06 354 THR A O 1
ATOM 2905 N N . TRP A 1 355 ? -2.033 36.625 5.496 1 90.19 355 TRP A N 1
ATOM 2906 C CA . TRP A 1 355 ? -2.17 35.5 4.59 1 90.19 355 TRP A CA 1
ATOM 2907 C C . TRP A 1 355 ? -1.022 35.438 3.588 1 90.19 355 TRP A C 1
ATOM 2909 O O . TRP A 1 355 ? -0.574 36.5 3.107 1 90.19 355 TRP A O 1
ATOM 2919 N N . LEU A 1 356 ? -0.515 34.25 3.309 1 94.69 356 LEU A N 1
ATOM 2920 C CA . LEU A 1 356 ? 0.542 34.031 2.324 1 94.69 356 LEU A CA 1
ATOM 2921 C C . LEU A 1 356 ? 0.131 32.969 1.3 1 94.69 356 LEU A C 1
ATOM 2923 O O . LEU A 1 356 ? -0.469 31.953 1.654 1 94.69 356 LEU A O 1
ATOM 2927 N N . PRO A 1 357 ? 0.344 33.25 0.035 1 95.25 357 PRO A N 1
ATOM 2928 C CA . PRO A 1 357 ? 0.328 32.125 -0.908 1 95.25 357 PRO A CA 1
ATOM 2929 C C . PRO A 1 357 ? 1.508 31.172 -0.716 1 95.25 357 PRO A C 1
ATOM 2931 O O . PRO A 1 357 ? 2.379 31.078 -1.586 1 95.25 357 PRO A O 1
ATOM 2934 N N . LEU A 1 358 ? 1.467 30.484 0.35 1 95.19 358 LEU A N 1
ATOM 2935 C CA . LEU A 1 358 ? 2.602 29.75 0.909 1 95.19 358 LEU A CA 1
ATOM 2936 C C . LEU A 1 358 ? 3.219 28.828 -0.131 1 95.19 358 LEU A C 1
ATOM 2938 O O . LEU A 1 358 ? 4.426 28.875 -0.377 1 95.19 358 LEU A O 1
ATOM 2942 N N . TYR A 1 359 ? 2.385 27.984 -0.741 1 95.81 359 TYR A N 1
ATOM 2943 C CA . TYR A 1 359 ? 2.908 26.984 -1.672 1 95.81 359 TYR A CA 1
ATOM 2944 C C . TYR A 1 359 ? 3.527 27.656 -2.893 1 95.81 359 TYR A C 1
ATOM 2946 O O . TYR A 1 359 ? 4.566 27.219 -3.393 1 95.81 359 TYR A O 1
ATOM 2954 N N . ASP A 1 360 ? 2.941 28.734 -3.383 1 97.94 360 ASP A N 1
ATOM 2955 C CA . ASP A 1 360 ? 3.484 29.5 -4.508 1 97.94 360 ASP A CA 1
ATOM 2956 C C . ASP A 1 360 ? 4.824 30.125 -4.141 1 97.94 360 ASP A C 1
ATOM 2958 O O . ASP A 1 360 ? 5.766 30.109 -4.934 1 97.94 360 ASP A O 1
ATOM 2962 N N . LEU A 1 361 ? 4.855 30.688 -3.014 1 98.31 361 LEU A N 1
ATOM 2963 C CA . LEU A 1 361 ? 6.086 31.312 -2.533 1 98.31 361 LEU A CA 1
ATOM 2964 C C . LEU A 1 361 ? 7.203 30.281 -2.412 1 98.31 361 LEU A C 1
ATOM 2966 O O . LEU A 1 361 ? 8.32 30.516 -2.875 1 98.31 361 LEU A O 1
ATOM 2970 N N . LEU A 1 362 ? 6.891 29.141 -1.836 1 98.31 362 LEU A N 1
ATOM 2971 C CA . LEU A 1 362 ? 7.891 28.109 -1.601 1 98.31 362 LEU A CA 1
ATOM 2972 C C . LEU A 1 362 ? 8.445 27.578 -2.918 1 98.31 362 LEU A C 1
ATOM 2974 O O . LEU A 1 362 ? 9.602 27.156 -2.986 1 98.31 362 LEU A O 1
ATOM 2978 N N . ASN A 1 363 ? 7.637 27.609 -3.906 1 98 363 ASN A N 1
ATOM 2979 C CA . ASN A 1 363 ? 8.055 27.062 -5.191 1 98 363 ASN A CA 1
ATOM 2980 C C . ASN A 1 363 ? 8.875 28.062 -5.992 1 98 363 ASN A C 1
ATOM 2982 O O . ASN A 1 363 ? 9.297 27.781 -7.113 1 98 363 ASN A O 1
ATOM 2986 N N . ASP A 1 364 ? 9.141 29.266 -5.504 1 97.94 364 ASP A N 1
ATOM 2987 C CA . ASP A 1 364 ? 10.008 30.234 -6.164 1 97.94 364 ASP A CA 1
ATOM 2988 C C . ASP A 1 364 ? 11.477 29.953 -5.871 1 97.94 364 ASP A C 1
ATOM 2990 O O . ASP A 1 364 ? 11.859 29.75 -4.715 1 97.94 364 ASP A O 1
ATOM 2994 N N . LYS A 1 365 ? 12.289 29.969 -6.895 1 96.19 365 LYS A N 1
ATOM 2995 C CA . LYS A 1 365 ? 13.695 29.578 -6.781 1 96.19 365 LYS A CA 1
ATOM 2996 C C . LYS A 1 365 ? 14.453 30.531 -5.871 1 96.19 365 LYS A C 1
ATOM 2998 O O . LYS A 1 365 ? 15.531 30.203 -5.367 1 96.19 365 LYS A O 1
ATOM 3003 N N . ARG A 1 366 ? 13.953 31.781 -5.66 1 97.69 366 ARG A N 1
ATOM 3004 C CA . ARG A 1 366 ? 14.633 32.781 -4.863 1 97.69 366 ARG A CA 1
ATOM 3005 C C . ARG A 1 366 ? 14.414 32.562 -3.371 1 97.69 366 ARG A C 1
ATOM 3007 O O . ARG A 1 366 ? 15.031 33.219 -2.535 1 97.69 366 ARG A O 1
ATOM 3014 N N . VAL A 1 367 ? 13.508 31.531 -2.883 1 98.62 367 VAL A N 1
ATOM 3015 C CA . VAL A 1 367 ? 13.281 31.203 -1.48 1 98.62 367 VAL A CA 1
ATOM 3016 C C . VAL A 1 367 ? 14.336 30.203 -1.004 1 98.62 367 VAL A C 1
ATOM 3018 O O . VAL A 1 367 ? 14.555 29.172 -1.635 1 98.62 367 VAL A O 1
ATOM 3021 N N . SER A 1 368 ? 14.891 30.531 0.203 1 98.5 368 SER A N 1
ATOM 3022 C CA . SER A 1 368 ? 16.062 29.766 0.624 1 98.5 368 SER A CA 1
ATOM 3023 C C . SER A 1 368 ? 15.742 28.859 1.806 1 98.5 368 SER A C 1
ATOM 3025 O O . SER A 1 368 ? 16.344 27.797 1.958 1 98.5 368 SER A O 1
ATOM 3027 N N . VAL A 1 369 ? 14.93 29.312 2.686 1 98.81 369 VAL A N 1
ATOM 3028 C CA . VAL A 1 369 ? 14.641 28.562 3.904 1 98.81 369 VAL A CA 1
ATOM 3029 C C . VAL A 1 369 ? 13.164 28.734 4.273 1 98.81 369 VAL A C 1
ATOM 3031 O O . VAL A 1 369 ? 12.578 29.797 4.039 1 98.81 369 VAL A O 1
ATOM 3034 N N . PHE A 1 370 ? 12.562 27.75 4.766 1 98.88 370 PHE A N 1
ATOM 3035 C CA . PHE A 1 370 ? 11.203 27.75 5.297 1 98.88 370 PHE A CA 1
ATOM 3036 C C . PHE A 1 370 ? 11.203 27.422 6.785 1 98.88 370 PHE A C 1
ATOM 3038 O O . PHE A 1 370 ? 11.492 26.297 7.176 1 98.88 370 PHE A O 1
ATOM 3045 N N . ILE A 1 371 ? 10.914 28.359 7.66 1 98.69 371 ILE A N 1
ATOM 3046 C CA . ILE A 1 371 ? 10.742 28.156 9.094 1 98.69 371 ILE A CA 1
ATOM 3047 C C . ILE A 1 371 ? 9.273 27.844 9.398 1 98.69 371 ILE A C 1
ATOM 3049 O O . ILE A 1 371 ? 8.398 28.672 9.125 1 98.69 371 ILE A O 1
ATOM 3053 N N . MET A 1 372 ? 8.992 26.672 9.984 1 97.31 372 MET A N 1
ATOM 3054 C CA . MET A 1 372 ? 7.605 26.234 10.102 1 97.31 372 MET A CA 1
ATOM 3055 C C . MET A 1 372 ? 7.387 25.453 11.398 1 97.31 372 MET A C 1
ATOM 3057 O O . MET A 1 372 ? 8.352 25.062 12.062 1 97.31 372 MET A O 1
ATOM 3061 N N . HIS A 1 373 ? 6.148 25.203 11.758 1 95.75 373 HIS A N 1
ATOM 3062 C CA . HIS A 1 373 ? 5.801 24.578 13.023 1 95.75 373 HIS A CA 1
ATOM 3063 C C . HIS A 1 373 ? 5.711 23.062 12.867 1 95.75 373 HIS A C 1
ATOM 3065 O O . HIS A 1 373 ? 5.52 22.344 13.852 1 95.75 373 HIS A O 1
ATOM 3071 N N . GLY A 1 374 ? 5.746 22.578 11.672 1 95.06 374 GLY A N 1
ATOM 3072 C CA . GLY A 1 374 ? 5.777 21.125 11.508 1 95.06 374 GLY A CA 1
ATOM 3073 C C . GLY A 1 374 ? 4.418 20.531 11.203 1 95.06 374 GLY A C 1
ATOM 3074 O O . GLY A 1 374 ? 4.211 19.328 11.367 1 95.06 374 GLY A O 1
ATOM 3075 N N . GLY A 1 375 ? 3.449 21.375 10.781 1 94.94 375 GLY A N 1
ATOM 3076 C CA . GLY A 1 375 ? 2.199 20.812 10.289 1 94.94 375 GLY A CA 1
ATOM 3077 C C . GLY A 1 375 ? 2.381 19.953 9.062 1 94.94 375 GLY A C 1
ATOM 3078 O O . GLY A 1 375 ? 3.314 20.156 8.281 1 94.94 375 GLY A O 1
ATOM 3079 N N . MET A 1 376 ? 1.493 19.031 8.867 1 95.12 376 MET A N 1
ATOM 3080 C CA . MET A 1 376 ? 1.603 18.094 7.758 1 95.12 376 MET A CA 1
ATOM 3081 C C . MET A 1 376 ? 1.573 18.828 6.418 1 95.12 376 MET A C 1
ATOM 3083 O O . MET A 1 376 ? 2.389 18.562 5.539 1 95.12 376 MET A O 1
ATOM 3087 N N . ASN A 1 377 ? 0.675 19.766 6.277 1 94.38 377 ASN A N 1
ATOM 3088 C CA . ASN A 1 377 ? 0.598 20.516 5.027 1 94.38 377 ASN A CA 1
ATOM 3089 C C . ASN A 1 377 ? 1.89 21.281 4.746 1 94.38 377 ASN A C 1
ATOM 3091 O O . ASN A 1 377 ? 2.359 21.312 3.609 1 94.38 377 ASN A O 1
ATOM 3095 N N . SER A 1 378 ? 2.4 21.906 5.781 1 95.62 378 SER A N 1
ATOM 3096 C CA . SER A 1 378 ? 3.65 22.641 5.625 1 95.62 378 SER A CA 1
ATOM 3097 C C . SER A 1 378 ? 4.789 21.703 5.211 1 95.62 378 SER A C 1
ATOM 3099 O O . SER A 1 378 ? 5.602 22.062 4.355 1 95.62 378 SER A O 1
ATOM 3101 N N . LEU A 1 379 ? 4.832 20.609 5.863 1 97.25 379 LEU A N 1
ATOM 3102 C CA . LEU A 1 379 ? 5.859 19.625 5.531 1 97.25 379 LEU A CA 1
ATOM 3103 C C . LEU A 1 379 ? 5.719 19.156 4.086 1 97.25 379 LEU A C 1
ATOM 3105 O O . LEU A 1 379 ? 6.715 19.047 3.365 1 97.25 379 LEU A O 1
ATOM 3109 N N . LEU A 1 380 ? 4.516 18.891 3.668 1 97.56 380 LEU A N 1
ATOM 3110 C CA . LEU A 1 380 ? 4.242 18.469 2.301 1 97.56 380 LEU A CA 1
ATOM 3111 C C . LEU A 1 380 ? 4.629 19.547 1.305 1 97.56 380 LEU A C 1
ATOM 3113 O O . LEU A 1 380 ? 5.289 19.281 0.302 1 97.56 380 LEU A O 1
ATOM 3117 N N . GLU A 1 381 ? 4.262 20.797 1.584 1 97.25 381 GLU A N 1
ATOM 3118 C CA . GLU A 1 381 ? 4.535 21.922 0.693 1 97.25 381 GLU A CA 1
ATOM 3119 C C . GLU A 1 381 ? 6.031 22.188 0.598 1 97.25 381 GLU A C 1
ATOM 3121 O O . GLU A 1 381 ? 6.57 22.359 -0.499 1 97.25 381 GLU A O 1
ATOM 3126 N N . GLY A 1 382 ? 6.668 22.234 1.717 1 98.12 382 GLY A N 1
ATOM 3127 C CA . GLY A 1 382 ? 8.094 22.5 1.733 1 98.12 382 GLY A CA 1
ATOM 3128 C C . GLY A 1 382 ? 8.906 21.422 1.03 1 98.12 382 GLY A C 1
ATOM 3129 O O . GLY A 1 382 ? 9.828 21.734 0.269 1 98.12 382 GLY A O 1
ATOM 3130 N N . SER A 1 383 ? 8.602 20.156 1.267 1 98.25 383 SER A N 1
ATOM 3131 C CA . SER A 1 383 ? 9.328 19.047 0.662 1 98.25 383 SER A CA 1
ATOM 3132 C C . SER A 1 383 ? 9.125 19 -0.848 1 98.25 383 SER A C 1
ATOM 3134 O O . SER A 1 383 ? 10.07 18.781 -1.605 1 98.25 383 SER A O 1
ATOM 3136 N N . ARG A 1 384 ? 7.957 19.219 -1.245 1 97.69 384 ARG A N 1
ATOM 3137 C CA . ARG A 1 384 ? 7.645 19.219 -2.67 1 97.69 384 ARG A CA 1
ATOM 3138 C C . ARG A 1 384 ? 8.336 20.375 -3.387 1 97.69 384 ARG A C 1
ATOM 3140 O O . ARG A 1 384 ? 8.781 20.219 -4.527 1 97.69 384 ARG A O 1
ATOM 3147 N N . ALA A 1 385 ? 8.375 21.484 -2.732 1 98.06 385 ALA A N 1
ATOM 3148 C CA . ALA A 1 385 ? 9.008 22.672 -3.309 1 98.06 385 ALA A CA 1
ATOM 3149 C C . ALA A 1 385 ? 10.523 22.547 -3.312 1 98.06 385 ALA A C 1
ATOM 3151 O O . ALA A 1 385 ? 11.211 23.234 -4.074 1 98.06 385 ALA A O 1
ATOM 3152 N N . GLY A 1 386 ? 11.086 21.703 -2.443 1 98.38 386 GLY A N 1
ATOM 3153 C CA . GLY A 1 386 ? 12.523 21.5 -2.361 1 98.38 386 GLY A CA 1
ATOM 3154 C C . GLY A 1 386 ? 13.234 22.609 -1.611 1 98.38 386 GLY A C 1
ATOM 3155 O O . GLY A 1 386 ? 14.32 23.031 -2.002 1 98.38 386 GLY A O 1
ATOM 3156 N N . VAL A 1 387 ? 12.609 23.094 -0.552 1 98.69 387 VAL A N 1
ATOM 3157 C CA . VAL A 1 387 ? 13.18 24.188 0.23 1 98.69 387 VAL A CA 1
ATOM 3158 C C . VAL A 1 387 ? 13.656 23.672 1.583 1 98.69 387 VAL A C 1
ATOM 3160 O O . VAL A 1 387 ? 12.891 23.031 2.309 1 98.69 387 VAL A O 1
ATOM 3163 N N . PRO A 1 388 ? 14.906 23.922 1.942 1 98.81 388 PRO A N 1
ATOM 3164 C CA . PRO A 1 388 ? 15.359 23.531 3.281 1 98.81 388 PRO A CA 1
ATOM 3165 C C . PRO A 1 388 ? 14.469 24.094 4.391 1 98.81 388 PRO A C 1
ATOM 3167 O O . PRO A 1 388 ? 13.945 25.203 4.258 1 98.81 388 PRO A O 1
ATOM 3170 N N . MET A 1 389 ? 14.367 23.359 5.547 1 98.88 389 MET A N 1
ATOM 3171 C CA . MET A 1 389 ? 13.359 23.719 6.531 1 98.88 389 MET A CA 1
ATOM 3172 C C . MET A 1 389 ? 13.953 23.766 7.934 1 98.88 389 MET A C 1
ATOM 3174 O O . MET A 1 389 ? 14.844 22.984 8.266 1 98.88 389 MET A O 1
ATOM 3178 N N . LEU A 1 390 ? 13.523 24.656 8.688 1 98.81 390 LEU A N 1
ATOM 3179 C CA . LEU A 1 390 ? 13.727 24.672 10.133 1 98.81 390 LEU A CA 1
ATOM 3180 C C . LEU A 1 390 ? 12.398 24.5 10.875 1 98.81 390 LEU A C 1
ATOM 3182 O O . LEU A 1 390 ? 11.57 25.422 10.883 1 98.81 390 LEU A O 1
ATOM 3186 N N . GLY A 1 391 ? 12.234 23.328 11.469 1 98.06 391 GLY A N 1
ATOM 3187 C CA . GLY A 1 391 ? 10.984 23.016 12.148 1 98.06 391 GLY A CA 1
ATOM 3188 C C . GLY A 1 391 ? 11 23.359 13.625 1 98.06 391 GLY A C 1
ATOM 3189 O O . GLY A 1 391 ? 11.945 23 14.336 1 98.06 391 GLY A O 1
ATOM 3190 N N . ILE A 1 392 ? 9.984 24.031 14.07 1 96.94 392 ILE A N 1
ATOM 3191 C CA . ILE A 1 392 ? 9.758 24.359 15.477 1 96.94 392 ILE A CA 1
ATOM 3192 C C . ILE A 1 392 ? 8.344 23.953 15.883 1 96.94 392 ILE A C 1
ATOM 3194 O O . ILE A 1 392 ? 7.418 24.766 15.844 1 96.94 392 ILE A O 1
ATOM 3198 N N . PRO A 1 393 ? 8.203 22.703 16.344 1 95.75 393 PRO A N 1
ATOM 3199 C CA . PRO A 1 393 ? 6.863 22.188 16.641 1 95.75 393 PRO A CA 1
ATOM 3200 C C . PRO A 1 393 ? 6.262 22.812 17.891 1 95.75 393 PRO A C 1
ATOM 3202 O O . PRO A 1 393 ? 6.98 23.078 18.859 1 95.75 393 PRO A O 1
ATOM 3205 N N . LEU A 1 394 ? 4.98 22.969 17.859 1 91.94 394 LEU A N 1
ATOM 3206 C CA . LEU A 1 394 ? 4.285 23.625 18.969 1 91.94 394 LEU A CA 1
ATOM 3207 C C . LEU A 1 394 ? 3.451 22.609 19.75 1 91.94 394 LEU A C 1
ATOM 3209 O O . LEU A 1 394 ? 3.312 22.719 20.969 1 91.94 394 LEU A O 1
ATOM 3213 N N . PHE A 1 395 ? 2.812 21.625 19.062 1 87.12 395 PHE A N 1
ATOM 3214 C CA . PHE A 1 395 ? 1.934 20.688 19.75 1 87.12 395 PHE A CA 1
ATOM 3215 C C . PHE A 1 395 ? 1.585 19.5 18.844 1 87.12 395 PHE A C 1
ATOM 3217 O O . PHE A 1 395 ? 2.006 19.469 17.688 1 87.12 395 PHE A O 1
ATOM 3224 N N . TYR A 1 396 ? 0.906 18.453 19.406 1 88.31 396 TYR A N 1
ATOM 3225 C CA . TYR A 1 396 ? 0.244 17.344 18.75 1 88.31 396 TYR A CA 1
ATOM 3226 C C . TYR A 1 396 ? 1.227 16.562 17.875 1 88.31 396 TYR A C 1
ATOM 3228 O O . TYR A 1 396 ? 2.227 16.031 18.391 1 88.31 396 TYR A O 1
ATOM 3236 N N . ASP A 1 397 ? 0.9 16.453 16.516 1 91.88 397 ASP A N 1
ATOM 3237 C CA . ASP A 1 397 ? 1.669 15.578 15.641 1 91.88 397 ASP A CA 1
ATOM 3238 C C . ASP A 1 397 ? 2.896 16.297 15.086 1 91.88 397 ASP A C 1
ATOM 3240 O O . ASP A 1 397 ? 3.756 15.672 14.461 1 91.88 397 ASP A O 1
ATOM 3244 N N . GLN A 1 398 ? 3.062 17.531 15.398 1 95.12 398 GLN A N 1
ATOM 3245 C CA . GLN A 1 398 ? 4.102 18.375 14.797 1 95.12 398 GLN A CA 1
ATOM 3246 C C . GLN A 1 398 ? 5.492 17.875 15.18 1 95.12 398 GLN A C 1
ATOM 3248 O O . GLN A 1 398 ? 6.391 17.812 14.336 1 95.12 398 GLN A O 1
ATOM 3253 N N . PRO A 1 399 ? 5.652 17.469 16.438 1 94.38 399 PRO A N 1
ATOM 3254 C CA . PRO A 1 399 ? 6.98 16.984 16.797 1 94.38 399 PRO A CA 1
ATOM 3255 C C . PRO A 1 399 ? 7.395 15.758 15.992 1 94.38 399 PRO A C 1
ATOM 3257 O O . PRO A 1 399 ? 8.547 15.656 15.57 1 94.38 399 PRO A O 1
ATOM 3260 N N . ARG A 1 400 ? 6.508 14.867 15.797 1 95.44 400 ARG A N 1
ATOM 3261 C CA . ARG A 1 400 ? 6.809 13.688 14.984 1 95.44 400 ARG A CA 1
ATOM 3262 C C . ARG A 1 400 ? 7.105 14.086 13.539 1 95.44 400 ARG A C 1
ATOM 3264 O O . ARG A 1 400 ? 8.031 13.547 12.922 1 95.44 400 ARG A O 1
ATOM 3271 N N . ASN A 1 401 ? 6.371 15.039 13 1 96.31 401 ASN A N 1
ATOM 3272 C CA . ASN A 1 401 ? 6.559 15.5 11.625 1 96.31 401 ASN A CA 1
ATOM 3273 C C . ASN A 1 401 ? 7.934 16.125 11.43 1 96.31 401 ASN A C 1
ATOM 3275 O O . ASN A 1 401 ? 8.617 15.844 10.445 1 96.31 401 ASN A O 1
ATOM 3279 N N . VAL A 1 402 ? 8.328 16.953 12.352 1 96.25 402 VAL A N 1
ATOM 3280 C CA . VAL A 1 402 ? 9.57 17.703 12.148 1 96.25 402 VAL A CA 1
ATOM 3281 C C . VAL A 1 402 ? 10.766 16.766 12.344 1 96.25 402 VAL A C 1
ATOM 3283 O O . VAL A 1 402 ? 11.859 17.047 11.844 1 96.25 402 VAL A O 1
ATOM 3286 N N . LYS A 1 403 ? 10.586 15.719 13.125 1 95.62 403 LYS A N 1
ATOM 3287 C CA . LYS A 1 403 ? 11.664 14.734 13.25 1 95.62 403 LYS A CA 1
ATOM 3288 C C . LYS A 1 403 ? 12.055 14.172 11.891 1 95.62 403 LYS A C 1
ATOM 3290 O O . LYS A 1 403 ? 13.219 13.859 11.656 1 95.62 403 LYS A O 1
ATOM 3295 N N . VAL A 1 404 ? 11.172 14.062 11.008 1 96.12 404 VAL A N 1
ATOM 3296 C CA . VAL A 1 404 ? 11.406 13.562 9.656 1 96.12 404 VAL A CA 1
ATOM 3297 C C . VAL A 1 404 ? 12.359 14.492 8.914 1 96.12 404 VAL A C 1
ATOM 3299 O O . VAL A 1 404 ? 13.188 14.039 8.117 1 96.12 404 VAL A O 1
ATOM 3302 N N . ILE A 1 405 ? 12.258 15.781 9.18 1 97.56 405 ILE A N 1
ATOM 3303 C CA . ILE A 1 405 ? 13.109 16.781 8.547 1 97.56 405 ILE A CA 1
ATOM 3304 C C . ILE A 1 405 ? 14.578 16.469 8.836 1 97.56 405 ILE A C 1
ATOM 3306 O O . ILE A 1 405 ? 15.414 16.484 7.93 1 97.56 405 ILE A O 1
ATOM 3310 N N . GLY A 1 406 ? 14.812 16.156 10.07 1 95.12 406 GLY A N 1
ATOM 3311 C CA . GLY A 1 406 ? 16.172 15.805 10.438 1 95.12 406 GLY A CA 1
ATOM 3312 C C . GLY A 1 406 ? 16.625 14.469 9.875 1 95.12 406 GLY A C 1
ATOM 3313 O O . GLY A 1 406 ? 17.734 14.352 9.359 1 95.12 406 GLY A O 1
ATOM 3314 N N . GLU A 1 407 ? 15.75 13.5 9.914 1 94.56 407 GLU A N 1
ATOM 3315 C CA . GLU A 1 407 ? 16.078 12.133 9.508 1 94.56 407 GLU A CA 1
ATOM 3316 C C . GLU A 1 407 ? 16.406 12.07 8.016 1 94.56 407 GLU A C 1
ATOM 3318 O O . GLU A 1 407 ? 17.281 11.32 7.59 1 94.56 407 GLU A O 1
ATOM 3323 N N . LEU A 1 408 ? 15.75 12.867 7.258 1 96.44 408 LEU A N 1
ATOM 3324 C CA . LEU A 1 408 ? 15.922 12.852 5.809 1 96.44 408 LEU A CA 1
ATOM 3325 C C . LEU A 1 408 ? 16.875 13.961 5.359 1 96.44 408 LEU A C 1
ATOM 3327 O O . LEU A 1 408 ? 17.062 14.156 4.16 1 96.44 408 LEU A O 1
ATOM 3331 N N . LYS A 1 409 ? 17.406 14.727 6.344 1 97.81 409 LYS A N 1
ATOM 3332 C CA . LYS A 1 409 ? 18.359 15.805 6.09 1 97.81 409 LYS A CA 1
ATOM 3333 C C . LYS A 1 409 ? 17.75 16.891 5.207 1 97.81 409 LYS A C 1
ATOM 3335 O O . LYS A 1 409 ? 18.391 17.375 4.273 1 97.81 409 LYS A O 1
ATOM 3340 N N . LEU A 1 410 ? 16.484 17.188 5.508 1 98.5 410 LEU A N 1
ATOM 3341 C CA . LEU A 1 410 ? 15.789 18.266 4.797 1 98.5 410 LEU A CA 1
ATOM 3342 C C . LEU A 1 410 ? 16.047 19.609 5.457 1 98.5 410 LEU A C 1
ATOM 3344 O O . LEU A 1 410 ? 15.633 20.641 4.938 1 98.5 410 LEU A O 1
ATOM 3348 N N . GLY A 1 411 ? 16.641 19.609 6.523 1 98.56 411 GLY A N 1
ATOM 3349 C CA . GLY A 1 411 ? 16.938 20.75 7.395 1 98.56 411 GLY A CA 1
ATOM 3350 C C . GLY A 1 411 ? 17.172 20.344 8.836 1 98.56 411 GLY A C 1
ATOM 3351 O O . GLY A 1 411 ? 17.844 19.344 9.102 1 98.56 411 GLY A O 1
ATOM 3352 N N . ARG A 1 412 ? 16.672 21.234 9.711 1 98.19 412 ARG A N 1
ATOM 3353 C CA . ARG A 1 412 ? 16.797 20.969 11.141 1 98.19 412 ARG A CA 1
ATOM 3354 C C . ARG A 1 412 ? 15.469 21.219 11.852 1 98.19 412 ARG A C 1
ATOM 3356 O O . ARG A 1 412 ? 14.547 21.797 11.281 1 98.19 412 ARG A O 1
ATOM 3363 N N . TRP A 1 413 ? 15.406 20.672 13.023 1 97.06 413 TRP A N 1
ATOM 3364 C CA . TRP A 1 413 ? 14.289 21.016 13.906 1 97.06 413 TRP A CA 1
ATOM 3365 C C . TRP A 1 413 ? 14.797 21.375 15.297 1 97.06 413 TRP A C 1
ATOM 3367 O O . TRP A 1 413 ? 15.938 21.078 15.648 1 97.06 413 TRP A O 1
ATOM 3377 N N . MET A 1 414 ? 14.016 22.109 15.992 1 95.5 414 MET A N 1
ATOM 3378 C CA . MET A 1 414 ? 14.344 22.422 17.375 1 95.5 414 MET A CA 1
ATOM 3379 C C . MET A 1 414 ? 13.078 22.484 18.234 1 95.5 414 MET A C 1
ATOM 3381 O O . MET A 1 414 ? 12.016 22.875 17.734 1 95.5 414 MET A O 1
ATOM 3385 N N . ASP A 1 415 ? 13.266 22.156 19.453 1 93.12 415 ASP A N 1
ATOM 3386 C CA . ASP A 1 415 ? 12.172 22.219 20.422 1 93.12 415 ASP A CA 1
ATOM 3387 C C . ASP A 1 415 ? 11.734 23.656 20.672 1 93.12 415 ASP A C 1
ATOM 3389 O O . ASP A 1 415 ? 12.57 24.562 20.719 1 93.12 415 ASP A O 1
ATOM 3393 N N . LYS A 1 416 ? 10.461 23.797 20.859 1 93.25 416 LYS A N 1
ATOM 3394 C CA . LYS A 1 416 ? 9.93 25.141 21.094 1 93.25 416 LYS A CA 1
ATOM 3395 C C . LYS A 1 416 ? 10.586 25.781 22.312 1 93.25 416 LYS A C 1
ATOM 3397 O O . LYS A 1 416 ? 10.805 27 22.344 1 93.25 416 LYS A O 1
ATOM 3402 N N . THR A 1 417 ? 10.844 24.984 23.297 1 93.44 417 THR A N 1
ATOM 3403 C CA . THR A 1 417 ? 11.477 25.5 24.5 1 93.44 417 THR A CA 1
ATOM 3404 C C . THR A 1 417 ? 12.914 25.938 24.219 1 93.44 417 THR A C 1
ATOM 3406 O O . THR A 1 417 ? 13.383 26.938 24.766 1 93.44 417 THR A O 1
ATOM 3409 N N . GLN A 1 418 ? 13.562 25.156 23.406 1 95 418 GLN A N 1
ATOM 3410 C CA . GLN A 1 418 ? 14.898 25.562 22.969 1 95 418 GLN A CA 1
ATOM 3411 C C . GLN A 1 418 ? 14.852 26.844 22.141 1 95 418 GLN A C 1
ATOM 3413 O O . GLN A 1 418 ? 15.672 27.734 22.344 1 95 418 GLN A O 1
ATOM 3418 N N . PHE A 1 419 ? 13.891 26.953 21.297 1 96.5 419 PHE A N 1
ATOM 3419 C CA . PHE A 1 419 ? 13.711 28.125 20.453 1 96.5 419 PHE A CA 1
ATOM 3420 C C . PHE A 1 419 ? 13.492 29.375 21.312 1 96.5 419 PHE A C 1
ATOM 3422 O O . PHE A 1 419 ? 14.117 30.406 21.078 1 96.5 419 PHE A O 1
ATOM 3429 N N . ILE A 1 420 ? 12.711 29.25 22.328 1 95.56 420 ILE A N 1
ATOM 3430 C CA . ILE A 1 420 ? 12.312 30.391 23.156 1 95.56 420 ILE A CA 1
ATOM 3431 C C . ILE A 1 420 ? 13.445 30.766 24.094 1 95.56 420 ILE A C 1
ATOM 3433 O O . ILE A 1 420 ? 13.727 31.953 24.297 1 95.56 420 ILE A O 1
ATOM 3437 N N . ASN A 1 421 ? 14.219 29.766 24.578 1 95.25 421 ASN A N 1
ATOM 3438 C CA . ASN A 1 421 ? 15.117 30.031 25.703 1 95.25 421 ASN A CA 1
ATOM 3439 C C . ASN A 1 421 ? 16.578 30.062 25.25 1 95.25 421 ASN A C 1
ATOM 3441 O O . ASN A 1 421 ? 17.469 30.453 26.016 1 95.25 421 ASN A O 1
ATOM 3445 N N . ASN A 1 422 ? 16.812 29.656 24.062 1 97.12 422 ASN A N 1
ATOM 3446 C CA . ASN A 1 422 ? 18.203 29.562 23.609 1 97.12 422 ASN A CA 1
ATOM 3447 C C . ASN A 1 422 ? 18.406 30.266 22.281 1 97.12 422 ASN A C 1
ATOM 3449 O O . ASN A 1 422 ? 18.484 29.609 21.234 1 97.12 422 ASN A O 1
ATOM 3453 N N . LYS A 1 423 ? 18.734 31.484 22.344 1 97.56 423 LYS A N 1
ATOM 3454 C CA . LYS A 1 423 ? 18.922 32.344 21.188 1 97.56 423 LYS A CA 1
ATOM 3455 C C . LYS A 1 423 ? 20.047 31.812 20.297 1 97.56 423 LYS A C 1
ATOM 3457 O O . LYS A 1 423 ? 19.891 31.703 19.078 1 97.56 423 LYS A O 1
ATOM 3462 N N . ASN A 1 424 ? 21.188 31.469 20.875 1 98.06 424 ASN A N 1
ATOM 3463 C CA . ASN A 1 424 ? 22.359 31.031 20.125 1 98.06 424 ASN A CA 1
ATOM 3464 C C . ASN A 1 424 ? 22.078 29.75 19.359 1 98.06 424 ASN A C 1
ATOM 3466 O O . ASN A 1 424 ? 22.516 29.594 18.203 1 98.06 424 ASN A O 1
ATOM 3470 N N . LEU A 1 425 ? 21.375 28.875 20 1 97.94 425 LEU A N 1
ATOM 3471 C CA . LEU A 1 425 ? 21.031 27.625 19.328 1 97.94 425 LEU A CA 1
ATOM 3472 C C . LEU A 1 425 ? 20.125 27.891 18.125 1 97.94 425 LEU A C 1
ATOM 3474 O O . LEU A 1 425 ? 20.297 27.281 17.078 1 97.94 425 LEU A O 1
ATOM 3478 N N . PHE A 1 426 ? 19.188 28.781 18.344 1 98.44 426 PHE A N 1
ATOM 3479 C CA . PHE A 1 426 ? 18.266 29.125 17.281 1 98.44 426 PHE A CA 1
ATOM 3480 C C . PHE A 1 426 ? 19.016 29.734 16.094 1 98.44 426 PHE A C 1
ATOM 3482 O O . PHE A 1 426 ? 18.859 29.281 14.961 1 98.44 426 PHE A O 1
ATOM 3489 N N . ILE A 1 427 ? 19.875 30.672 16.359 1 98.5 427 ILE A N 1
ATOM 3490 C CA . ILE A 1 427 ? 20.625 31.359 15.312 1 98.5 427 ILE A CA 1
ATOM 3491 C C . ILE A 1 427 ? 21.562 30.391 14.609 1 98.5 427 ILE A C 1
ATOM 3493 O O . ILE A 1 427 ? 21.672 30.406 13.375 1 98.5 427 ILE A O 1
ATOM 3497 N N . ASN A 1 428 ? 22.188 29.516 15.367 1 98.38 428 ASN A N 1
ATOM 3498 C CA . ASN A 1 428 ? 23.109 28.547 14.781 1 98.38 428 ASN A CA 1
ATOM 3499 C C . ASN A 1 428 ? 22.391 27.547 13.898 1 98.38 428 ASN A C 1
ATOM 3501 O O . ASN A 1 428 ? 22.891 27.156 12.844 1 98.38 428 ASN A O 1
ATOM 3505 N N . ASN A 1 429 ? 21.219 27.062 14.375 1 98.56 429 ASN A N 1
ATOM 3506 C CA . ASN A 1 429 ? 20.422 26.141 13.562 1 98.56 429 ASN A CA 1
ATOM 3507 C C . ASN A 1 429 ? 19.984 26.797 12.25 1 98.56 429 ASN A C 1
ATOM 3509 O O . ASN A 1 429 ? 20.031 26.172 11.195 1 98.56 429 ASN A O 1
ATOM 3513 N N . PHE A 1 430 ? 19.609 28.078 12.32 1 98.69 430 PHE A N 1
ATOM 3514 C CA . PHE A 1 430 ? 19.219 28.797 11.125 1 98.69 430 PHE A CA 1
ATOM 3515 C C . PHE A 1 430 ? 20.375 28.922 10.148 1 98.69 430 PHE A C 1
ATOM 3517 O O . PHE A 1 430 ? 20.219 28.641 8.953 1 98.69 430 PHE A O 1
ATOM 3524 N N . LYS A 1 431 ? 21.547 29.266 10.656 1 98.56 431 LYS A N 1
ATOM 3525 C CA . LYS A 1 431 ? 22.734 29.406 9.82 1 98.56 431 LYS A CA 1
ATOM 3526 C C . LYS A 1 431 ? 23.078 28.078 9.133 1 98.56 431 LYS A C 1
ATOM 3528 O O . LYS A 1 431 ? 23.453 28.062 7.957 1 98.56 431 LYS A O 1
ATOM 3533 N N . ASP A 1 432 ? 22.938 27.062 9.875 1 98.5 432 ASP A N 1
ATOM 3534 C CA . ASP A 1 432 ? 23.234 25.734 9.336 1 98.5 432 ASP A CA 1
ATOM 3535 C C . ASP A 1 432 ? 22.281 25.391 8.195 1 98.5 432 ASP A C 1
ATOM 3537 O O . ASP A 1 432 ? 22.719 24.938 7.133 1 98.5 432 ASP A O 1
ATOM 3541 N N . VAL A 1 433 ? 21 25.609 8.383 1 98.75 433 VAL A N 1
ATOM 3542 C CA . VAL A 1 433 ? 20.016 25.297 7.363 1 98.75 433 VAL A CA 1
ATOM 3543 C C . VAL A 1 433 ? 20.234 26.172 6.133 1 98.75 433 VAL A C 1
ATOM 3545 O O . VAL A 1 433 ? 20.094 25.703 5 1 98.75 433 VAL A O 1
ATOM 3548 N N . LEU A 1 434 ? 20.547 27.391 6.363 1 98.19 434 LEU A N 1
ATOM 3549 C CA . LEU A 1 434 ? 20.734 28.375 5.293 1 98.19 434 LEU A CA 1
ATOM 3550 C C . LEU A 1 434 ? 21.969 28.047 4.469 1 98.19 434 LEU A C 1
ATOM 3552 O O . LEU A 1 434 ? 21.953 28.188 3.242 1 98.19 434 LEU A O 1
ATOM 3556 N N . GLY A 1 435 ? 23.016 27.562 5.09 1 97.06 435 GLY A N 1
ATOM 3557 C CA . GLY A 1 435 ? 24.312 27.531 4.43 1 97.06 435 GLY A CA 1
ATOM 3558 C C . GLY A 1 435 ? 24.781 26.141 4.086 1 97.06 435 GLY A C 1
ATOM 3559 O O . GLY A 1 435 ? 25.672 25.953 3.238 1 97.06 435 GLY A O 1
ATOM 3560 N N . ASN A 1 436 ? 24.344 25.125 4.773 1 97.38 436 ASN A N 1
ATOM 3561 C CA . ASN A 1 436 ? 24.812 23.766 4.578 1 97.38 436 ASN A CA 1
ATOM 3562 C C . ASN A 1 436 ? 24.266 23.156 3.283 1 97.38 436 ASN A C 1
ATOM 3564 O O . ASN A 1 436 ? 23.062 22.938 3.16 1 97.38 436 ASN A O 1
ATOM 3568 N N . PRO A 1 437 ? 25.109 22.875 2.357 1 97.75 437 PRO A N 1
ATOM 3569 C CA . PRO A 1 437 ? 24.641 22.359 1.067 1 97.75 437 PRO A CA 1
ATOM 3570 C C . PRO A 1 437 ? 23.938 21.016 1.187 1 97.75 437 PRO A C 1
ATOM 3572 O O . PRO A 1 437 ? 23.172 20.625 0.303 1 97.75 437 PRO A O 1
ATOM 3575 N N . LEU A 1 438 ? 24.219 20.375 2.273 1 98.19 438 LEU A N 1
ATOM 3576 C CA . LEU A 1 438 ? 23.609 19.062 2.504 1 98.19 438 LEU A CA 1
ATOM 3577 C C . LEU A 1 438 ? 22.094 19.141 2.439 1 98.19 438 LEU A C 1
ATOM 3579 O O . LEU A 1 438 ? 21.453 18.297 1.798 1 98.19 438 LEU A O 1
ATOM 3583 N N . TYR A 1 439 ? 21.516 20.062 3.076 1 98.5 439 TYR A N 1
ATOM 3584 C CA . TYR A 1 439 ? 20.078 20.172 3.174 1 98.5 439 TYR A CA 1
ATOM 3585 C C . TYR A 1 439 ? 19.453 20.531 1.824 1 98.5 439 TYR A C 1
ATOM 3587 O O . TYR A 1 439 ? 18.422 19.984 1.441 1 98.5 439 TYR A O 1
ATOM 3595 N N . LYS A 1 440 ? 20.094 21.422 1.126 1 97.75 440 LYS A N 1
ATOM 3596 C CA . LYS A 1 440 ? 19.594 21.797 -0.194 1 97.75 440 LYS A CA 1
ATOM 3597 C C . LYS A 1 440 ? 19.625 20.609 -1.155 1 97.75 440 LYS A C 1
ATOM 3599 O O . LYS A 1 440 ? 18.672 20.375 -1.901 1 97.75 440 LYS A O 1
ATOM 3604 N N . LYS A 1 441 ? 20.734 19.906 -1.121 1 98.12 441 LYS A N 1
ATOM 3605 C CA . LYS A 1 441 ? 20.875 18.734 -1.987 1 98.12 441 LYS A CA 1
ATOM 3606 C C . LYS A 1 441 ? 19.844 17.672 -1.646 1 98.12 441 LYS A C 1
ATOM 3608 O O . LYS A 1 441 ? 19.203 17.109 -2.539 1 98.12 441 LYS A O 1
ATOM 3613 N N . SER A 1 442 ? 19.625 17.406 -0.404 1 98.19 442 SER A N 1
ATOM 3614 C CA . SER A 1 442 ? 18.719 16.359 0.052 1 98.19 442 SER A CA 1
ATOM 3615 C C . SER A 1 442 ? 17.266 16.703 -0.245 1 98.19 442 SER A C 1
ATOM 3617 O O . SER A 1 442 ? 16.5 15.875 -0.734 1 98.19 442 SER A O 1
ATOM 3619 N N . VAL A 1 443 ? 16.891 17.922 0.075 1 98.44 443 VAL A N 1
ATOM 3620 C CA . VAL A 1 443 ? 15.5 18.281 -0.11 1 98.44 443 VAL A CA 1
ATOM 3621 C C . VAL A 1 443 ? 15.172 18.344 -1.602 1 98.44 443 VAL A C 1
ATOM 3623 O O . VAL A 1 443 ? 14.062 18.016 -2.016 1 98.44 443 VAL A O 1
ATOM 3626 N N . LYS A 1 444 ? 16.109 18.719 -2.383 1 98.12 444 LYS A N 1
ATOM 3627 C CA . LYS A 1 444 ? 15.891 18.719 -3.828 1 98.12 444 LYS A CA 1
ATOM 3628 C C . LYS A 1 444 ? 15.703 17.297 -4.352 1 98.12 444 LYS A C 1
ATOM 3630 O O . LYS A 1 444 ? 14.859 17.062 -5.223 1 98.12 444 LYS A O 1
ATOM 3635 N N . LYS A 1 445 ? 16.547 16.406 -3.871 1 98 445 LYS A N 1
ATOM 3636 C CA . LYS A 1 445 ? 16.391 15 -4.25 1 98 445 LYS A CA 1
ATOM 3637 C C . LYS A 1 445 ? 15 14.484 -3.869 1 98 445 LYS A C 1
ATOM 3639 O O . LYS A 1 445 ? 14.336 13.82 -4.668 1 98 445 LYS A O 1
ATOM 3644 N N . VAL A 1 446 ? 14.57 14.844 -2.668 1 98.12 446 VAL A N 1
ATOM 3645 C CA . VAL A 1 446 ? 13.258 14.43 -2.188 1 98.12 446 VAL A CA 1
ATOM 3646 C C . VAL A 1 446 ? 12.172 15.047 -3.068 1 98.12 446 VAL A C 1
ATOM 3648 O O . VAL A 1 446 ? 11.211 14.375 -3.443 1 98.12 446 VAL A O 1
ATOM 3651 N N . SER A 1 447 ? 12.312 16.281 -3.354 1 98.25 447 SER A N 1
ATOM 3652 C CA . SER A 1 447 ? 11.367 16.969 -4.234 1 98.25 447 SER A CA 1
ATOM 3653 C C . SER A 1 447 ? 11.273 16.281 -5.59 1 98.25 447 SER A C 1
ATOM 3655 O O . SER A 1 447 ? 10.18 16.094 -6.129 1 98.25 447 SER A O 1
ATOM 3657 N N . GLU A 1 448 ? 12.406 15.883 -6.145 1 97.88 448 GLU A N 1
ATOM 3658 C CA . GLU A 1 448 ? 12.438 15.18 -7.422 1 97.88 448 GLU A CA 1
ATOM 3659 C C . GLU A 1 448 ? 11.75 13.82 -7.32 1 97.88 448 GLU A C 1
ATOM 3661 O O . GLU A 1 448 ? 11.023 13.414 -8.227 1 97.88 448 GLU A O 1
ATOM 3666 N N . MET A 1 449 ? 11.984 13.117 -6.25 1 97.88 449 MET A N 1
ATOM 3667 C CA . MET A 1 449 ? 11.328 11.836 -6.023 1 97.88 449 MET A CA 1
ATOM 3668 C C . MET A 1 449 ? 9.812 11.992 -5.996 1 97.88 449 MET A C 1
ATOM 3670 O O . MET A 1 449 ? 9.094 11.18 -6.57 1 97.88 449 MET A O 1
ATOM 3674 N N . ILE A 1 450 ? 9.367 13.055 -5.332 1 97.25 450 ILE A N 1
ATOM 3675 C CA . ILE A 1 450 ? 7.934 13.297 -5.211 1 97.25 450 ILE A CA 1
ATOM 3676 C C . ILE A 1 450 ? 7.352 13.602 -6.59 1 97.25 450 ILE A C 1
ATOM 3678 O O . ILE A 1 450 ? 6.289 13.094 -6.949 1 97.25 450 ILE A O 1
ATOM 3682 N N . LYS A 1 451 ? 8.055 14.359 -7.352 1 95.31 451 LYS A N 1
ATOM 3683 C CA . LYS A 1 451 ? 7.582 14.758 -8.672 1 95.31 451 LYS A CA 1
ATOM 3684 C C . LYS A 1 451 ? 7.547 13.57 -9.625 1 95.31 451 LYS A C 1
ATOM 3686 O O . LYS A 1 451 ? 6.695 13.508 -10.516 1 95.31 451 LYS A O 1
ATOM 3691 N N . LYS A 1 452 ? 8.43 12.648 -9.383 1 95.5 452 LYS A N 1
ATOM 3692 C CA . LYS A 1 452 ? 8.57 11.539 -10.32 1 95.5 452 LYS A CA 1
ATOM 3693 C C . LYS A 1 452 ? 7.98 10.258 -9.734 1 95.5 452 LYS A C 1
ATOM 3695 O O . LYS A 1 452 ? 8.227 9.164 -10.258 1 95.5 452 LYS A O 1
ATOM 3700 N N . ARG A 1 453 ? 7.273 10.391 -8.688 1 95.56 453 ARG A N 1
ATOM 3701 C CA . ARG A 1 453 ? 6.676 9.203 -8.094 1 95.56 453 ARG A CA 1
ATOM 3702 C C . ARG A 1 453 ? 5.867 8.422 -9.125 1 95.56 453 ARG A C 1
ATOM 3704 O O . ARG A 1 453 ? 5.391 9 -10.109 1 95.56 453 ARG A O 1
ATOM 3711 N N . PRO A 1 454 ? 5.578 7.125 -8.906 1 95.31 454 PRO A N 1
ATOM 3712 C CA . PRO A 1 454 ? 5.035 6.223 -9.922 1 95.31 454 PRO A CA 1
ATOM 3713 C C . PRO A 1 454 ? 3.547 6.449 -10.172 1 95.31 454 PRO A C 1
ATOM 3715 O O . PRO A 1 454 ? 2.969 5.832 -11.07 1 95.31 454 PRO A O 1
ATOM 3718 N N . TYR A 1 455 ? 2.916 7.309 -9.398 1 94.81 455 TYR A N 1
ATOM 3719 C CA . TYR A 1 455 ? 1.478 7.512 -9.539 1 94.81 455 TYR A CA 1
ATOM 3720 C C . TYR A 1 455 ? 1.106 8.969 -9.305 1 94.81 455 TYR A C 1
ATOM 3722 O O . TYR A 1 455 ? 1.886 9.727 -8.727 1 94.81 455 TYR A O 1
ATOM 3730 N N . ASN A 1 456 ? -0.049 9.312 -9.852 1 94.44 456 ASN A N 1
ATOM 3731 C CA . ASN A 1 456 ? -0.641 10.609 -9.57 1 94.44 456 ASN A CA 1
ATOM 3732 C C . ASN A 1 456 ? -1.6 10.547 -8.391 1 94.44 456 ASN A C 1
ATOM 3734 O O . ASN A 1 456 ? -2.633 9.883 -8.453 1 94.44 456 ASN A O 1
ATOM 3738 N N . GLU A 1 457 ? -1.297 11.211 -7.367 1 95.31 457 GLU A N 1
ATOM 3739 C CA . GLU A 1 457 ? -2.031 11.094 -6.109 1 95.31 457 GLU A CA 1
ATOM 3740 C C . GLU A 1 457 ? -3.475 11.57 -6.27 1 95.31 457 GLU A C 1
ATOM 3742 O O . GLU A 1 457 ? -4.391 10.984 -5.691 1 95.31 457 GLU A O 1
ATOM 3747 N N . GLN A 1 458 ? -3.705 12.586 -7 1 95.94 458 GLN A N 1
ATOM 3748 C CA . GLN A 1 458 ? -5.051 13.125 -7.188 1 95.94 458 GLN A CA 1
ATOM 3749 C C . GLN A 1 458 ? -5.926 12.148 -7.969 1 95.94 458 GLN A C 1
ATOM 3751 O O . GLN A 1 458 ? -7.078 11.906 -7.598 1 95.94 458 GLN A O 1
ATOM 3756 N N . GLU A 1 459 ? -5.367 11.648 -9.039 1 95.5 459 GLU A N 1
ATOM 3757 C CA . GLU A 1 459 ? -6.09 10.672 -9.844 1 95.5 459 GLU A CA 1
ATOM 3758 C C . GLU A 1 459 ? -6.41 9.422 -9.023 1 95.5 459 GLU A C 1
ATOM 3760 O O . GLU A 1 459 ? -7.52 8.891 -9.109 1 95.5 459 GLU A O 1
ATOM 3765 N N . LEU A 1 460 ? -5.445 8.992 -8.32 1 97.12 460 LEU A N 1
ATOM 3766 C CA . LEU A 1 460 ? -5.648 7.805 -7.496 1 97.12 460 LEU A CA 1
ATOM 3767 C C . LEU A 1 460 ? -6.75 8.039 -6.465 1 97.12 460 LEU A C 1
ATOM 3769 O O . LEU A 1 460 ? -7.586 7.168 -6.234 1 97.12 460 LEU A O 1
ATOM 3773 N N . PHE A 1 461 ? -6.73 9.234 -5.844 1 98 461 PHE A N 1
ATOM 3774 C CA . PHE A 1 461 ? -7.766 9.547 -4.863 1 98 461 PHE A CA 1
ATOM 3775 C C . PHE A 1 461 ? -9.148 9.445 -5.488 1 98 461 PHE A C 1
ATOM 3777 O O . PHE A 1 461 ? -10.039 8.797 -4.938 1 98 461 PHE A O 1
ATOM 3784 N N . LEU A 1 462 ? -9.32 10.078 -6.609 1 97.81 462 LEU A N 1
ATOM 3785 C CA . LEU A 1 462 ? -10.602 10.062 -7.309 1 97.81 462 LEU A CA 1
ATOM 3786 C C . LEU A 1 462 ? -11.047 8.633 -7.602 1 97.81 462 LEU A C 1
ATOM 3788 O O . LEU A 1 462 ? -12.18 8.258 -7.301 1 97.81 462 LEU A O 1
ATOM 3792 N N . LYS A 1 463 ? -10.164 7.848 -8.102 1 97.69 463 LYS A N 1
ATOM 3793 C CA . LYS A 1 463 ? -10.508 6.488 -8.516 1 97.69 463 LYS A CA 1
ATOM 3794 C C . LYS A 1 463 ? -10.82 5.609 -7.309 1 97.69 463 LYS A C 1
ATOM 3796 O O . LYS A 1 463 ? -11.672 4.723 -7.379 1 97.69 463 LYS A O 1
ATOM 3801 N N . TYR A 1 464 ? -10.109 5.805 -6.207 1 98.25 464 TYR A N 1
ATOM 3802 C CA . TYR A 1 464 ? -10.391 5.043 -4.996 1 98.25 464 TYR A CA 1
ATOM 3803 C C . TYR A 1 464 ? -11.766 5.398 -4.441 1 98.25 464 TYR A C 1
ATOM 3805 O O . TYR A 1 464 ? -12.492 4.527 -3.967 1 98.25 464 TYR A O 1
ATOM 3813 N N . ILE A 1 465 ? -12.078 6.715 -4.488 1 98.5 465 ILE A N 1
ATOM 3814 C CA . ILE A 1 465 ? -13.391 7.133 -4.012 1 98.5 465 ILE A CA 1
ATOM 3815 C C . ILE A 1 465 ? -14.477 6.52 -4.895 1 98.5 465 ILE A C 1
ATOM 3817 O O . ILE A 1 465 ? -15.477 5.996 -4.391 1 98.5 465 ILE A O 1
ATOM 3821 N N . GLU A 1 466 ? -14.32 6.562 -6.184 1 98.19 466 GLU A N 1
ATOM 3822 C CA . GLU A 1 466 ? -15.297 5.984 -7.105 1 98.19 466 GLU A CA 1
ATOM 3823 C C . GLU A 1 466 ? -15.422 4.477 -6.898 1 98.19 466 GLU A C 1
ATOM 3825 O O . GLU A 1 466 ? -16.531 3.932 -6.938 1 98.19 466 GLU A O 1
ATOM 3830 N N . PHE A 1 467 ? -14.297 3.855 -6.723 1 97.94 467 PHE A N 1
ATOM 3831 C CA . PHE A 1 467 ? -14.289 2.43 -6.426 1 97.94 467 PHE A CA 1
ATOM 3832 C C . PHE A 1 467 ? -15.078 2.139 -5.152 1 97.94 467 PHE A C 1
ATOM 3834 O O . PHE A 1 467 ? -15.859 1.188 -5.102 1 97.94 467 PHE A O 1
ATOM 3841 N N . ALA A 1 468 ? -14.875 2.967 -4.137 1 98.12 468 ALA A N 1
ATOM 3842 C CA . ALA A 1 468 ? -15.586 2.809 -2.869 1 98.12 468 ALA A CA 1
ATOM 3843 C C . ALA A 1 468 ? -17.094 3.004 -3.055 1 98.12 468 ALA A C 1
ATOM 3845 O O . ALA A 1 468 ? -17.891 2.289 -2.449 1 98.12 468 ALA A O 1
ATOM 3846 N N . CYS A 1 469 ? -17.484 3.951 -3.867 1 97.94 469 CYS A N 1
ATOM 3847 C CA . CYS A 1 469 ? -18.891 4.207 -4.148 1 97.94 469 CYS A CA 1
ATOM 3848 C C . CYS A 1 469 ? -19.547 2.994 -4.805 1 97.94 469 CYS A C 1
ATOM 3850 O O . CYS A 1 469 ? -20.672 2.637 -4.469 1 97.94 469 CYS A O 1
ATOM 3852 N N . GLU A 1 470 ? -18.828 2.391 -5.625 1 96.75 470 GLU A N 1
ATOM 3853 C CA . GLU A 1 470 ? -19.406 1.337 -6.457 1 96.75 470 GLU A CA 1
ATOM 3854 C C . GLU A 1 470 ? -19.453 0.008 -5.707 1 96.75 470 GLU A C 1
ATOM 3856 O O . GLU A 1 470 ? -20.453 -0.708 -5.77 1 96.75 470 GLU A O 1
ATOM 3861 N N . PHE A 1 471 ? -18.375 -0.327 -4.938 1 96.5 471 PHE A N 1
ATOM 3862 C CA . PHE A 1 471 ? -18.266 -1.707 -4.48 1 96.5 471 PHE A CA 1
ATOM 3863 C C . PHE A 1 471 ? -18.391 -1.79 -2.965 1 96.5 471 PHE A C 1
ATOM 3865 O O . PHE A 1 471 ? -18.672 -2.857 -2.418 1 96.5 471 PHE A O 1
ATOM 3872 N N . GLY A 1 472 ? -18.094 -0.665 -2.26 1 95.88 472 GLY A N 1
ATOM 3873 C CA . GLY A 1 472 ? -18.219 -0.681 -0.81 1 95.88 472 GLY A CA 1
ATOM 3874 C C . GLY A 1 472 ? -17.109 -1.451 -0.128 1 95.88 472 GLY A C 1
ATOM 3875 O O . GLY A 1 472 ? -15.977 -1.49 -0.624 1 95.88 472 GLY A O 1
ATOM 3876 N N . GLN A 1 473 ? -17.359 -1.968 0.973 1 91.94 473 GLN A N 1
ATOM 3877 C CA . GLN A 1 473 ? -16.359 -2.596 1.829 1 91.94 473 GLN A CA 1
ATOM 3878 C C . GLN A 1 473 ? -15.82 -3.873 1.195 1 91.94 473 GLN A C 1
ATOM 3880 O O . GLN A 1 473 ? -16.578 -4.668 0.637 1 91.94 473 GLN A O 1
ATOM 3885 N N . ILE A 1 474 ? -14.547 -4 1.261 1 91.44 474 ILE A N 1
ATOM 3886 C CA . ILE A 1 474 ? -13.859 -5.211 0.828 1 91.44 474 ILE A CA 1
ATOM 3887 C C . ILE A 1 474 ? -13.195 -5.883 2.027 1 91.44 474 ILE A C 1
ATOM 3889 O O . ILE A 1 474 ? -12.156 -5.418 2.51 1 91.44 474 ILE A O 1
ATOM 3893 N N . LYS A 1 475 ? -13.633 -6.902 2.387 1 83.69 475 LYS A N 1
ATOM 3894 C CA . LYS A 1 475 ? -13.258 -7.523 3.654 1 83.69 475 LYS A CA 1
ATOM 3895 C C . LYS A 1 475 ? -11.781 -7.918 3.66 1 83.69 475 LYS A C 1
ATOM 3897 O O . LYS A 1 475 ? -11.086 -7.707 4.652 1 83.69 475 LYS A O 1
ATOM 3902 N N . ASN A 1 476 ? -11.328 -8.43 2.555 1 88.25 476 ASN A N 1
ATOM 3903 C CA . ASN A 1 476 ? -9.984 -8.992 2.572 1 88.25 476 ASN A CA 1
ATOM 3904 C C . ASN A 1 476 ? -8.922 -7.91 2.42 1 88.25 476 ASN A C 1
ATOM 3906 O O . ASN A 1 476 ? -7.738 -8.211 2.27 1 88.25 476 ASN A O 1
ATOM 3910 N N . PHE A 1 477 ? -9.32 -6.66 2.459 1 90.81 477 PHE A N 1
ATOM 3911 C CA . PHE A 1 477 ? -8.344 -5.578 2.547 1 90.81 477 PHE A CA 1
ATOM 3912 C C . PHE A 1 477 ? -7.883 -5.383 3.984 1 90.81 477 PHE A C 1
ATOM 3914 O O . PHE A 1 477 ? -6.852 -4.754 4.23 1 90.81 477 PHE A O 1
ATOM 3921 N N . ASN A 1 478 ? -8.648 -5.934 4.898 1 85.31 478 ASN A N 1
ATOM 3922 C CA . ASN A 1 478 ? -8.289 -5.898 6.312 1 85.31 478 ASN A CA 1
ATOM 3923 C C . ASN A 1 478 ? -7.598 -7.188 6.746 1 85.31 478 ASN A C 1
ATOM 3925 O O . ASN A 1 478 ? -7.816 -8.242 6.152 1 85.31 478 ASN A O 1
ATOM 3929 N N . ILE A 1 479 ? -6.68 -6.992 7.684 1 87.62 479 ILE A N 1
ATOM 3930 C CA . ILE A 1 479 ? -6.242 -8.156 8.445 1 87.62 479 ILE A CA 1
ATOM 3931 C C . ILE A 1 479 ? -7.211 -8.406 9.602 1 87.62 479 ILE A C 1
ATOM 3933 O O . ILE A 1 479 ? -7.684 -7.469 10.242 1 87.62 479 ILE A O 1
ATOM 3937 N N . VAL A 1 480 ? -7.52 -9.562 9.789 1 80.69 480 VAL A N 1
ATOM 3938 C CA . VAL A 1 480 ? -8.461 -9.898 10.852 1 80.69 480 VAL A CA 1
ATOM 3939 C C . VAL A 1 480 ? -7.949 -9.344 12.18 1 80.69 480 VAL A C 1
ATOM 3941 O O . VAL A 1 480 ? -6.762 -9.461 12.492 1 80.69 480 VAL A O 1
ATOM 3944 N N . LYS A 1 481 ? -8.844 -8.688 12.922 1 73.88 481 LYS A N 1
ATOM 3945 C CA . LYS A 1 481 ? -8.477 -8.062 14.188 1 73.88 481 LYS A CA 1
ATOM 3946 C C . LYS A 1 481 ? -8.148 -9.117 15.242 1 73.88 481 LYS A C 1
ATOM 3948 O O . LYS A 1 481 ? -8.742 -10.195 15.25 1 73.88 481 LYS A O 1
ATOM 3953 N N . ARG A 1 482 ? -7.203 -8.719 16.031 1 62.5 482 ARG A N 1
ATOM 3954 C CA . ARG A 1 482 ? -6.848 -9.586 17.141 1 62.5 482 ARG A CA 1
ATOM 3955 C C . ARG A 1 482 ? -7.969 -9.641 18.172 1 62.5 482 ARG A C 1
ATOM 3957 O O . ARG A 1 482 ? -8.43 -8.602 18.656 1 62.5 482 ARG A O 1
ATOM 3964 N N . THR A 1 483 ? -8.789 -10.539 18.156 1 56.19 483 THR A N 1
ATOM 3965 C CA . THR A 1 483 ? -9.711 -10.695 19.266 1 56.19 483 THR A CA 1
ATOM 3966 C C . THR A 1 483 ? -9.102 -11.562 20.359 1 56.19 483 THR A C 1
ATOM 3968 O O . THR A 1 483 ? -8.195 -12.359 20.094 1 56.19 483 THR A O 1
ATOM 3971 N N . ILE A 1 484 ? -9.273 -11.211 21.703 1 46.12 484 ILE A N 1
ATOM 3972 C CA . ILE A 1 484 ? -8.828 -12.008 22.844 1 46.12 484 ILE A CA 1
ATOM 3973 C C . ILE A 1 484 ? -8.859 -13.484 22.484 1 46.12 484 ILE A C 1
ATOM 3975 O O . ILE A 1 484 ? -7.961 -14.242 22.859 1 46.12 484 ILE A O 1
ATOM 3979 N N . ASP A 1 485 ? -9.758 -13.859 21.797 1 40.31 485 ASP A N 1
ATOM 3980 C CA . ASP A 1 485 ? -9.859 -15.273 21.453 1 40.31 485 ASP A CA 1
ATOM 3981 C C . ASP A 1 485 ? -8.875 -15.641 20.344 1 40.31 485 ASP A C 1
ATOM 3983 O O . ASP A 1 485 ? -8.609 -16.828 20.125 1 40.31 485 ASP A O 1
ATOM 3987 N N . SER A 1 486 ? -8.484 -14.758 19.734 1 42.72 486 SER A N 1
ATOM 3988 C CA . SER A 1 486 ? -7.617 -15.07 18.594 1 42.72 486 SER A CA 1
ATOM 3989 C C . SER A 1 486 ? -6.148 -15.055 19 1 42.72 486 SER A C 1
ATOM 3991 O O . SER A 1 486 ? -5.27 -15.344 18.188 1 42.72 486 SER A O 1
ATOM 3993 N N . GLU A 1 487 ? -5.672 -14.398 20.031 1 39.31 487 GLU A N 1
ATOM 3994 C CA . GLU A 1 487 ? -4.305 -14.492 20.531 1 39.31 487 GLU A CA 1
ATOM 3995 C C . GLU A 1 487 ? -4.09 -15.789 21.297 1 39.31 487 GLU A C 1
ATOM 3997 O O . GLU A 1 487 ? -4.953 -16.219 22.078 1 39.31 487 GLU A O 1
ATOM 4002 N N . MET B 1 1 ? 2.986 29.344 -54.281 1 26.16 1 MET B N 1
ATOM 4003 C CA . MET B 1 1 ? 4.277 29 -53.688 1 26.16 1 MET B CA 1
ATOM 4004 C C . MET B 1 1 ? 4.172 28.906 -52.188 1 26.16 1 MET B C 1
ATOM 4006 O O . MET B 1 1 ? 5.051 28.344 -51.531 1 26.16 1 MET B O 1
ATOM 4010 N N . LEU B 1 2 ? 3.336 29.797 -51.531 1 32.41 2 LEU B N 1
ATOM 4011 C CA . LEU B 1 2 ? 3.082 30.031 -50.125 1 32.41 2 LEU B CA 1
ATOM 4012 C C . LEU B 1 2 ? 2.543 28.781 -49.438 1 32.41 2 LEU B C 1
ATOM 4014 O O . LEU B 1 2 ? 2.434 28.734 -48.219 1 32.41 2 LEU B O 1
ATOM 4018 N N . ILE B 1 3 ? 1.768 28 -50.219 1 34.5 3 ILE B N 1
ATOM 4019 C CA . ILE B 1 3 ? 0.964 26.859 -49.781 1 34.5 3 ILE B CA 1
ATOM 4020 C C . ILE B 1 3 ? 1.841 25.859 -49.031 1 34.5 3 ILE B C 1
ATOM 4022 O O . ILE B 1 3 ? 1.384 25.203 -48.094 1 34.5 3 ILE B O 1
ATOM 4026 N N . ASN B 1 4 ? 3.053 25.641 -49.562 1 34.81 4 ASN B N 1
ATOM 4027 C CA . ASN B 1 4 ? 3.76 24.375 -49.406 1 34.81 4 ASN B CA 1
ATOM 4028 C C . ASN B 1 4 ? 4.254 24.203 -47.969 1 34.81 4 ASN B C 1
ATOM 4030 O O . ASN B 1 4 ? 4.699 23.125 -47.594 1 34.81 4 ASN B O 1
ATOM 4034 N N . TYR B 1 5 ? 4.656 25.344 -47.281 1 35.5 5 TYR B N 1
ATOM 4035 C CA . TYR B 1 5 ? 5.539 25.234 -46.125 1 35.5 5 TYR B CA 1
ATOM 4036 C C . TYR B 1 5 ? 4.77 24.75 -44.906 1 35.5 5 TYR B C 1
ATOM 4038 O O . TYR B 1 5 ? 5.289 24.766 -43.781 1 35.5 5 TYR B O 1
ATOM 4046 N N . ASN B 1 6 ? 3.438 24.609 -45 1 35.19 6 ASN B N 1
ATOM 4047 C CA . ASN B 1 6 ? 2.811 24.125 -43.781 1 35.19 6 ASN B CA 1
ATOM 4048 C C . ASN B 1 6 ? 3.408 22.781 -43.344 1 35.19 6 ASN B C 1
ATOM 4050 O O . ASN B 1 6 ? 2.902 21.719 -43.719 1 35.19 6 ASN B O 1
ATOM 4054 N N . LEU B 1 7 ? 4.641 22.516 -43.688 1 35.84 7 LEU B N 1
ATOM 4055 C CA . LEU B 1 7 ? 5.32 21.391 -43.062 1 35.84 7 LEU B CA 1
ATOM 4056 C C . LEU B 1 7 ? 4.973 21.312 -41.562 1 35.84 7 LEU B C 1
ATOM 4058 O O . LEU B 1 7 ? 5.234 22.25 -40.812 1 35.84 7 LEU B O 1
ATOM 4062 N N . LEU B 1 8 ? 3.875 20.703 -41.188 1 36.03 8 LEU B N 1
ATOM 4063 C CA . LEU B 1 8 ? 3.359 20.172 -39.938 1 36.03 8 LEU B CA 1
ATOM 4064 C C . LEU B 1 8 ? 4.496 19.719 -39.031 1 36.03 8 LEU B C 1
ATOM 4066 O O . LEU B 1 8 ? 5.199 18.75 -39.344 1 36.03 8 LEU B O 1
ATOM 4070 N N . ILE B 1 9 ? 5.215 20.578 -38.438 1 37.22 9 ILE B N 1
ATOM 4071 C CA . ILE B 1 9 ? 6.078 20.266 -37.312 1 37.22 9 ILE B CA 1
ATOM 4072 C C . ILE B 1 9 ? 5.375 19.266 -36.375 1 37.22 9 ILE B C 1
ATOM 4074 O O . ILE B 1 9 ? 4.379 19.594 -35.75 1 37.22 9 ILE B O 1
ATOM 4078 N N . PHE B 1 10 ? 5.055 18.078 -36.812 1 38.38 10 PHE B N 1
ATOM 4079 C CA . PHE B 1 10 ? 4.855 16.969 -35.875 1 38.38 10 PHE B CA 1
ATOM 4080 C C . PHE B 1 10 ? 5.824 17.078 -34.719 1 38.38 10 PHE B C 1
ATOM 4082 O O . PHE B 1 10 ? 7.02 16.828 -34.875 1 38.38 10 PHE B O 1
ATOM 4089 N N . ALA B 1 11 ? 5.664 18.062 -33.844 1 35.56 11 ALA B N 1
ATOM 4090 C CA . ALA B 1 11 ? 6.312 18.016 -32.531 1 35.56 11 ALA B CA 1
ATOM 4091 C C . ALA B 1 11 ? 6.355 16.594 -32 1 35.56 11 ALA B C 1
ATOM 4093 O O . ALA B 1 11 ? 5.328 16.031 -31.609 1 35.56 11 ALA B O 1
ATOM 4094 N N . ILE B 1 12 ? 7.051 15.711 -32.562 1 38.72 12 ILE B N 1
ATOM 4095 C CA . ILE B 1 12 ? 7.527 14.516 -31.891 1 38.72 12 ILE B CA 1
ATOM 4096 C C . ILE B 1 12 ? 7.801 14.828 -30.422 1 38.72 12 ILE B C 1
ATOM 4098 O O . ILE B 1 12 ? 8.719 15.594 -30.109 1 38.72 12 ILE B O 1
ATOM 4102 N N . ILE B 1 13 ? 6.918 15.094 -29.656 1 40.41 13 ILE B N 1
ATOM 4103 C CA . ILE B 1 13 ? 7.152 14.922 -28.219 1 40.41 13 ILE B CA 1
ATOM 4104 C C . ILE B 1 13 ? 8.016 13.68 -27.984 1 40.41 13 ILE B C 1
ATOM 4106 O O . ILE B 1 13 ? 7.539 12.547 -28.125 1 40.41 13 ILE B O 1
ATOM 4110 N N . ILE B 1 14 ? 9.18 13.594 -28.516 1 39.41 14 ILE B N 1
ATOM 4111 C CA . ILE B 1 14 ? 10.211 12.688 -28.016 1 39.41 14 ILE B CA 1
ATOM 4112 C C . ILE B 1 14 ? 10.156 12.641 -26.484 1 39.41 14 ILE B C 1
ATOM 4114 O O . ILE B 1 14 ? 10.453 13.625 -25.812 1 39.41 14 ILE B O 1
ATOM 4118 N N . LYS B 1 15 ? 9.18 12.109 -25.969 1 45 15 LYS B N 1
ATOM 4119 C CA . LYS B 1 15 ? 9.406 11.695 -24.578 1 45 15 LYS B CA 1
ATOM 4120 C C . LYS B 1 15 ? 10.844 11.219 -24.391 1 45 15 LYS B C 1
ATOM 4122 O O . LYS B 1 15 ? 11.242 10.188 -24.938 1 45 15 LYS B O 1
ATOM 4127 N N . LEU B 1 16 ? 11.836 11.992 -24.391 1 48.38 16 LEU B N 1
ATOM 4128 C CA . LEU B 1 16 ? 13.164 11.641 -23.906 1 48.38 16 LEU B CA 1
ATOM 4129 C C . LEU B 1 16 ? 13.07 10.617 -22.781 1 48.38 16 LEU B C 1
ATOM 4131 O O . LEU B 1 16 ? 12.969 10.984 -21.609 1 48.38 16 LEU B O 1
ATOM 4135 N N . SER B 1 17 ? 12.289 9.656 -22.953 1 58.81 17 SER B N 1
ATOM 4136 C CA . SER B 1 17 ? 12.266 8.617 -21.922 1 58.81 17 SER B CA 1
ATOM 4137 C C . SER B 1 17 ? 13.656 8.047 -21.672 1 58.81 17 SER B C 1
ATOM 4139 O O . SER B 1 17 ? 14.391 7.754 -22.625 1 58.81 17 SER B O 1
ATOM 4141 N N . TYR B 1 18 ? 14.305 8.391 -20.578 1 71 18 TYR B N 1
ATOM 4142 C CA . TYR B 1 18 ? 15.57 7.824 -20.141 1 71 18 TYR B CA 1
ATOM 4143 C C . TYR B 1 18 ? 15.602 6.316 -20.344 1 71 18 TYR B C 1
ATOM 4145 O O . TYR B 1 18 ? 14.656 5.617 -19.984 1 71 18 TYR B O 1
ATOM 4153 N N . GLN B 1 19 ? 16.328 5.844 -21.312 1 92.75 19 GLN B N 1
ATOM 4154 C CA . GLN B 1 19 ? 16.578 4.418 -21.5 1 92.75 19 GLN B CA 1
ATOM 4155 C C . GLN B 1 19 ? 17.5 3.873 -20.406 1 92.75 19 GLN B C 1
ATOM 4157 O O . GLN B 1 19 ? 18.656 4.277 -20.312 1 92.75 19 GLN B O 1
ATOM 4162 N N . PHE B 1 20 ? 16.938 3.027 -19.531 1 97.94 20 PHE B N 1
ATOM 4163 C CA . PHE B 1 20 ? 17.719 2.404 -18.469 1 97.94 20 PHE B CA 1
ATOM 4164 C C . PHE B 1 20 ? 18.266 1.057 -18.922 1 97.94 20 PHE B C 1
ATOM 4166 O O . PHE B 1 20 ? 17.641 0.37 -19.734 1 97.94 20 PHE B O 1
ATOM 4173 N N . LYS B 1 21 ? 19.438 0.723 -18.5 1 98.38 21 LYS B N 1
ATOM 4174 C CA . LYS B 1 21 ? 20.016 -0.605 -18.672 1 98.38 21 LYS B CA 1
ATOM 4175 C C . LYS B 1 21 ? 19.656 -1.526 -17.516 1 98.38 21 LYS B C 1
ATOM 4177 O O . LYS B 1 21 ? 20.094 -1.305 -16.391 1 98.38 21 LYS B O 1
ATOM 4182 N N . ILE B 1 22 ? 18.891 -2.586 -17.812 1 98.75 22 ILE B N 1
ATOM 4183 C CA . ILE B 1 22 ? 18.328 -3.414 -16.75 1 98.75 22 ILE B CA 1
ATOM 4184 C C . ILE B 1 22 ? 18.75 -4.871 -16.953 1 98.75 22 ILE B C 1
ATOM 4186 O O . ILE B 1 22 ? 18.703 -5.379 -18.078 1 98.75 22 ILE B O 1
ATOM 4190 N N . LEU B 1 23 ? 19.188 -5.512 -15.93 1 98.81 23 LEU B N 1
ATOM 4191 C CA . LEU B 1 23 ? 19.5 -6.938 -15.945 1 98.81 23 LEU B CA 1
ATOM 4192 C C . LEU B 1 23 ? 18.406 -7.738 -15.242 1 98.81 23 LEU B C 1
ATOM 4194 O O . LEU B 1 23 ? 18.078 -7.457 -14.086 1 98.81 23 LEU B O 1
ATOM 4198 N N . VAL B 1 24 ? 17.859 -8.695 -15.891 1 98.69 24 VAL B N 1
ATOM 4199 C CA . VAL B 1 24 ? 16.875 -9.625 -15.328 1 98.69 24 VAL B CA 1
ATOM 4200 C C . VAL B 1 24 ? 17.5 -11.016 -15.195 1 98.69 24 VAL B C 1
ATOM 4202 O O . VAL B 1 24 ? 18.172 -11.492 -16.109 1 98.69 24 VAL B O 1
ATOM 4205 N N . TYR B 1 25 ? 17.344 -11.617 -14.031 1 98.12 25 TYR B N 1
ATOM 4206 C CA . TYR B 1 25 ? 17.844 -12.969 -13.805 1 98.12 25 TYR B CA 1
ATOM 4207 C C . TYR B 1 25 ? 16.719 -13.992 -13.836 1 98.12 25 TYR B C 1
ATOM 4209 O O . TYR B 1 25 ? 15.75 -13.875 -13.07 1 98.12 25 TYR B O 1
ATOM 4217 N N . ASN B 1 26 ? 16.812 -14.984 -14.68 1 97.06 26 ASN B N 1
ATOM 4218 C CA . ASN B 1 26 ? 15.797 -16.016 -14.852 1 97.06 26 ASN B CA 1
ATOM 4219 C C . ASN B 1 26 ? 16.328 -17.391 -14.461 1 97.06 26 ASN B C 1
ATOM 4221 O O . ASN B 1 26 ? 17.062 -18.016 -15.227 1 97.06 26 ASN B O 1
ATOM 4225 N N . PRO B 1 27 ? 15.945 -17.812 -13.242 1 95.06 27 PRO B N 1
ATOM 4226 C CA . PRO B 1 27 ? 16.234 -19.219 -12.938 1 95.06 27 PRO B CA 1
ATOM 4227 C C . PRO B 1 27 ? 15.32 -20.188 -13.695 1 95.06 27 PRO B C 1
ATOM 4229 O O . PRO B 1 27 ? 14.148 -20.344 -13.344 1 95.06 27 PRO B O 1
ATOM 4232 N N . VAL B 1 28 ? 15.883 -20.922 -14.656 1 93.94 28 VAL B N 1
ATOM 4233 C CA . VAL B 1 28 ? 15.062 -21.703 -15.57 1 93.94 28 VAL B CA 1
ATOM 4234 C C . VAL B 1 28 ? 14.773 -23.078 -14.969 1 93.94 28 VAL B C 1
ATOM 4236 O O . VAL B 1 28 ? 15.195 -24.094 -15.508 1 93.94 28 VAL B O 1
ATOM 4239 N N . PHE B 1 29 ? 14.039 -23.078 -13.883 1 91.12 29 PHE B N 1
ATOM 4240 C CA . PHE B 1 29 ? 13.766 -24.359 -13.242 1 91.12 29 PHE B CA 1
ATOM 4241 C C . PHE B 1 29 ? 12.336 -24.812 -13.523 1 91.12 29 PHE B C 1
ATOM 4243 O O . PHE B 1 29 ? 12.039 -26 -13.469 1 91.12 29 PHE B O 1
ATOM 4250 N N . GLY B 1 30 ? 11.469 -23.844 -13.766 1 89.44 30 GLY B N 1
ATOM 4251 C CA . GLY B 1 30 ? 10.07 -24.141 -14.039 1 89.44 30 GLY B CA 1
ATOM 4252 C C . GLY B 1 30 ? 9.43 -23.156 -15 1 89.44 30 GLY B C 1
ATOM 4253 O O . GLY B 1 30 ? 9.789 -21.984 -15.023 1 89.44 30 GLY B O 1
ATOM 4254 N N . THR B 1 31 ? 8.453 -23.641 -15.68 1 87.75 31 THR B N 1
ATOM 4255 C CA . THR B 1 31 ? 7.863 -22.875 -16.781 1 87.75 31 THR B CA 1
ATOM 4256 C C . THR B 1 31 ? 7.191 -21.609 -16.266 1 87.75 31 THR B C 1
ATOM 4258 O O . THR B 1 31 ? 7.395 -20.516 -16.812 1 87.75 31 THR B O 1
ATOM 4261 N N . SER B 1 32 ? 6.426 -21.703 -15.234 1 87.88 32 SER B N 1
ATOM 4262 C CA . SER B 1 32 ? 5.668 -20.562 -14.727 1 87.88 32 SER B CA 1
ATOM 4263 C C . SER B 1 32 ? 6.598 -19.453 -14.25 1 87.88 32 SER B C 1
ATOM 4265 O O . SER B 1 32 ? 6.375 -18.281 -14.547 1 87.88 32 SER B O 1
ATOM 4267 N N . HIS B 1 33 ? 7.609 -19.797 -13.523 1 91.69 33 HIS B N 1
ATOM 4268 C CA . HIS B 1 33 ? 8.562 -18.812 -13.016 1 91.69 33 HIS B CA 1
ATOM 4269 C C . HIS B 1 33 ? 9.406 -18.219 -14.133 1 91.69 33 HIS B C 1
ATOM 4271 O O . HIS B 1 33 ? 9.641 -17.016 -14.172 1 91.69 33 HIS B O 1
ATOM 4277 N N . SER B 1 34 ? 9.875 -19.125 -15 1 93.5 34 SER B N 1
ATOM 4278 C CA . SER B 1 34 ? 10.664 -18.656 -16.141 1 93.5 34 SER B CA 1
ATOM 4279 C C . SER B 1 34 ? 9.859 -17.703 -17.016 1 93.5 34 SER B C 1
ATOM 4281 O O . SER B 1 34 ? 10.359 -16.656 -17.422 1 93.5 34 SER B O 1
ATOM 4283 N N . ASN B 1 35 ? 8.625 -18.109 -17.281 1 92.19 35 ASN B N 1
ATOM 4284 C CA . ASN B 1 35 ? 7.754 -17.25 -18.078 1 92.19 35 ASN B CA 1
ATOM 4285 C C . ASN B 1 35 ? 7.543 -15.898 -17.422 1 92.19 35 ASN B C 1
ATOM 4287 O O . ASN B 1 35 ? 7.477 -14.867 -18.094 1 92.19 35 ASN B O 1
ATOM 4291 N N . HIS B 1 36 ? 7.391 -15.922 -16.125 1 94.56 36 HIS B N 1
ATOM 4292 C CA . HIS B 1 36 ? 7.207 -14.68 -15.383 1 94.56 36 HIS B CA 1
ATOM 4293 C C . HIS B 1 36 ? 8.383 -13.734 -15.586 1 94.56 36 HIS B C 1
ATOM 4295 O O . HIS B 1 36 ? 8.195 -12.555 -15.914 1 94.56 36 HIS B O 1
ATOM 4301 N N . MET B 1 37 ? 9.578 -14.195 -15.461 1 97.25 37 MET B N 1
ATOM 4302 C CA . MET B 1 37 ? 10.781 -13.375 -15.602 1 97.25 37 MET B CA 1
ATOM 4303 C C . MET B 1 37 ? 10.969 -12.93 -17.047 1 97.25 37 MET B C 1
ATOM 4305 O O . MET B 1 37 ? 11.359 -11.789 -17.297 1 97.25 37 MET B O 1
ATOM 4309 N N . ILE B 1 38 ? 10.664 -13.82 -17.953 1 97.12 38 ILE B N 1
ATOM 4310 C CA . ILE B 1 38 ? 10.797 -13.492 -19.359 1 97.12 38 ILE B CA 1
ATOM 4311 C C . ILE B 1 38 ? 9.805 -12.383 -19.734 1 97.12 38 ILE B C 1
ATOM 4313 O O . ILE B 1 38 ? 10.164 -11.422 -20.406 1 97.12 38 ILE B O 1
ATOM 4317 N N . LYS B 1 39 ? 8.602 -12.539 -19.266 1 96.38 39 LYS B N 1
ATOM 4318 C CA . LYS B 1 39 ? 7.59 -11.531 -19.562 1 96.38 39 LYS B CA 1
ATOM 4319 C C . LYS B 1 39 ? 7.992 -10.172 -18.984 1 96.38 39 LYS B C 1
ATOM 4321 O O . LYS B 1 39 ? 7.738 -9.133 -19.594 1 96.38 39 LYS B O 1
ATOM 4326 N N . ILE B 1 40 ? 8.586 -10.133 -17.812 1 98.19 40 ILE B N 1
ATOM 4327 C CA . ILE B 1 40 ? 9.078 -8.898 -17.219 1 98.19 40 ILE B CA 1
ATOM 4328 C C . ILE B 1 40 ? 10.141 -8.273 -18.125 1 98.19 40 ILE B C 1
ATOM 4330 O O . ILE B 1 40 ? 10.07 -7.09 -18.453 1 98.19 40 ILE B O 1
ATOM 4334 N N . ALA B 1 41 ? 11.094 -9.094 -18.547 1 98.38 41 ALA B N 1
ATOM 4335 C CA . ALA B 1 41 ? 12.18 -8.617 -19.406 1 98.38 41 ALA B CA 1
ATOM 4336 C C . ALA B 1 41 ? 11.633 -8.055 -20.719 1 98.38 41 ALA B C 1
ATOM 4338 O O . ALA B 1 41 ? 12.008 -6.961 -21.125 1 98.38 41 ALA B O 1
ATOM 4339 N N . GLU B 1 42 ? 10.758 -8.789 -21.312 1 97.44 42 GLU B N 1
ATOM 4340 C CA . GLU B 1 42 ? 10.195 -8.383 -22.594 1 97.44 42 GLU B CA 1
ATOM 4341 C C . GLU B 1 42 ? 9.367 -7.109 -22.453 1 97.44 42 GLU B C 1
ATOM 4343 O O . GLU B 1 42 ? 9.445 -6.219 -23.297 1 97.44 42 GLU B O 1
ATOM 4348 N N . PHE B 1 43 ? 8.57 -7.043 -21.422 1 96.81 43 PHE B N 1
ATOM 4349 C CA . PHE B 1 43 ? 7.727 -5.879 -21.188 1 96.81 43 PHE B CA 1
ATOM 4350 C C . PHE B 1 43 ? 8.578 -4.617 -21.062 1 96.81 43 PHE B C 1
ATOM 4352 O O . PHE B 1 43 ? 8.266 -3.594 -21.672 1 96.81 43 PHE B O 1
ATOM 4359 N N . LEU B 1 44 ? 9.633 -4.664 -20.266 1 98.12 44 LEU B N 1
ATOM 4360 C CA . LEU B 1 44 ? 10.492 -3.506 -20.062 1 98.12 44 LEU B CA 1
ATOM 4361 C C . LEU B 1 44 ? 11.227 -3.137 -21.344 1 98.12 44 LEU B C 1
ATOM 4363 O O . LEU B 1 44 ? 11.391 -1.955 -21.656 1 98.12 44 LEU B O 1
ATOM 4367 N N . ALA B 1 45 ? 11.648 -4.16 -22.109 1 97.88 45 ALA B N 1
ATOM 4368 C CA . ALA B 1 45 ? 12.297 -3.908 -23.406 1 97.88 45 ALA B CA 1
ATOM 4369 C C . ALA B 1 45 ? 11.328 -3.254 -24.375 1 97.88 45 ALA B C 1
ATOM 4371 O O . ALA B 1 45 ? 11.695 -2.324 -25.109 1 97.88 45 ALA B O 1
ATOM 4372 N N . GLU B 1 46 ? 10.117 -3.74 -24.391 1 95.88 46 GLU B N 1
ATOM 4373 C CA . GLU B 1 46 ? 9.086 -3.189 -25.266 1 95.88 46 GLU B CA 1
ATOM 4374 C C . GLU B 1 46 ? 8.781 -1.738 -24.922 1 95.88 46 GLU B C 1
ATOM 4376 O O . GLU B 1 46 ? 8.312 -0.973 -25.766 1 95.88 46 GLU B O 1
ATOM 4381 N N . ASN B 1 47 ? 8.984 -1.403 -23.703 1 96.06 47 ASN B N 1
ATOM 4382 C CA . ASN B 1 47 ? 8.703 -0.041 -23.25 1 96.06 47 ASN B CA 1
ATOM 4383 C C . ASN B 1 47 ? 9.953 0.831 -23.281 1 96.06 47 ASN B C 1
ATOM 4385 O O . ASN B 1 47 ? 10.062 1.798 -22.531 1 96.06 47 ASN B O 1
ATOM 4389 N N . GLY B 1 48 ? 10.984 0.459 -24.031 1 96.25 48 GLY B N 1
ATOM 4390 C CA . GLY B 1 48 ? 12.047 1.368 -24.422 1 96.25 48 GLY B CA 1
ATOM 4391 C C . GLY B 1 48 ? 13.312 1.205 -23.609 1 96.25 48 GLY B C 1
ATOM 4392 O O . GLY B 1 48 ? 14.289 1.932 -23.828 1 96.25 48 GLY B O 1
ATOM 4393 N N . HIS B 1 49 ? 13.422 0.252 -22.719 1 98.06 49 HIS B N 1
ATOM 4394 C CA . HIS B 1 49 ? 14.633 0.073 -21.906 1 98.06 49 HIS B CA 1
ATOM 4395 C C . HIS B 1 49 ? 15.562 -0.951 -22.547 1 98.06 49 HIS B C 1
ATOM 4397 O O . HIS B 1 49 ? 15.141 -1.763 -23.359 1 98.06 49 HIS B O 1
ATOM 4403 N N . ASP B 1 50 ? 16.875 -0.804 -22.281 1 98.06 50 ASP B N 1
ATOM 4404 C CA . ASP B 1 50 ? 17.875 -1.783 -22.688 1 98.06 50 ASP B CA 1
ATOM 4405 C C . ASP B 1 50 ? 17.953 -2.934 -21.688 1 98.06 50 ASP B C 1
ATOM 4407 O O . ASP B 1 50 ? 18.641 -2.836 -20.672 1 98.06 50 ASP B O 1
ATOM 4411 N N . VAL B 1 51 ? 17.328 -4.047 -22.047 1 98.44 51 VAL B N 1
ATOM 4412 C CA . VAL B 1 51 ? 17.141 -5.125 -21.078 1 98.44 51 VAL B CA 1
ATOM 4413 C C . VAL B 1 51 ? 17.969 -6.34 -21.5 1 98.44 51 VAL B C 1
ATOM 4415 O O . VAL B 1 51 ? 17.906 -6.766 -22.656 1 98.44 51 VAL B O 1
ATOM 4418 N N . THR B 1 52 ? 18.719 -6.824 -20.609 1 98.31 52 THR B N 1
ATOM 4419 C CA . THR B 1 52 ? 19.422 -8.102 -20.734 1 98.31 52 THR B CA 1
ATOM 4420 C C . THR B 1 52 ? 18.859 -9.125 -19.75 1 98.31 52 THR B C 1
ATOM 4422 O O . THR B 1 52 ? 18.625 -8.805 -18.594 1 98.31 52 THR B O 1
ATOM 4425 N N . ILE B 1 53 ? 18.609 -10.305 -20.234 1 98.19 53 ILE B N 1
ATOM 4426 C CA . ILE B 1 53 ? 18.125 -11.383 -19.359 1 98.19 53 ILE B CA 1
ATOM 4427 C C . ILE B 1 53 ? 19.125 -12.531 -19.375 1 98.19 53 ILE B C 1
ATOM 4429 O O . ILE B 1 53 ? 19.547 -12.992 -20.438 1 98.19 53 ILE B O 1
ATOM 4433 N N . ILE B 1 54 ? 19.531 -12.953 -18.188 1 97.25 54 ILE B N 1
ATOM 4434 C CA . ILE B 1 54 ? 20.344 -14.156 -18.031 1 97.25 54 ILE B CA 1
ATOM 4435 C C . ILE B 1 54 ? 19.453 -15.367 -17.812 1 97.25 54 ILE B C 1
ATOM 4437 O O . ILE B 1 54 ? 18.703 -15.43 -16.828 1 97.25 54 ILE B O 1
ATOM 4441 N N . HIS B 1 55 ? 19.5 -16.297 -18.719 1 96.5 55 HIS B N 1
ATOM 4442 C CA . HIS B 1 55 ? 18.875 -17.594 -18.5 1 96.5 55 HIS B CA 1
ATOM 4443 C C . HIS B 1 55 ? 19.844 -18.562 -17.828 1 96.5 55 HIS B C 1
ATOM 4445 O O . HIS B 1 55 ? 20.812 -19.016 -18.438 1 96.5 55 HIS B O 1
ATOM 4451 N N . ALA B 1 56 ? 19.625 -18.859 -16.531 1 95.75 56 ALA B N 1
ATOM 4452 C CA . ALA B 1 56 ? 20.391 -19.875 -15.836 1 95.75 56 ALA B CA 1
ATOM 4453 C C . ALA B 1 56 ? 19.828 -21.281 -16.094 1 95.75 56 ALA B C 1
ATOM 4455 O O . ALA B 1 56 ? 18.734 -21.609 -15.609 1 95.75 56 ALA B O 1
ATOM 4456 N N . PRO B 1 57 ? 20.562 -22.094 -16.797 1 93.69 57 PRO B N 1
ATOM 4457 C CA . PRO B 1 57 ? 20 -23.406 -17.141 1 93.69 57 PRO B CA 1
ATOM 4458 C C . PRO B 1 57 ? 19.953 -24.359 -15.953 1 93.69 57 PRO B C 1
ATOM 4460 O O . PRO B 1 57 ? 21 -24.734 -15.414 1 93.69 57 PRO B O 1
ATOM 4463 N N . MET B 1 58 ? 18.766 -24.719 -15.57 1 94.94 58 MET B N 1
ATOM 4464 C CA . MET B 1 58 ? 18.594 -25.594 -14.414 1 94.94 58 MET B CA 1
ATOM 4465 C C . MET B 1 58 ? 17.797 -26.844 -14.789 1 94.94 58 MET B C 1
ATOM 4467 O O . MET B 1 58 ? 18.156 -27.953 -14.383 1 94.94 58 MET B O 1
ATOM 4471 N N . ASN B 1 59 ? 16.75 -26.672 -15.469 1 93.06 59 ASN B N 1
ATOM 4472 C CA . ASN B 1 59 ? 15.836 -27.719 -15.906 1 93.06 59 ASN B CA 1
ATOM 4473 C C . ASN B 1 59 ? 15.758 -27.797 -17.422 1 93.06 59 ASN B C 1
ATOM 4475 O O . ASN B 1 59 ? 15.117 -26.953 -18.062 1 93.06 59 ASN B O 1
ATOM 4479 N N . PRO B 1 60 ? 16.344 -28.812 -18.062 1 89.81 60 PRO B N 1
ATOM 4480 C CA . PRO B 1 60 ? 16.359 -28.922 -19.531 1 89.81 60 PRO B CA 1
ATOM 4481 C C . PRO B 1 60 ? 14.961 -29.109 -20.125 1 89.81 60 PRO B C 1
ATOM 4483 O O . PRO B 1 60 ? 14.773 -28.953 -21.328 1 89.81 60 PRO B O 1
ATOM 4486 N N . LYS B 1 61 ? 14.008 -29.375 -19.312 1 86.44 61 LYS B N 1
ATOM 4487 C CA . LYS B 1 61 ? 12.648 -29.609 -19.781 1 86.44 61 LYS B CA 1
ATOM 4488 C C . LYS B 1 61 ? 11.852 -28.312 -19.828 1 86.44 61 LYS B C 1
ATOM 4490 O O . LYS B 1 61 ? 10.688 -28.297 -20.25 1 86.44 61 LYS B O 1
ATOM 4495 N N . THR B 1 62 ? 12.414 -27.25 -19.359 1 87.19 62 THR B N 1
ATOM 4496 C CA . THR B 1 62 ? 11.742 -25.969 -19.344 1 87.19 62 THR B CA 1
ATOM 4497 C C . THR B 1 62 ? 12.141 -25.125 -20.547 1 87.19 62 THR B C 1
ATOM 4499 O O . THR B 1 62 ? 13.328 -24.891 -20.781 1 87.19 62 THR B O 1
ATOM 4502 N N . ASN B 1 63 ? 11.102 -24.656 -21.266 1 81.44 63 ASN B N 1
ATOM 4503 C CA . ASN B 1 63 ? 11.359 -23.781 -22.422 1 81.44 63 ASN B CA 1
ATOM 4504 C C . ASN B 1 63 ? 11.578 -22.344 -21.984 1 81.44 63 ASN B C 1
ATOM 4506 O O . ASN B 1 63 ? 10.812 -21.812 -21.188 1 81.44 63 ASN B O 1
ATOM 4510 N N . ASP B 1 64 ? 12.617 -21.75 -22.484 1 84.38 64 ASP B N 1
ATOM 4511 C CA . ASP B 1 64 ? 12.945 -20.375 -22.109 1 84.38 64 ASP B CA 1
ATOM 4512 C C . ASP B 1 64 ? 13.227 -19.531 -23.359 1 84.38 64 ASP B C 1
ATOM 4514 O O . ASP B 1 64 ? 13.891 -18.5 -23.266 1 84.38 64 ASP B O 1
ATOM 4518 N N . ASN B 1 65 ? 12.703 -19.891 -24.5 1 81 65 ASN B N 1
ATOM 4519 C CA . ASN B 1 65 ? 13.055 -19.234 -25.766 1 81 65 ASN B CA 1
ATOM 4520 C C . ASN B 1 65 ? 11.938 -18.328 -26.25 1 81 65 ASN B C 1
ATOM 4522 O O . ASN B 1 65 ? 11.938 -17.906 -27.406 1 81 65 ASN B O 1
ATOM 4526 N N . HIS B 1 66 ? 11.078 -17.891 -25.5 1 79.44 66 HIS B N 1
ATOM 4527 C CA . HIS B 1 66 ? 9.93 -17.141 -25.984 1 79.44 66 HIS B CA 1
ATOM 4528 C C . HIS B 1 66 ? 10.219 -15.641 -25.953 1 79.44 66 HIS B C 1
ATOM 4530 O O . HIS B 1 66 ? 9.469 -14.852 -26.547 1 79.44 66 HIS B O 1
ATOM 4536 N N . GLY B 1 67 ? 11.297 -15.18 -25.562 1 81.94 67 GLY B N 1
ATOM 4537 C CA . GLY B 1 67 ? 11.617 -13.766 -25.578 1 81.94 67 GLY B CA 1
ATOM 4538 C C . GLY B 1 67 ? 12.258 -13.297 -26.859 1 81.94 67 GLY B C 1
ATOM 4539 O O . GLY B 1 67 ? 13.039 -14.031 -27.469 1 81.94 67 GLY B O 1
ATOM 4540 N N . LYS B 1 68 ? 11.781 -12 -27.344 1 87.44 68 LYS B N 1
ATOM 4541 C CA . LYS B 1 68 ? 12.273 -11.547 -28.641 1 87.44 68 LYS B CA 1
ATOM 4542 C C . LYS B 1 68 ? 12.938 -10.172 -28.516 1 87.44 68 LYS B C 1
ATOM 4544 O O . LYS B 1 68 ? 13.734 -9.789 -29.391 1 87.44 68 LYS B O 1
ATOM 4549 N N . LYS B 1 69 ? 12.672 -9.492 -27.562 1 94.75 69 LYS B N 1
ATOM 4550 C CA . LYS B 1 69 ? 13.102 -8.102 -27.516 1 94.75 69 LYS B CA 1
ATOM 4551 C C . LYS B 1 69 ? 14.305 -7.926 -26.594 1 94.75 69 LYS B C 1
ATOM 4553 O O . LYS B 1 69 ? 15.242 -7.188 -26.922 1 94.75 69 LYS B O 1
ATOM 4558 N N . ALA B 1 70 ? 14.32 -8.586 -25.484 1 97.06 70 ALA B N 1
ATOM 4559 C CA . ALA B 1 70 ? 15.438 -8.484 -24.547 1 97.06 70 ALA B CA 1
ATOM 4560 C C . ALA B 1 70 ? 16.656 -9.242 -25.062 1 97.06 70 ALA B C 1
ATOM 4562 O O . ALA B 1 70 ? 16.516 -10.242 -25.766 1 97.06 70 ALA B O 1
ATOM 4563 N N . ARG B 1 71 ? 17.828 -8.75 -24.766 1 97.19 71 ARG B N 1
ATOM 4564 C CA . ARG B 1 71 ? 19.062 -9.477 -25.078 1 97.19 71 ARG B CA 1
ATOM 4565 C C . ARG B 1 71 ? 19.234 -10.688 -24.172 1 97.19 71 ARG B C 1
ATOM 4567 O O . ARG B 1 71 ? 19.234 -10.555 -22.938 1 97.19 71 ARG B O 1
ATOM 4574 N N . VAL B 1 72 ? 19.375 -11.867 -24.781 1 97 72 VAL B N 1
ATOM 4575 C CA . VAL B 1 72 ? 19.469 -13.102 -24.016 1 97 72 VAL B CA 1
ATOM 4576 C C . VAL B 1 72 ? 20.938 -13.508 -23.859 1 97 72 VAL B C 1
ATOM 4578 O O . VAL B 1 72 ? 21.688 -13.523 -24.844 1 97 72 VAL B O 1
ATOM 4581 N N . ILE B 1 73 ? 21.297 -13.797 -22.656 1 95.81 73 ILE B N 1
ATOM 4582 C CA . ILE B 1 73 ? 22.641 -14.297 -22.375 1 95.81 73 ILE B CA 1
ATOM 4583 C C . ILE B 1 73 ? 22.547 -15.625 -21.641 1 95.81 73 ILE B C 1
ATOM 4585 O O . ILE B 1 73 ? 21.672 -15.812 -20.797 1 95.81 73 ILE B O 1
ATOM 4589 N N . ARG B 1 74 ? 23.484 -16.5 -21.922 1 93.69 74 ARG B N 1
ATOM 4590 C CA . ARG B 1 74 ? 23.609 -17.812 -21.281 1 93.69 74 ARG B CA 1
ATOM 4591 C C . ARG B 1 74 ? 25.062 -18.109 -20.922 1 93.69 74 ARG B C 1
ATOM 4593 O O . ARG B 1 74 ? 25.984 -17.594 -21.562 1 93.69 74 ARG B O 1
ATOM 4600 N N . PRO B 1 75 ? 25.156 -18.938 -19.875 1 94 75 PRO B N 1
ATOM 4601 C CA . PRO B 1 75 ? 26.531 -19.375 -19.609 1 94 75 PRO B CA 1
ATOM 4602 C C . PRO B 1 75 ? 27.094 -20.25 -20.734 1 94 75 PRO B C 1
ATOM 4604 O O . PRO B 1 75 ? 26.344 -20.859 -21.484 1 94 75 PRO B O 1
ATOM 4607 N N . SER B 1 76 ? 28.391 -20.328 -20.781 1 89.25 76 SER B N 1
ATOM 4608 C CA . SER B 1 76 ? 29.062 -21.094 -21.828 1 89.25 76 SER B CA 1
ATOM 4609 C C . SER B 1 76 ? 29.156 -22.578 -21.469 1 89.25 76 SER B C 1
ATOM 4611 O O . SER B 1 76 ? 29.406 -23.422 -22.328 1 89.25 76 SER B O 1
ATOM 4613 N N . THR B 1 77 ? 28.875 -22.906 -20.234 1 86.56 77 THR B N 1
ATOM 4614 C CA . THR B 1 77 ? 29.094 -24.281 -19.797 1 86.56 77 THR B CA 1
ATOM 4615 C C . THR B 1 77 ? 27.828 -24.844 -19.156 1 86.56 77 THR B C 1
ATOM 4617 O O . THR B 1 77 ? 26.859 -24.109 -18.922 1 86.56 77 THR B O 1
ATOM 4620 N N . TYR B 1 78 ? 27.812 -26.109 -19.016 1 86.81 78 TYR B N 1
ATOM 4621 C CA . TYR B 1 78 ? 26.812 -26.844 -18.234 1 86.81 78 TYR B CA 1
ATOM 4622 C C . TYR B 1 78 ? 27.422 -27.391 -16.953 1 86.81 78 TYR B C 1
ATOM 4624 O O . TYR B 1 78 ? 28.609 -27.766 -16.938 1 86.81 78 TYR B O 1
ATOM 4632 N N . ASP B 1 79 ? 26.641 -27.391 -15.914 1 92.44 79 ASP B N 1
ATOM 4633 C CA . ASP B 1 79 ? 27.172 -27.828 -14.617 1 92.44 79 ASP B CA 1
ATOM 4634 C C . ASP B 1 79 ? 26.578 -29.172 -14.219 1 92.44 79 ASP B C 1
ATOM 4636 O O . ASP B 1 79 ? 25.359 -29.328 -14.117 1 92.44 79 ASP B O 1
ATOM 4640 N N . LYS B 1 80 ? 27.453 -30.109 -13.922 1 94.88 80 LYS B N 1
ATOM 4641 C CA . LYS B 1 80 ? 27.047 -31.469 -13.57 1 94.88 80 LYS B CA 1
ATOM 4642 C C . LYS B 1 80 ? 26.25 -31.469 -12.266 1 94.88 80 LYS B C 1
ATOM 4644 O O . LYS B 1 80 ? 25.297 -32.25 -12.125 1 94.88 80 LYS B O 1
ATOM 4649 N N . LYS B 1 81 ? 26.688 -30.719 -11.344 1 95.5 81 LYS B N 1
ATOM 4650 C CA . LYS B 1 81 ? 26 -30.672 -10.055 1 95.5 81 LYS B CA 1
ATOM 4651 C C . LYS B 1 81 ? 24.547 -30.234 -10.219 1 95.5 81 LYS B C 1
ATOM 4653 O O . LYS B 1 81 ? 23.641 -30.797 -9.594 1 95.5 81 LYS B O 1
ATOM 4658 N N . VAL B 1 82 ? 24.312 -29.234 -11.008 1 97.12 82 VAL B N 1
ATOM 4659 C CA . VAL B 1 82 ? 22.969 -28.75 -11.281 1 97.12 82 VAL B CA 1
ATOM 4660 C C . VAL B 1 82 ? 22.141 -29.859 -11.914 1 97.12 82 VAL B C 1
ATOM 4662 O O . VAL B 1 82 ? 20.984 -30.094 -11.523 1 97.12 82 VAL B O 1
ATOM 4665 N N . LYS B 1 83 ? 22.719 -30.578 -12.844 1 96.06 83 LYS B N 1
ATOM 4666 C CA . LYS B 1 83 ? 22.031 -31.656 -13.531 1 96.06 83 LYS B CA 1
ATOM 4667 C C . LYS B 1 83 ? 21.703 -32.781 -12.562 1 96.06 83 LYS B C 1
ATOM 4669 O O . LYS B 1 83 ? 20.609 -33.344 -12.625 1 96.06 83 LYS B O 1
ATOM 4674 N N . ASP B 1 84 ? 22.672 -33.125 -11.695 1 96.5 84 ASP B N 1
ATOM 4675 C CA . ASP B 1 84 ? 22.469 -34.219 -10.742 1 96.5 84 ASP B CA 1
ATOM 4676 C C . ASP B 1 84 ? 21.297 -33.906 -9.805 1 96.5 84 ASP B C 1
ATOM 4678 O O . ASP B 1 84 ? 20.469 -34.75 -9.516 1 96.5 84 ASP B O 1
ATOM 4682 N N . ILE B 1 85 ? 21.281 -32.719 -9.328 1 96 85 ILE B N 1
ATOM 4683 C CA . ILE B 1 85 ? 20.219 -32.344 -8.414 1 96 85 ILE B CA 1
ATOM 4684 C C . ILE B 1 85 ? 18.875 -32.312 -9.148 1 96 85 ILE B C 1
ATOM 4686 O O . ILE B 1 85 ? 17.844 -32.688 -8.602 1 96 85 ILE B O 1
ATOM 4690 N N . PHE B 1 86 ? 18.875 -31.828 -10.375 1 94.62 86 PHE B N 1
ATOM 4691 C CA . PHE B 1 86 ? 17.672 -31.828 -11.195 1 94.62 86 PHE B CA 1
ATOM 4692 C C . PHE B 1 86 ? 17.047 -33.219 -11.242 1 94.62 86 PHE B C 1
ATOM 4694 O O . PHE B 1 86 ? 15.836 -33.344 -11.117 1 94.62 86 PHE B O 1
ATOM 4701 N N . GLU B 1 87 ? 17.859 -34.219 -11.445 1 94.19 87 GLU B N 1
ATOM 4702 C CA . GLU B 1 87 ? 17.359 -35.594 -11.555 1 94.19 87 GLU B CA 1
ATOM 4703 C C . GLU B 1 87 ? 16.625 -36.031 -10.281 1 94.19 87 GLU B C 1
ATOM 4705 O O . GLU B 1 87 ? 15.602 -36.688 -10.344 1 94.19 87 GLU B O 1
ATOM 4710 N N . ILE B 1 88 ? 17.125 -35.594 -9.211 1 92.31 88 ILE B N 1
ATOM 4711 C CA . ILE B 1 88 ? 16.5 -35.906 -7.934 1 92.31 88 ILE B CA 1
ATOM 4712 C C . ILE B 1 88 ? 15.188 -35.156 -7.793 1 92.31 88 ILE B C 1
ATOM 4714 O O . ILE B 1 88 ? 14.164 -35.75 -7.426 1 92.31 88 ILE B O 1
ATOM 4718 N N . VAL B 1 89 ? 15.258 -33.844 -8.086 1 90.31 89 VAL B N 1
ATOM 4719 C CA . VAL B 1 89 ? 14.078 -33 -7.98 1 90.31 89 VAL B CA 1
ATOM 4720 C C . VAL B 1 89 ? 12.984 -33.5 -8.922 1 90.31 89 VAL B C 1
ATOM 4722 O O . VAL B 1 89 ? 11.812 -33.562 -8.547 1 90.31 89 VAL B O 1
ATOM 4725 N N . ASP B 1 90 ? 13.359 -33.812 -10.125 1 88.5 90 ASP B N 1
ATOM 4726 C CA . ASP B 1 90 ? 12.422 -34.281 -11.141 1 88.5 90 ASP B CA 1
ATOM 4727 C C . ASP B 1 90 ? 11.734 -35.562 -10.68 1 88.5 90 ASP B C 1
ATOM 4729 O O . ASP B 1 90 ? 10.539 -35.75 -10.898 1 88.5 90 ASP B O 1
ATOM 4733 N N . LYS B 1 91 ? 12.484 -36.438 -10.047 1 86.62 91 LYS B N 1
ATOM 4734 C CA . LYS B 1 91 ? 11.93 -37.688 -9.516 1 86.62 91 LYS B CA 1
ATOM 4735 C C . LYS B 1 91 ? 10.93 -37.406 -8.398 1 86.62 91 LYS B C 1
ATOM 4737 O O . LYS B 1 91 ? 9.852 -38 -8.359 1 86.62 91 LYS B O 1
ATOM 4742 N N . ASN B 1 92 ? 11.258 -36.5 -7.574 1 84.12 92 ASN B N 1
ATOM 4743 C CA . ASN B 1 92 ? 10.375 -36.156 -6.469 1 84.12 92 ASN B CA 1
ATOM 4744 C C . ASN B 1 92 ? 9.078 -35.531 -6.969 1 84.12 92 ASN B C 1
ATOM 4746 O O . ASN B 1 92 ? 8.016 -35.75 -6.383 1 84.12 92 ASN B O 1
ATOM 4750 N N . LEU B 1 93 ? 9.156 -34.75 -7.992 1 82.69 93 LEU B N 1
ATOM 4751 C CA . LEU B 1 93 ? 7.988 -34.062 -8.539 1 82.69 93 LEU B CA 1
ATOM 4752 C C . LEU B 1 93 ? 7.012 -35.062 -9.141 1 82.69 93 LEU B C 1
ATOM 4754 O O . LEU B 1 93 ? 5.797 -34.844 -9.141 1 82.69 93 LEU B O 1
ATOM 4758 N N . LYS B 1 94 ? 7.504 -36.125 -9.602 1 82.56 94 LYS B N 1
ATOM 4759 C CA . LYS B 1 94 ? 6.645 -37.188 -10.164 1 82.56 94 LYS B CA 1
ATOM 4760 C C . LYS B 1 94 ? 5.77 -37.812 -9.086 1 82.56 94 LYS B C 1
ATOM 4762 O O . LYS B 1 94 ? 4.672 -38.281 -9.367 1 82.56 94 LYS B O 1
ATOM 4767 N N . ASP B 1 95 ? 6.219 -37.625 -7.883 1 85.31 95 ASP B N 1
ATOM 4768 C CA . ASP B 1 95 ? 5.523 -38.312 -6.793 1 85.31 95 ASP B CA 1
ATOM 4769 C C . ASP B 1 95 ? 4.578 -37.344 -6.066 1 85.31 95 ASP B C 1
ATOM 4771 O O . ASP B 1 95 ? 3.902 -37.75 -5.113 1 85.31 95 ASP B O 1
ATOM 4775 N N . VAL B 1 96 ? 4.512 -36.219 -6.535 1 86.44 96 VAL B N 1
ATOM 4776 C CA . VAL B 1 96 ? 3.756 -35.188 -5.816 1 86.44 96 VAL B CA 1
ATOM 4777 C C . VAL B 1 96 ? 2.277 -35.562 -5.781 1 86.44 96 VAL B C 1
ATOM 4779 O O . VAL B 1 96 ? 1.58 -35.281 -4.805 1 86.44 96 VAL B O 1
ATOM 4782 N N . TRP B 1 97 ? 1.759 -36.219 -6.777 1 88.38 97 TRP B N 1
ATOM 4783 C CA . TRP B 1 97 ? 0.362 -36.625 -6.832 1 88.38 97 TRP B CA 1
ATOM 4784 C C . TRP B 1 97 ? 0.055 -37.656 -5.742 1 88.38 97 TRP B C 1
ATOM 4786 O O . TRP B 1 97 ? -1.077 -37.75 -5.258 1 88.38 97 TRP B O 1
ATOM 4796 N N . ASN B 1 98 ? 1.075 -38.312 -5.348 1 85.5 98 ASN B N 1
ATOM 4797 C CA . ASN B 1 98 ? 0.854 -39.469 -4.504 1 85.5 98 ASN B CA 1
ATOM 4798 C C . ASN B 1 98 ? 1.184 -39.188 -3.043 1 85.5 98 ASN B C 1
ATOM 4800 O O . ASN B 1 98 ? 0.777 -39.938 -2.146 1 85.5 98 ASN B O 1
ATOM 4804 N N . ILE B 1 99 ? 1.812 -38.156 -2.836 1 83.38 99 ILE B N 1
ATOM 4805 C CA . ILE B 1 99 ? 2.248 -37.844 -1.479 1 83.38 99 ILE B CA 1
ATOM 4806 C C . ILE B 1 99 ? 1.222 -36.938 -0.804 1 83.38 99 ILE B C 1
ATOM 4808 O O . ILE B 1 99 ? 0.782 -35.969 -1.389 1 83.38 99 ILE B O 1
ATOM 4812 N N . ASN B 1 100 ? 0.801 -37.406 0.371 1 79.81 100 ASN B N 1
ATOM 4813 C CA . ASN B 1 100 ? -0.075 -36.531 1.161 1 79.81 100 ASN B CA 1
ATOM 4814 C C . ASN B 1 100 ? 0.708 -35.438 1.868 1 79.81 100 ASN B C 1
ATOM 4816 O O . ASN B 1 100 ? 1.067 -35.594 3.039 1 79.81 100 ASN B O 1
ATOM 4820 N N . SER B 1 101 ? 0.869 -34.312 1.22 1 78.25 101 SER B N 1
ATOM 4821 C CA . SER B 1 101 ? 1.818 -33.312 1.689 1 78.25 101 SER B CA 1
ATOM 4822 C C . SER B 1 101 ? 1.122 -32 1.987 1 78.25 101 SER B C 1
ATOM 4824 O O . SER B 1 101 ? 1.721 -31.094 2.574 1 78.25 101 SER B O 1
ATOM 4826 N N . LEU B 1 102 ? -0.144 -31.891 1.734 1 79.62 102 LEU B N 1
ATOM 4827 C CA . LEU B 1 102 ? -0.786 -30.594 1.798 1 79.62 102 LEU B CA 1
ATOM 4828 C C . LEU B 1 102 ? -0.886 -30.094 3.238 1 79.62 102 LEU B C 1
ATOM 4830 O O . LEU B 1 102 ? -0.882 -28.891 3.492 1 79.62 102 LEU B O 1
ATOM 4834 N N . TRP B 1 103 ? -0.883 -31.062 4.148 1 81 103 TRP B N 1
ATOM 4835 C CA . TRP B 1 103 ? -1.042 -30.703 5.559 1 81 103 TRP B CA 1
ATOM 4836 C C . TRP B 1 103 ? 0.206 -31.078 6.352 1 81 103 TRP B C 1
ATOM 4838 O O . TRP B 1 103 ? 0.146 -31.25 7.574 1 81 103 TRP B O 1
ATOM 4848 N N . ASN B 1 104 ? 1.313 -31.297 5.648 1 85.62 104 ASN B N 1
ATOM 4849 C CA . ASN B 1 104 ? 2.529 -31.766 6.297 1 85.62 104 ASN B CA 1
ATOM 4850 C C . ASN B 1 104 ? 3.684 -30.781 6.121 1 85.62 104 ASN B C 1
ATOM 4852 O O . ASN B 1 104 ? 4.383 -30.812 5.105 1 85.62 104 ASN B O 1
ATOM 4856 N N . PRO B 1 105 ? 3.951 -30.031 7.129 1 86.81 105 PRO B N 1
ATOM 4857 C CA . PRO B 1 105 ? 5.023 -29.047 7.02 1 86.81 105 PRO B CA 1
ATOM 4858 C C . PRO B 1 105 ? 6.395 -29.672 6.793 1 86.81 105 PRO B C 1
ATOM 4860 O O . PRO B 1 105 ? 7.258 -29.078 6.148 1 86.81 105 PRO B O 1
ATOM 4863 N N . TYR B 1 106 ? 6.539 -30.891 7.27 1 85.31 106 TYR B N 1
ATOM 4864 C CA . TYR B 1 106 ? 7.82 -31.562 7.113 1 85.31 106 TYR B CA 1
ATOM 4865 C C . TYR B 1 106 ? 8.078 -31.906 5.652 1 85.31 106 TYR B C 1
ATOM 4867 O O . TYR B 1 106 ? 9.203 -31.766 5.16 1 85.31 106 TYR B O 1
ATOM 4875 N N . TYR B 1 107 ? 7.09 -32.406 5.004 1 82.81 107 TYR B N 1
ATOM 4876 C CA . TYR B 1 107 ? 7.238 -32.719 3.588 1 82.81 107 TYR B CA 1
ATOM 4877 C C . TYR B 1 107 ? 7.547 -31.469 2.781 1 82.81 107 TYR B C 1
ATOM 4879 O O . TYR B 1 107 ? 8.383 -31.484 1.879 1 82.81 107 TYR B O 1
ATOM 4887 N N . THR B 1 108 ? 6.875 -30.422 3.131 1 83.19 108 THR B N 1
ATOM 4888 C CA . THR B 1 108 ? 7.129 -29.156 2.471 1 83.19 108 THR B CA 1
ATOM 4889 C C . THR B 1 108 ? 8.578 -28.719 2.67 1 83.19 108 THR B C 1
ATOM 4891 O O . THR B 1 108 ? 9.25 -28.312 1.717 1 83.19 108 THR B O 1
ATOM 4894 N N . LEU B 1 109 ? 9.062 -28.922 3.836 1 87.31 109 LEU B N 1
ATOM 4895 C CA . LEU B 1 109 ? 10.438 -28.562 4.168 1 87.31 109 LEU B CA 1
ATOM 4896 C C . LEU B 1 109 ? 11.43 -29.359 3.338 1 87.31 109 LEU B C 1
ATOM 4898 O O . LEU B 1 109 ? 12.367 -28.797 2.76 1 87.31 109 LEU B O 1
ATOM 4902 N N . THR B 1 110 ? 11.195 -30.625 3.223 1 84.88 110 THR B N 1
ATOM 4903 C CA . THR B 1 110 ? 12.141 -31.5 2.533 1 84.88 110 THR B CA 1
ATOM 4904 C C . THR B 1 110 ? 12.172 -31.203 1.039 1 84.88 110 THR B C 1
ATOM 4906 O O . THR B 1 110 ? 13.242 -31.141 0.434 1 84.88 110 THR B O 1
ATOM 4909 N N . LEU B 1 111 ? 11.039 -30.984 0.538 1 82.06 111 LEU B N 1
ATOM 4910 C CA . LEU B 1 111 ? 10.953 -30.703 -0.89 1 82.06 111 LEU B CA 1
ATOM 4911 C C . LEU B 1 111 ? 11.609 -29.359 -1.218 1 82.06 111 LEU B C 1
ATOM 4913 O O . LEU B 1 111 ? 12.383 -29.266 -2.174 1 82.06 111 LEU B O 1
ATOM 4917 N N . ILE B 1 112 ? 11.383 -28.391 -0.438 1 86.12 112 ILE B N 1
ATOM 4918 C CA . ILE B 1 112 ? 11.867 -27.062 -0.761 1 86.12 112 ILE B CA 1
ATOM 4919 C C . ILE B 1 112 ? 13.352 -26.953 -0.413 1 86.12 112 ILE B C 1
ATOM 4921 O O . ILE B 1 112 ? 14.094 -26.203 -1.051 1 86.12 112 ILE B O 1
ATOM 4925 N N . SER B 1 113 ? 13.797 -27.734 0.554 1 89.94 113 SER B N 1
ATOM 4926 C CA . SER B 1 113 ? 15.227 -27.781 0.847 1 89.94 113 SER B CA 1
ATOM 4927 C C . SER B 1 113 ? 16.031 -28.281 -0.352 1 89.94 113 SER B C 1
ATOM 4929 O O . SER B 1 113 ? 17.125 -27.797 -0.619 1 89.94 113 SER B O 1
ATOM 4931 N N . MET B 1 114 ? 15.469 -29.234 -1.035 1 90.81 114 MET B N 1
ATOM 4932 C CA . MET B 1 114 ? 16.125 -29.719 -2.248 1 90.81 114 MET B CA 1
ATOM 4933 C C . MET B 1 114 ? 16.172 -28.625 -3.314 1 90.81 114 MET B C 1
ATOM 4935 O O . MET B 1 114 ? 17.156 -28.531 -4.055 1 90.81 114 MET B O 1
ATOM 4939 N N . PHE B 1 115 ? 15.195 -27.859 -3.348 1 91.5 115 PHE B N 1
ATOM 4940 C CA . PHE B 1 115 ? 15.172 -26.734 -4.277 1 91.5 115 PHE B CA 1
ATOM 4941 C C . PHE B 1 115 ? 16.234 -25.719 -3.916 1 91.5 115 PHE B C 1
ATOM 4943 O O . PHE B 1 115 ? 16.891 -25.156 -4.801 1 91.5 115 PHE B O 1
ATOM 4950 N N . ASN B 1 116 ? 16.344 -25.453 -2.637 1 95.44 116 ASN B N 1
ATOM 4951 C CA . ASN B 1 116 ? 17.375 -24.516 -2.195 1 95.44 116 ASN B CA 1
ATOM 4952 C C . ASN B 1 116 ? 18.766 -24.984 -2.615 1 95.44 116 ASN B C 1
ATOM 4954 O O . ASN B 1 116 ? 19.594 -24.172 -3.016 1 95.44 116 ASN B O 1
ATOM 4958 N N . LYS B 1 117 ? 19 -26.281 -2.506 1 95.94 117 LYS B N 1
ATOM 4959 C CA . LYS B 1 117 ? 20.266 -26.844 -2.975 1 95.94 117 LYS B CA 1
ATOM 4960 C C . LYS B 1 117 ? 20.438 -26.625 -4.477 1 95.94 117 LYS B C 1
ATOM 4962 O O . LYS B 1 117 ? 21.531 -26.281 -4.938 1 95.94 117 LYS B O 1
ATOM 4967 N N . TRP B 1 118 ? 19.375 -26.875 -5.168 1 96.56 118 TRP B N 1
ATOM 4968 C CA . TRP B 1 118 ? 19.359 -26.719 -6.617 1 96.56 118 TRP B CA 1
ATOM 4969 C C . TRP B 1 118 ? 19.672 -25.266 -7.008 1 96.56 118 TRP B C 1
ATOM 4971 O O . TRP B 1 118 ? 20.516 -25.016 -7.875 1 96.56 118 TRP B O 1
ATOM 4981 N N . LEU B 1 119 ? 19.062 -24.281 -6.336 1 96.25 119 LEU B N 1
ATOM 4982 C CA . LEU B 1 119 ? 19.25 -22.859 -6.609 1 96.25 119 LEU B CA 1
ATOM 4983 C C . LEU B 1 119 ? 20.672 -22.422 -6.285 1 96.25 119 LEU B C 1
ATOM 4985 O O . LEU B 1 119 ? 21.266 -21.656 -7.043 1 96.25 119 LEU B O 1
ATOM 4989 N N . ALA B 1 120 ? 21.172 -22.891 -5.207 1 96.44 120 ALA B N 1
ATOM 4990 C CA . ALA B 1 120 ? 22.547 -22.562 -4.832 1 96.44 120 ALA B CA 1
ATOM 4991 C C . ALA B 1 120 ? 23.547 -23.109 -5.852 1 96.44 120 ALA B C 1
ATOM 4993 O O . ALA B 1 120 ? 24.5 -22.422 -6.219 1 96.44 120 ALA B O 1
ATOM 4994 N N . ALA B 1 121 ? 23.312 -24.344 -6.273 1 97.12 121 ALA B N 1
ATOM 4995 C CA . ALA B 1 121 ? 24.172 -24.938 -7.289 1 97.12 121 ALA B CA 1
ATOM 4996 C C . ALA B 1 121 ? 24.141 -24.141 -8.586 1 97.12 121 ALA B C 1
ATOM 4998 O O . ALA B 1 121 ? 25.156 -23.969 -9.25 1 97.12 121 ALA B O 1
ATOM 4999 N N . SER B 1 122 ? 22.984 -23.719 -8.945 1 96.81 122 SER B N 1
ATOM 5000 C CA . SER B 1 122 ? 22.828 -22.891 -10.133 1 96.81 122 SER B CA 1
ATOM 5001 C C . SER B 1 122 ? 23.594 -21.578 -10 1 96.81 122 SER B C 1
ATOM 5003 O O . SER B 1 122 ? 24.281 -21.156 -10.938 1 96.81 122 SER B O 1
ATOM 5005 N N . CYS B 1 123 ? 23.469 -20.922 -8.867 1 95.56 123 CYS B N 1
ATOM 5006 C CA . CYS B 1 123 ? 24.188 -19.672 -8.625 1 95.56 123 CYS B CA 1
ATOM 5007 C C . CYS B 1 123 ? 25.703 -19.891 -8.719 1 95.56 123 CYS B C 1
ATOM 5009 O O . CYS B 1 123 ? 26.406 -19.078 -9.305 1 95.56 123 CYS B O 1
ATOM 5011 N N . GLU B 1 124 ? 26.125 -20.969 -8.125 1 96.12 124 GLU B N 1
ATOM 5012 C CA . GLU B 1 124 ? 27.531 -21.328 -8.211 1 96.12 124 GLU B CA 1
ATOM 5013 C C . GLU B 1 124 ? 27.969 -21.484 -9.664 1 96.12 124 GLU B C 1
ATOM 5015 O O . GLU B 1 124 ? 29.031 -20.969 -10.055 1 96.12 124 GLU B O 1
ATOM 5020 N N . HIS B 1 125 ? 27.234 -22.172 -10.438 1 96.62 125 HIS B N 1
ATOM 5021 C CA . HIS B 1 125 ? 27.516 -22.375 -11.852 1 96.62 125 HIS B CA 1
ATOM 5022 C C . HIS B 1 125 ? 27.672 -21.047 -12.578 1 96.62 125 HIS B C 1
ATOM 5024 O O . HIS B 1 125 ? 28.609 -20.859 -13.344 1 96.62 125 HIS B O 1
ATOM 5030 N N . ILE B 1 126 ? 26.781 -20.094 -12.312 1 95.75 126 ILE B N 1
ATOM 5031 C CA . ILE B 1 126 ? 26.719 -18.828 -13.047 1 95.75 126 ILE B CA 1
ATOM 5032 C C . ILE B 1 126 ? 27.906 -17.953 -12.648 1 95.75 126 ILE B C 1
ATOM 5034 O O . ILE B 1 126 ? 28.547 -17.344 -13.508 1 95.75 126 ILE B O 1
ATOM 5038 N N . ILE B 1 127 ? 28.25 -17.891 -11.375 1 92.75 127 ILE B N 1
ATOM 5039 C CA . ILE B 1 127 ? 29.266 -16.938 -10.922 1 92.75 127 ILE B CA 1
ATOM 5040 C C . ILE B 1 127 ? 30.656 -17.453 -11.289 1 92.75 127 ILE B C 1
ATOM 5042 O O . ILE B 1 127 ? 31.609 -16.688 -11.305 1 92.75 127 ILE B O 1
ATOM 5046 N N . LYS B 1 128 ? 30.766 -18.734 -11.609 1 92.94 128 LYS B N 1
ATOM 5047 C CA . LYS B 1 128 ? 32.062 -19.328 -11.992 1 92.94 128 LYS B CA 1
ATOM 5048 C C . LYS B 1 128 ? 32.375 -19.047 -13.453 1 92.94 128 LYS B C 1
ATOM 5050 O O . LYS B 1 128 ? 33.5 -19.266 -13.906 1 92.94 128 LYS B O 1
ATOM 5055 N N . ASP B 1 129 ? 31.422 -18.609 -14.164 1 93.88 129 ASP B N 1
ATOM 5056 C CA . ASP B 1 129 ? 31.641 -18.234 -15.555 1 93.88 129 ASP B CA 1
ATOM 5057 C C . ASP B 1 129 ? 32.312 -16.875 -15.664 1 93.88 129 ASP B C 1
ATOM 5059 O O . ASP B 1 129 ? 31.625 -15.844 -15.75 1 93.88 129 ASP B O 1
ATOM 5063 N N . ASP B 1 130 ? 33.625 -16.875 -15.875 1 91.94 130 ASP B N 1
ATOM 5064 C CA . ASP B 1 130 ? 34.406 -15.641 -15.836 1 91.94 130 ASP B CA 1
ATOM 5065 C C . ASP B 1 130 ? 34.062 -14.727 -17 1 91.94 130 ASP B C 1
ATOM 5067 O O . ASP B 1 130 ? 34.031 -13.5 -16.844 1 91.94 130 ASP B O 1
ATOM 5071 N N . GLU B 1 131 ? 33.844 -15.312 -18.109 1 93.88 131 GLU B N 1
ATOM 5072 C CA . GLU B 1 131 ? 33.531 -14.508 -19.281 1 93.88 131 GLU B CA 1
ATOM 5073 C C . GLU B 1 131 ? 32.188 -13.805 -19.094 1 93.88 131 GLU B C 1
ATOM 5075 O O . GLU B 1 131 ? 32.062 -12.617 -19.438 1 93.88 131 GLU B O 1
ATOM 5080 N N . LEU B 1 132 ? 31.25 -14.531 -18.609 1 95.25 132 LEU B N 1
ATOM 5081 C CA . LEU B 1 132 ? 29.938 -13.961 -18.344 1 95.25 132 LEU B CA 1
ATOM 5082 C C . LEU B 1 132 ? 30.047 -12.852 -17.297 1 95.25 132 LEU B C 1
ATOM 5084 O O . LEU B 1 132 ? 29.422 -11.789 -17.453 1 95.25 132 LEU B O 1
ATOM 5088 N N . THR B 1 133 ? 30.781 -13.086 -16.297 1 94.25 133 THR B N 1
ATOM 5089 C CA . THR B 1 133 ? 30.969 -12.109 -15.227 1 94.25 133 THR B CA 1
ATOM 5090 C C . THR B 1 133 ? 31.578 -10.82 -15.773 1 94.25 133 THR B C 1
ATOM 5092 O O . THR B 1 133 ? 31.094 -9.727 -15.469 1 94.25 133 THR B O 1
ATOM 5095 N N . LYS B 1 134 ? 32.625 -10.992 -16.547 1 95.31 134 LYS B N 1
ATOM 5096 C CA . LYS B 1 134 ? 33.281 -9.828 -17.141 1 95.31 134 LYS B CA 1
ATOM 5097 C C . LYS B 1 134 ? 32.312 -9.039 -18.016 1 95.31 134 LYS B C 1
ATOM 5099 O O . LYS B 1 134 ? 32.281 -7.805 -17.953 1 95.31 134 LYS B O 1
ATOM 5104 N N . LEU B 1 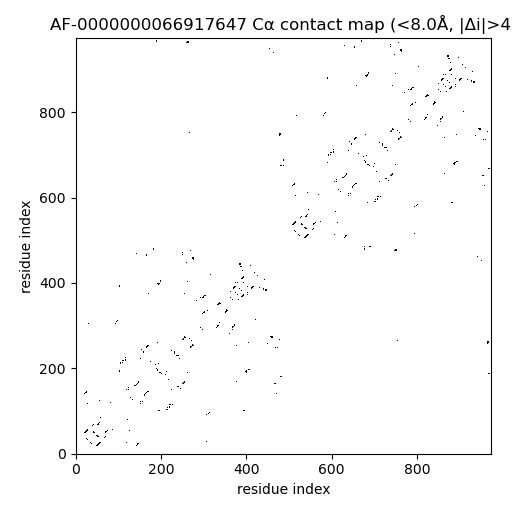135 ? 31.562 -9.734 -18.781 1 95.88 135 LEU B N 1
ATOM 5105 C CA . LEU B 1 135 ? 30.578 -9.102 -19.656 1 95.88 135 LEU B CA 1
ATOM 5106 C C . LEU B 1 135 ? 29.562 -8.305 -18.844 1 95.88 135 LEU B C 1
ATOM 5108 O O . LEU B 1 135 ? 29.266 -7.156 -19.172 1 95.88 135 LEU B O 1
ATOM 5112 N N . MET B 1 136 ? 28.969 -8.875 -17.781 1 96.44 136 MET B N 1
ATOM 5113 C CA . MET B 1 136 ? 27.953 -8.242 -16.969 1 96.44 136 MET B CA 1
ATOM 5114 C C . MET B 1 136 ? 28.5 -7.012 -16.25 1 96.44 136 MET B C 1
ATOM 5116 O O . MET B 1 136 ? 27.828 -5.988 -16.141 1 96.44 136 MET B O 1
ATOM 5120 N N . ARG B 1 137 ? 29.672 -7.105 -15.758 1 95.94 137 ARG B N 1
ATOM 5121 C CA . ARG B 1 137 ? 30.297 -5.996 -15.039 1 95.94 137 ARG B CA 1
ATOM 5122 C C . ARG B 1 137 ? 30.562 -4.82 -15.969 1 95.94 137 ARG B C 1
ATOM 5124 O O . ARG B 1 137 ? 30.469 -3.66 -15.562 1 95.94 137 ARG B O 1
ATOM 5131 N N . ASN B 1 138 ? 30.875 -5.043 -17.203 1 96.38 138 ASN B N 1
ATOM 5132 C CA . ASN B 1 138 ? 31.234 -4 -18.172 1 96.38 138 ASN B CA 1
ATOM 5133 C C . ASN B 1 138 ? 29.984 -3.283 -18.688 1 96.38 138 ASN B C 1
ATOM 5135 O O . ASN B 1 138 ? 30.078 -2.186 -19.234 1 96.38 138 ASN B O 1
ATOM 5139 N N . GLU B 1 139 ? 28.828 -3.879 -18.469 1 96.19 139 GLU B N 1
ATOM 5140 C CA . GLU B 1 139 ? 27.594 -3.305 -18.984 1 96.19 139 GLU B CA 1
ATOM 5141 C C . GLU B 1 139 ? 27.156 -2.098 -18.156 1 96.19 139 GLU B C 1
ATOM 5143 O O . GLU B 1 139 ? 26.438 -1.227 -18.656 1 96.19 139 GLU B O 1
ATOM 5148 N N . ASN B 1 140 ? 27.547 -2.043 -16.891 1 96.31 140 ASN B N 1
ATOM 5149 C CA . ASN B 1 140 ? 27.172 -0.959 -15.984 1 96.31 140 ASN B CA 1
ATOM 5150 C C . ASN B 1 140 ? 25.656 -0.791 -15.914 1 96.31 140 ASN B C 1
ATOM 5152 O O . ASN B 1 140 ? 25.125 0.299 -16.172 1 96.31 140 ASN B O 1
ATOM 5156 N N . PHE B 1 141 ? 24.969 -1.805 -15.477 1 98.5 141 PHE B N 1
ATOM 5157 C CA . PHE B 1 141 ? 23.516 -1.814 -15.383 1 98.5 141 PHE B CA 1
ATOM 5158 C C . PHE B 1 141 ? 23.031 -0.806 -14.344 1 98.5 141 PHE B C 1
ATOM 5160 O O . PHE B 1 141 ? 23.672 -0.628 -13.305 1 98.5 141 PHE B O 1
ATOM 5167 N N . ASP B 1 142 ? 21.875 -0.219 -14.625 1 98.19 142 ASP B N 1
ATOM 5168 C CA . ASP B 1 142 ? 21.234 0.708 -13.695 1 98.19 142 ASP B CA 1
ATOM 5169 C C . ASP B 1 142 ? 20.484 -0.044 -12.594 1 98.19 142 ASP B C 1
ATOM 5171 O O . ASP B 1 142 ? 20.297 0.481 -11.492 1 98.19 142 ASP B O 1
ATOM 5175 N N . LEU B 1 143 ? 20.047 -1.257 -12.938 1 98.69 143 LEU B N 1
ATOM 5176 C CA . LEU B 1 143 ? 19.172 -1.976 -12.023 1 98.69 143 LEU B CA 1
ATOM 5177 C C . LEU B 1 143 ? 19.203 -3.477 -12.297 1 98.69 143 LEU B C 1
ATOM 5179 O O . LEU B 1 143 ? 19.297 -3.898 -13.453 1 98.69 143 LEU B O 1
ATOM 5183 N N . GLY B 1 144 ? 19.172 -4.262 -11.258 1 98.69 144 GLY B N 1
ATOM 5184 C CA . GLY B 1 144 ? 18.922 -5.691 -11.336 1 98.69 144 GLY B CA 1
ATOM 5185 C C . GLY B 1 144 ? 17.547 -6.098 -10.867 1 98.69 144 GLY B C 1
ATOM 5186 O O . GLY B 1 144 ? 17.031 -5.539 -9.898 1 98.69 144 GLY B O 1
ATOM 5187 N N . ILE B 1 145 ? 16.906 -7.074 -11.547 1 98.81 145 ILE B N 1
ATOM 5188 C CA . ILE B 1 145 ? 15.633 -7.629 -11.141 1 98.81 145 ILE B CA 1
ATOM 5189 C C . ILE B 1 145 ? 15.758 -9.141 -10.938 1 98.81 145 ILE B C 1
ATOM 5191 O O . ILE B 1 145 ? 16.203 -9.852 -11.836 1 98.81 145 ILE B O 1
ATOM 5195 N N . GLY B 1 146 ? 15.43 -9.586 -9.805 1 98 146 GLY B N 1
ATOM 5196 C CA . GLY B 1 146 ? 15.484 -11 -9.477 1 98 146 GLY B CA 1
ATOM 5197 C C . GLY B 1 146 ? 14.258 -11.477 -8.711 1 98 146 GLY B C 1
ATOM 5198 O O . GLY B 1 146 ? 13.516 -10.672 -8.156 1 98 146 GLY B O 1
ATOM 5199 N N . GLU B 1 147 ? 14.055 -12.734 -8.688 1 96.81 147 GLU B N 1
ATOM 5200 C CA . GLU B 1 147 ? 12.961 -13.289 -7.902 1 96.81 147 GLU B CA 1
ATOM 5201 C C . GLU B 1 147 ? 13.359 -13.438 -6.434 1 96.81 147 GLU B C 1
ATOM 5203 O O . GLU B 1 147 ? 14.445 -13.922 -6.125 1 96.81 147 GLU B O 1
ATOM 5208 N N . ALA B 1 148 ? 12.484 -13.125 -5.602 1 95.38 148 ALA B N 1
ATOM 5209 C CA . ALA B 1 148 ? 12.766 -12.977 -4.176 1 95.38 148 ALA B CA 1
ATOM 5210 C C . ALA B 1 148 ? 13.109 -14.312 -3.537 1 95.38 148 ALA B C 1
ATOM 5212 O O . ALA B 1 148 ? 13.875 -14.375 -2.572 1 95.38 148 ALA B O 1
ATOM 5213 N N . PHE B 1 149 ? 12.625 -15.414 -4.023 1 92 149 PHE B N 1
ATOM 5214 C CA . PHE B 1 149 ? 12.859 -16.688 -3.346 1 92 149 PHE B CA 1
ATOM 5215 C C . PHE B 1 149 ? 14.188 -17.297 -3.77 1 92 149 PHE B C 1
ATOM 5217 O O . PHE B 1 149 ? 14.57 -18.359 -3.291 1 92 149 PHE B O 1
ATOM 5224 N N . VAL B 1 150 ? 14.922 -16.594 -4.637 1 94 150 VAL B N 1
ATOM 5225 C CA . VAL B 1 150 ? 16.281 -16.953 -5.008 1 94 150 VAL B CA 1
ATOM 5226 C C . VAL B 1 150 ? 17.266 -15.992 -4.328 1 94 150 VAL B C 1
ATOM 5228 O O . VAL B 1 150 ? 17.812 -15.086 -4.969 1 94 150 VAL B O 1
ATOM 5231 N N . PRO B 1 151 ? 17.625 -16.297 -3.156 1 93.56 151 PRO B N 1
ATOM 5232 C CA . PRO B 1 151 ? 18.422 -15.312 -2.418 1 93.56 151 PRO B CA 1
ATOM 5233 C C . PRO B 1 151 ? 19.75 -15 -3.096 1 93.56 151 PRO B C 1
ATOM 5235 O O . PRO B 1 151 ? 20.188 -13.852 -3.096 1 93.56 151 PRO B O 1
ATOM 5238 N N . CYS B 1 152 ? 20.391 -15.922 -3.715 1 95.31 152 CYS B N 1
ATOM 5239 C CA . CYS B 1 152 ? 21.75 -15.766 -4.242 1 95.31 152 CYS B CA 1
ATOM 5240 C C . CYS B 1 152 ? 21.766 -14.75 -5.375 1 95.31 152 CYS B C 1
ATOM 5242 O O . CYS B 1 152 ? 22.812 -14.148 -5.648 1 95.31 152 CYS B O 1
ATOM 5244 N N . VAL B 1 153 ? 20.625 -14.508 -6.039 1 96.56 153 VAL B N 1
ATOM 5245 C CA . VAL B 1 153 ? 20.594 -13.602 -7.18 1 96.56 153 VAL B CA 1
ATOM 5246 C C . VAL B 1 153 ? 20.953 -12.188 -6.727 1 96.56 153 VAL B C 1
ATOM 5248 O O . VAL B 1 153 ? 21.594 -11.438 -7.465 1 96.56 153 VAL B O 1
ATOM 5251 N N . PHE B 1 154 ? 20.641 -11.828 -5.57 1 96.56 154 PHE B N 1
ATOM 5252 C CA . PHE B 1 154 ? 20.875 -10.477 -5.086 1 96.56 154 PHE B CA 1
ATOM 5253 C C . PHE B 1 154 ? 22.359 -10.273 -4.758 1 96.56 154 PHE B C 1
ATOM 5255 O O . PHE B 1 154 ? 22.875 -9.172 -4.887 1 96.56 154 PHE B O 1
ATOM 5262 N N . GLY B 1 155 ? 23.016 -11.344 -4.332 1 96.44 155 GLY B N 1
ATOM 5263 C CA . GLY B 1 155 ? 24.469 -11.297 -4.23 1 96.44 155 GLY B CA 1
ATOM 5264 C C . GLY B 1 155 ? 25.172 -11.203 -5.578 1 96.44 155 GLY B C 1
ATOM 5265 O O . GLY B 1 155 ? 26.188 -10.539 -5.707 1 96.44 155 GLY B O 1
ATOM 5266 N N . MET B 1 156 ? 24.609 -11.883 -6.551 1 96.56 156 MET B N 1
ATOM 5267 C CA . MET B 1 156 ? 25.141 -11.828 -7.91 1 96.56 156 MET B CA 1
ATOM 5268 C C . MET B 1 156 ? 25.094 -10.398 -8.453 1 96.56 156 MET B C 1
ATOM 5270 O O . MET B 1 156 ? 26.016 -9.969 -9.148 1 96.56 156 MET B O 1
ATOM 5274 N N . PHE B 1 157 ? 24 -9.672 -8.156 1 96.88 157 PHE B N 1
ATOM 5275 C CA . PHE B 1 157 ? 23.922 -8.281 -8.586 1 96.88 157 PHE B CA 1
ATOM 5276 C C . PHE B 1 157 ? 25.078 -7.473 -8.008 1 96.88 157 PHE B C 1
ATOM 5278 O O . PHE B 1 157 ? 25.75 -6.73 -8.727 1 96.88 157 PHE B O 1
ATOM 5285 N N . LYS B 1 158 ? 25.297 -7.684 -6.73 1 94.81 158 LYS B N 1
ATOM 5286 C CA . LYS B 1 158 ? 26.438 -7.008 -6.113 1 94.81 158 LYS B CA 1
ATOM 5287 C C . LYS B 1 158 ? 27.75 -7.438 -6.762 1 94.81 158 LYS B C 1
ATOM 5289 O O . LYS B 1 158 ? 28.625 -6.605 -7.016 1 94.81 158 LYS B O 1
ATOM 5294 N N . TYR B 1 159 ? 27.875 -8.719 -7 1 96 159 TYR B N 1
ATOM 5295 C CA . TYR B 1 159 ? 29.062 -9.281 -7.652 1 96 159 TYR B CA 1
ATOM 5296 C C . TYR B 1 159 ? 29.25 -8.672 -9.031 1 96 159 TYR B C 1
ATOM 5298 O O . TYR B 1 159 ? 30.391 -8.5 -9.484 1 96 159 TYR B O 1
ATOM 5306 N N . TYR B 1 160 ? 28.25 -8.297 -9.734 1 96.75 160 TYR B N 1
ATOM 5307 C CA . TYR B 1 160 ? 28.281 -7.715 -11.07 1 96.75 160 TYR B CA 1
ATOM 5308 C C . TYR B 1 160 ? 28.328 -6.195 -11 1 96.75 160 TYR B C 1
ATOM 5310 O O . TYR B 1 160 ? 28.172 -5.516 -12.016 1 96.75 160 TYR B O 1
ATOM 5318 N N . ASN B 1 161 ? 28.406 -5.586 -9.828 1 95.31 161 ASN B N 1
ATOM 5319 C CA . ASN B 1 161 ? 28.5 -4.152 -9.578 1 95.31 161 ASN B CA 1
ATOM 5320 C C . ASN B 1 161 ? 27.172 -3.443 -9.836 1 95.31 161 ASN B C 1
ATOM 5322 O O . ASN B 1 161 ? 27.156 -2.318 -10.336 1 95.31 161 ASN B O 1
ATOM 5326 N N . ILE B 1 162 ? 26.141 -4.152 -9.625 1 96.81 162 ILE B N 1
ATOM 5327 C CA . ILE B 1 162 ? 24.828 -3.543 -9.68 1 96.81 162 ILE B CA 1
ATOM 5328 C C . ILE B 1 162 ? 24.375 -3.16 -8.273 1 96.81 162 ILE B C 1
ATOM 5330 O O . ILE B 1 162 ? 24.156 -4.031 -7.426 1 96.81 162 ILE B O 1
ATOM 5334 N N . THR B 1 163 ? 24.156 -1.892 -8.031 1 93.44 163 THR B N 1
ATOM 5335 C CA . THR B 1 163 ? 23.953 -1.419 -6.668 1 93.44 163 THR B CA 1
ATOM 5336 C C . THR B 1 163 ? 22.453 -1.275 -6.367 1 93.44 163 THR B C 1
ATOM 5338 O O . THR B 1 163 ? 22.062 -1.15 -5.207 1 93.44 163 THR B O 1
ATOM 5341 N N . LYS B 1 164 ? 21.609 -1.221 -7.363 1 97.5 164 LYS B N 1
ATOM 5342 C CA . LYS B 1 164 ? 20.156 -1.108 -7.199 1 97.5 164 LYS B CA 1
ATOM 5343 C C . LYS B 1 164 ? 19.453 -2.367 -7.691 1 97.5 164 LYS B C 1
ATOM 5345 O O . LYS B 1 164 ? 19.797 -2.918 -8.734 1 97.5 164 LYS B O 1
ATOM 5350 N N . HIS B 1 165 ? 18.516 -2.826 -6.926 1 97.88 165 HIS B N 1
ATOM 5351 C CA . HIS B 1 165 ? 17.797 -4 -7.402 1 97.88 165 HIS B CA 1
ATOM 5352 C C . HIS B 1 165 ? 16.344 -3.996 -6.914 1 97.88 165 HIS B C 1
ATOM 5354 O O . HIS B 1 165 ? 16.016 -3.307 -5.945 1 97.88 165 HIS B O 1
ATOM 5360 N N . VAL B 1 166 ? 15.5 -4.648 -7.629 1 98.38 166 VAL B N 1
ATOM 5361 C CA . VAL B 1 166 ? 14.102 -4.895 -7.293 1 98.38 166 VAL B CA 1
ATOM 5362 C C . VAL B 1 166 ? 13.859 -6.395 -7.156 1 98.38 166 VAL B C 1
ATOM 5364 O O . VAL B 1 166 ? 14.359 -7.188 -7.957 1 98.38 166 VAL B O 1
ATOM 5367 N N . ALA B 1 167 ? 13.188 -6.785 -6.094 1 97.88 167 ALA B N 1
ATOM 5368 C CA . ALA B 1 167 ? 12.766 -8.172 -5.906 1 97.88 167 ALA B CA 1
ATOM 5369 C C . ALA B 1 167 ? 11.336 -8.375 -6.41 1 97.88 167 ALA B C 1
ATOM 5371 O O . ALA B 1 167 ? 10.422 -7.645 -6.027 1 97.88 167 ALA B O 1
ATOM 5372 N N . VAL B 1 168 ? 11.211 -9.328 -7.27 1 98.19 168 VAL B N 1
ATOM 5373 C CA . VAL B 1 168 ? 9.867 -9.688 -7.723 1 98.19 168 VAL B CA 1
ATOM 5374 C C . VAL B 1 168 ? 9.508 -11.078 -7.215 1 98.19 168 VAL B C 1
ATOM 5376 O O . VAL B 1 168 ? 10.383 -11.875 -6.887 1 98.19 168 VAL B O 1
ATOM 5379 N N . MET B 1 169 ? 8.234 -11.305 -7.059 1 97.12 169 MET B N 1
ATOM 5380 C CA . MET B 1 169 ? 7.699 -12.602 -6.645 1 97.12 169 MET B CA 1
ATOM 5381 C C . MET B 1 169 ? 6.551 -13.031 -7.551 1 97.12 169 MET B C 1
ATOM 5383 O O . MET B 1 169 ? 5.547 -12.32 -7.66 1 97.12 169 MET B O 1
ATOM 5387 N N . SER B 1 170 ? 6.684 -14.133 -8.18 1 95.31 170 SER B N 1
ATOM 5388 C CA . SER B 1 170 ? 5.676 -14.617 -9.117 1 95.31 170 SER B CA 1
ATOM 5389 C C . SER B 1 170 ? 4.414 -15.07 -8.391 1 95.31 170 SER B C 1
ATOM 5391 O O . SER B 1 170 ? 3.355 -15.211 -9.008 1 95.31 170 SER B O 1
ATOM 5393 N N . GLY B 1 171 ? 4.469 -15.227 -7.125 1 94.44 171 GLY B N 1
ATOM 5394 C CA . GLY B 1 171 ? 3.334 -15.625 -6.309 1 94.44 171 GLY B CA 1
ATOM 5395 C C . GLY B 1 171 ? 3.238 -14.867 -5.004 1 94.44 171 GLY B C 1
ATOM 5396 O O . GLY B 1 171 ? 3.469 -13.656 -4.965 1 94.44 171 GLY B O 1
ATOM 5397 N N . ILE B 1 172 ? 2.867 -15.586 -3.971 1 95.44 172 ILE B N 1
ATOM 5398 C CA . ILE B 1 172 ? 2.666 -15.039 -2.637 1 95.44 172 ILE B CA 1
ATOM 5399 C C . ILE B 1 172 ? 4.02 -14.797 -1.968 1 95.44 172 ILE B C 1
ATOM 5401 O O . ILE B 1 172 ? 4.906 -15.648 -2.025 1 95.44 172 ILE B O 1
ATOM 5405 N N . PRO B 1 173 ? 4.195 -13.641 -1.401 1 96.19 173 PRO B N 1
ATOM 5406 C CA . PRO B 1 173 ? 5.43 -13.438 -0.64 1 96.19 173 PRO B CA 1
ATOM 5407 C C . PRO B 1 173 ? 5.629 -14.484 0.453 1 96.19 173 PRO B C 1
ATOM 5409 O O . PRO B 1 173 ? 4.664 -14.883 1.111 1 96.19 173 PRO B O 1
ATOM 5412 N N . ILE B 1 174 ? 6.824 -14.914 0.558 1 95.62 174 ILE B N 1
ATOM 5413 C CA . ILE B 1 174 ? 7.176 -15.805 1.656 1 95.62 174 ILE B CA 1
ATOM 5414 C C . ILE B 1 174 ? 7.012 -15.078 2.988 1 95.62 174 ILE B C 1
ATOM 5416 O O . ILE B 1 174 ? 7.32 -13.883 3.094 1 95.62 174 ILE B O 1
ATOM 5420 N N . ASP B 1 175 ? 6.617 -15.852 4.008 1 95.69 175 ASP B N 1
ATOM 5421 C CA . ASP B 1 175 ? 6.309 -15.266 5.309 1 95.69 175 ASP B CA 1
ATOM 5422 C C . ASP B 1 175 ? 7.5 -14.469 5.848 1 95.69 175 ASP B C 1
ATOM 5424 O O . ASP B 1 175 ? 7.336 -13.344 6.324 1 95.69 175 ASP B O 1
ATOM 5428 N N . SER B 1 176 ? 8.641 -14.992 5.652 1 93.12 176 SER B N 1
ATOM 5429 C CA . SER B 1 176 ? 9.852 -14.414 6.215 1 93.12 176 SER B CA 1
ATOM 5430 C C . SER B 1 176 ? 10.25 -13.141 5.473 1 93.12 176 SER B C 1
ATOM 5432 O O . SER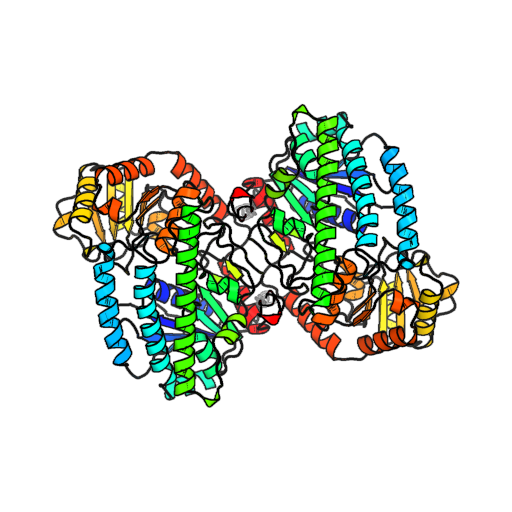 B 1 176 ? 11.008 -12.32 5.996 1 93.12 176 SER B O 1
ATOM 5434 N N . HIS B 1 177 ? 9.805 -13.031 4.242 1 94.5 177 HIS B N 1
ATOM 5435 C CA . HIS B 1 177 ? 10.133 -11.828 3.482 1 94.5 177 HIS B CA 1
ATOM 5436 C C . HIS B 1 177 ? 9.508 -10.586 4.117 1 94.5 177 HIS B C 1
ATOM 5438 O O . HIS B 1 177 ? 10.086 -9.5 4.059 1 94.5 177 HIS B O 1
ATOM 5444 N N . TYR B 1 178 ? 8.297 -10.711 4.785 1 93.19 178 TYR B N 1
ATOM 5445 C CA . TYR B 1 178 ? 7.723 -9.609 5.547 1 93.19 178 TYR B CA 1
ATOM 5446 C C . TYR B 1 178 ? 8.664 -9.156 6.656 1 93.19 178 TYR B C 1
ATOM 5448 O O . TYR B 1 178 ? 8.93 -7.965 6.812 1 93.19 178 TYR B O 1
ATOM 5456 N N . ASN B 1 179 ? 9.234 -10.141 7.258 1 90.69 179 ASN B N 1
ATOM 5457 C CA . ASN B 1 179 ? 10.156 -9.852 8.352 1 90.69 179 ASN B CA 1
ATOM 5458 C C . ASN B 1 179 ? 11.422 -9.164 7.852 1 90.69 179 ASN B C 1
ATOM 5460 O O . ASN B 1 179 ? 11.961 -8.273 8.523 1 90.69 179 ASN B O 1
ATOM 5464 N N . GLU B 1 180 ? 11.859 -9.633 6.688 1 90.31 180 GLU B N 1
ATOM 5465 C CA . GLU B 1 180 ? 13.055 -9.023 6.098 1 90.31 180 GLU B CA 1
ATOM 5466 C C . GLU B 1 180 ? 12.805 -7.555 5.754 1 90.31 180 GLU B C 1
ATOM 5468 O O . GLU B 1 180 ? 13.75 -6.758 5.711 1 90.31 180 GLU B O 1
ATOM 5473 N N . MET B 1 181 ? 11.555 -7.199 5.543 1 89.69 181 MET B N 1
ATOM 5474 C CA . MET B 1 181 ? 11.195 -5.82 5.219 1 89.69 181 MET B CA 1
ATOM 5475 C C . MET B 1 181 ? 10.789 -5.055 6.473 1 89.69 181 MET B C 1
ATOM 5477 O O . MET B 1 181 ? 10.281 -3.938 6.383 1 89.69 181 MET B O 1
ATOM 5481 N N . GLY B 1 182 ? 10.93 -5.672 7.605 1 88.25 182 GLY B N 1
ATOM 5482 C CA . GLY B 1 182 ? 10.656 -5.023 8.883 1 88.25 182 GLY B CA 1
ATOM 5483 C C . GLY B 1 182 ? 9.211 -5.168 9.328 1 88.25 182 GLY B C 1
ATOM 5484 O O . GLY B 1 182 ? 8.766 -4.473 10.242 1 88.25 182 GLY B O 1
ATOM 5485 N N . ILE B 1 183 ? 8.461 -6.004 8.734 1 91.31 183 ILE B N 1
ATOM 5486 C CA . ILE B 1 183 ? 7.055 -6.199 9.078 1 91.31 183 ILE B CA 1
ATOM 5487 C C . ILE B 1 183 ? 6.891 -7.512 9.844 1 91.31 183 ILE B C 1
ATOM 5489 O O . ILE B 1 183 ? 7.289 -8.578 9.352 1 91.31 183 ILE B O 1
ATOM 5493 N N . ASP B 1 184 ? 6.297 -7.434 10.977 1 88.69 184 ASP B N 1
ATOM 5494 C CA . ASP B 1 184 ? 5.996 -8.656 11.711 1 88.69 184 ASP B CA 1
ATOM 5495 C C . ASP B 1 184 ? 4.844 -9.422 11.062 1 88.69 184 ASP B C 1
ATOM 5497 O O . ASP B 1 184 ? 3.719 -8.922 11 1 88.69 184 ASP B O 1
ATOM 5501 N N . PHE B 1 185 ? 5.164 -10.586 10.609 1 91.88 185 PHE B N 1
ATOM 5502 C CA . PHE B 1 185 ? 4.117 -11.406 10.016 1 91.88 185 PHE B CA 1
ATOM 5503 C C . PHE B 1 185 ? 3.098 -11.828 11.062 1 91.88 185 PHE B C 1
ATOM 5505 O O . PHE B 1 185 ? 3.459 -12.398 12.094 1 91.88 185 PHE B O 1
ATOM 5512 N N . PRO B 1 186 ? 1.796 -11.562 10.852 1 92.5 186 PRO B N 1
ATOM 5513 C CA . PRO B 1 186 ? 0.787 -11.922 11.852 1 92.5 186 PRO B CA 1
ATOM 5514 C C . PRO B 1 186 ? 0.407 -13.398 11.805 1 92.5 186 PRO B C 1
ATOM 5516 O O . PRO B 1 186 ? -0.668 -13.75 11.305 1 92.5 186 PRO B O 1
ATOM 5519 N N . ILE B 1 187 ? 1.062 -14.227 12.484 1 92.56 187 ILE B N 1
ATOM 5520 C CA . ILE B 1 187 ? 1.018 -15.68 12.367 1 92.56 187 ILE B CA 1
ATOM 5521 C C . ILE B 1 187 ? -0.343 -16.188 12.836 1 92.56 187 ILE B C 1
ATOM 5523 O O . ILE B 1 187 ? -0.842 -17.203 12.328 1 92.56 187 ILE B O 1
ATOM 5527 N N . GLY B 1 188 ? -0.974 -15.547 13.719 1 91.56 188 GLY B N 1
ATOM 5528 C CA . GLY B 1 188 ? -2.246 -16.016 14.25 1 91.56 188 GLY B CA 1
ATOM 5529 C C . GLY B 1 188 ? -3.436 -15.562 13.422 1 91.56 188 GLY B C 1
ATOM 5530 O O . GLY B 1 188 ? -4.562 -16.016 13.648 1 91.56 188 GLY B O 1
ATOM 5531 N N . ARG B 1 189 ? -3.176 -14.766 12.367 1 92.75 189 ARG B N 1
ATOM 5532 C CA . ARG B 1 189 ? -4.309 -14.141 11.695 1 92.75 189 ARG B CA 1
ATOM 5533 C C . ARG B 1 189 ? -4.168 -14.258 10.18 1 92.75 189 ARG B C 1
ATOM 5535 O O . ARG B 1 189 ? -5.141 -14.07 9.445 1 92.75 189 ARG B O 1
ATOM 5542 N N . VAL B 1 190 ? -2.967 -14.469 9.695 1 94.5 190 VAL B N 1
ATOM 5543 C CA . VAL B 1 190 ? -2.703 -14.602 8.266 1 94.5 190 VAL B CA 1
ATOM 5544 C C . VAL B 1 190 ? -2.17 -16 7.969 1 94.5 190 VAL B C 1
ATOM 5546 O O . VAL B 1 190 ? -1.208 -16.453 8.594 1 94.5 190 VAL B O 1
ATOM 5549 N N . PRO B 1 191 ? -2.773 -16.656 7.039 1 95.94 191 PRO B N 1
ATOM 5550 C CA . PRO B 1 191 ? -2.25 -17.984 6.684 1 95.94 191 PRO B CA 1
ATOM 5551 C C . PRO B 1 191 ? -0.845 -17.922 6.09 1 95.94 191 PRO B C 1
ATOM 5553 O O . PRO B 1 191 ? -0.549 -17.031 5.285 1 95.94 191 PRO B O 1
ATOM 5556 N N . SER B 1 192 ? -0.034 -18.844 6.586 1 96.19 192 SER B N 1
ATOM 5557 C CA . SER B 1 192 ? 1.293 -18.984 5.996 1 96.19 192 SER B CA 1
ATOM 5558 C C . SER B 1 192 ? 1.203 -19.359 4.52 1 96.19 192 SER B C 1
ATOM 5560 O O . SER B 1 192 ? 0.198 -19.922 4.074 1 96.19 192 SER B O 1
ATOM 5562 N N . ILE B 1 193 ? 2.215 -19.141 3.799 1 95.88 193 ILE B N 1
ATOM 5563 C CA . ILE B 1 193 ? 2.254 -19.312 2.35 1 95.88 193 ILE B CA 1
ATOM 5564 C C . ILE B 1 193 ? 1.906 -20.75 1.986 1 95.88 193 ILE B C 1
ATOM 5566 O O . ILE B 1 193 ? 1.343 -21.016 0.921 1 95.88 193 ILE B O 1
ATOM 5570 N N . PHE B 1 194 ? 2.133 -21.688 2.891 1 93.25 194 PHE B N 1
ATOM 5571 C CA . PHE B 1 194 ? 1.95 -23.094 2.539 1 93.25 194 PHE B CA 1
ATOM 5572 C C . PHE B 1 194 ? 0.738 -23.672 3.254 1 93.25 194 PHE B C 1
ATOM 5574 O O . PHE B 1 194 ? 0.417 -24.859 3.082 1 93.25 194 PHE B O 1
ATOM 5581 N N . ALA B 1 195 ? 0.083 -22.891 4.043 1 93.12 195 ALA B N 1
ATOM 5582 C CA . ALA B 1 195 ? -0.951 -23.438 4.918 1 93.12 195 ALA B CA 1
ATOM 5583 C C . ALA B 1 195 ? -2.314 -23.406 4.238 1 93.12 195 ALA B C 1
ATOM 5585 O O . ALA B 1 195 ? -2.758 -22.375 3.746 1 93.12 195 ALA B O 1
ATOM 5586 N N . PRO B 1 196 ? -2.951 -24.547 4.168 1 91.12 196 PRO B N 1
ATOM 5587 C CA . PRO B 1 196 ? -4.312 -24.594 3.635 1 91.12 196 PRO B CA 1
ATOM 5588 C C . PRO B 1 196 ? -5.367 -24.188 4.66 1 91.12 196 PRO B C 1
ATOM 5590 O O . PRO B 1 196 ? -6.348 -24.906 4.863 1 91.12 196 PRO B O 1
ATOM 5593 N N . ILE B 1 197 ? -5.188 -23.062 5.258 1 93 197 ILE B N 1
ATOM 5594 C CA . ILE B 1 197 ? -6.094 -22.594 6.301 1 93 197 ILE B CA 1
ATOM 5595 C C . ILE B 1 197 ? -6.566 -21.172 5.984 1 93 197 ILE B C 1
ATOM 5597 O O . ILE B 1 197 ? -6.02 -20.516 5.098 1 93 197 ILE B O 1
ATOM 5601 N N . SER B 1 198 ? -7.629 -20.781 6.629 1 90.94 198 SER B N 1
ATOM 5602 C CA . SER B 1 198 ? -8.195 -19.453 6.426 1 90.94 198 SER B CA 1
ATOM 5603 C C . SER B 1 198 ? -7.805 -18.5 7.555 1 90.94 198 SER B C 1
ATOM 5605 O O . SER B 1 198 ? -7.086 -18.891 8.477 1 90.94 198 SER B O 1
ATOM 5607 N N . GLU B 1 199 ? -8.195 -17.266 7.441 1 88.94 199 GLU B N 1
ATOM 5608 C CA . GLU B 1 199 ? -7.828 -16.234 8.406 1 88.94 199 GLU B CA 1
ATOM 5609 C C . GLU B 1 199 ? -8.555 -16.438 9.734 1 88.94 199 GLU B C 1
ATOM 5611 O O . GLU B 1 199 ? -8.078 -15.992 10.781 1 88.94 199 GLU B O 1
ATOM 5616 N N . ASN B 1 200 ? -9.742 -16.969 9.75 1 88.06 200 ASN B N 1
ATOM 5617 C CA . ASN B 1 200 ? -10.445 -17.281 10.984 1 88.06 200 ASN B CA 1
ATOM 5618 C C . ASN B 1 200 ? -10.016 -18.641 11.555 1 88.06 200 ASN B C 1
ATOM 5620 O O . ASN B 1 200 ? -10.773 -19.609 11.508 1 88.06 200 ASN B O 1
ATOM 5624 N N . MET B 1 201 ? -8.93 -18.641 12.273 1 93.06 201 MET B N 1
ATOM 5625 C CA . MET B 1 201 ? -8.266 -19.891 12.672 1 93.06 201 MET B CA 1
ATOM 5626 C C . MET B 1 201 ? -8.766 -20.344 14.039 1 93.06 201 MET B C 1
ATOM 5628 O O . MET B 1 201 ? -8.922 -19.531 14.953 1 93.06 201 MET B O 1
ATOM 5632 N N . SER B 1 202 ? -9.008 -21.625 14.141 1 93.38 202 SER B N 1
ATOM 5633 C CA . SER B 1 202 ? -9.141 -22.25 15.453 1 93.38 202 SER B CA 1
ATOM 5634 C C . SER B 1 202 ? -7.789 -22.344 16.156 1 93.38 202 SER B C 1
ATOM 5636 O O . SER B 1 202 ? -6.754 -22.031 15.562 1 93.38 202 SER B O 1
ATOM 5638 N N . PHE B 1 203 ? -7.855 -22.75 17.422 1 93.69 203 PHE B N 1
ATOM 5639 C CA . PHE B 1 203 ? -6.609 -22.891 18.172 1 93.69 203 PHE B CA 1
ATOM 5640 C C . PHE B 1 203 ? -5.676 -23.891 17.5 1 93.69 203 PHE B C 1
ATOM 5642 O O . PHE B 1 203 ? -4.48 -23.625 17.344 1 93.69 203 PHE B O 1
ATOM 5649 N N . LEU B 1 204 ? -6.242 -24.984 17.062 1 93.44 204 LEU B N 1
ATOM 5650 C CA . LEU B 1 204 ? -5.438 -26.016 16.406 1 93.44 204 LEU B CA 1
ATOM 5651 C C . LEU B 1 204 ? -4.898 -25.5 15.07 1 93.44 204 LEU B C 1
ATOM 5653 O O . LEU B 1 204 ? -3.756 -25.797 14.711 1 93.44 204 LEU B O 1
ATOM 5657 N N . GLU B 1 205 ? -5.652 -24.781 14.32 1 93.62 205 GLU B N 1
ATOM 5658 C CA . GLU B 1 205 ? -5.211 -24.219 13.047 1 93.62 205 GLU B CA 1
ATOM 5659 C C . GLU B 1 205 ? -4.078 -23.219 13.25 1 93.62 205 GLU B C 1
ATOM 5661 O O . GLU B 1 205 ? -3.182 -23.125 12.406 1 93.62 205 GLU B O 1
ATOM 5666 N N . ARG B 1 206 ? -4.113 -22.547 14.344 1 94.88 206 ARG B N 1
ATOM 5667 C CA . ARG B 1 206 ? -3.039 -21.609 14.656 1 94.88 206 ARG B CA 1
ATOM 5668 C C . ARG B 1 206 ? -1.724 -22.359 14.891 1 94.88 206 ARG B C 1
ATOM 5670 O O . ARG B 1 206 ? -0.658 -21.875 14.5 1 94.88 206 ARG B O 1
ATOM 5677 N N . ILE B 1 207 ? -1.872 -23.438 15.562 1 94.44 207 ILE B N 1
ATOM 5678 C CA . ILE B 1 207 ? -0.681 -24.25 15.789 1 94.44 207 ILE B CA 1
ATOM 5679 C C . ILE B 1 207 ? -0.117 -24.719 14.453 1 94.44 207 ILE B C 1
ATOM 5681 O O . ILE B 1 207 ? 1.087 -24.625 14.203 1 94.44 207 ILE B O 1
ATOM 5685 N N . TYR B 1 208 ? -0.998 -25.203 13.555 1 92.38 208 TYR B N 1
ATOM 5686 C CA . TYR B 1 208 ? -0.574 -25.656 12.234 1 92.38 208 TYR B CA 1
ATOM 5687 C C . TYR B 1 208 ? 0.045 -24.531 11.438 1 92.38 208 TYR B C 1
ATOM 5689 O O . TYR B 1 208 ? 1.079 -24.703 10.789 1 92.38 208 TYR B O 1
ATOM 5697 N N . ASN B 1 209 ? -0.605 -23.375 11.562 1 95.19 209 ASN B N 1
ATOM 5698 C CA . ASN B 1 209 ? -0.088 -22.219 10.852 1 95.19 209 ASN B CA 1
ATOM 5699 C C . ASN B 1 209 ? 1.3 -21.828 11.352 1 95.19 209 ASN B C 1
ATOM 5701 O O . ASN B 1 209 ? 2.166 -21.453 10.555 1 95.19 209 ASN B O 1
ATOM 5705 N N . THR B 1 210 ? 1.484 -21.938 12.602 1 95.94 210 THR B N 1
ATOM 5706 C CA . THR B 1 210 ? 2.783 -21.641 13.195 1 95.94 210 THR B CA 1
ATOM 5707 C C . THR B 1 210 ? 3.85 -22.609 12.688 1 95.94 210 THR B C 1
ATOM 5709 O O . THR B 1 210 ? 4.973 -22.188 12.383 1 95.94 210 THR B O 1
ATOM 5712 N N . MET B 1 211 ? 3.48 -23.828 12.594 1 95.25 211 MET B N 1
ATOM 5713 C CA . MET B 1 211 ? 4.43 -24.812 12.086 1 95.25 211 MET B CA 1
ATOM 5714 C C . MET B 1 211 ? 4.82 -24.516 10.641 1 95.25 211 MET B C 1
ATOM 5716 O O . MET B 1 211 ? 5.984 -24.641 10.273 1 95.25 211 MET B O 1
ATOM 5720 N N . PHE B 1 212 ? 3.857 -24.141 9.852 1 94.94 212 PHE B N 1
ATOM 5721 C CA . PHE B 1 212 ? 4.152 -23.781 8.469 1 94.94 212 PHE B CA 1
ATOM 5722 C C . PHE B 1 212 ? 5 -22.516 8.406 1 94.94 212 PHE B C 1
ATOM 5724 O O . PHE B 1 212 ? 5.895 -22.406 7.566 1 94.94 212 PHE B O 1
ATOM 5731 N N . TYR B 1 213 ? 4.703 -21.578 9.273 1 95.44 213 TYR B N 1
ATOM 5732 C CA . TYR B 1 213 ? 5.512 -20.375 9.352 1 95.44 213 TYR B CA 1
ATOM 5733 C C . TYR B 1 213 ? 6.965 -20.703 9.672 1 95.44 213 TYR B C 1
ATOM 5735 O O . TYR B 1 213 ? 7.883 -20.172 9.039 1 95.44 213 TYR B O 1
ATOM 5743 N N . LEU B 1 214 ? 7.141 -21.562 10.641 1 95.44 214 LEU B N 1
ATOM 5744 C CA . LEU B 1 214 ? 8.492 -21.969 11.023 1 95.44 214 LEU B CA 1
ATOM 5745 C C . LEU B 1 214 ? 9.188 -22.688 9.875 1 95.44 214 LEU B C 1
ATOM 5747 O O . LEU B 1 214 ? 10.391 -22.531 9.672 1 95.44 214 LEU B O 1
ATOM 5751 N N . THR B 1 215 ? 8.43 -23.438 9.156 1 93.69 215 THR B N 1
ATOM 5752 C CA . THR B 1 215 ? 8.961 -24.109 7.977 1 93.69 215 THR B CA 1
ATOM 5753 C C . THR B 1 215 ? 9.445 -23.094 6.945 1 93.69 215 THR B C 1
ATOM 5755 O O . THR B 1 215 ? 10.562 -23.203 6.434 1 93.69 215 THR B O 1
ATOM 5758 N N . SER B 1 216 ? 8.602 -22.156 6.688 1 93.38 216 SER B N 1
ATOM 5759 C CA . SER B 1 216 ? 8.969 -21.109 5.727 1 93.38 216 SER B CA 1
ATOM 5760 C C . SER B 1 216 ? 10.188 -20.328 6.195 1 93.38 216 SER B C 1
ATOM 5762 O O . SER B 1 216 ? 11.047 -19.969 5.391 1 93.38 216 SER B O 1
ATOM 5764 N N . LYS B 1 217 ? 10.25 -20.062 7.418 1 94.19 217 LYS B N 1
ATOM 5765 C CA . LYS B 1 217 ? 11.391 -19.359 8 1 94.19 217 LYS B CA 1
ATOM 5766 C C . LYS B 1 217 ? 12.68 -20.156 7.824 1 94.19 217 LYS B C 1
ATOM 5768 O O . LYS B 1 217 ? 13.711 -19.594 7.445 1 94.19 217 LYS B O 1
ATOM 5773 N N . TYR B 1 218 ? 12.602 -21.391 8.117 1 95 218 TYR B N 1
ATOM 5774 C CA . TYR B 1 218 ? 13.766 -22.25 7.969 1 95 218 TYR B CA 1
ATOM 5775 C C . TYR B 1 218 ? 14.211 -22.328 6.516 1 95 218 TYR B C 1
ATOM 5777 O O . TYR B 1 218 ? 15.406 -22.266 6.223 1 95 218 TYR B O 1
ATOM 5785 N N . ILE B 1 219 ? 13.25 -22.484 5.668 1 93.81 219 ILE B N 1
ATOM 5786 C CA . ILE B 1 219 ? 13.539 -22.578 4.242 1 93.81 219 ILE B CA 1
ATOM 5787 C C . ILE B 1 219 ? 14.266 -21.312 3.775 1 93.81 219 ILE B C 1
ATOM 5789 O O . ILE B 1 219 ? 15.266 -21.406 3.049 1 93.81 219 ILE B O 1
ATOM 5793 N N . HIS B 1 220 ? 13.773 -20.203 4.184 1 94.06 220 HIS B N 1
ATOM 5794 C CA . HIS B 1 220 ? 14.406 -18.953 3.812 1 94.06 220 HIS B CA 1
ATOM 5795 C C . HIS B 1 220 ? 15.828 -18.859 4.371 1 94.06 220 HIS B C 1
ATOM 5797 O O . HIS B 1 220 ? 16.766 -18.5 3.65 1 94.06 220 HIS B O 1
ATOM 5803 N N . LYS B 1 221 ? 16.016 -19.203 5.598 1 94.62 221 LYS B N 1
ATOM 5804 C CA . LYS B 1 221 ? 17.328 -19.141 6.242 1 94.62 221 LYS B CA 1
ATOM 5805 C C . LYS B 1 221 ? 18.312 -20.094 5.559 1 94.62 221 LYS B C 1
ATOM 5807 O O . LYS B 1 221 ? 19.484 -19.75 5.371 1 94.62 221 LYS B O 1
ATOM 5812 N N . GLU B 1 222 ? 17.812 -21.234 5.289 1 95.94 222 GLU B N 1
ATOM 5813 C CA . GLU B 1 222 ? 18.656 -22.219 4.609 1 95.94 222 GLU B CA 1
ATOM 5814 C C . GLU B 1 222 ? 19.078 -21.703 3.234 1 95.94 222 GLU B C 1
ATOM 5816 O O . GLU B 1 222 ? 20.25 -21.859 2.854 1 95.94 222 GLU B O 1
ATOM 5821 N N . GLY B 1 223 ? 18.141 -21.141 2.463 1 95.5 223 GLY B N 1
ATOM 5822 C CA . GLY B 1 223 ? 18.5 -20.562 1.172 1 95.5 223 GLY B CA 1
ATOM 5823 C C . GLY B 1 223 ? 19.547 -19.484 1.268 1 95.5 223 GLY B C 1
ATOM 5824 O O . GLY B 1 223 ? 20.5 -19.453 0.478 1 95.5 223 GLY B O 1
ATOM 5825 N N . VAL B 1 224 ? 19.375 -18.594 2.221 1 95.94 224 VAL B N 1
ATOM 5826 C CA . VAL B 1 224 ? 20.328 -17.516 2.449 1 95.94 224 VAL B CA 1
ATOM 5827 C C . VAL B 1 224 ? 21.688 -18.078 2.83 1 95.94 224 VAL B C 1
ATOM 5829 O O . VAL B 1 224 ? 22.719 -17.641 2.311 1 95.94 224 VAL B O 1
ATOM 5832 N N . TYR B 1 225 ? 21.656 -19.047 3.727 1 96.69 225 TYR B N 1
ATOM 5833 C CA . TYR B 1 225 ? 22.891 -19.688 4.168 1 96.69 225 TYR B CA 1
ATOM 5834 C C . TYR B 1 225 ? 23.641 -20.297 2.992 1 96.69 225 TYR B C 1
ATOM 5836 O O . TYR B 1 225 ? 24.844 -20.078 2.826 1 96.69 225 TYR B O 1
ATOM 5844 N N . ARG B 1 226 ? 23 -21.047 2.193 1 96.75 226 ARG B N 1
ATOM 5845 C CA . ARG B 1 226 ? 23.609 -21.703 1.044 1 96.75 226 ARG B CA 1
ATOM 5846 C C . ARG B 1 226 ? 24.141 -20.688 0.046 1 96.75 226 ARG B C 1
ATOM 5848 O O . ARG B 1 226 ? 25.219 -20.859 -0.538 1 96.75 226 ARG B O 1
ATOM 5855 N N . GLY B 1 227 ? 23.344 -19.641 -0.179 1 96.44 227 GLY B N 1
ATOM 5856 C CA . GLY B 1 227 ? 23.812 -18.562 -1.038 1 96.44 227 GLY B CA 1
ATOM 5857 C C . GLY B 1 227 ? 25.078 -17.891 -0.525 1 96.44 227 GLY B C 1
ATOM 5858 O O . GLY B 1 227 ? 26.016 -17.641 -1.289 1 96.44 227 GLY B O 1
ATOM 5859 N N . ASN B 1 228 ? 25.047 -17.547 0.758 1 97.31 228 ASN B N 1
ATOM 5860 C CA . ASN B 1 228 ? 26.234 -16.953 1.364 1 97.31 228 ASN B CA 1
ATOM 5861 C C . ASN B 1 228 ? 27.453 -17.859 1.204 1 97.31 228 ASN B C 1
ATOM 5863 O O . ASN B 1 228 ? 28.562 -17.375 0.956 1 97.31 228 ASN B O 1
ATOM 5867 N N . ASP B 1 229 ? 27.25 -19.141 1.384 1 97.12 229 ASP B N 1
ATOM 5868 C CA . ASP B 1 229 ? 28.344 -20.109 1.234 1 97.12 229 ASP B CA 1
ATOM 5869 C C . ASP B 1 229 ? 28.953 -20.031 -0.163 1 97.12 229 ASP B C 1
ATOM 5871 O O . ASP B 1 229 ? 30.172 -20.125 -0.319 1 97.12 229 ASP B O 1
ATOM 5875 N N . VAL B 1 230 ? 28.141 -19.906 -1.188 1 96.75 230 VAL B N 1
ATOM 5876 C CA . VAL B 1 230 ? 28.609 -19.797 -2.568 1 96.75 230 VAL B CA 1
ATOM 5877 C C . VAL B 1 230 ? 29.531 -18.594 -2.709 1 96.75 230 VAL B C 1
ATOM 5879 O O . VAL B 1 230 ? 30.625 -18.703 -3.246 1 96.75 230 VAL B O 1
ATOM 5882 N N . PHE B 1 231 ? 29.156 -17.469 -2.168 1 96.38 231 PHE B N 1
ATOM 5883 C CA . PHE B 1 231 ? 29.922 -16.25 -2.346 1 96.38 231 PHE B CA 1
ATOM 5884 C C . PHE B 1 231 ? 31.172 -16.266 -1.468 1 96.38 231 PHE B C 1
ATOM 5886 O O . PHE B 1 231 ? 32.219 -15.719 -1.85 1 96.38 231 PHE B O 1
ATOM 5893 N N . ASN B 1 232 ? 31.031 -16.812 -0.301 1 96.75 232 ASN B N 1
ATOM 5894 C CA . ASN B 1 232 ? 32.219 -16.953 0.557 1 96.75 232 ASN B CA 1
ATOM 5895 C C . ASN B 1 232 ? 33.281 -17.797 -0.098 1 96.75 232 ASN B C 1
ATOM 5897 O O . ASN B 1 232 ? 34.469 -17.562 0.103 1 96.75 232 ASN B O 1
ATOM 5901 N N . GLN B 1 233 ? 32.938 -18.75 -0.808 1 96.19 233 GLN B N 1
ATOM 5902 C CA . GLN B 1 233 ? 33.875 -19.688 -1.425 1 96.19 233 GLN B CA 1
ATOM 5903 C C . GLN B 1 233 ? 34.438 -19.125 -2.73 1 96.19 233 GLN B C 1
ATOM 5905 O O . GLN B 1 233 ? 35.625 -19.25 -3.004 1 96.19 233 GLN B O 1
ATOM 5910 N N . TYR B 1 234 ? 33.625 -18.484 -3.533 1 93.75 234 TYR B N 1
ATOM 5911 C CA . TYR B 1 234 ? 34.031 -18.203 -4.902 1 93.75 234 TYR B CA 1
ATOM 5912 C C . TYR B 1 234 ? 34.219 -16.703 -5.125 1 93.75 234 TYR B C 1
ATOM 5914 O O . TYR B 1 234 ? 34.812 -16.297 -6.129 1 93.75 234 TYR B O 1
ATOM 5922 N N . ALA B 1 235 ? 33.719 -15.914 -4.199 1 93.19 235 ALA B N 1
ATOM 5923 C CA . ALA B 1 235 ? 33.875 -14.469 -4.277 1 93.19 235 ALA B CA 1
ATOM 5924 C C . ALA B 1 235 ? 34.094 -13.867 -2.893 1 93.19 235 ALA B C 1
ATOM 5926 O O . ALA B 1 235 ? 33.438 -12.914 -2.506 1 93.19 235 ALA B O 1
ATOM 5927 N N . PRO B 1 236 ? 35.031 -14.352 -2.146 1 93.75 236 PRO B N 1
ATOM 5928 C CA . PRO B 1 236 ? 35.219 -13.922 -0.758 1 93.75 236 PRO B CA 1
ATOM 5929 C C . PRO B 1 236 ? 35.562 -12.438 -0.639 1 93.75 236 PRO B C 1
ATOM 5931 O O . PRO B 1 236 ? 35.156 -11.789 0.339 1 93.75 236 PRO B O 1
ATOM 5934 N N . SER B 1 237 ? 36.188 -11.797 -1.582 1 92.94 237 SER B N 1
ATOM 5935 C CA . SER B 1 237 ? 36.656 -10.414 -1.509 1 92.94 237 SER B CA 1
ATOM 5936 C C . SER B 1 237 ? 35.469 -9.438 -1.573 1 92.94 237 SER B C 1
ATOM 5938 O O . SER B 1 237 ? 35.625 -8.266 -1.216 1 92.94 237 SER B O 1
ATOM 5940 N N . TYR B 1 238 ? 34.375 -9.883 -1.948 1 91.62 238 TYR B N 1
ATOM 5941 C CA . TYR B 1 238 ? 33.219 -8.992 -2.123 1 91.62 238 TYR B CA 1
ATOM 5942 C C . TYR B 1 238 ? 32.406 -8.906 -0.844 1 91.62 238 TYR B C 1
ATOM 5944 O O . TYR B 1 238 ? 31.531 -8.039 -0.713 1 91.62 238 TYR B O 1
ATOM 5952 N N . ASN B 1 239 ? 32.656 -9.703 0.112 1 92.25 239 ASN B N 1
ATOM 5953 C CA . ASN B 1 239 ? 32 -9.688 1.421 1 92.25 239 ASN B CA 1
ATOM 5954 C C . ASN B 1 239 ? 30.5 -9.602 1.3 1 92.25 239 ASN B C 1
ATOM 5956 O O . ASN B 1 239 ? 29.875 -8.727 1.904 1 92.25 239 ASN B O 1
ATOM 5960 N N . ILE B 1 240 ? 30.031 -10.453 0.456 1 94.06 240 ILE B N 1
ATOM 5961 C CA . ILE B 1 240 ? 28.594 -10.469 0.207 1 94.06 240 ILE B CA 1
ATOM 5962 C C . ILE B 1 240 ? 27.875 -11.133 1.378 1 94.06 240 ILE B C 1
ATOM 5964 O O . ILE B 1 240 ? 28.25 -12.227 1.812 1 94.06 240 ILE B O 1
ATOM 5968 N N . ASN B 1 241 ? 26.875 -10.438 1.962 1 93.69 241 ASN B N 1
ATOM 5969 C CA . ASN B 1 241 ? 25.953 -10.93 2.975 1 93.69 241 ASN B CA 1
ATOM 5970 C C . ASN B 1 241 ? 24.5 -10.812 2.51 1 93.69 241 ASN B C 1
ATOM 5972 O O . ASN B 1 241 ? 23.922 -9.719 2.523 1 93.69 241 ASN B O 1
ATOM 5976 N N . LEU B 1 242 ? 23.938 -11.953 2.229 1 94.44 242 LEU B N 1
ATOM 5977 C CA . LEU B 1 242 ? 22.625 -11.977 1.585 1 94.44 242 LEU B CA 1
ATOM 5978 C C . LEU B 1 242 ? 21.547 -11.523 2.551 1 94.44 242 LEU B C 1
ATOM 5980 O O . LEU B 1 242 ? 20.5 -11.031 2.125 1 94.44 242 LEU B O 1
ATOM 5984 N N . GLU B 1 243 ? 21.641 -11.648 3.838 1 87.38 243 GLU B N 1
ATOM 5985 C CA . GLU B 1 243 ? 20.672 -11.172 4.816 1 87.38 243 GLU B CA 1
ATOM 5986 C C . GLU B 1 243 ? 20.5 -9.656 4.73 1 87.38 243 GLU B C 1
ATOM 5988 O O . GLU B 1 243 ? 19.375 -9.141 4.816 1 87.38 243 GLU B O 1
ATOM 5993 N N . ASN B 1 244 ? 21.547 -8.984 4.496 1 86.62 244 ASN B N 1
ATOM 5994 C CA . ASN B 1 244 ? 21.547 -7.527 4.43 1 86.62 244 ASN B CA 1
ATOM 5995 C C . ASN B 1 244 ? 21.062 -7.031 3.066 1 86.62 244 ASN B C 1
ATOM 5997 O O . ASN B 1 244 ? 20.359 -6.023 2.977 1 86.62 244 ASN B O 1
ATOM 6001 N N . ILE B 1 245 ? 21.391 -7.789 2.072 1 90.06 245 ILE B N 1
ATOM 6002 C CA . ILE B 1 245 ? 21.156 -7.316 0.71 1 90.06 245 ILE B CA 1
ATOM 6003 C C . ILE B 1 245 ? 19.656 -7.387 0.393 1 90.06 245 ILE B C 1
ATOM 6005 O O . ILE B 1 245 ? 19.141 -6.559 -0.359 1 90.06 245 ILE B O 1
ATOM 6009 N N . PHE B 1 246 ? 18.984 -8.344 0.97 1 83.75 246 PHE B N 1
ATOM 6010 C CA . PHE B 1 246 ? 17.562 -8.531 0.657 1 83.75 246 PHE B CA 1
ATOM 6011 C C . PHE B 1 246 ? 16.75 -7.32 1.079 1 83.75 246 PHE B C 1
ATOM 6013 O O . PHE B 1 246 ? 15.852 -6.887 0.352 1 83.75 246 PHE B O 1
ATOM 6020 N N . ASN B 1 247 ? 17.062 -6.711 2.211 1 86.12 247 ASN B N 1
ATOM 6021 C CA . ASN B 1 247 ? 16.312 -5.57 2.723 1 86.12 247 ASN B CA 1
ATOM 6022 C C . ASN B 1 247 ? 16.672 -4.285 1.986 1 86.12 247 ASN B C 1
ATOM 6024 O O . ASN B 1 247 ? 16.016 -3.262 2.145 1 86.12 247 ASN B O 1
ATOM 6028 N N . GLU B 1 248 ? 17.625 -4.41 1.104 1 91.38 248 GLU B N 1
ATOM 6029 C CA . GLU B 1 248 ? 18.078 -3.232 0.375 1 91.38 248 GLU B CA 1
ATOM 6030 C C . GLU B 1 248 ? 17.359 -3.104 -0.969 1 91.38 248 GLU B C 1
ATOM 6032 O O . GLU B 1 248 ? 17.578 -2.135 -1.701 1 91.38 248 GLU B O 1
ATOM 6037 N N . CYS B 1 249 ? 16.547 -4.078 -1.285 1 94.88 249 CYS B N 1
ATOM 6038 C CA . CYS B 1 249 ? 15.805 -3.92 -2.535 1 94.88 249 CYS B CA 1
ATOM 6039 C C . CYS B 1 249 ? 14.977 -2.643 -2.52 1 94.88 249 CYS B C 1
ATOM 6041 O O . CYS B 1 249 ? 14.492 -2.227 -1.466 1 94.88 249 CYS B O 1
ATOM 6043 N N . VAL B 1 250 ? 14.852 -2.027 -3.619 1 96.69 250 VAL B N 1
ATOM 6044 C CA . VAL B 1 250 ? 14.094 -0.786 -3.711 1 96.69 250 VAL B CA 1
ATOM 6045 C C . VAL B 1 250 ? 12.609 -1.075 -3.516 1 96.69 250 VAL B C 1
ATOM 6047 O O . VAL B 1 250 ? 11.945 -0.427 -2.703 1 96.69 250 VAL B O 1
ATOM 6050 N N . PHE B 1 251 ? 12.156 -2.053 -4.262 1 97.19 251 PHE B N 1
ATOM 6051 C CA . PHE B 1 251 ? 10.773 -2.512 -4.141 1 97.19 251 PHE B CA 1
ATOM 6052 C C . PHE B 1 251 ? 10.711 -4.035 -4.109 1 97.19 251 PHE B C 1
ATOM 6054 O O . PHE B 1 251 ? 11.602 -4.707 -4.633 1 97.19 251 PHE B O 1
ATOM 6061 N N . TYR B 1 252 ? 9.789 -4.527 -3.414 1 96.94 252 TYR B N 1
ATOM 6062 C CA . TYR B 1 252 ? 9.328 -5.914 -3.441 1 96.94 252 TYR B CA 1
ATOM 6063 C C . TYR B 1 252 ? 7.961 -6.02 -4.109 1 96.94 252 TYR B C 1
ATOM 6065 O O . TYR B 1 252 ? 6.945 -5.625 -3.531 1 96.94 252 TYR B O 1
ATOM 6073 N N . ILE B 1 253 ? 7.926 -6.574 -5.34 1 98 253 ILE B N 1
ATOM 6074 C CA . ILE B 1 253 ? 6.695 -6.566 -6.121 1 98 253 ILE B CA 1
ATOM 6075 C C . ILE B 1 253 ? 6.191 -7.996 -6.305 1 98 253 ILE B C 1
ATOM 6077 O O . ILE B 1 253 ? 6.828 -8.805 -6.977 1 98 253 ILE B O 1
ATOM 6081 N N . SER B 1 254 ? 5.09 -8.266 -5.746 1 97.44 254 SER B N 1
ATOM 6082 C CA . SER B 1 254 ? 4.523 -9.609 -5.844 1 97.44 254 SER B CA 1
ATOM 6083 C C . SER B 1 254 ? 3.416 -9.664 -6.895 1 97.44 254 SER B C 1
ATOM 6085 O O . SER B 1 254 ? 2.727 -8.672 -7.129 1 97.44 254 SER B O 1
ATOM 6087 N N . ASN B 1 255 ? 3.311 -10.812 -7.5 1 97.19 255 ASN B N 1
ATOM 6088 C CA . ASN B 1 255 ? 2.24 -11.055 -8.461 1 97.19 255 ASN B CA 1
ATOM 6089 C C . ASN B 1 255 ? 0.932 -11.414 -7.758 1 97.19 255 ASN B C 1
ATOM 6091 O O . ASN B 1 255 ? 0.201 -12.297 -8.219 1 97.19 255 ASN B O 1
ATOM 6095 N N . THR B 1 256 ? 0.64 -10.844 -6.648 1 96.88 256 THR B N 1
ATOM 6096 C CA . THR B 1 256 ? -0.604 -11.023 -5.906 1 96.88 256 THR B CA 1
ATOM 6097 C C . THR B 1 256 ? -1.528 -9.828 -6.105 1 96.88 256 THR B C 1
ATOM 6099 O O . THR B 1 256 ? -1.062 -8.703 -6.32 1 96.88 256 THR B O 1
ATOM 6102 N N . ASP B 1 257 ? -2.764 -10.148 -6.121 1 97.06 257 ASP B N 1
ATOM 6103 C CA . ASP B 1 257 ? -3.816 -9.141 -6.203 1 97.06 257 ASP B CA 1
ATOM 6104 C C . ASP B 1 257 ? -4.555 -9.008 -4.871 1 97.06 257 ASP B C 1
ATOM 6106 O O . ASP B 1 257 ? -5.164 -9.969 -4.398 1 97.06 257 ASP B O 1
ATOM 6110 N N . PRO B 1 258 ? -4.539 -7.797 -4.312 1 96.31 258 PRO B N 1
ATOM 6111 C CA . PRO B 1 258 ? -5.199 -7.652 -3.014 1 96.31 258 PRO B CA 1
ATOM 6112 C C . PRO B 1 258 ? -6.672 -8.055 -3.055 1 96.31 258 PRO B C 1
ATOM 6114 O O . PRO B 1 258 ? -7.227 -8.492 -2.043 1 96.31 258 PRO B O 1
ATOM 6117 N N . ILE B 1 259 ? -7.352 -7.992 -4.137 1 97.38 259 ILE B N 1
ATOM 6118 C CA . ILE B 1 259 ? -8.773 -8.289 -4.273 1 97.38 259 ILE B CA 1
ATOM 6119 C C . ILE B 1 259 ? -9.008 -9.789 -4.113 1 97.38 259 ILE B C 1
ATOM 6121 O O . ILE B 1 259 ? -10.062 -10.211 -3.635 1 97.38 259 ILE B O 1
ATOM 6125 N N . ILE B 1 260 ? -8.039 -10.617 -4.492 1 97.62 260 ILE B N 1
ATOM 6126 C CA . ILE B 1 260 ? -8.188 -12.062 -4.383 1 97.62 260 ILE B CA 1
ATOM 6127 C C . ILE B 1 260 ? -7.074 -12.633 -3.512 1 97.62 260 ILE B C 1
ATOM 6129 O O . ILE B 1 260 ? -6.453 -13.641 -3.869 1 97.62 260 ILE B O 1
ATOM 6133 N N . ASN B 1 261 ? -6.785 -11.977 -2.457 1 96.69 261 ASN B N 1
ATOM 6134 C CA . ASN B 1 261 ? -5.809 -12.383 -1.451 1 96.69 261 ASN B CA 1
ATOM 6135 C C . ASN B 1 261 ? -6.367 -12.234 -0.039 1 96.69 261 ASN B C 1
ATOM 6137 O O . ASN B 1 261 ? -7.387 -11.57 0.165 1 96.69 261 ASN B O 1
ATOM 6141 N N . PHE B 1 262 ? -5.746 -12.938 0.908 1 94.94 262 PHE B N 1
ATOM 6142 C CA . PHE B 1 262 ? -6.023 -12.625 2.305 1 94.94 262 PHE B CA 1
ATOM 6143 C C . PHE B 1 262 ? -5.48 -11.25 2.672 1 94.94 262 PHE B C 1
ATOM 6145 O O . PHE B 1 262 ? -4.602 -10.719 1.987 1 94.94 262 PHE B O 1
ATOM 6152 N N . GLY B 1 263 ? -6.121 -10.703 3.684 1 92.94 263 GLY B N 1
ATOM 6153 C CA . GLY B 1 263 ? -5.547 -9.469 4.195 1 92.94 263 GLY B CA 1
ATOM 6154 C C . GLY B 1 263 ? -4.164 -9.656 4.793 1 92.94 263 GLY B C 1
ATOM 6155 O O . GLY B 1 263 ? -3.977 -10.492 5.68 1 92.94 263 GLY B O 1
ATOM 6156 N N . VAL B 1 264 ? -3.209 -8.953 4.258 1 93.69 264 VAL B N 1
ATOM 6157 C CA . VAL B 1 264 ? -1.836 -9.031 4.746 1 93.69 264 VAL B CA 1
ATOM 6158 C C . VAL B 1 264 ? -1.293 -7.621 4.98 1 93.69 264 VAL B C 1
ATOM 6160 O O . VAL B 1 264 ? -1.747 -6.664 4.352 1 93.69 264 VAL B O 1
ATOM 6163 N N . PRO B 1 265 ? -0.335 -7.527 5.914 1 91.69 265 PRO B N 1
ATOM 6164 C CA . PRO B 1 265 ? 0.308 -6.219 6.055 1 91.69 265 PRO B CA 1
ATOM 6165 C C . PRO B 1 265 ? 1.21 -5.879 4.871 1 91.69 265 PRO B C 1
ATOM 6167 O O . PRO B 1 265 ? 1.525 -6.75 4.055 1 91.69 265 PRO B O 1
ATOM 6170 N N . GLY B 1 266 ? 1.511 -4.668 4.781 1 91.56 266 GLY B N 1
ATOM 6171 C CA . GLY B 1 266 ? 2.42 -4.199 3.748 1 91.56 266 GLY B CA 1
ATOM 6172 C C . GLY B 1 266 ? 3.184 -2.949 4.148 1 91.56 266 GLY B C 1
ATOM 6173 O O . GLY B 1 266 ? 3.291 -2.633 5.336 1 91.56 266 GLY B O 1
ATOM 6174 N N . SER B 1 267 ? 3.887 -2.391 3.246 1 91.94 267 SER B N 1
ATOM 6175 C CA . SER B 1 267 ? 4.621 -1.133 3.324 1 91.94 267 SER B CA 1
ATOM 6176 C C . SER B 1 267 ? 4.742 -0.478 1.952 1 91.94 267 SER B C 1
ATOM 6178 O O . SER B 1 267 ? 4.387 -1.081 0.937 1 91.94 267 SER B O 1
ATOM 6180 N N . PRO B 1 268 ? 5.184 0.741 1.939 1 92.94 268 PRO B N 1
ATOM 6181 C CA . PRO B 1 268 ? 5.387 1.374 0.634 1 92.94 268 PRO B CA 1
ATOM 6182 C C . PRO B 1 268 ? 6.383 0.618 -0.24 1 92.94 268 PRO B C 1
ATOM 6184 O O . PRO B 1 268 ? 6.406 0.802 -1.46 1 92.94 268 PRO B O 1
ATOM 6187 N N . LYS B 1 269 ? 7.156 -0.204 0.354 1 94.38 269 LYS B N 1
ATOM 6188 C CA . LYS B 1 269 ? 8.156 -0.988 -0.372 1 94.38 269 LYS B CA 1
ATOM 6189 C C . LYS B 1 269 ? 7.523 -2.227 -1.002 1 94.38 269 LYS B C 1
ATOM 6191 O O . LYS B 1 269 ? 7.965 -2.686 -2.057 1 94.38 269 LYS B O 1
ATOM 6196 N N . MET B 1 270 ? 6.566 -2.768 -0.377 1 95.31 270 MET B N 1
ATOM 6197 C CA . MET B 1 270 ? 5.957 -4.02 -0.815 1 95.31 270 MET B CA 1
ATOM 6198 C C . MET B 1 270 ? 4.695 -3.758 -1.634 1 95.31 270 MET B C 1
ATOM 6200 O O . MET B 1 270 ? 3.709 -3.236 -1.112 1 95.31 270 MET B O 1
ATOM 6204 N N . LEU B 1 271 ? 4.766 -4.164 -2.877 1 95.88 271 LEU B N 1
ATOM 6205 C CA . LEU B 1 271 ? 3.676 -3.881 -3.805 1 95.88 271 LEU B CA 1
ATOM 6206 C C . LEU B 1 271 ? 3.018 -5.172 -4.281 1 95.88 271 LEU B C 1
ATOM 6208 O O . LEU B 1 271 ? 3.701 -6.168 -4.527 1 95.88 271 LEU B O 1
ATOM 6212 N N . GLN B 1 272 ? 1.729 -5.156 -4.324 1 96.75 272 GLN B N 1
ATOM 6213 C CA . GLN B 1 272 ? 0.943 -6.23 -4.922 1 96.75 272 GLN B CA 1
ATOM 6214 C C . GLN B 1 272 ? 0.392 -5.816 -6.285 1 96.75 272 GLN B C 1
ATOM 6216 O O . GLN B 1 272 ? -0.589 -5.074 -6.363 1 96.75 272 GLN B O 1
ATOM 6221 N N . LEU B 1 273 ? 1.008 -6.316 -7.32 1 97.19 273 LEU B N 1
ATOM 6222 C CA . LEU B 1 273 ? 0.585 -5.969 -8.672 1 97.19 273 LEU B CA 1
ATOM 6223 C C . LEU B 1 273 ? 0.201 -7.219 -9.461 1 97.19 273 LEU B C 1
ATOM 6225 O O . LEU B 1 273 ? 0.749 -7.477 -10.531 1 97.19 273 LEU B O 1
ATOM 6229 N N . GLY B 1 274 ? -0.762 -7.895 -8.891 1 96 274 GLY B N 1
ATOM 6230 C CA . GLY B 1 274 ? -1.192 -9.148 -9.5 1 96 274 GLY B CA 1
ATOM 6231 C C . GLY B 1 274 ? -1.744 -8.977 -10.898 1 96 274 GLY B C 1
ATOM 6232 O O . GLY B 1 274 ? -2.607 -8.125 -11.133 1 96 274 GLY B O 1
ATOM 6233 N N . GLY B 1 275 ? -1.216 -9.773 -11.875 1 93.75 275 GLY B N 1
ATOM 6234 C CA . GLY B 1 275 ? -1.745 -9.797 -13.234 1 93.75 275 GLY B CA 1
ATOM 6235 C C . GLY B 1 275 ? -1.191 -8.68 -14.102 1 93.75 275 GLY B C 1
ATOM 6236 O O . GLY B 1 275 ? -1.696 -8.438 -15.203 1 93.75 275 GLY B O 1
ATOM 6237 N N . PHE B 1 276 ? -0.152 -7.953 -13.641 1 93.25 276 PHE B N 1
ATOM 6238 C CA . PHE B 1 276 ? 0.36 -6.812 -14.391 1 93.25 276 PHE B CA 1
ATOM 6239 C C . PHE B 1 276 ? 0.924 -7.258 -15.734 1 93.25 276 PHE B C 1
ATOM 6241 O O . PHE B 1 276 ? 1.113 -6.438 -16.641 1 93.25 276 PHE B O 1
ATOM 6248 N N . LEU B 1 277 ? 1.151 -8.57 -15.914 1 91.06 277 LEU B N 1
ATOM 6249 C CA . LEU B 1 277 ? 1.725 -9.07 -17.156 1 91.06 277 LEU B CA 1
ATOM 6250 C C . LEU B 1 277 ? 0.651 -9.711 -18.031 1 91.06 277 LEU B C 1
ATOM 6252 O O . LEU B 1 277 ? 0.947 -10.211 -19.125 1 91.06 277 LEU B O 1
ATOM 6256 N N . LEU B 1 278 ? -0.573 -9.789 -17.5 1 91.31 278 LEU B N 1
ATOM 6257 C CA . LEU B 1 278 ? -1.65 -10.359 -18.297 1 91.31 278 LEU B CA 1
ATOM 6258 C C . LEU B 1 278 ? -2.061 -9.406 -19.422 1 91.31 278 LEU B C 1
ATOM 6260 O O . LEU B 1 278 ? -2.336 -8.234 -19.172 1 91.31 278 LEU B O 1
ATOM 6264 N N . LYS B 1 279 ? -2.018 -9.898 -20.578 1 88.44 279 LYS B N 1
ATOM 6265 C CA . LYS B 1 279 ? -2.428 -9.117 -21.734 1 88.44 279 LYS B CA 1
ATOM 6266 C C . LYS B 1 279 ? -3.936 -9.219 -21.969 1 88.44 279 LYS B C 1
ATOM 6268 O O . LYS B 1 279 ? -4.602 -10.07 -21.375 1 88.44 279 LYS B O 1
ATOM 6273 N N . GLN B 1 280 ? -4.418 -8.336 -22.75 1 92.44 280 GLN B N 1
ATOM 6274 C CA . GLN B 1 280 ? -5.832 -8.398 -23.109 1 92.44 280 GLN B CA 1
ATOM 6275 C C . GLN B 1 280 ? -6.152 -9.703 -23.844 1 92.44 280 GLN B C 1
ATOM 6277 O O . GLN B 1 280 ? -5.371 -10.156 -24.688 1 92.44 280 GLN B O 1
ATOM 6282 N N . PRO B 1 281 ? -7.258 -10.273 -23.422 1 95.5 281 PRO B N 1
ATOM 6283 C CA . PRO B 1 281 ? -7.641 -11.516 -24.109 1 95.5 281 PRO B CA 1
ATOM 6284 C C . PRO B 1 281 ? -7.828 -11.328 -25.609 1 95.5 281 PRO B C 1
ATOM 6286 O O . PRO B 1 281 ? -8.336 -10.297 -26.047 1 95.5 281 PRO B O 1
ATOM 6289 N N . LYS B 1 282 ? -7.484 -12.289 -26.359 1 95.88 282 LYS B N 1
ATOM 6290 C CA . LYS B 1 282 ? -7.633 -12.305 -27.812 1 95.88 282 LYS B CA 1
ATOM 6291 C C . LYS B 1 282 ? -8.766 -13.234 -28.25 1 95.88 282 LYS B C 1
ATOM 6293 O O . LYS B 1 282 ? -9.141 -14.141 -27.5 1 95.88 282 LYS B O 1
ATOM 6298 N N . PRO B 1 283 ? -9.203 -12.938 -29.453 1 96.19 283 PRO B N 1
ATOM 6299 C CA . PRO B 1 283 ? -10.203 -13.875 -29.969 1 96.19 283 PRO B CA 1
ATOM 6300 C C . PRO B 1 283 ? -9.656 -15.289 -30.156 1 96.19 283 PRO B C 1
ATOM 6302 O O . PRO B 1 283 ? -8.5 -15.453 -30.547 1 96.19 283 PRO B O 1
ATOM 6305 N N . LEU B 1 284 ? -10.555 -16.25 -29.969 1 97.44 284 LEU B N 1
ATOM 6306 C CA . LEU B 1 284 ? -10.156 -17.656 -30.109 1 97.44 284 LEU B CA 1
ATOM 6307 C C . LEU B 1 284 ? -9.977 -18.016 -31.578 1 97.44 284 LEU B C 1
ATOM 6309 O O . LEU B 1 284 ? -10.656 -17.469 -32.438 1 97.44 284 LEU B O 1
ATOM 6313 N N . ASP B 1 285 ? -9.023 -18.938 -31.875 1 96.62 285 ASP B N 1
ATOM 6314 C CA . ASP B 1 285 ? -8.922 -19.484 -33.219 1 96.62 285 ASP B CA 1
ATOM 6315 C C . ASP B 1 285 ? -10.133 -20.328 -33.562 1 96.62 285 ASP B C 1
ATOM 6317 O O . ASP B 1 285 ? -11.016 -20.547 -32.75 1 96.62 285 ASP B O 1
ATOM 6321 N N . SER B 1 286 ? -10.211 -20.734 -34.844 1 97.06 286 SER B N 1
ATOM 6322 C CA . SER B 1 286 ? -11.398 -21.422 -35.312 1 97.06 286 SER B CA 1
ATOM 6323 C C . SER B 1 286 ? -11.609 -22.75 -34.594 1 97.06 286 SER B C 1
ATOM 6325 O O . SER B 1 286 ? -12.742 -23.156 -34.344 1 97.06 286 SER B O 1
ATOM 6327 N N . PHE B 1 287 ? -10.602 -23.375 -34.188 1 97.25 287 PHE B N 1
ATOM 6328 C CA . PHE B 1 287 ? -10.711 -24.672 -33.531 1 97.25 287 PHE B CA 1
ATOM 6329 C C . PHE B 1 287 ? -11.438 -24.547 -32.219 1 97.25 287 PHE B C 1
ATOM 6331 O O . PHE B 1 287 ? -12.43 -25.234 -31.969 1 97.25 287 PHE B O 1
ATOM 6338 N N . PHE B 1 288 ? -10.984 -23.719 -31.375 1 98 288 PHE B N 1
ATOM 6339 C CA . PHE B 1 288 ? -11.57 -23.562 -30.047 1 98 288 PHE B CA 1
ATOM 6340 C C . PHE B 1 288 ? -12.953 -22.922 -30.141 1 98 288 PHE B C 1
ATOM 6342 O O . PHE B 1 288 ? -13.844 -23.234 -29.344 1 98 288 PHE B O 1
ATOM 6349 N N . ASP B 1 289 ? -13.062 -21.953 -31.078 1 97.75 289 ASP B N 1
ATOM 6350 C CA . ASP B 1 289 ? -14.375 -21.344 -31.266 1 97.75 289 ASP B CA 1
ATOM 6351 C C . ASP B 1 289 ? -15.43 -22.391 -31.594 1 97.75 289 ASP B C 1
ATOM 6353 O O . ASP B 1 289 ? -16.516 -22.391 -31.016 1 97.75 289 ASP B O 1
ATOM 6357 N N . GLU B 1 290 ? -15.109 -23.312 -32.5 1 98 290 GLU B N 1
ATOM 6358 C CA . GLU B 1 290 ? -16.031 -24.375 -32.875 1 98 290 GLU B CA 1
ATOM 6359 C C . GLU B 1 290 ? -16.25 -25.359 -31.719 1 98 290 GLU B C 1
ATOM 6361 O O . GLU B 1 290 ? -17.375 -25.828 -31.516 1 98 290 GLU B O 1
ATOM 6366 N N . LEU B 1 291 ? -15.211 -25.594 -31.078 1 98.06 291 LEU B N 1
ATOM 6367 C CA . LEU B 1 291 ? -15.273 -26.531 -29.953 1 98.06 291 LEU B CA 1
ATOM 6368 C C . LEU B 1 291 ? -16.266 -26.047 -28.891 1 98.06 291 LEU B C 1
ATOM 6370 O O . LEU B 1 291 ? -17.047 -26.844 -28.359 1 98.06 291 LEU B O 1
ATOM 6374 N N . LEU B 1 292 ? -16.297 -24.797 -28.562 1 98.38 292 LEU B N 1
ATOM 6375 C CA . LEU B 1 292 ? -17.109 -24.219 -27.516 1 98.38 292 LEU B CA 1
ATOM 6376 C C . LEU B 1 292 ? -18.594 -24.203 -27.922 1 98.38 292 LEU B C 1
ATOM 6378 O O . LEU B 1 292 ? -19.469 -24 -27.078 1 98.38 292 LEU B O 1
ATOM 6382 N N . ASN B 1 293 ? -18.859 -24.453 -29.203 1 97.88 293 ASN B N 1
ATOM 6383 C CA . ASN B 1 293 ? -20.234 -24.453 -29.688 1 97.88 293 ASN B CA 1
ATOM 6384 C C . ASN B 1 293 ? -20.844 -25.844 -29.672 1 97.88 293 ASN B C 1
ATOM 6386 O O . ASN B 1 293 ? -22.062 -26 -29.844 1 97.88 293 ASN B O 1
ATOM 6390 N N . LYS B 1 294 ? -20.078 -26.844 -29.406 1 97.81 294 LYS B N 1
ATOM 6391 C CA . LYS B 1 294 ? -20.516 -28.234 -29.578 1 97.81 294 LYS B CA 1
ATOM 6392 C C . LYS B 1 294 ? -21.547 -28.609 -28.516 1 97.81 294 LYS B C 1
ATOM 6394 O O . LYS B 1 294 ? -22.438 -29.422 -28.766 1 97.81 294 LYS B O 1
ATOM 6399 N N . ARG B 1 295 ? -21.344 -28.031 -27.375 1 97.81 295 ARG B N 1
ATOM 6400 C CA . ARG B 1 295 ? -22.234 -28.359 -26.266 1 97.81 295 ARG B CA 1
ATOM 6401 C C . ARG B 1 295 ? -22.641 -27.109 -25.5 1 97.81 295 ARG B C 1
ATOM 6403 O O . ARG B 1 295 ? -22.125 -26.016 -25.75 1 97.81 295 ARG B O 1
ATOM 6410 N N . GLU B 1 296 ? -23.516 -27.266 -24.578 1 93.88 296 GLU B N 1
ATOM 6411 C CA . GLU B 1 296 ? -24.125 -26.125 -23.875 1 93.88 296 GLU B CA 1
ATOM 6412 C C . GLU B 1 296 ? -23.141 -25.469 -22.922 1 93.88 296 GLU B C 1
ATOM 6414 O O . GLU B 1 296 ? -23.188 -24.266 -22.719 1 93.88 296 GLU B O 1
ATOM 6419 N N . ARG B 1 297 ? -22.406 -26.297 -22.297 1 97.06 297 ARG B N 1
ATOM 6420 C CA . ARG B 1 297 ? -21.453 -25.812 -21.312 1 97.06 297 ARG B CA 1
ATOM 6421 C C . ARG B 1 297 ? -20.047 -26.328 -21.609 1 97.06 297 ARG B C 1
ATOM 6423 O O . ARG B 1 297 ? -19.891 -27.359 -22.25 1 97.06 297 ARG B O 1
ATOM 6430 N N . ASN B 1 298 ? -19.078 -25.547 -21.203 1 98.75 298 ASN B N 1
ATOM 6431 C CA . ASN B 1 298 ? -17.688 -25.891 -21.391 1 98.75 298 ASN B CA 1
ATOM 6432 C C . ASN B 1 298 ? -16.891 -25.734 -20.109 1 98.75 298 ASN B C 1
ATOM 6434 O O . ASN B 1 298 ? -17.078 -24.766 -19.359 1 98.75 298 ASN B O 1
ATOM 6438 N N . VAL B 1 299 ? -16.094 -26.703 -19.844 1 98.88 299 VAL B N 1
ATOM 6439 C CA . VAL B 1 299 ? -15.258 -26.703 -18.641 1 98.88 299 VAL B CA 1
ATOM 6440 C C . VAL B 1 299 ? -13.789 -26.828 -19.031 1 98.88 299 VAL B C 1
ATOM 6442 O O . VAL B 1 299 ? -13.43 -27.641 -19.891 1 98.88 299 VAL B O 1
ATOM 6445 N N . ILE B 1 300 ? -12.977 -25.984 -18.469 1 98.75 300 ILE B N 1
ATOM 6446 C CA . ILE B 1 300 ? -11.539 -26.047 -18.688 1 98.75 300 ILE B CA 1
ATOM 6447 C C . ILE B 1 300 ? -10.875 -26.75 -17.5 1 98.75 300 ILE B C 1
ATOM 6449 O O . ILE B 1 300 ? -11.195 -26.469 -16.344 1 98.75 300 ILE B O 1
ATOM 6453 N N . ILE B 1 301 ? -9.977 -27.688 -17.797 1 98.25 301 ILE B N 1
ATOM 6454 C CA . ILE B 1 301 ? -9.211 -28.406 -16.781 1 98.25 301 ILE B CA 1
ATOM 6455 C C . ILE B 1 301 ? -7.715 -28.188 -17.031 1 98.25 301 ILE B C 1
ATOM 6457 O O . ILE B 1 301 ? -7.207 -28.469 -18.109 1 98.25 301 ILE B O 1
ATOM 6461 N N . SER B 1 302 ? -7.023 -27.641 -16.047 1 96.56 302 SER B N 1
ATOM 6462 C CA . SER B 1 302 ? -5.578 -27.469 -16.141 1 96.56 302 SER B CA 1
ATOM 6463 C C . SER B 1 302 ? -4.918 -27.625 -14.773 1 96.56 302 SER B C 1
ATOM 6465 O O . SER B 1 302 ? -5.188 -26.859 -13.852 1 96.56 302 SER B O 1
ATOM 6467 N N . PHE B 1 303 ? -4.031 -28.578 -14.602 1 93.25 303 PHE B N 1
ATOM 6468 C CA . PHE B 1 303 ? -3.326 -28.797 -13.344 1 93.25 303 PHE B CA 1
ATOM 6469 C C . PHE B 1 303 ? -1.885 -28.312 -13.445 1 93.25 303 PHE B C 1
ATOM 6471 O O . PHE B 1 303 ? -1.014 -28.781 -12.711 1 93.25 303 PHE B O 1
ATOM 6478 N N . GLY B 1 304 ? -1.633 -27.422 -14.375 1 84.44 304 GLY B N 1
ATOM 6479 C CA . GLY B 1 304 ? -0.319 -26.812 -14.484 1 84.44 304 GLY B CA 1
ATOM 6480 C C . GLY B 1 304 ? 0.683 -27.688 -15.227 1 84.44 304 GLY B C 1
ATOM 6481 O O . GLY B 1 304 ? 0.309 -28.672 -15.852 1 84.44 304 GLY B O 1
ATOM 6482 N N . SER B 1 305 ? 1.984 -27.219 -15.273 1 75.44 305 SER B N 1
ATOM 6483 C CA . SER B 1 305 ? 2.996 -27.922 -16.062 1 75.44 305 SER B CA 1
ATOM 6484 C C . SER B 1 305 ? 4.062 -28.547 -15.164 1 75.44 305 SER B C 1
ATOM 6486 O O . SER B 1 305 ? 4.871 -29.359 -15.625 1 75.44 305 SER B O 1
ATOM 6488 N N . PHE B 1 306 ? 3.938 -28.109 -13.922 1 77.44 306 PHE B N 1
ATOM 6489 C CA . PHE B 1 306 ? 5 -28.578 -13.047 1 77.44 306 PHE B CA 1
ATOM 6490 C C . PHE B 1 306 ? 4.754 -30.031 -12.625 1 77.44 306 PHE B C 1
ATOM 6492 O O . PHE B 1 306 ? 5.613 -30.891 -12.812 1 77.44 306 PHE B O 1
ATOM 6499 N N . ALA B 1 307 ? 3.584 -30.281 -12.086 1 78.62 307 ALA B N 1
ATOM 6500 C CA . ALA B 1 307 ? 3.109 -31.641 -11.883 1 78.62 307 ALA B CA 1
ATOM 6501 C C . ALA B 1 307 ? 2.27 -32.125 -13.062 1 78.62 307 ALA B C 1
ATOM 6503 O O . ALA B 1 307 ? 1.154 -31.641 -13.273 1 78.62 307 ALA B O 1
ATOM 6504 N N . LYS B 1 308 ? 2.756 -33.125 -13.68 1 87.44 308 LYS B N 1
ATOM 6505 C CA . LYS B 1 308 ? 2.109 -33.562 -14.914 1 87.44 308 LYS B CA 1
ATOM 6506 C C . LYS B 1 308 ? 0.839 -34.344 -14.609 1 87.44 308 LYS B C 1
ATOM 6508 O O . LYS B 1 308 ? 0.819 -35.188 -13.695 1 87.44 308 LYS B O 1
ATOM 6513 N N . SER B 1 309 ? -0.161 -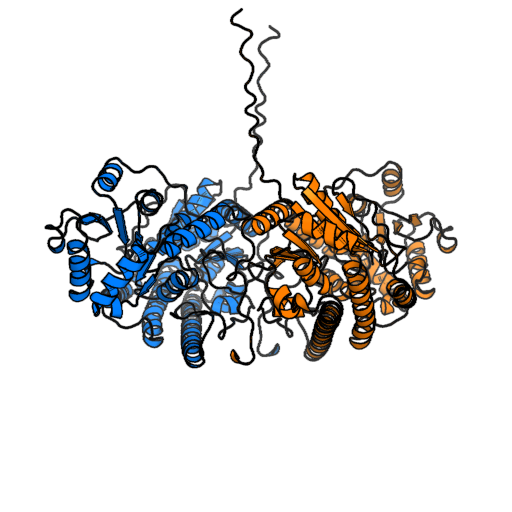34.094 -15.383 1 91.81 309 SER B N 1
ATOM 6514 C CA . SER B 1 309 ? -1.444 -34.75 -15.219 1 91.81 309 SER B CA 1
ATOM 6515 C C . SER B 1 309 ? -1.333 -36.25 -15.539 1 91.81 309 SER B C 1
ATOM 6517 O O . SER B 1 309 ? -2.057 -37.062 -14.977 1 91.81 309 SER B O 1
ATOM 6519 N N . MET B 1 310 ? -0.382 -36.562 -16.375 1 89.62 310 MET B N 1
ATOM 6520 C CA . MET B 1 310 ? -0.227 -37.938 -16.781 1 89.62 310 MET B CA 1
ATOM 6521 C C . MET B 1 310 ? 0.249 -38.812 -15.625 1 89.62 310 MET B C 1
ATOM 6523 O O . MET B 1 310 ? 0.131 -40.031 -15.672 1 89.62 310 MET B O 1
ATOM 6527 N N . HIS B 1 311 ? 0.845 -38.156 -14.609 1 89.94 311 HIS B N 1
ATOM 6528 C CA . HIS B 1 311 ? 1.332 -38.906 -13.445 1 89.94 311 HIS B CA 1
ATOM 6529 C C . HIS B 1 311 ? 0.252 -39.031 -12.375 1 89.94 311 HIS B C 1
ATOM 6531 O O . HIS B 1 311 ? 0.497 -39.594 -11.305 1 89.94 311 HIS B O 1
ATOM 6537 N N . MET B 1 312 ? -0.898 -38.531 -12.664 1 92.31 312 MET B N 1
ATOM 6538 C CA . MET B 1 312 ? -2.027 -38.656 -11.75 1 92.31 312 MET B CA 1
ATOM 6539 C C . MET B 1 312 ? -2.338 -40.125 -11.492 1 92.31 312 MET B C 1
ATOM 6541 O O . MET B 1 312 ? -2.311 -40.938 -12.414 1 92.31 312 MET B O 1
ATOM 6545 N N . PRO B 1 313 ? -2.609 -40.438 -10.242 1 92.94 313 PRO B N 1
ATOM 6546 C CA . PRO B 1 313 ? -2.953 -41.812 -9.945 1 92.94 313 PRO B CA 1
ATOM 6547 C C . PRO B 1 313 ? -4.215 -42.281 -10.672 1 92.94 313 PRO B C 1
ATOM 6549 O O . PRO B 1 313 ? -5.066 -41.469 -11.016 1 92.94 313 PRO B O 1
ATOM 6552 N N . LYS B 1 314 ? -4.305 -43.625 -10.789 1 93.94 314 LYS B N 1
ATOM 6553 C CA . LYS B 1 314 ? -5.414 -44.25 -11.516 1 93.94 314 LYS B CA 1
ATOM 6554 C C . LYS B 1 314 ? -6.754 -43.844 -10.922 1 93.94 314 LYS B C 1
ATOM 6556 O O . LYS B 1 314 ? -7.723 -43.625 -11.648 1 93.94 314 LYS B O 1
ATOM 6561 N N . GLU B 1 315 ? -6.754 -43.75 -9.617 1 95.38 315 GLU B N 1
ATOM 6562 C CA . GLU B 1 315 ? -7.992 -43.375 -8.938 1 95.38 315 GLU B CA 1
ATOM 6563 C C . GLU B 1 315 ? -8.453 -42 -9.328 1 95.38 315 GLU B C 1
ATOM 6565 O O . GLU B 1 315 ? -9.641 -41.75 -9.57 1 95.38 315 GLU B O 1
ATOM 6570 N N . GLY B 1 316 ? -7.535 -41.062 -9.375 1 95.19 316 GLY B N 1
ATOM 6571 C CA . GLY B 1 316 ? -7.867 -39.719 -9.812 1 95.19 316 GLY B CA 1
ATOM 6572 C C . GLY B 1 316 ? -8.336 -39.656 -11.25 1 95.19 316 GLY B C 1
ATOM 6573 O O . GLY B 1 316 ? -9.328 -39 -11.562 1 95.19 316 GLY B O 1
ATOM 6574 N N . ARG B 1 317 ? -7.68 -40.344 -12.109 1 94.75 317 ARG B N 1
ATOM 6575 C CA . ARG B 1 317 ? -8.055 -40.438 -13.516 1 94.75 317 ARG B CA 1
ATOM 6576 C C . ARG B 1 317 ? -9.453 -41.031 -13.68 1 94.75 317 ARG B C 1
ATOM 6578 O O . ARG B 1 317 ? -10.242 -40.531 -14.484 1 94.75 317 ARG B O 1
ATOM 6585 N N . ASN B 1 318 ? -9.695 -42 -12.93 1 95.88 318 ASN B N 1
ATOM 6586 C CA . ASN B 1 318 ? -11.016 -42.625 -12.969 1 95.88 318 ASN B CA 1
ATOM 6587 C C . ASN B 1 318 ? -12.109 -41.656 -12.539 1 95.88 318 ASN B C 1
ATOM 6589 O O . ASN B 1 318 ? -13.219 -41.688 -13.086 1 95.88 318 ASN B O 1
ATOM 6593 N N . ASN B 1 319 ? -11.797 -40.906 -11.531 1 97.19 319 ASN B N 1
ATOM 6594 C CA . ASN B 1 319 ? -12.773 -39.906 -11.086 1 97.19 319 ASN B CA 1
ATOM 6595 C C . ASN B 1 319 ? -13.086 -38.875 -12.18 1 97.19 319 ASN B C 1
ATOM 6597 O O . ASN B 1 319 ? -14.234 -38.469 -12.328 1 97.19 319 ASN B O 1
ATOM 6601 N N . LEU B 1 320 ? -12.094 -38.5 -12.945 1 97.12 320 LEU B N 1
ATOM 6602 C CA . LEU B 1 320 ? -12.312 -37.625 -14.094 1 97.12 320 LEU B CA 1
ATOM 6603 C C . LEU B 1 320 ? -13.164 -38.312 -15.156 1 97.12 320 LEU B C 1
ATOM 6605 O O . LEU B 1 320 ? -14.07 -37.719 -15.727 1 97.12 320 LEU B O 1
ATOM 6609 N N . VAL B 1 321 ? -12.836 -39.531 -15.359 1 96.06 321 VAL B N 1
ATOM 6610 C CA . VAL B 1 321 ? -13.594 -40.344 -16.328 1 96.06 321 VAL B CA 1
ATOM 6611 C C . VAL B 1 321 ? -15.062 -40.375 -15.922 1 96.06 321 VAL B C 1
ATOM 6613 O O . VAL B 1 321 ? -15.953 -40.219 -16.766 1 96.06 321 VAL B O 1
ATOM 6616 N N . GLU B 1 322 ? -15.281 -40.656 -14.68 1 96.94 322 GLU B N 1
ATOM 6617 C CA . GLU B 1 322 ? -16.656 -40.688 -14.188 1 96.94 322 GLU B CA 1
ATOM 6618 C C . GLU B 1 322 ? -17.328 -39.312 -14.398 1 96.94 322 GLU B C 1
ATOM 6620 O O . GLU B 1 322 ? -18.516 -39.281 -14.75 1 96.94 322 GLU B O 1
ATOM 6625 N N . LEU B 1 323 ? -16.609 -38.219 -14.133 1 97.81 323 LEU B N 1
ATOM 6626 C CA . LEU B 1 323 ? -17.141 -36.906 -14.383 1 97.81 323 LEU B CA 1
ATOM 6627 C C . LEU B 1 323 ? -17.562 -36.75 -15.836 1 97.81 323 LEU B C 1
ATOM 6629 O O . LEU B 1 323 ? -18.656 -36.25 -16.125 1 97.81 323 LEU B O 1
ATOM 6633 N N . PHE B 1 324 ? -16.75 -37.219 -16.766 1 97.62 324 PHE B N 1
ATOM 6634 C CA . PHE B 1 324 ? -17 -37.094 -18.188 1 97.62 324 PHE B CA 1
ATOM 6635 C C . PHE B 1 324 ? -18.234 -37.875 -18.594 1 97.62 324 PHE B C 1
ATOM 6637 O O . PHE B 1 324 ? -19.016 -37.438 -19.438 1 97.62 324 PHE B O 1
ATOM 6644 N N . LYS B 1 325 ? -18.375 -39 -17.984 1 96.81 325 LYS B N 1
ATOM 6645 C CA . LYS B 1 325 ? -19.516 -39.875 -18.266 1 96.81 325 LYS B CA 1
ATOM 6646 C C . LYS B 1 325 ? -20.812 -39.25 -17.766 1 96.81 325 LYS B C 1
ATOM 6648 O O . LYS B 1 325 ? -21.844 -39.312 -18.438 1 96.81 325 LYS B O 1
ATOM 6653 N N . LEU B 1 326 ? -20.766 -38.688 -16.672 1 97.38 326 LEU B N 1
ATOM 6654 C CA . LEU B 1 326 ? -21.953 -38.188 -16 1 97.38 326 LEU B CA 1
ATOM 6655 C C . LEU B 1 326 ? -22.469 -36.938 -16.672 1 97.38 326 LEU B C 1
ATOM 6657 O O . LEU B 1 326 ? -23.656 -36.594 -16.562 1 97.38 326 LEU B O 1
ATOM 6661 N N . PHE B 1 327 ? -21.594 -36.25 -17.406 1 97.69 327 PHE B N 1
ATOM 6662 C CA . PHE B 1 327 ? -22 -34.969 -18.016 1 97.69 327 PHE B CA 1
ATOM 6663 C C . PHE B 1 327 ? -21.672 -34.969 -19.5 1 97.69 327 PHE B C 1
ATOM 6665 O O . PHE B 1 327 ? -20.875 -34.156 -19.969 1 97.69 327 PHE B O 1
ATOM 6672 N N . PRO B 1 328 ? -22.328 -35.75 -20.25 1 96.31 328 PRO B N 1
ATOM 6673 C CA . PRO B 1 328 ? -22.047 -35.844 -21.688 1 96.31 328 PRO B CA 1
ATOM 6674 C C . PRO B 1 328 ? -22.391 -34.562 -22.438 1 96.31 328 PRO B C 1
ATOM 6676 O O . PRO B 1 328 ? -21.906 -34.344 -23.562 1 96.31 328 PRO B O 1
ATOM 6679 N N . ASN B 1 329 ? -23.156 -33.656 -21.828 1 96.81 329 ASN B N 1
ATOM 6680 C CA . ASN B 1 329 ? -23.562 -32.406 -22.484 1 96.81 329 ASN B CA 1
ATOM 6681 C C . ASN B 1 329 ? -22.609 -31.266 -22.156 1 96.81 329 ASN B C 1
ATOM 6683 O O . ASN B 1 329 ? -22.906 -30.109 -22.453 1 96.81 329 ASN B O 1
ATOM 6687 N N . ILE B 1 330 ? -21.516 -31.609 -21.516 1 98.44 330 ILE B N 1
ATOM 6688 C CA . ILE B 1 330 ? -20.469 -30.641 -21.219 1 98.44 330 ILE B CA 1
ATOM 6689 C C . ILE B 1 330 ? -19.203 -30.969 -22.016 1 98.44 330 ILE B C 1
ATOM 6691 O O . ILE B 1 330 ? -18.812 -32.125 -22.094 1 98.44 330 ILE B O 1
ATOM 6695 N N . THR B 1 331 ? -18.656 -29.984 -22.672 1 98.69 331 THR B N 1
ATOM 6696 C CA . THR B 1 331 ? -17.328 -30.141 -23.281 1 98.69 331 THR B CA 1
ATOM 6697 C C . THR B 1 331 ? -16.234 -29.891 -22.234 1 98.69 331 THR B C 1
ATOM 6699 O O . THR B 1 331 ? -16.203 -28.828 -21.609 1 98.69 331 THR B O 1
ATOM 6702 N N . PHE B 1 332 ? -15.438 -30.891 -22.047 1 98.5 332 PHE B N 1
ATOM 6703 C CA . PHE B 1 332 ? -14.281 -30.766 -21.172 1 98.5 332 PHE B CA 1
ATOM 6704 C C . PHE B 1 332 ? -13.008 -30.547 -21.969 1 98.5 332 PHE B C 1
ATOM 6706 O O . PHE B 1 332 ? -12.609 -31.406 -22.766 1 98.5 332 PHE B O 1
ATOM 6713 N N . ILE B 1 333 ? -12.422 -29.375 -21.828 1 98.31 333 ILE B N 1
ATOM 6714 C CA . ILE B 1 333 ? -11.133 -29.047 -22.438 1 98.31 333 ILE B CA 1
ATOM 6715 C C . ILE B 1 333 ? -10.016 -29.203 -21.406 1 98.31 333 ILE B C 1
ATOM 6717 O O . ILE B 1 333 ? -9.914 -28.406 -20.469 1 98.31 333 ILE B O 1
ATOM 6721 N N . PHE B 1 334 ? -9.164 -30.172 -21.625 1 97.5 334 PHE B N 1
ATOM 6722 C CA . PHE B 1 334 ? -8.227 -30.625 -20.609 1 97.5 334 PHE B CA 1
ATOM 6723 C C . PHE B 1 334 ? -6.789 -30.469 -21.078 1 97.5 334 PHE B C 1
ATOM 6725 O O . PHE B 1 334 ? -6.371 -31.156 -22.031 1 97.5 334 PHE B O 1
ATOM 6732 N N . LYS B 1 335 ? -6.016 -29.5 -20.438 1 96 335 LYS B N 1
ATOM 6733 C CA . LYS B 1 335 ? -4.578 -29.438 -20.688 1 96 335 LYS B CA 1
ATOM 6734 C C . LYS B 1 335 ? -3.891 -30.719 -20.188 1 96 335 LYS B C 1
ATOM 6736 O O . LYS B 1 335 ? -3.896 -31 -18.984 1 96 335 LYS B O 1
ATOM 6741 N N . TYR B 1 336 ? -3.307 -31.391 -21.109 1 93.12 336 TYR B N 1
ATOM 6742 C CA . TYR B 1 336 ? -2.707 -32.688 -20.844 1 93.12 336 TYR B CA 1
ATOM 6743 C C . TYR B 1 336 ? -1.401 -32.875 -21.609 1 93.12 336 TYR B C 1
ATOM 6745 O O . TYR B 1 336 ? -1.146 -32.156 -22.578 1 93.12 336 TYR B O 1
ATOM 6753 N N . GLU B 1 337 ? -0.526 -33.75 -21.172 1 90.38 337 GLU B N 1
ATOM 6754 C CA . GLU B 1 337 ? 0.806 -33.906 -21.75 1 90.38 337 GLU B CA 1
ATOM 6755 C C . GLU B 1 337 ? 0.744 -34.594 -23.109 1 90.38 337 GLU B C 1
ATOM 6757 O O . GLU B 1 337 ? 1.655 -34.469 -23.922 1 90.38 337 GLU B O 1
ATOM 6762 N N . ILE B 1 338 ? -0.304 -35.406 -23.359 1 88.75 338 ILE B N 1
ATOM 6763 C CA . ILE B 1 338 ? -0.486 -36.094 -24.641 1 88.75 338 ILE B CA 1
ATOM 6764 C C . ILE B 1 338 ? -1.863 -35.75 -25.219 1 88.75 338 ILE B C 1
ATOM 6766 O O . ILE B 1 338 ? -2.846 -35.688 -24.469 1 88.75 338 ILE B O 1
ATOM 6770 N N . GLU B 1 339 ? -1.782 -35.562 -26.5 1 87.56 339 GLU B N 1
ATOM 6771 C CA . GLU B 1 339 ? -3.072 -35.344 -27.156 1 87.56 339 GLU B CA 1
ATOM 6772 C C . GLU B 1 339 ? -3.82 -36.656 -27.344 1 87.56 339 GLU B C 1
ATOM 6774 O O . GLU B 1 339 ? -3.219 -37.688 -27.688 1 87.56 339 GLU B O 1
ATOM 6779 N N . ASP B 1 340 ? -5.035 -36.688 -27 1 83.62 340 ASP B N 1
ATOM 6780 C CA . ASP B 1 340 ? -5.965 -37.812 -27.172 1 83.62 340 ASP B CA 1
ATOM 6781 C C . ASP B 1 340 ? -5.406 -39.094 -26.562 1 83.62 340 ASP B C 1
ATOM 6783 O O . ASP B 1 340 ? -5.309 -40.125 -27.234 1 83.62 340 ASP B O 1
ATOM 6787 N N . PRO B 1 341 ? -5.137 -39.031 -25.312 1 88.19 341 PRO B N 1
ATOM 6788 C CA . PRO B 1 341 ? -4.676 -40.25 -24.672 1 88.19 341 PRO B CA 1
ATOM 6789 C C . PRO B 1 341 ? -5.703 -41.375 -24.766 1 88.19 341 PRO B C 1
ATOM 6791 O O . PRO B 1 341 ? -6.91 -41.125 -24.766 1 88.19 341 PRO B O 1
ATOM 6794 N N . ILE B 1 342 ? -5.293 -42.531 -24.703 1 85.81 342 ILE B N 1
ATOM 6795 C CA . ILE B 1 342 ? -6.109 -43.719 -24.922 1 85.81 342 ILE B CA 1
ATOM 6796 C C . ILE B 1 342 ? -7.238 -43.781 -23.891 1 85.81 342 ILE B C 1
ATOM 6798 O O . ILE B 1 342 ? -8.367 -44.156 -24.219 1 85.81 342 ILE B O 1
ATOM 6802 N N . PHE B 1 343 ? -6.918 -43.344 -22.797 1 86.75 343 PHE B N 1
ATOM 6803 C CA . PHE B 1 343 ? -7.863 -43.469 -21.688 1 86.75 343 PHE B CA 1
ATOM 6804 C C . PHE B 1 343 ? -9.055 -42.531 -21.906 1 86.75 343 PHE B C 1
ATOM 6806 O O . PHE B 1 343 ? -10.133 -42.781 -21.359 1 86.75 343 PHE B O 1
ATOM 6813 N N . PHE B 1 344 ? -8.844 -41.438 -22.688 1 89.44 344 PHE B N 1
ATOM 6814 C CA . PHE B 1 344 ? -9.914 -40.469 -22.891 1 89.44 344 PHE B CA 1
ATOM 6815 C C . PHE B 1 344 ? -10.453 -40.562 -24.328 1 89.44 344 PHE B C 1
ATOM 6817 O O . PHE B 1 344 ? -11.352 -39.812 -24.703 1 89.44 344 PHE B O 1
ATOM 6824 N N . LYS B 1 345 ? -10.016 -41.438 -25.125 1 87.19 345 LYS B N 1
ATOM 6825 C CA . LYS B 1 345 ? -10.289 -41.5 -26.562 1 87.19 345 LYS B CA 1
ATOM 6826 C C . LYS B 1 345 ? -11.773 -41.75 -26.812 1 87.19 345 LYS B C 1
ATOM 6828 O O . LYS B 1 345 ? -12.32 -41.281 -27.812 1 87.19 345 LYS B O 1
ATOM 6833 N N . ASN B 1 346 ? -12.43 -42.469 -25.969 1 88.19 346 ASN B N 1
ATOM 6834 C CA . ASN B 1 346 ? -13.812 -42.875 -26.203 1 88.19 346 ASN B CA 1
ATOM 6835 C C . ASN B 1 346 ? -14.805 -41.812 -25.75 1 88.19 346 ASN B C 1
ATOM 6837 O O . ASN B 1 346 ? -16.016 -42 -25.844 1 88.19 346 ASN B O 1
ATOM 6841 N N . PHE B 1 347 ? -14.305 -40.75 -25.266 1 93.69 347 PHE B N 1
ATOM 6842 C CA . PHE B 1 347 ? -15.18 -39.656 -24.812 1 93.69 347 PHE B CA 1
ATOM 6843 C C . PHE B 1 347 ? -15.227 -38.531 -25.844 1 93.69 347 PHE B C 1
ATOM 6845 O O . PHE B 1 347 ? -14.258 -37.781 -25.984 1 93.69 347 PHE B O 1
ATOM 6852 N N . GLU B 1 348 ? -16.344 -38.344 -26.438 1 94.12 348 GLU B N 1
ATOM 6853 C CA . GLU B 1 348 ? -16.516 -37.312 -27.469 1 94.12 348 GLU B CA 1
ATOM 6854 C C . GLU B 1 348 ? -16.516 -35.906 -26.859 1 94.12 348 GLU B C 1
ATOM 6856 O O . GLU B 1 348 ? -16.219 -34.938 -27.547 1 94.12 348 GLU B O 1
ATOM 6861 N N . ASN B 1 349 ? -16.844 -35.844 -25.594 1 97.56 349 ASN B N 1
ATOM 6862 C CA . ASN B 1 349 ? -16.969 -34.562 -24.953 1 97.56 349 ASN B CA 1
ATOM 6863 C C . ASN B 1 349 ? -15.688 -34.125 -24.25 1 97.56 349 ASN B C 1
ATOM 6865 O O . ASN B 1 349 ? -15.672 -33.156 -23.5 1 97.56 349 ASN B O 1
ATOM 6869 N N . VAL B 1 350 ? -14.57 -34.906 -24.422 1 97.56 350 VAL B N 1
ATOM 6870 C CA . VAL B 1 350 ? -13.289 -34.562 -23.812 1 97.56 350 VAL B CA 1
ATOM 6871 C C . VAL B 1 350 ? -12.258 -34.281 -24.906 1 97.56 350 VAL B C 1
ATOM 6873 O O . VAL B 1 350 ? -12.055 -35.094 -25.797 1 97.56 350 VAL B O 1
ATOM 6876 N N . VAL B 1 351 ? -11.672 -33.125 -24.828 1 96.81 351 VAL B N 1
ATOM 6877 C CA . VAL B 1 351 ? -10.594 -32.75 -25.734 1 96.81 351 VAL B CA 1
ATOM 6878 C C . VAL B 1 351 ? -9.336 -32.406 -24.938 1 96.81 351 VAL B C 1
ATOM 6880 O O . VAL B 1 351 ? -9.359 -31.562 -24.062 1 96.81 351 VAL B O 1
ATOM 6883 N N . THR B 1 352 ? -8.234 -33.125 -25.203 1 96.19 352 THR B N 1
ATOM 6884 C CA . THR B 1 352 ? -6.961 -32.875 -24.531 1 96.19 352 THR B CA 1
ATOM 6885 C C . THR B 1 352 ? -5.996 -32.156 -25.469 1 96.19 352 THR B C 1
ATOM 6887 O O . THR B 1 352 ? -5.941 -32.438 -26.656 1 96.19 352 THR B O 1
ATOM 6890 N N . LYS B 1 353 ? -5.375 -31.125 -24.969 1 94.75 353 LYS B N 1
ATOM 6891 C CA . LYS B 1 353 ? -4.336 -30.391 -25.688 1 94.75 353 LYS B CA 1
ATOM 6892 C C . LYS B 1 353 ? -3.098 -30.203 -24.812 1 94.75 353 LYS B C 1
ATOM 6894 O O . LYS B 1 353 ? -3.207 -30.031 -23.609 1 94.75 353 LYS B O 1
ATOM 6899 N N . THR B 1 354 ? -1.926 -30.219 -25.438 1 91.94 354 THR B N 1
ATOM 6900 C CA . THR B 1 354 ? -0.676 -30.016 -24.703 1 91.94 354 THR B CA 1
ATOM 6901 C C . THR B 1 354 ? -0.494 -28.562 -24.312 1 91.94 354 THR B C 1
ATOM 6903 O O . THR B 1 354 ? 0.276 -28.234 -23.406 1 91.94 354 THR B O 1
ATOM 6906 N N . TRP B 1 355 ? -1.157 -27.719 -25.062 1 90.12 355 TRP B N 1
ATOM 6907 C CA . TRP B 1 355 ? -1.14 -26.297 -24.797 1 90.12 355 TRP B CA 1
ATOM 6908 C C . TRP B 1 355 ? -2.521 -25.672 -25 1 90.12 355 TRP B C 1
ATOM 6910 O O . TRP B 1 355 ? -3.24 -26.047 -25.922 1 90.12 355 TRP B O 1
ATOM 6920 N N . LEU B 1 356 ? -2.906 -24.766 -24.094 1 94.69 356 LEU B N 1
ATOM 6921 C CA . LEU B 1 356 ? -4.172 -24.047 -24.188 1 94.69 356 LEU B CA 1
ATOM 6922 C C . LEU B 1 356 ? -3.947 -22.531 -24.125 1 94.69 356 LEU B C 1
ATOM 6924 O O . LEU B 1 356 ? -3.125 -22.062 -23.344 1 94.69 356 LEU B O 1
ATOM 6928 N N . PRO B 1 357 ? -4.57 -21.781 -25 1 95.25 357 PRO B N 1
ATOM 6929 C CA . PRO B 1 357 ? -4.68 -20.359 -24.719 1 95.25 357 PRO B CA 1
ATOM 6930 C C . PRO B 1 357 ? -5.59 -20.047 -23.531 1 95.25 357 PRO B C 1
ATOM 6932 O O . PRO B 1 357 ? -6.66 -19.469 -23.703 1 95.25 357 PRO B O 1
ATOM 6935 N N . LEU B 1 358 ? -5.125 -20.406 -22.406 1 95.19 358 LEU B N 1
ATOM 6936 C CA . LEU B 1 358 ? -5.91 -20.516 -21.188 1 95.19 358 LEU B CA 1
ATOM 6937 C C . LEU B 1 358 ? -6.676 -19.219 -20.906 1 95.19 358 LEU B C 1
ATOM 6939 O O . LEU B 1 358 ? -7.891 -19.25 -20.719 1 95.19 358 LEU B O 1
ATOM 6943 N N . TYR B 1 359 ? -5.949 -18.109 -20.891 1 95.75 359 TYR B N 1
ATOM 6944 C CA . TYR B 1 359 ? -6.578 -16.844 -20.531 1 95.75 359 TYR B CA 1
ATOM 6945 C C . TYR B 1 359 ? -7.637 -16.438 -21.547 1 95.75 359 TYR B C 1
ATOM 6947 O O . TYR B 1 359 ? -8.703 -15.938 -21.188 1 95.75 359 TYR B O 1
ATOM 6955 N N . ASP B 1 360 ? -7.391 -16.688 -22.828 1 97.94 360 ASP B N 1
ATOM 6956 C CA . ASP B 1 360 ? -8.359 -16.406 -23.891 1 97.94 360 ASP B CA 1
ATOM 6957 C C . ASP B 1 360 ? -9.602 -17.297 -23.734 1 97.94 360 ASP B C 1
ATOM 6959 O O . ASP B 1 360 ? -10.727 -16.812 -23.891 1 97.94 360 ASP B O 1
ATOM 6963 N N . LEU B 1 361 ? -9.367 -18.5 -23.484 1 98.31 361 LEU B N 1
ATOM 6964 C CA . LEU B 1 361 ? -10.469 -19.438 -23.281 1 98.31 361 LEU B CA 1
ATOM 6965 C C . LEU B 1 361 ? -11.328 -19.031 -22.094 1 98.31 361 LEU B C 1
ATOM 6967 O O . LEU B 1 361 ? -12.555 -18.984 -22.188 1 98.31 361 LEU B O 1
ATOM 6971 N N . LEU B 1 362 ? -10.68 -18.688 -21 1 98.31 362 LEU B N 1
ATOM 6972 C CA . LEU B 1 362 ? -11.398 -18.328 -19.781 1 98.31 362 LEU B CA 1
ATOM 6973 C C . LEU B 1 362 ? -12.25 -17.078 -19.984 1 98.31 362 LEU B C 1
ATOM 6975 O O . LEU B 1 362 ? -13.297 -16.922 -19.344 1 98.31 362 LEU B O 1
ATOM 6979 N N . ASN B 1 363 ? -11.789 -16.25 -20.844 1 98 363 ASN B N 1
ATOM 6980 C CA . ASN B 1 363 ? -12.5 -14.992 -21.047 1 98 363 ASN B CA 1
ATOM 6981 C C . ASN B 1 363 ? -13.664 -15.156 -22.016 1 98 363 ASN B C 1
ATOM 6983 O O . ASN B 1 363 ? -14.367 -14.195 -22.328 1 98 363 ASN B O 1
ATOM 6987 N N . ASP B 1 364 ? -13.938 -16.344 -22.562 1 97.94 364 ASP B N 1
ATOM 6988 C CA . ASP B 1 364 ? -15.102 -16.594 -23.406 1 97.94 364 ASP B CA 1
ATOM 6989 C C . ASP B 1 364 ? -16.344 -16.844 -22.562 1 97.94 364 ASP B C 1
ATOM 6991 O O . ASP B 1 364 ? -16.328 -17.641 -21.609 1 97.94 364 ASP B O 1
ATOM 6995 N N . LYS B 1 365 ? -17.422 -16.203 -22.906 1 96.19 365 LYS B N 1
ATOM 6996 C CA . LYS B 1 365 ? -18.656 -16.25 -22.125 1 96.19 365 LYS B CA 1
ATOM 6997 C C . LYS B 1 365 ? -19.234 -17.656 -22.062 1 96.19 365 LYS B C 1
ATOM 6999 O O . LYS B 1 365 ? -20.031 -17.969 -21.188 1 96.19 365 LYS B O 1
ATOM 7004 N N . ARG B 1 366 ? -18.891 -18.531 -23.031 1 97.69 366 ARG B N 1
ATOM 7005 C CA . ARG B 1 366 ? -19.422 -19.891 -23.109 1 97.69 366 ARG B CA 1
ATOM 7006 C C . ARG B 1 366 ? -18.719 -20.828 -22.125 1 97.69 366 ARG B C 1
ATOM 7008 O O . ARG B 1 366 ? -19.141 -21.969 -21.953 1 97.69 366 ARG B O 1
ATOM 7015 N N . VAL B 1 367 ? -17.578 -20.391 -21.359 1 98.69 367 VAL B N 1
ATOM 7016 C CA . VAL B 1 367 ? -16.875 -21.203 -20.359 1 98.69 367 VAL B CA 1
ATOM 7017 C C . VAL B 1 367 ? -17.578 -21.078 -19.016 1 98.69 367 VAL B C 1
ATOM 7019 O O . VAL B 1 367 ? -17.828 -19.953 -18.531 1 98.69 367 VAL B O 1
ATOM 7022 N N . SER B 1 368 ? -17.781 -22.266 -18.375 1 98.5 368 SER B N 1
ATOM 7023 C CA . SER B 1 368 ? -18.641 -22.25 -17.188 1 98.5 368 SER B CA 1
ATOM 7024 C C . SER B 1 368 ? -17.844 -22.516 -15.922 1 98.5 368 SER B C 1
ATOM 7026 O O . SER B 1 368 ? -18.203 -22.031 -14.844 1 98.5 368 SER B O 1
ATOM 7028 N N . VAL B 1 369 ? -16.875 -23.344 -15.984 1 98.81 369 VAL B N 1
ATOM 7029 C CA . VAL B 1 369 ? -16.109 -23.734 -14.805 1 98.81 369 VAL B CA 1
ATOM 7030 C C . VAL B 1 369 ? -14.641 -23.906 -15.172 1 98.81 369 VAL B C 1
ATOM 7032 O O . VAL B 1 369 ? -14.328 -24.344 -16.281 1 98.81 369 VAL B O 1
ATOM 7035 N N . PHE B 1 370 ? -13.781 -23.562 -14.336 1 98.88 370 PHE B N 1
ATOM 7036 C CA . PHE B 1 370 ? -12.344 -23.766 -14.453 1 98.88 370 PHE B CA 1
ATOM 7037 C C . PHE B 1 370 ? -11.828 -24.672 -13.328 1 98.88 370 PHE B C 1
ATOM 7039 O O . PHE B 1 370 ? -11.82 -24.266 -12.164 1 98.88 370 PHE B O 1
ATOM 7046 N N . ILE B 1 371 ? -11.43 -25.875 -13.602 1 98.69 371 ILE B N 1
ATOM 7047 C CA . ILE B 1 371 ? -10.797 -26.797 -12.664 1 98.69 371 ILE B CA 1
ATOM 7048 C C . ILE B 1 371 ? -9.281 -26.609 -12.711 1 98.69 371 ILE B C 1
ATOM 7050 O O . ILE B 1 371 ? -8.664 -26.812 -13.758 1 98.69 371 ILE B O 1
ATOM 7054 N N . MET B 1 372 ? -8.664 -26.25 -11.578 1 97.31 372 MET B N 1
ATOM 7055 C CA . MET B 1 372 ? -7.258 -25.859 -11.609 1 97.31 372 MET B CA 1
ATOM 7056 C C . MET B 1 372 ? -6.539 -26.297 -10.336 1 97.31 372 MET B C 1
ATOM 7058 O O . MET B 1 372 ? -7.184 -26.688 -9.359 1 97.31 372 MET B O 1
ATOM 7062 N N . HIS B 1 373 ? -5.23 -26.234 -10.32 1 95.75 373 HIS B N 1
ATOM 7063 C CA . HIS B 1 373 ? -4.422 -26.719 -9.211 1 95.75 373 HIS B CA 1
ATOM 7064 C C . HIS B 1 373 ? -4.156 -25.609 -8.195 1 95.75 373 HIS B C 1
ATOM 7066 O O . HIS B 1 373 ? -3.551 -25.859 -7.145 1 95.75 373 HIS B O 1
ATOM 7072 N N . GLY B 1 374 ? -4.492 -24.406 -8.523 1 95 374 GLY B N 1
ATOM 7073 C CA . GLY B 1 374 ? -4.363 -23.359 -7.527 1 95 374 GLY B CA 1
ATOM 7074 C C . GLY B 1 374 ? -3.088 -22.547 -7.676 1 95 374 GLY B C 1
ATOM 7075 O O . GLY B 1 374 ? -2.662 -21.875 -6.734 1 95 374 GLY B O 1
ATOM 7076 N N . GLY B 1 375 ? -2.43 -22.625 -8.852 1 94.94 375 GLY B N 1
ATOM 7077 C CA . GLY B 1 375 ? -1.327 -21.719 -9.102 1 94.94 375 GLY B CA 1
ATOM 7078 C C . GLY B 1 375 ? -1.748 -20.25 -9.109 1 94.94 375 GLY B C 1
ATOM 7079 O O . GLY B 1 375 ? -2.898 -19.938 -9.422 1 94.94 375 GLY B O 1
ATOM 7080 N N . MET B 1 376 ? -0.84 -19.406 -8.812 1 95.06 376 MET B N 1
ATOM 7081 C CA . MET B 1 376 ? -1.146 -17.969 -8.734 1 95.06 376 MET B CA 1
ATOM 7082 C C . MET B 1 376 ? -1.643 -17.438 -10.078 1 95.06 376 MET B C 1
ATOM 7084 O O . MET B 1 376 ? -2.641 -16.719 -10.133 1 95.06 376 MET B O 1
ATOM 7088 N N . ASN B 1 377 ? -0.98 -17.812 -11.141 1 94.25 377 ASN B N 1
ATOM 7089 C CA . ASN B 1 377 ? -1.404 -17.344 -12.461 1 94.25 377 ASN B CA 1
ATOM 7090 C C . ASN B 1 377 ? -2.816 -17.812 -12.789 1 94.25 377 ASN B C 1
ATOM 7092 O O . ASN B 1 377 ? -3.615 -17.062 -13.344 1 94.25 377 ASN B O 1
ATOM 7096 N N . SER B 1 378 ? -3.062 -19.062 -12.5 1 95.62 378 SER B N 1
ATOM 7097 C CA . SER B 1 378 ? -4.395 -19.609 -12.75 1 95.62 378 SER B CA 1
ATOM 7098 C C . SER B 1 378 ? -5.457 -18.859 -11.945 1 95.62 378 SER B C 1
ATOM 7100 O O . SER B 1 378 ? -6.535 -18.562 -12.469 1 95.62 378 SER B O 1
ATOM 7102 N N . LEU B 1 379 ? -5.141 -18.656 -10.719 1 97.25 379 LEU B N 1
ATOM 7103 C CA . LEU B 1 379 ? -6.066 -17.922 -9.867 1 97.25 379 LEU B CA 1
ATOM 7104 C C . LEU B 1 379 ? -6.309 -16.516 -10.414 1 97.25 379 LEU B C 1
ATOM 7106 O O . LEU B 1 379 ? -7.453 -16.047 -10.445 1 97.25 379 LEU B O 1
ATOM 7110 N N . LEU B 1 380 ? -5.262 -15.852 -10.82 1 97.56 380 LEU B N 1
ATOM 7111 C CA . LEU B 1 380 ? -5.367 -14.508 -11.391 1 97.56 380 LEU B CA 1
ATOM 7112 C C . LEU B 1 380 ? -6.195 -14.523 -12.672 1 97.56 380 LEU B C 1
ATOM 7114 O O . LEU B 1 380 ? -7.086 -13.695 -12.844 1 97.56 380 LEU B O 1
ATOM 7118 N N . GLU B 1 381 ? -5.941 -15.477 -13.555 1 97.19 381 GLU B N 1
ATOM 7119 C CA . GLU B 1 381 ? -6.637 -15.57 -14.836 1 97.19 381 GLU B CA 1
ATOM 7120 C C . GLU B 1 381 ? -8.117 -15.898 -14.633 1 97.19 381 GLU B C 1
ATOM 7122 O O . GLU B 1 381 ? -8.984 -15.266 -15.234 1 97.19 381 GLU B O 1
ATOM 7127 N N . GLY B 1 382 ? -8.367 -16.859 -13.812 1 98.12 382 GLY B N 1
ATOM 7128 C CA . GLY B 1 382 ? -9.742 -17.25 -13.562 1 98.12 382 GLY B CA 1
ATOM 7129 C C . GLY B 1 382 ? -10.57 -16.141 -12.922 1 98.12 382 GLY B C 1
ATOM 7130 O O . GLY B 1 382 ? -11.711 -15.906 -13.312 1 98.12 382 GLY B O 1
ATOM 7131 N N . SER B 1 383 ? -10.023 -15.469 -11.914 1 98.25 383 SER B N 1
ATOM 7132 C CA . SER B 1 383 ? -10.734 -14.398 -11.211 1 98.25 383 SER B CA 1
ATOM 7133 C C . SER B 1 383 ? -10.992 -13.211 -12.133 1 98.25 383 SER B C 1
ATOM 7135 O O . SER B 1 383 ? -12.086 -12.633 -12.109 1 98.25 383 SER B O 1
ATOM 7137 N N . ARG B 1 384 ? -10.047 -12.883 -12.883 1 97.75 384 ARG B N 1
ATOM 7138 C CA . ARG B 1 384 ? -10.188 -11.766 -13.812 1 97.75 384 ARG B CA 1
ATOM 7139 C C . ARG B 1 384 ? -11.227 -12.07 -14.891 1 97.75 384 ARG B C 1
ATOM 7141 O O . ARG B 1 384 ? -11.977 -11.188 -15.305 1 97.75 384 ARG B O 1
ATOM 7148 N N . ALA B 1 385 ? -11.234 -13.281 -15.32 1 98.06 385 ALA B N 1
ATOM 7149 C CA . ALA B 1 385 ? -12.172 -13.711 -16.359 1 98.06 385 ALA B CA 1
ATOM 7150 C C . ALA B 1 385 ? -13.586 -13.844 -15.789 1 98.06 385 ALA B C 1
ATOM 7152 O O . ALA B 1 385 ? -14.57 -13.812 -16.547 1 98.06 385 ALA B O 1
ATOM 7153 N N . GLY B 1 386 ? -13.711 -14.031 -14.477 1 98.38 386 GLY B N 1
ATOM 7154 C CA . GLY B 1 386 ? -15.008 -14.18 -13.836 1 98.38 386 GLY B CA 1
ATOM 7155 C C . GLY B 1 386 ? -15.609 -15.562 -14.016 1 98.38 386 GLY B C 1
ATOM 7156 O O . GLY B 1 386 ? -16.812 -15.695 -14.227 1 98.38 386 GLY B O 1
ATOM 7157 N N . VAL B 1 387 ? -14.773 -16.578 -13.938 1 98.69 387 VAL B N 1
ATOM 7158 C CA . VAL B 1 387 ? -15.227 -17.953 -14.125 1 98.69 387 VAL B CA 1
ATOM 7159 C C . VAL B 1 387 ? -15.18 -18.703 -12.797 1 98.69 387 VAL B C 1
ATOM 7161 O O . VAL B 1 387 ? -14.148 -18.703 -12.125 1 98.69 387 VAL B O 1
ATOM 7164 N N . PRO B 1 388 ? -16.281 -19.312 -12.383 1 98.81 388 PRO B N 1
ATOM 7165 C CA . PRO B 1 388 ? -16.234 -20.125 -11.172 1 98.81 388 PRO B CA 1
ATOM 7166 C C . PRO B 1 388 ? -15.141 -21.188 -11.227 1 98.81 388 PRO B C 1
ATOM 7168 O O . PRO B 1 388 ? -14.852 -21.734 -12.289 1 98.81 388 PRO B O 1
ATOM 7171 N N . MET B 1 389 ? -14.586 -21.562 -10.031 1 98.88 389 MET B N 1
ATOM 7172 C CA . MET B 1 389 ? -13.383 -22.391 -10.039 1 98.88 389 MET B CA 1
ATOM 7173 C C . MET B 1 389 ? -13.516 -23.562 -9.07 1 98.88 389 MET B C 1
ATOM 7175 O O . MET B 1 389 ? -14.133 -23.422 -8.008 1 98.88 389 MET B O 1
ATOM 7179 N N . LEU B 1 390 ? -13.016 -24.625 -9.414 1 98.81 390 LEU B N 1
ATOM 7180 C CA . LEU B 1 390 ? -12.766 -25.75 -8.523 1 98.81 390 LEU B CA 1
ATOM 7181 C C . LEU B 1 390 ? -11.266 -26.016 -8.375 1 98.81 390 LEU B C 1
ATOM 7183 O O . LEU B 1 390 ? -10.617 -26.484 -9.312 1 98.81 390 LEU B O 1
ATOM 7187 N N . GLY B 1 391 ? -10.758 -25.672 -7.203 1 98.06 391 GLY B N 1
ATOM 7188 C CA . GLY B 1 391 ? -9.328 -25.797 -6.961 1 98.06 391 GLY B CA 1
ATOM 7189 C C . GLY B 1 391 ? -8.945 -27.141 -6.352 1 98.06 391 GLY B C 1
ATOM 7190 O O . GLY B 1 391 ? -9.555 -27.578 -5.383 1 98.06 391 GLY B O 1
ATOM 7191 N N . ILE B 1 392 ? -7.949 -27.75 -6.902 1 96.94 392 ILE B N 1
ATOM 7192 C CA . ILE B 1 392 ? -7.352 -28.984 -6.387 1 96.94 392 ILE B CA 1
ATOM 7193 C C . ILE B 1 392 ? -5.84 -28.812 -6.281 1 96.94 392 ILE B C 1
ATOM 7195 O O . ILE B 1 392 ? -5.102 -29.188 -7.203 1 96.94 392 ILE B O 1
ATOM 7199 N N . PRO B 1 393 ? -5.383 -28.328 -5.129 1 95.75 393 PRO B N 1
ATOM 7200 C CA . PRO B 1 393 ? -3.957 -28.031 -4.988 1 95.75 393 PRO B CA 1
ATOM 7201 C C . PRO B 1 393 ? -3.098 -29.297 -4.902 1 95.75 393 PRO B C 1
ATOM 7203 O O . PRO B 1 393 ? -3.516 -30.297 -4.312 1 95.75 393 PRO B O 1
ATOM 7206 N N . LEU B 1 394 ? -1.93 -29.188 -5.422 1 92 394 LEU B N 1
ATOM 7207 C CA . LEU B 1 394 ? -1.03 -30.328 -5.469 1 92 394 LEU B CA 1
ATOM 7208 C C . LEU B 1 394 ? 0.143 -30.141 -4.512 1 92 394 LEU B C 1
ATOM 7210 O O . LEU B 1 394 ? 0.64 -31.109 -3.934 1 92 394 LEU B O 1
ATOM 7214 N N . PHE B 1 395 ? 0.676 -28.906 -4.371 1 86.94 395 PHE B N 1
ATOM 7215 C CA . PHE B 1 395 ? 1.852 -28.688 -3.539 1 86.94 395 PHE B CA 1
ATOM 7216 C C . PHE B 1 395 ? 2.072 -27.188 -3.297 1 86.94 395 PHE B C 1
ATOM 7218 O O . PHE B 1 395 ? 1.324 -26.359 -3.809 1 86.94 395 PHE B O 1
ATOM 7225 N N . TYR B 1 396 ? 3.055 -26.844 -2.398 1 88.25 396 TYR B N 1
ATOM 7226 C CA . TYR B 1 396 ? 3.637 -25.531 -2.154 1 88.25 396 TYR B CA 1
ATOM 7227 C C . TYR B 1 396 ? 2.561 -24.516 -1.773 1 88.25 396 TYR B C 1
ATOM 7229 O O . TYR B 1 396 ? 1.852 -24.703 -0.781 1 88.25 396 TYR B O 1
ATOM 7237 N N . ASP B 1 397 ? 2.459 -23.391 -2.594 1 92 397 ASP B N 1
ATOM 7238 C CA . ASP B 1 397 ? 1.596 -22.281 -2.219 1 92 397 ASP B CA 1
ATOM 7239 C C . ASP B 1 397 ? 0.164 -22.5 -2.697 1 92 397 ASP B C 1
ATOM 7241 O O . ASP B 1 397 ? -0.746 -21.75 -2.328 1 92 397 ASP B O 1
ATOM 7245 N N . GLN B 1 398 ? -0.078 -23.562 -3.396 1 95.12 398 GLN B N 1
ATOM 7246 C CA . GLN B 1 398 ? -1.362 -23.797 -4.051 1 95.12 398 GLN B CA 1
ATOM 7247 C C . GLN B 1 398 ? -2.48 -23.953 -3.025 1 95.12 398 GLN B C 1
ATOM 7249 O O . GLN B 1 398 ? -3.574 -23.406 -3.199 1 95.12 398 GLN B O 1
ATOM 7254 N N . PRO B 1 399 ? -2.191 -24.672 -1.945 1 94.38 399 PRO B N 1
ATOM 7255 C CA . PRO B 1 399 ? -3.258 -24.812 -0.95 1 94.38 399 PRO B CA 1
ATOM 7256 C C . PRO B 1 399 ? -3.717 -23.469 -0.383 1 94.38 399 PRO B C 1
ATOM 7258 O O . PRO B 1 399 ? -4.918 -23.25 -0.195 1 94.38 399 PRO B O 1
ATOM 7261 N N . ARG B 1 400 ? -2.809 -22.625 -0.096 1 95.5 400 ARG B N 1
ATOM 7262 C CA . ARG B 1 400 ? -3.168 -21.297 0.396 1 95.5 400 ARG B CA 1
ATOM 7263 C C . ARG B 1 400 ? -3.947 -20.516 -0.656 1 95.5 400 ARG B C 1
ATOM 7265 O O . ARG B 1 400 ? -4.926 -19.844 -0.334 1 95.5 400 ARG B O 1
ATOM 7272 N N . ASN B 1 401 ? -3.561 -20.625 -1.907 1 96.38 401 ASN B N 1
ATOM 7273 C CA . ASN B 1 401 ? -4.227 -19.922 -3 1 96.38 401 ASN B CA 1
ATOM 7274 C C . ASN B 1 401 ? -5.672 -20.375 -3.164 1 96.38 401 ASN B C 1
ATOM 7276 O O . ASN B 1 401 ? -6.578 -19.562 -3.318 1 96.38 401 ASN B O 1
ATOM 7280 N N . VAL B 1 402 ? -5.875 -21.656 -3.121 1 96.25 402 VAL B N 1
ATOM 7281 C CA . VAL B 1 402 ? -7.211 -22.172 -3.412 1 96.25 402 VAL B CA 1
ATOM 7282 C C . VAL B 1 402 ? -8.141 -21.891 -2.232 1 96.25 402 VAL B C 1
ATOM 7284 O O . VAL B 1 402 ? -9.359 -21.859 -2.389 1 96.25 402 VAL B O 1
ATOM 7287 N N . LYS B 1 403 ? -7.578 -21.766 -1.047 1 95.56 403 LYS B N 1
ATOM 7288 C CA . LYS B 1 403 ? -8.406 -21.391 0.094 1 95.56 403 LYS B CA 1
ATOM 7289 C C . LYS B 1 403 ? -9.109 -20.062 -0.157 1 95.56 403 LYS B C 1
ATOM 7291 O O . LYS B 1 403 ? -10.234 -19.844 0.301 1 95.56 403 LYS B O 1
ATOM 7296 N N . VAL B 1 404 ? -8.539 -19.203 -0.863 1 96.06 404 VAL B N 1
ATOM 7297 C CA . VAL B 1 404 ? -9.102 -17.891 -1.203 1 96.06 404 VAL B CA 1
ATOM 7298 C C . VAL B 1 404 ? -10.359 -18.078 -2.047 1 96.06 404 VAL B C 1
ATOM 7300 O O . VAL B 1 404 ? -11.32 -17.312 -1.919 1 96.06 404 VAL B O 1
ATOM 7303 N N . ILE B 1 405 ? -10.367 -19.094 -2.883 1 97.56 405 ILE B N 1
ATOM 7304 C CA . ILE B 1 405 ? -11.508 -19.391 -3.74 1 97.56 405 ILE B CA 1
ATOM 7305 C C . ILE B 1 405 ? -12.75 -19.609 -2.883 1 97.56 405 ILE B C 1
ATOM 7307 O O . ILE B 1 405 ? -13.82 -19.062 -3.168 1 97.56 405 ILE B O 1
ATOM 7311 N N . GLY B 1 406 ? -12.555 -20.391 -1.858 1 95.12 406 GLY B N 1
ATOM 7312 C CA . GLY B 1 406 ? -13.664 -20.625 -0.958 1 95.12 406 GLY B CA 1
ATOM 7313 C C . GLY B 1 406 ? -14.062 -19.406 -0.15 1 95.12 406 GLY B C 1
ATOM 7314 O O . GLY B 1 406 ? -15.25 -19.109 -0.009 1 95.12 406 GLY B O 1
ATOM 7315 N N . GLU B 1 407 ? -13.094 -18.688 0.349 1 94.56 407 GLU B N 1
ATOM 7316 C CA . GLU B 1 407 ? -13.336 -17.547 1.232 1 94.56 407 GLU B CA 1
ATOM 7317 C C . GLU B 1 407 ? -14.086 -16.438 0.506 1 94.56 407 GLU B C 1
ATOM 7319 O O . GLU B 1 407 ? -14.938 -15.758 1.096 1 94.56 407 GLU B O 1
ATOM 7324 N N . LEU B 1 408 ? -13.828 -16.281 -0.744 1 96.44 408 LEU B N 1
ATOM 7325 C CA . LEU B 1 408 ? -14.438 -15.211 -1.52 1 96.44 408 LEU B CA 1
ATOM 7326 C C . LEU B 1 408 ? -15.625 -15.734 -2.322 1 96.44 408 LEU B C 1
ATOM 7328 O O . LEU B 1 408 ? -16.219 -14.992 -3.113 1 96.44 408 LEU B O 1
ATOM 7332 N N . LYS B 1 409 ? -15.938 -17.047 -2.156 1 97.81 409 LYS B N 1
ATOM 7333 C CA . LYS B 1 409 ? -17.062 -17.688 -2.816 1 97.81 409 LYS B CA 1
ATOM 7334 C C . LYS B 1 409 ? -16.922 -17.641 -4.336 1 97.81 409 LYS B C 1
ATOM 7336 O O . LYS B 1 409 ? -17.891 -17.359 -5.051 1 97.81 409 LYS B O 1
ATOM 7341 N N . LEU B 1 410 ? -15.695 -17.875 -4.781 1 98.5 410 LEU B N 1
ATOM 7342 C CA . LEU B 1 410 ? -15.414 -17.922 -6.211 1 98.5 410 LEU B CA 1
ATOM 7343 C C . LEU B 1 410 ? -15.641 -19.328 -6.758 1 98.5 410 LEU B C 1
ATOM 7345 O O . LEU B 1 410 ? -15.555 -19.547 -7.969 1 98.5 410 LEU B O 1
ATOM 7349 N N . GLY B 1 411 ? -15.883 -20.219 -5.961 1 98.56 411 GLY B N 1
ATOM 7350 C CA . GLY B 1 411 ? -16.047 -21.641 -6.211 1 98.56 411 GLY B CA 1
ATOM 7351 C C . GLY B 1 411 ? -15.766 -22.5 -4.992 1 98.56 411 GLY B C 1
ATOM 7352 O O . GLY B 1 411 ? -16.172 -22.141 -3.877 1 98.56 411 GLY B O 1
ATOM 7353 N N . ARG B 1 412 ? -15.148 -23.641 -5.297 1 98.19 412 ARG B N 1
ATOM 7354 C CA . ARG B 1 412 ? -14.789 -24.578 -4.227 1 98.19 412 ARG B CA 1
ATOM 7355 C C . ARG B 1 412 ? -13.359 -25.078 -4.395 1 98.19 412 ARG B C 1
ATOM 7357 O O . ARG B 1 412 ? -12.75 -24.875 -5.445 1 98.19 412 ARG B O 1
ATOM 7364 N N . TRP B 1 413 ? -12.867 -25.594 -3.332 1 97.06 413 TRP B N 1
ATOM 7365 C CA . TRP B 1 413 ? -11.602 -26.312 -3.416 1 97.06 413 TRP B CA 1
ATOM 7366 C C . TRP B 1 413 ? -11.703 -27.656 -2.717 1 97.06 413 TRP B C 1
ATOM 7368 O O . TRP B 1 413 ? -12.625 -27.891 -1.931 1 97.06 413 TRP B O 1
ATOM 7378 N N . MET B 1 414 ? -10.867 -28.547 -3.084 1 95.5 414 MET B N 1
ATOM 7379 C CA . MET B 1 414 ? -10.789 -29.828 -2.398 1 95.5 414 MET B CA 1
ATOM 7380 C C . MET B 1 414 ? -9.352 -30.328 -2.344 1 95.5 414 MET B C 1
ATOM 7382 O O . MET B 1 414 ? -8.562 -30.062 -3.248 1 95.5 414 MET B O 1
ATOM 7386 N N . ASP B 1 415 ? -9.117 -31.062 -1.321 1 93.19 415 ASP B N 1
ATOM 7387 C CA . ASP B 1 415 ? -7.801 -31.672 -1.13 1 93.19 415 ASP B CA 1
ATOM 7388 C C . ASP B 1 415 ? -7.523 -32.719 -2.197 1 93.19 415 ASP B C 1
ATOM 7390 O O . ASP B 1 415 ? -8.43 -33.469 -2.596 1 93.19 415 ASP B O 1
ATOM 7394 N N . LYS B 1 416 ? -6.285 -32.75 -2.607 1 93.25 416 LYS B N 1
ATOM 7395 C CA . LYS B 1 416 ? -5.918 -33.719 -3.645 1 93.25 416 LYS B CA 1
ATOM 7396 C C . LYS B 1 416 ? -6.246 -35.156 -3.211 1 93.25 416 LYS B C 1
ATOM 7398 O O . LYS B 1 416 ? -6.625 -36 -4.039 1 93.25 416 LYS B O 1
ATOM 7403 N N . THR B 1 417 ? -6.066 -35.406 -1.944 1 93.5 417 THR B N 1
ATOM 7404 C CA . THR B 1 417 ? -6.363 -36.75 -1.445 1 93.5 417 THR B CA 1
ATOM 7405 C C . THR B 1 417 ? -7.863 -37.031 -1.493 1 93.5 417 THR B C 1
ATOM 7407 O O . THR B 1 417 ? -8.289 -38.156 -1.783 1 93.5 417 THR B O 1
ATOM 7410 N N . GLN B 1 418 ? -8.609 -36.031 -1.178 1 95.12 418 GLN B N 1
ATOM 741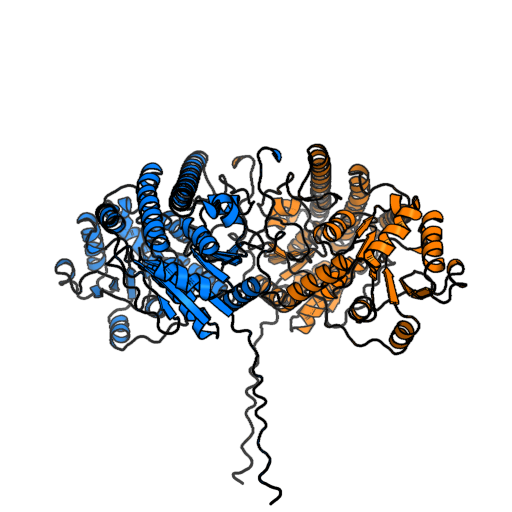1 C CA . GLN B 1 418 ? -10.062 -36.156 -1.317 1 95.12 418 GLN B CA 1
ATOM 7412 C C . GLN B 1 418 ? -10.453 -36.344 -2.777 1 95.12 418 GLN B C 1
ATOM 7414 O O . GLN B 1 418 ? -11.305 -37.188 -3.086 1 95.12 418 GLN B O 1
ATOM 7419 N N . PHE B 1 419 ? -9.836 -35.625 -3.645 1 96.5 419 PHE B N 1
ATOM 7420 C CA . PHE B 1 419 ? -10.094 -35.719 -5.078 1 96.5 419 PHE B CA 1
ATOM 7421 C C . PHE B 1 419 ? -9.812 -37.156 -5.578 1 96.5 419 PHE B C 1
ATOM 7423 O O . PHE B 1 419 ? -10.617 -37.719 -6.305 1 96.5 419 PHE B O 1
ATOM 7430 N N . ILE B 1 420 ? -8.734 -37.719 -5.152 1 95.62 420 ILE B N 1
ATOM 7431 C CA . ILE B 1 420 ? -8.266 -39 -5.648 1 95.62 420 ILE B CA 1
ATOM 7432 C C . ILE B 1 420 ? -9.102 -40.125 -5.027 1 95.62 420 ILE B C 1
ATOM 7434 O O . ILE B 1 420 ? -9.477 -41.062 -5.711 1 95.62 420 ILE B O 1
ATOM 7438 N N . ASN B 1 421 ? -9.523 -39.969 -3.758 1 95.25 421 ASN B N 1
ATOM 7439 C CA . ASN B 1 421 ? -10.062 -41.094 -3.029 1 95.25 421 ASN B CA 1
ATOM 7440 C C . ASN B 1 421 ? -11.578 -41 -2.865 1 95.25 421 ASN B C 1
ATOM 7442 O O . ASN B 1 421 ? -12.227 -41.969 -2.432 1 95.25 421 ASN B O 1
ATOM 7446 N N . ASN B 1 422 ? -12.102 -39.875 -3.156 1 97.12 422 ASN B N 1
ATOM 7447 C CA . ASN B 1 422 ? -13.523 -39.688 -2.916 1 97.12 422 ASN B CA 1
ATOM 7448 C C . ASN B 1 422 ? -14.242 -39.156 -4.16 1 97.12 422 ASN B C 1
ATOM 7450 O O . ASN B 1 422 ? -14.539 -37.969 -4.258 1 97.12 422 ASN B O 1
ATOM 7454 N N . LYS B 1 423 ? -14.703 -40.062 -4.941 1 97.56 423 LYS B N 1
ATOM 7455 C CA . LYS B 1 423 ? -15.359 -39.75 -6.207 1 97.56 423 LYS B CA 1
ATOM 7456 C C . LYS B 1 423 ? -16.609 -38.906 -5.988 1 97.56 423 LYS B C 1
ATOM 7458 O O . LYS B 1 423 ? -16.812 -37.906 -6.66 1 97.56 423 LYS B O 1
ATOM 7463 N N . ASN B 1 424 ? -17.438 -39.281 -5.035 1 98 424 ASN B N 1
ATOM 7464 C CA . ASN B 1 424 ? -18.719 -38.625 -4.789 1 98 424 ASN B CA 1
ATOM 7465 C C . ASN B 1 424 ? -18.5 -37.156 -4.359 1 98 424 ASN B C 1
ATOM 7467 O O . ASN B 1 424 ? -19.25 -36.281 -4.789 1 98 424 ASN B O 1
ATOM 7471 N N . LEU B 1 425 ? -17.531 -37 -3.543 1 97.94 425 LEU B N 1
ATOM 7472 C CA . LEU B 1 425 ? -17.234 -35.625 -3.105 1 97.94 425 LEU B CA 1
ATOM 7473 C C . LEU B 1 425 ? -16.781 -34.781 -4.277 1 97.94 425 LEU B C 1
ATOM 7475 O O . LEU B 1 425 ? -17.172 -33.625 -4.387 1 97.94 425 LEU B O 1
ATOM 7479 N N . PHE B 1 426 ? -15.961 -35.375 -5.109 1 98.38 426 PHE B N 1
ATOM 7480 C CA . PHE B 1 426 ? -15.477 -34.656 -6.289 1 98.38 426 PHE B CA 1
ATOM 7481 C C . PHE B 1 426 ? -16.641 -34.281 -7.195 1 98.38 426 PHE B C 1
ATOM 7483 O O . PHE B 1 426 ? -16.781 -33.094 -7.562 1 98.38 426 PHE B O 1
ATOM 7490 N N . ILE B 1 427 ? -17.5 -35.188 -7.484 1 98.44 427 ILE B N 1
ATOM 7491 C CA . ILE B 1 427 ? -18.609 -34.969 -8.391 1 98.44 427 ILE B CA 1
ATOM 7492 C C . ILE B 1 427 ? -19.578 -33.938 -7.781 1 98.44 427 ILE B C 1
ATOM 7494 O O . ILE B 1 427 ? -20.047 -33.062 -8.477 1 98.44 427 ILE B O 1
ATOM 7498 N N . ASN B 1 428 ? -19.797 -34.031 -6.492 1 98.38 428 ASN B N 1
ATOM 7499 C CA . ASN B 1 428 ? -20.703 -33.125 -5.82 1 98.38 428 ASN B CA 1
ATOM 7500 C C . ASN B 1 428 ? -20.156 -31.688 -5.809 1 98.38 428 ASN B C 1
ATOM 7502 O O . ASN B 1 428 ? -20.906 -30.734 -5.973 1 98.38 428 ASN B O 1
ATOM 7506 N N . ASN B 1 429 ? -18.844 -31.578 -5.523 1 98.5 429 ASN B N 1
ATOM 7507 C CA . ASN B 1 429 ? -18.203 -30.266 -5.562 1 98.5 429 ASN B CA 1
ATOM 7508 C C . ASN B 1 429 ? -18.297 -29.641 -6.953 1 98.5 429 ASN B C 1
ATOM 7510 O O . ASN B 1 429 ? -18.562 -28.453 -7.086 1 98.5 429 ASN B O 1
ATOM 7514 N N . PHE B 1 430 ? -18.109 -30.469 -7.977 1 98.62 430 PHE B N 1
ATOM 7515 C CA . PHE B 1 430 ? -18.203 -29.984 -9.352 1 98.62 430 PHE B CA 1
ATOM 7516 C C . PHE B 1 430 ? -19.625 -29.484 -9.656 1 98.62 430 PHE B C 1
ATOM 7518 O O . PHE B 1 430 ? -19.797 -28.391 -10.195 1 98.62 430 PHE B O 1
ATOM 7525 N N . LYS B 1 431 ? -20.609 -30.266 -9.258 1 98.56 431 LYS B N 1
ATOM 7526 C CA . LYS B 1 431 ? -22 -29.891 -9.484 1 98.56 431 LYS B CA 1
ATOM 7527 C C . LYS B 1 431 ? -22.344 -28.578 -8.789 1 98.56 431 LYS B C 1
ATOM 7529 O O . LYS B 1 431 ? -23.062 -27.75 -9.352 1 98.56 431 LYS B O 1
ATOM 7534 N N . ASP B 1 432 ? -21.828 -28.469 -7.625 1 98.5 432 ASP B N 1
ATOM 7535 C CA . ASP B 1 432 ? -22.094 -27.25 -6.859 1 98.5 432 ASP B CA 1
ATOM 7536 C C . ASP B 1 432 ? -21.5 -26.031 -7.555 1 98.5 432 ASP B C 1
ATOM 7538 O O . ASP B 1 432 ? -22.172 -25 -7.711 1 98.5 432 ASP B O 1
ATOM 7542 N N . VAL B 1 433 ? -20.266 -26.141 -8.016 1 98.75 433 VAL B N 1
ATOM 7543 C CA . VAL B 1 433 ? -19.609 -25.016 -8.68 1 98.75 433 VAL B CA 1
ATOM 7544 C C . VAL B 1 433 ? -20.312 -24.688 -9.984 1 98.75 433 VAL B C 1
ATOM 7546 O O . VAL B 1 433 ? -20.484 -23.516 -10.344 1 98.75 433 VAL B O 1
ATOM 7549 N N . LEU B 1 434 ? -20.719 -25.688 -10.68 1 98.19 434 LEU B N 1
ATOM 7550 C CA . LEU B 1 434 ? -21.375 -25.547 -11.977 1 98.19 434 LEU B CA 1
ATOM 7551 C C . LEU B 1 434 ? -22.75 -24.891 -11.828 1 98.19 434 LEU B C 1
ATOM 7553 O O . LEU B 1 434 ? -23.125 -24.062 -12.648 1 98.19 434 LEU B O 1
ATOM 7557 N N . GLY B 1 435 ? -23.469 -25.203 -10.789 1 97.06 435 GLY B N 1
ATOM 7558 C CA . GLY B 1 435 ? -24.875 -24.891 -10.758 1 97.06 435 GLY B CA 1
ATOM 7559 C C . GLY B 1 435 ? -25.219 -23.797 -9.758 1 97.06 435 GLY B C 1
ATOM 7560 O O . GLY B 1 435 ? -26.281 -23.172 -9.852 1 97.06 435 GLY B O 1
ATOM 7561 N N . ASN B 1 436 ? -24.453 -23.594 -8.727 1 97.38 436 ASN B N 1
ATOM 7562 C CA . ASN B 1 436 ? -24.75 -22.641 -7.676 1 97.38 436 ASN B CA 1
ATOM 7563 C C . ASN B 1 436 ? -24.547 -21.203 -8.148 1 97.38 436 ASN B C 1
ATOM 7565 O O . ASN B 1 436 ? -23.422 -20.797 -8.43 1 97.38 436 ASN B O 1
ATOM 7569 N N . PRO B 1 437 ? -25.578 -20.438 -8.234 1 97.75 437 PRO B N 1
ATOM 7570 C CA . PRO B 1 437 ? -25.469 -19.078 -8.758 1 97.75 437 PRO B CA 1
ATOM 7571 C C . PRO B 1 437 ? -24.578 -18.188 -7.883 1 97.75 437 PRO B C 1
ATOM 7573 O O . PRO B 1 437 ? -24.078 -17.172 -8.352 1 97.75 437 PRO B O 1
ATOM 7576 N N . LEU B 1 438 ? -24.406 -18.625 -6.672 1 98.19 438 LEU B N 1
ATOM 7577 C CA . LEU B 1 438 ? -23.594 -17.875 -5.738 1 98.19 438 LEU B CA 1
ATOM 7578 C C . LEU B 1 438 ? -22.188 -17.656 -6.301 1 98.19 438 LEU B C 1
ATOM 7580 O O . LEU B 1 438 ? -21.656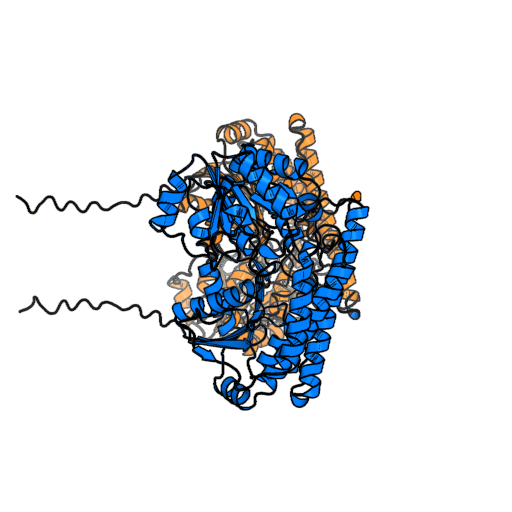 -16.531 -6.25 1 98.19 438 LEU B O 1
ATOM 7584 N N . TYR B 1 439 ? -21.594 -18.641 -6.809 1 98.5 439 TYR B N 1
ATOM 7585 C CA . TYR B 1 439 ? -20.219 -18.578 -7.273 1 98.5 439 TYR B CA 1
ATOM 7586 C C . TYR B 1 439 ? -20.094 -17.703 -8.516 1 98.5 439 TYR B C 1
ATOM 7588 O O . TYR B 1 439 ? -19.156 -16.906 -8.641 1 98.5 439 TYR B O 1
ATOM 7596 N N . LYS B 1 440 ? -21.031 -17.844 -9.406 1 97.75 440 LYS B N 1
ATOM 7597 C CA . LYS B 1 440 ? -21.016 -17.031 -10.609 1 97.75 440 LYS B CA 1
ATOM 7598 C C . LYS B 1 440 ? -21.172 -15.547 -10.273 1 97.75 440 LYS B C 1
ATOM 7600 O O . LYS B 1 440 ? -20.469 -14.695 -10.828 1 97.75 440 LYS B O 1
ATOM 7605 N N . LYS B 1 441 ? -22.094 -15.273 -9.383 1 98.12 441 LYS B N 1
ATOM 7606 C CA . LYS B 1 441 ? -22.344 -13.891 -8.977 1 98.12 441 LYS B CA 1
ATOM 7607 C C . LYS B 1 441 ? -21.109 -13.305 -8.289 1 98.12 441 LYS B C 1
ATOM 7609 O O . LYS B 1 441 ? -20.703 -12.18 -8.594 1 98.12 441 LYS B O 1
ATOM 7614 N N . SER B 1 442 ? -20.484 -14.039 -7.426 1 98.19 442 SER B N 1
ATOM 7615 C CA . SER B 1 442 ? -19.344 -13.57 -6.652 1 98.19 442 SER B CA 1
ATOM 7616 C C . SER B 1 442 ? -18.125 -13.367 -7.539 1 98.19 442 SER B C 1
ATOM 7618 O O . SER B 1 442 ? -17.438 -12.344 -7.434 1 98.19 442 SER B O 1
ATOM 7620 N N . VAL B 1 443 ? -17.844 -14.328 -8.375 1 98.44 443 VAL B N 1
ATOM 7621 C CA . VAL B 1 443 ? -16.641 -14.227 -9.195 1 98.44 443 VAL B CA 1
ATOM 7622 C C . VAL B 1 443 ? -16.812 -13.102 -10.219 1 98.44 443 VAL B C 1
ATOM 7624 O O . VAL B 1 443 ? -15.844 -12.414 -10.555 1 98.44 443 VAL B O 1
ATOM 7627 N N . LYS B 1 444 ? -17.984 -12.891 -10.672 1 98.12 444 LYS B N 1
ATOM 7628 C CA . LYS B 1 444 ? -18.219 -11.773 -11.586 1 98.12 444 LYS B CA 1
ATOM 7629 C C . LYS B 1 444 ? -18 -10.438 -10.891 1 98.12 444 LYS B C 1
ATOM 7631 O O . LYS B 1 444 ? -17.438 -9.508 -11.477 1 98.12 444 LYS B O 1
ATOM 7636 N N . LYS B 1 445 ? -18.516 -10.344 -9.664 1 98 445 LYS B N 1
ATOM 7637 C CA . LYS B 1 445 ? -18.281 -9.133 -8.883 1 98 445 LYS B CA 1
ATOM 7638 C C . LYS B 1 445 ? -16.781 -8.883 -8.703 1 98 445 LYS B C 1
ATOM 7640 O O . LYS B 1 445 ? -16.312 -7.758 -8.883 1 98 445 LYS B O 1
ATOM 7645 N N . VAL B 1 446 ? -16.062 -9.945 -8.406 1 98.12 446 VAL B N 1
ATOM 7646 C CA . VAL B 1 446 ? -14.617 -9.852 -8.227 1 98.12 446 VAL B CA 1
ATOM 7647 C C . VAL B 1 446 ? -13.961 -9.43 -9.539 1 98.12 446 VAL B C 1
ATOM 7649 O O . VAL B 1 446 ? -13.078 -8.57 -9.547 1 98.12 446 VAL B O 1
ATOM 7652 N N . SER B 1 447 ? -14.359 -10.039 -10.586 1 98.25 447 SER B N 1
ATOM 7653 C CA . SER B 1 447 ? -13.844 -9.68 -11.906 1 98.25 447 SER B CA 1
ATOM 7654 C C . SER B 1 447 ? -14.07 -8.211 -12.211 1 98.25 447 SER B C 1
ATOM 7656 O O . SER B 1 447 ? -13.188 -7.527 -12.727 1 98.25 447 SER B O 1
ATOM 7658 N N . GLU B 1 448 ? -15.242 -7.703 -11.891 1 97.88 448 GLU B N 1
ATOM 7659 C CA . GLU B 1 448 ? -15.562 -6.293 -12.109 1 97.88 448 GLU B CA 1
ATOM 7660 C C . GLU B 1 448 ? -14.688 -5.391 -11.242 1 97.88 448 GLU B C 1
ATOM 7662 O O . GLU B 1 448 ? -14.227 -4.344 -11.695 1 97.88 448 GLU B O 1
ATOM 7667 N N . MET B 1 449 ? -14.484 -5.773 -10.008 1 97.88 449 MET B N 1
ATOM 7668 C CA . MET B 1 449 ? -13.609 -5.02 -9.117 1 97.88 449 MET B CA 1
ATOM 7669 C C . MET B 1 449 ? -12.203 -4.922 -9.688 1 97.88 449 MET B C 1
ATOM 7671 O O . MET B 1 449 ? -11.578 -3.861 -9.633 1 97.88 449 MET B O 1
ATOM 7675 N N . ILE B 1 450 ? -11.734 -6.039 -10.234 1 97.25 450 ILE B N 1
ATOM 7676 C CA . ILE B 1 450 ? -10.383 -6.078 -10.789 1 97.25 450 ILE B CA 1
ATOM 7677 C C . ILE B 1 450 ? -10.305 -5.164 -12.008 1 97.25 450 ILE B C 1
ATOM 7679 O O . ILE B 1 450 ? -9.336 -4.41 -12.164 1 97.25 450 ILE B O 1
ATOM 7683 N N . LYS B 1 451 ? -11.305 -5.184 -12.797 1 95.38 451 LYS B N 1
ATOM 7684 C CA . LYS B 1 451 ? -11.328 -4.387 -14.023 1 95.38 451 LYS B CA 1
ATOM 7685 C C . LYS B 1 451 ? -11.422 -2.896 -13.703 1 95.38 451 LYS B C 1
ATOM 7687 O O . LYS B 1 451 ? -10.883 -2.066 -14.445 1 95.38 451 LYS B O 1
ATOM 7692 N N . LYS B 1 452 ? -12.039 -2.611 -12.594 1 95.44 452 LYS B N 1
ATOM 7693 C CA . LYS B 1 452 ? -12.297 -1.21 -12.273 1 95.44 452 LYS B CA 1
ATOM 7694 C C . LYS B 1 452 ? -11.375 -0.729 -11.148 1 95.44 452 LYS B C 1
ATOM 7696 O O . LYS B 1 452 ? -11.609 0.331 -10.562 1 95.44 452 LYS B O 1
ATOM 7701 N N . ARG B 1 453 ? -10.414 -1.502 -10.852 1 95.56 453 ARG B N 1
ATOM 7702 C CA . ARG B 1 453 ? -9.5 -1.085 -9.797 1 95.56 453 ARG B CA 1
ATOM 7703 C C . ARG B 1 453 ? -8.945 0.31 -10.07 1 95.56 453 ARG B C 1
ATOM 7705 O O . ARG B 1 453 ? -8.891 0.747 -11.219 1 95.56 453 ARG B O 1
ATOM 7712 N N . PRO B 1 454 ? -8.422 1.025 -9.055 1 95.31 454 PRO B N 1
ATOM 7713 C CA . PRO B 1 454 ? -8.094 2.451 -9.148 1 95.31 454 PRO B CA 1
ATOM 7714 C C . PRO B 1 454 ? -6.805 2.713 -9.922 1 95.31 454 PRO B C 1
ATOM 7716 O O . PRO B 1 454 ? -6.453 3.869 -10.18 1 95.31 454 PRO B O 1
ATOM 7719 N N . TYR B 1 455 ? -6.094 1.666 -10.305 1 94.81 455 TYR B N 1
ATOM 7720 C CA . TYR B 1 455 ? -4.816 1.85 -10.984 1 94.81 455 TYR B CA 1
ATOM 7721 C C . TYR B 1 455 ? -4.609 0.785 -12.055 1 94.81 455 TYR B C 1
ATOM 7723 O O . TYR B 1 455 ? -5.277 -0.253 -12.039 1 94.81 455 TYR B O 1
ATOM 7731 N N . ASN B 1 456 ? -3.748 1.152 -12.984 1 94.44 456 ASN B N 1
ATOM 7732 C CA . ASN B 1 456 ? -3.297 0.182 -13.977 1 94.44 456 ASN B CA 1
ATOM 7733 C C . ASN B 1 456 ? -2.021 -0.525 -13.531 1 94.44 456 ASN B C 1
ATOM 7735 O O . ASN B 1 456 ? -0.974 0.107 -13.383 1 94.44 456 ASN B O 1
ATOM 7739 N N . GLU B 1 457 ? -2.078 -1.774 -13.352 1 95.31 457 GLU B N 1
ATOM 7740 C CA . GLU B 1 457 ? -0.983 -2.535 -12.758 1 95.31 457 GLU B CA 1
ATOM 7741 C C . GLU B 1 457 ? 0.256 -2.51 -13.648 1 95.31 457 GLU B C 1
ATOM 7743 O O . GLU B 1 457 ? 1.382 -2.43 -13.148 1 95.31 457 GLU B O 1
ATOM 7748 N N . GLN B 1 458 ? 0.097 -2.584 -14.906 1 95.94 458 GLN B N 1
ATOM 7749 C CA . GLN B 1 458 ? 1.225 -2.59 -15.836 1 95.94 458 GLN B CA 1
ATOM 7750 C C . GLN B 1 458 ? 1.948 -1.246 -15.828 1 95.94 458 GLN B C 1
ATOM 7752 O O . GLN B 1 458 ? 3.18 -1.198 -15.789 1 95.94 458 GLN B O 1
ATOM 7757 N N . GLU B 1 459 ? 1.166 -0.213 -15.914 1 95.5 459 GLU B N 1
ATOM 7758 C CA . GLU B 1 459 ? 1.738 1.129 -15.867 1 95.5 459 GLU B CA 1
ATOM 7759 C C . GLU B 1 459 ? 2.473 1.372 -14.555 1 95.5 459 GLU B C 1
ATOM 7761 O O . GLU B 1 459 ? 3.566 1.941 -14.539 1 95.5 459 GLU B O 1
ATOM 7766 N N . LEU B 1 460 ? 1.849 0.979 -13.516 1 97.12 460 LEU B N 1
ATOM 7767 C CA . LEU B 1 460 ? 2.469 1.155 -12.203 1 97.12 460 LEU B CA 1
ATOM 7768 C C . LEU B 1 460 ? 3.785 0.393 -12.125 1 97.12 460 LEU B C 1
ATOM 7770 O O . LEU B 1 460 ? 4.773 0.908 -11.594 1 97.12 460 LEU B O 1
ATOM 7774 N N . PHE B 1 461 ? 3.783 -0.838 -12.648 1 98 461 PHE B N 1
ATOM 7775 C CA . PHE B 1 461 ? 5.012 -1.626 -12.625 1 98 461 PHE B CA 1
ATOM 7776 C C . PHE B 1 461 ? 6.137 -0.892 -13.344 1 98 461 PHE B C 1
ATOM 7778 O O . PHE B 1 461 ? 7.238 -0.758 -12.812 1 98 461 PHE B O 1
ATOM 7785 N N . LEU B 1 462 ? 5.855 -0.434 -14.531 1 97.81 462 LEU B N 1
ATOM 7786 C CA . LEU B 1 462 ? 6.844 0.284 -15.328 1 97.81 462 LEU B CA 1
ATOM 7787 C C . LEU B 1 462 ? 7.383 1.49 -14.562 1 97.81 462 LEU B C 1
ATOM 7789 O O . LEU B 1 462 ? 8.602 1.669 -14.461 1 97.81 462 LEU B O 1
ATOM 7793 N N . LYS B 1 463 ? 6.516 2.254 -13.992 1 97.69 463 LYS B N 1
ATOM 7794 C CA . LYS B 1 463 ? 6.91 3.49 -13.328 1 97.69 463 LYS B CA 1
ATOM 7795 C C . LYS B 1 463 ? 7.703 3.199 -12.055 1 97.69 463 LYS B C 1
ATOM 7797 O O . LYS B 1 463 ? 8.609 3.953 -11.695 1 97.69 463 LYS B O 1
ATOM 7802 N N . TYR B 1 464 ? 7.344 2.143 -11.344 1 98.25 464 TYR B N 1
ATOM 7803 C CA . TYR B 1 464 ? 8.094 1.766 -10.148 1 98.25 464 TYR B CA 1
ATOM 7804 C C . TYR B 1 464 ? 9.508 1.321 -10.516 1 98.25 464 TYR B C 1
ATOM 7806 O O . TYR B 1 464 ? 10.469 1.641 -9.812 1 98.25 464 TYR B O 1
ATOM 7814 N N . ILE B 1 465 ? 9.594 0.562 -11.625 1 98.5 465 ILE B N 1
ATOM 7815 C CA . ILE B 1 465 ? 10.914 0.127 -12.07 1 98.5 465 ILE B CA 1
ATOM 7816 C C . ILE B 1 465 ? 11.75 1.342 -12.461 1 98.5 465 ILE B C 1
ATOM 7818 O O . ILE B 1 465 ? 12.922 1.446 -12.086 1 98.5 465 ILE B O 1
ATOM 7822 N N . GLU B 1 466 ? 11.203 2.25 -13.203 1 98.25 466 GLU B N 1
ATOM 7823 C CA . GLU B 1 466 ? 11.914 3.457 -13.609 1 98.25 466 GLU B CA 1
ATOM 7824 C C . GLU B 1 466 ? 12.32 4.293 -12.398 1 98.25 466 GLU B C 1
ATOM 7826 O O . GLU B 1 466 ? 13.43 4.836 -12.359 1 98.25 466 GLU B O 1
ATOM 7831 N N . PHE B 1 467 ? 11.414 4.402 -11.477 1 98 467 PHE B N 1
ATOM 7832 C CA . PHE B 1 467 ? 11.711 5.102 -10.227 1 98 467 PHE B CA 1
ATOM 7833 C C . PHE B 1 467 ? 12.883 4.449 -9.508 1 98 467 PHE B C 1
ATOM 7835 O O . PHE B 1 467 ? 13.773 5.141 -9.016 1 98 467 PHE B O 1
ATOM 7842 N N . ALA B 1 468 ? 12.883 3.129 -9.477 1 98.19 468 ALA B N 1
ATOM 7843 C CA . ALA B 1 468 ? 13.969 2.385 -8.836 1 98.19 468 ALA B CA 1
ATOM 7844 C C . ALA B 1 468 ? 15.289 2.613 -9.555 1 98.19 468 ALA B C 1
ATOM 7846 O O . ALA B 1 468 ? 16.344 2.734 -8.914 1 98.19 468 ALA B O 1
ATOM 7847 N N . CYS B 1 469 ? 15.281 2.668 -10.859 1 98 469 CYS B N 1
ATOM 7848 C CA . CYS B 1 469 ? 16.484 2.92 -11.656 1 98 469 CYS B CA 1
ATOM 7849 C C . CYS B 1 469 ? 17.062 4.289 -11.336 1 98 469 CYS B C 1
ATOM 7851 O O . CYS B 1 469 ? 18.281 4.434 -11.219 1 98 469 CYS B O 1
ATOM 7853 N N . GLU B 1 470 ? 16.234 5.188 -11.141 1 96.81 470 GLU B N 1
ATOM 7854 C CA . GLU B 1 470 ? 16.672 6.578 -11.016 1 96.81 470 GLU B CA 1
ATOM 7855 C C . GLU B 1 470 ? 17.141 6.883 -9.602 1 96.81 470 GLU B C 1
ATOM 7857 O O . GLU B 1 470 ? 18.172 7.539 -9.414 1 96.81 470 GLU B O 1
ATOM 7862 N N . PHE B 1 471 ? 16.406 6.367 -8.562 1 96.56 471 PHE B N 1
ATOM 7863 C CA . PHE B 1 471 ? 16.641 6.902 -7.227 1 96.56 471 PHE B CA 1
ATOM 7864 C C . PHE B 1 471 ? 17.25 5.836 -6.316 1 96.56 471 PHE B C 1
ATOM 7866 O O . PHE B 1 471 ? 17.844 6.156 -5.285 1 96.56 471 PHE B O 1
ATOM 7873 N N . GLY B 1 472 ? 17.016 4.539 -6.652 1 96 472 GLY B N 1
ATOM 7874 C CA . GLY B 1 472 ? 17.578 3.479 -5.828 1 96 472 GLY B CA 1
ATOM 7875 C C . GLY B 1 472 ? 16.859 3.307 -4.508 1 96 472 GLY B C 1
ATOM 7876 O O . GLY B 1 472 ? 15.648 3.551 -4.414 1 96 472 GLY B O 1
ATOM 7877 N N . GLN B 1 473 ? 17.516 2.844 -3.553 1 92.19 473 GLN B N 1
ATOM 7878 C CA . GLN B 1 473 ? 16.922 2.465 -2.27 1 92.19 473 GLN B CA 1
ATOM 7879 C C . GLN B 1 473 ? 16.406 3.688 -1.52 1 92.19 473 GLN B C 1
ATOM 7881 O O . GLN B 1 473 ? 17.062 4.73 -1.485 1 92.19 473 GLN 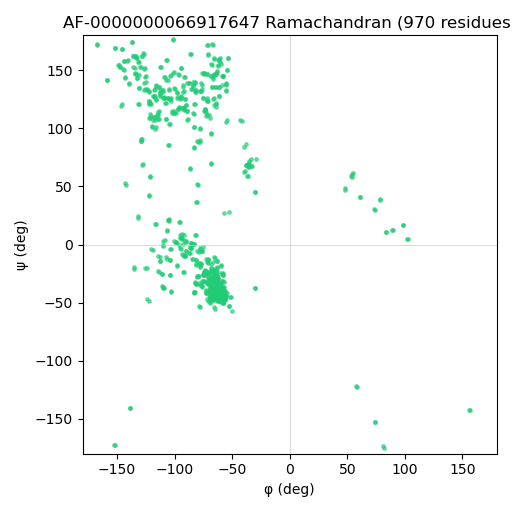B O 1
ATOM 7886 N N . ILE B 1 474 ? 15.242 3.547 -0.996 1 91.69 474 ILE B N 1
ATOM 7887 C CA . ILE B 1 474 ? 14.641 4.555 -0.133 1 91.69 474 ILE B CA 1
ATOM 7888 C C . ILE B 1 474 ? 14.492 4 1.282 1 91.69 474 ILE B C 1
ATOM 7890 O O . ILE B 1 474 ? 13.602 3.186 1.545 1 91.69 474 ILE B O 1
ATOM 7894 N N . LYS B 1 475 ? 15.164 4.469 2.117 1 84.06 475 LYS B N 1
ATOM 7895 C CA . LYS B 1 475 ? 15.305 3.877 3.443 1 84.06 475 LYS B CA 1
ATOM 7896 C C . LYS B 1 475 ? 13.977 3.906 4.199 1 84.06 475 LYS B C 1
ATOM 7898 O O . LYS B 1 475 ? 13.602 2.924 4.84 1 84.06 475 LYS B O 1
ATOM 7903 N N . ASN B 1 476 ? 13.273 4.992 4.074 1 88.44 476 ASN B N 1
ATOM 7904 C CA . ASN B 1 476 ? 12.094 5.145 4.922 1 88.44 476 ASN B CA 1
ATOM 7905 C C . ASN B 1 476 ? 10.891 4.406 4.344 1 88.44 476 ASN B C 1
ATOM 7907 O O . ASN B 1 476 ? 9.773 4.547 4.844 1 88.44 476 ASN B O 1
ATOM 7911 N N . PHE B 1 477 ? 11.094 3.629 3.318 1 90.94 477 PHE B N 1
ATOM 7912 C CA . PHE B 1 477 ? 10.055 2.717 2.865 1 90.94 477 PHE B CA 1
ATOM 7913 C C . PHE B 1 477 ? 10.039 1.448 3.711 1 90.94 477 PHE B C 1
ATOM 7915 O O . PHE B 1 477 ? 9.055 0.704 3.703 1 90.94 477 PHE B O 1
ATOM 7922 N N . ASN B 1 478 ? 11.125 1.227 4.418 1 85.5 478 ASN B N 1
ATOM 7923 C CA . ASN B 1 478 ? 11.227 0.092 5.328 1 85.5 478 ASN B CA 1
ATOM 7924 C C . ASN B 1 478 ? 10.891 0.491 6.762 1 85.5 478 ASN B C 1
ATOM 7926 O O . ASN B 1 478 ? 11.07 1.646 7.148 1 85.5 478 ASN B O 1
ATOM 7930 N N . ILE B 1 479 ? 10.281 -0.48 7.434 1 87.69 479 ILE B N 1
ATOM 7931 C CA . ILE B 1 479 ? 10.273 -0.372 8.891 1 87.69 479 ILE B CA 1
ATOM 7932 C C . ILE B 1 479 ? 11.578 -0.933 9.461 1 87.69 479 ILE B C 1
ATOM 7934 O O . ILE B 1 479 ? 12.078 -1.957 8.984 1 87.69 479 ILE B O 1
ATOM 7938 N N . VAL B 1 480 ? 12.086 -0.271 10.328 1 80.88 480 VAL B N 1
ATOM 7939 C CA . VAL B 1 480 ? 13.352 -0.713 10.914 1 80.88 480 VAL B CA 1
ATOM 7940 C C . VAL B 1 480 ? 13.203 -2.141 11.438 1 80.88 480 VAL B C 1
ATOM 7942 O O . VAL B 1 480 ? 12.203 -2.479 12.07 1 80.88 480 VAL B O 1
ATOM 7945 N N . LYS B 1 481 ? 14.172 -2.992 11.094 1 74.5 481 LYS B N 1
ATOM 7946 C CA . LYS B 1 481 ? 14.141 -4.398 11.484 1 74.5 481 LYS B CA 1
ATOM 7947 C C . LYS B 1 481 ? 14.32 -4.555 12.992 1 74.5 481 LYS B C 1
ATOM 7949 O O . LYS B 1 481 ? 15.031 -3.771 13.625 1 74.5 481 LYS B O 1
ATOM 7954 N N . ARG B 1 482 ? 13.625 -5.543 13.453 1 62.72 482 ARG B N 1
ATOM 7955 C CA . ARG B 1 482 ? 13.758 -5.871 14.867 1 62.72 482 ARG B CA 1
ATOM 7956 C C . ARG B 1 482 ? 15.141 -6.441 15.172 1 62.72 482 ARG B C 1
ATOM 7958 O O . ARG B 1 482 ? 15.578 -7.391 14.523 1 62.72 482 ARG B O 1
ATOM 7965 N N . THR B 1 483 ? 16.031 -5.699 15.578 1 56.09 483 THR B N 1
ATOM 7966 C CA . THR B 1 483 ? 17.266 -6.297 16.062 1 56.09 483 THR B CA 1
ATOM 7967 C C . THR B 1 483 ? 17.156 -6.641 17.547 1 56.09 483 THR B C 1
ATOM 7969 O O . THR B 1 483 ? 16.312 -6.09 18.25 1 56.09 483 THR B O 1
ATOM 7972 N N . ILE B 1 484 ? 17.688 -7.848 17.984 1 46.09 484 ILE B N 1
ATOM 7973 C CA . ILE B 1 484 ? 17.734 -8.266 19.391 1 46.09 484 ILE B CA 1
ATOM 7974 C C . ILE B 1 484 ? 17.844 -7.035 20.297 1 46.09 484 ILE B C 1
ATOM 7976 O O . ILE B 1 484 ? 17.219 -6.98 21.359 1 46.09 484 ILE B O 1
ATOM 7980 N N . ASP B 1 485 ? 18.531 -6.133 19.906 1 40.34 485 ASP B N 1
ATOM 7981 C CA . ASP B 1 485 ? 18.703 -4.949 20.734 1 40.34 485 ASP B CA 1
ATOM 7982 C C . ASP B 1 485 ? 17.5 -4.027 20.656 1 40.34 485 ASP B C 1
ATOM 7984 O O . ASP B 1 485 ? 17.344 -3.111 21.469 1 40.34 485 ASP B O 1
ATOM 7988 N N . SER B 1 486 ? 16.812 -4.188 19.766 1 42.69 486 SER B N 1
ATOM 7989 C CA . SER B 1 486 ? 15.695 -3.264 19.578 1 42.69 486 SER B CA 1
ATOM 7990 C C . SER B 1 486 ? 14.422 -3.783 20.25 1 42.69 486 SER B C 1
ATOM 7992 O O . SER B 1 486 ? 13.391 -3.119 20.234 1 42.69 486 SER B O 1
ATOM 7994 N N . GLU B 1 487 ? 14.203 -5.047 20.516 1 39.47 487 GLU B N 1
ATOM 7995 C CA . GLU B 1 487 ? 13.078 -5.551 21.297 1 39.47 487 GLU B CA 1
ATOM 7996 C C . GLU B 1 487 ? 13.281 -5.297 22.781 1 39.47 487 GLU B C 1
ATOM 7998 O O . GLU B 1 487 ? 14.383 -5.469 23.297 1 39.47 487 GLU B O 1
#

Solvent-accessible surface area (backbone atoms only — not comparable to full-atom values): 50643 Å² total; per-residue (Å²): 131,88,75,73,72,76,66,74,74,71,75,70,75,68,71,77,64,81,61,50,36,34,39,33,53,26,67,30,64,39,52,72,60,25,49,50,42,44,51,52,37,31,52,46,22,73,70,60,28,50,28,35,35,38,50,42,88,48,29,93,87,40,80,80,76,82,65,80,67,33,47,78,44,65,71,94,71,82,53,67,68,30,50,55,44,37,56,53,51,56,56,52,46,59,42,40,73,74,49,88,42,70,87,31,51,65,54,52,43,55,56,50,48,52,47,37,53,39,53,34,41,44,49,45,53,56,70,67,32,59,68,60,46,54,53,50,41,71,65,62,42,45,25,31,39,33,47,59,91,44,47,42,53,62,44,48,31,51,74,34,65,24,90,23,35,35,30,32,32,77,32,78,69,53,54,50,57,37,42,58,45,28,36,81,66,55,54,60,34,35,55,24,49,47,26,66,50,61,50,85,49,50,74,68,49,32,53,52,25,42,49,32,40,52,36,45,39,48,50,52,50,50,30,36,50,47,24,33,51,45,35,55,72,75,41,50,90,68,69,64,52,43,80,62,52,61,55,50,34,35,35,38,41,22,38,33,38,60,91,78,37,75,23,52,79,38,27,86,27,48,41,63,38,36,58,37,82,63,70,82,72,54,85,71,55,72,66,59,52,53,54,58,64,74,32,81,36,26,32,40,37,40,56,67,78,80,47,53,63,82,56,45,49,68,54,34,53,48,37,52,50,51,52,52,66,75,38,67,61,34,33,37,41,32,54,26,86,51,64,61,43,78,90,50,57,85,39,90,38,50,46,43,29,71,70,68,69,55,60,35,52,47,55,35,87,60,44,50,36,39,35,32,23,24,48,50,65,56,50,49,44,34,40,58,42,29,33,13,29,41,22,39,28,66,55,67,51,11,34,29,50,23,42,42,31,44,76,61,33,22,27,38,57,46,53,47,66,48,44,36,73,28,51,68,59,43,52,50,53,49,50,46,40,68,64,40,62,63,19,44,55,36,15,36,52,50,14,51,49,62,73,55,42,55,66,56,44,45,59,37,50,52,32,45,52,52,40,33,47,74,66,34,62,55,73,39,35,35,28,61,59,83,39,84,83,52,105,129,82,76,71,68,74,66,72,75,72,75,70,76,68,71,79,65,83,64,49,37,34,39,34,52,26,67,30,63,39,51,70,60,24,49,49,43,45,50,52,37,30,51,46,22,72,70,60,28,51,28,36,34,38,50,43,88,46,28,92,87,41,77,82,79,83,66,81,68,32,45,79,44,65,72,92,72,83,54,66,67,30,50,55,43,36,55,53,51,55,55,52,45,58,41,41,73,73,48,90,41,68,86,30,50,65,54,51,42,56,56,50,48,52,46,39,52,39,52,36,41,43,49,45,54,56,72,66,34,60,67,59,47,54,55,50,40,72,64,62,42,46,24,33,38,35,45,58,91,45,46,43,54,61,45,49,32,49,73,35,65,26,89,24,36,34,31,32,32,79,32,79,70,54,57,48,55,38,43,57,47,29,36,82,66,54,54,61,33,36,55,25,48,47,24,66,49,63,52,87,50,51,74,68,50,33,53,55,26,43,48,32,40,52,36,45,40,49,51,51,50,50,30,35,50,47,24,32,51,45,36,55,71,76,42,51,91,67,69,63,53,44,80,63,52,64,54,50,35,35,36,39,40,22,37,33,36,62,90,78,36,74,23,52,79,37,28,85,26,48,40,64,40,37,58,37,81,62,69,82,72,53,85,70,56,72,66,60,52,53,55,58,64,73,32,83,37,27,33,42,36,40,55,67,79,81,46,53,62,80,55,48,48,69,54,34,53,47,38,52,50,51,51,50,64,74,37,66,60,34,34,37,41,31,54,28,85,49,64,62,42,77,91,49,57,86,38,90,37,49,45,44,30,69,69,70,67,54,60,35,52,46,56,35,86,62,45,49,37,38,37,31,24,22,46,54,65,56,51,48,43,34,40,57,42,29,34,14,29,41,21,38,28,66,53,68,50,11,33,29,48,23,43,44,30,43,76,62,33,23,26,39,56,46,52,46,65,48,44,37,73,29,51,67,60,42,54,51,52,50,50,44,39,67,63,40,62,62,17,46,54,35,15,37,53,50,14,48,48,61,74,54,43,55,66,57,44,44,60,37,50,54,32,45,52,54,41,33,48,74,66,32,60,55,72,38,33,35,28,61,60,84,40,86,83,51,106

Sequence (974 aa):
MLINYNLLIFAIIIKLSYQFKILVYNPVFGTSHSNHMIKIAEFLAENGHDVTIIHAPMNPKTNDNHGKKARVIRPSTYDKKVKDIFEIVDKNLKDVWNINSLWNPYYTLTLISMFNKWLAASCEHIIKDDELTKLMRNENFDLGIGEAFVPCVFGMFKYYNITKHVAVMSGIPIDSHYNEMGIDFPIGRVPSIFAPISENMSFLERIYNTMFYLTSKYIHKEGVYRGNDVFNQYAPSYNINLENIFNECVFYISNTDPIINFGVPGSPKMLQLGGFLLKQPKPLDSFFDELLNKRERNVIISFGSFAKSMHMPKEGRNNLVELFKLFPNITFIFKYEIEDPIFFKNFENVVTKTWLPLYDLLNDKRVSVFIMHGGMNSLLEGSRAGVPMLGIPLFYDQPRNVKVIGELKLGRWMDKTQFINNKNLFINNFKDVLGNPLYKKSVKKVSEMIKKRPYNEQELFLKYIEFACEFGQIKNFNIVKRTIDSEMLINYNLLIFAIIIKLSYQFKILVYNPVFGTSHSNHMIKIAEFLAENGHDVTIIHAPMNPKTNDNHGKKARVIRPSTYDKKVKDIFEIVDKNLKDVWNINSLWNPYYTLTLISMFNKWLAASCEHIIKDDELTKLMRNENFDLGIGEAFVPCVFGMFKYYNITKHVAVMSGIPIDSHYNEMGIDFPIGRVPSIFAPISENMSFLERIYNTMFYLTSKYIHKEGVYRGNDVFNQYAPSYNINLENIFNECVFYISNTDPIINFGVPGSPKMLQLGGFLLKQPKPLDSFFDELLNKRERNVIISFGSFAKSMHMPKEGRNNLVELFKLFPNITFIFKYEIEDPIFFKNFENVVTKTWLPLYDLLNDKRVSVFIMHGGMNSLLEGSRAGVPMLGIPLFYDQPRNVKVIGELKLGRWMDKTQFINNKNLFINNFKDVLGNPLYKKSVKKVSEMIKKRPYNEQELFLKYIEFACEFGQIKNFNIVKRTIDSE

Radius of gyration: 30.98 Å; Cα contacts (8 Å, |Δi|>4): 1879; chains: 2; bounding box: 71×93×84 Å

Secondary structure (DSSP, 8-state):
--STT---------------EEEEEEEET-HHHHHHHHHHHHHHHHTT-EEEEEEEE--TTS------SSEEE--SS--HHHHHHHHHHHHHHHTTTTS--TT-HHHHHHHHHHHHHHHHHHHHHHHT-HHHHHHHHHH--SEEEEETT-HHHHHHHHHTT---EEEEESSSPPHHHHHHTT----TTTS--TT----SS--HHHHHHHHHHHHHHHHHHHHHHHHHHHHHHHH-GGG---HHHHHTT-S-EEES--GGGS----BBTTEEE-TTTTPPPP-PPPHHHHHHTTSSSEEEEEE--SSS-GGGS-HHHHHHHHHHHHH-TTEEEEEE-SSSS-GGGTT-TTEEEES---HHHHHTSTTEEEEEE---HHHHHHHHHHT--EEE---STTHHHHHHHHHHTTSEEE--HHHHHH-HHHHHHHHHHHHH-HHHHHHHHHHHHHHHT-SS-HHHHHHHHHHHHHHH---GGGSPPP--GGG-/--STT---------------EEEEEEEET-HHHHHHHHHHHHHHHHTT-EEEEEEEE--TTS------SSEEE--SS--HHHHHHHHHHHHHHHTTTTS--TT-HHHHHHHHHHHHHHHHHHHHHHHT-HHHHHHHHHH--SEEEEETT-HHHHHHHHHTT---EEEEESSSPPHHHHHHTT----TTTS--TT----SS--HHHHHHHHHHHHHHHHHHHHHHHHHHHHHHHH-GGG---HHHHHTT-S-EEES--GGGS----BBTTEEE-TTTTPPPP-PPPHHHHHHTTSSSEEEEEE--SSS-GGGS-HHHHHHHHHHHHH-TTEEEEEE-SSSS-GGGTT-TTEEEES---HHHHHTSTTEEEEEE---HHHHHHHHHHT--EEE---STTHHHHHHHHHHTTSEEE--HHHHHH-HHHHHHHHHHHHH-HHHHHHHHHHHHHHHT-SS-HHHHHHHHHHHHHHH---GGGSPPP--GGG-